Protein 8T41 (pdb70)

Structure (mmCIF, N/CA/C/O backbone):
data_8T41
#
_entry.id   8T41
#
_cell.length_a   283.588
_cell.length_b   56.747
_cell.length_c   58.138
_cell.angle_alpha   90.00
_cell.angle_beta   97.88
_cell.angle_gamma   90.00
#
_symmetry.space_group_name_H-M   'C 1 2 1'
#
loop_
_entity.id
_entity.type
_entity.pdbx_description
1 polymer 'Aminopeptidase N'
2 non-polymer 'ZINC ION'
3 non-polymer 'MAGNESIUM ION'
4 water water
#
loop_
_atom_site.group_PDB
_atom_site.id
_atom_site.type_symbol
_atom_site.label_atom_id
_atom_site.label_alt_id
_atom_site.label_comp_id
_atom_site.label_asym_id
_atom_site.label_entity_id
_atom_site.label_seq_id
_atom_site.pdbx_PDB_ins_code
_atom_site.Cartn_x
_atom_site.Cartn_y
_atom_site.Cartn_z
_atom_site.occupancy
_atom_site.B_iso_or_equiv
_atom_site.auth_seq_id
_atom_site.auth_comp_id
_atom_site.auth_asym_id
_atom_site.auth_atom_id
_atom_site.pdbx_PDB_model_num
ATOM 1 N N . ALA A 1 2 ? -53.728 0.353 -13.343 1.00 23.30 2 ALA A N 1
ATOM 2 C CA . ALA A 1 2 ? -53.069 0.947 -12.147 1.00 21.10 2 ALA A CA 1
ATOM 3 C C . ALA A 1 2 ? -54.028 0.878 -10.958 1.00 17.37 2 ALA A C 1
ATOM 4 O O . ALA A 1 2 ? -55.237 1.061 -11.140 1.00 18.79 2 ALA A O 1
ATOM 6 N N . LEU A 1 3 ? -53.489 0.536 -9.811 1.00 17.31 3 LEU A N 1
ATOM 7 C CA . LEU A 1 3 ? -54.334 0.444 -8.613 1.00 13.78 3 LEU A CA 1
ATOM 8 C C . LEU A 1 3 ? -54.786 1.849 -8.252 1.00 14.78 3 LEU A C 1
ATOM 9 O O . LEU A 1 3 ? -54.136 2.856 -8.579 1.00 15.87 3 LEU A O 1
ATOM 14 N N . PRO A 1 4 ? -55.908 1.967 -7.545 1.00 12.94 4 PRO A N 1
ATOM 15 C CA . PRO A 1 4 ? -56.420 3.277 -7.163 1.00 13.64 4 PRO A CA 1
ATOM 16 C C . PRO A 1 4 ? -55.543 3.996 -6.137 1.00 13.29 4 PRO A C 1
ATOM 17 O O . PRO A 1 4 ? -55.059 3.412 -5.156 1.00 14.19 4 PRO A O 1
ATOM 21 N N . ASN A 1 5 ? -55.341 5.288 -6.331 1.00 12.49 5 ASN A N 1
ATOM 22 C CA . ASN A 1 5 ? -54.638 6.161 -5.372 1.00 13.27 5 ASN A CA 1
ATOM 23 C C . ASN A 1 5 ? -55.651 6.685 -4.398 1.00 11.95 5 ASN A C 1
ATOM 24 O O . ASN A 1 5 ? -56.108 7.821 -4.507 1.00 13.86 5 ASN A O 1
ATOM 29 N N . LEU A 1 6 ? -56.025 5.840 -3.450 1.00 10.93 6 LEU A N 1
ATOM 30 C CA . LEU A 1 6 ? -57.043 6.197 -2.462 1.00 11.16 6 LEU A CA 1
ATOM 31 C C . LEU A 1 6 ? -56.632 7.473 -1.747 1.00 10.43 6 LEU A C 1
ATOM 32 O O . LEU A 1 6 ? -55.526 7.556 -1.211 1.00 10.32 6 LEU A O 1
ATOM 37 N N . THR A 1 7 ? -57.524 8.465 -1.687 1.00 11.20 7 THR A N 1
ATOM 38 C CA . THR A 1 7 ? -57.314 9.709 -0.941 1.00 11.23 7 THR A CA 1
ATOM 39 C C . THR A 1 7 ? -57.863 9.615 0.470 1.00 10.75 7 THR A C 1
ATOM 40 O O . THR A 1 7 ? -58.749 8.803 0.788 1.00 11.05 7 THR A O 1
ATOM 44 N N . ARG A 1 8 ? -57.303 10.439 1.350 1.00 10.96 8 ARG A N 1
ATOM 45 C CA . ARG A 1 8 ? -57.779 10.594 2.710 1.00 11.47 8 ARG A CA 1
ATOM 46 C C . ARG A 1 8 ? -59.271 10.911 2.643 1.00 11.61 8 ARG A C 1
ATOM 47 O O . ARG A 1 8 ? -60.031 10.312 3.419 1.00 12.04 8 ARG A O 1
ATOM 55 N N . ASP A 1 9 ? -59.674 11.835 1.760 1.00 12.33 9 ASP A N 1
ATOM 56 C CA . ASP A 1 9 ? -61.092 12.221 1.662 1.00 13.23 9 ASP A CA 1
ATOM 57 C C . ASP A 1 9 ? -61.926 10.996 1.247 1.00 11.84 9 ASP A C 1
ATOM 58 O O . ASP A 1 9 ? -63.000 10.776 1.849 1.00 11.99 9 ASP A O 1
ATOM 63 N N . GLN A 1 10 ? -61.498 10.225 0.265 1.00 11.91 10 GLN A N 1
ATOM 64 C CA . GLN A 1 10 ? -62.239 9.017 -0.160 1.00 11.55 10 GLN A CA 1
ATOM 65 C C . GLN A 1 10 ? -62.361 8.035 1.001 1.00 12.59 10 GLN A C 1
ATOM 66 O O . GLN A 1 10 ? -63.395 7.349 1.141 1.00 12.08 10 GLN A O 1
ATOM 72 N N . ALA A 1 11 ? -61.311 7.853 1.787 1.00 11.20 11 ALA A N 1
ATOM 73 C CA . ALA A 1 11 ? -61.343 6.893 2.903 1.00 11.63 11 ALA A CA 1
ATOM 74 C C . ALA A 1 11 ? -62.350 7.367 3.943 1.00 11.66 11 ALA A C 1
ATOM 75 O O . ALA A 1 11 ? -63.130 6.540 4.452 1.00 12.24 11 ALA A O 1
ATOM 77 N N . VAL A 1 12 ? -62.314 8.640 4.289 1.00 11.02 12 VAL A N 1
ATOM 78 C CA . VAL A 1 12 ? -63.279 9.195 5.280 1.00 12.70 12 VAL A CA 1
ATOM 79 C C . VAL A 1 12 ? -64.710 9.010 4.756 1.00 12.27 12 VAL A C 1
ATOM 80 O O . VAL A 1 12 ? -65.606 8.591 5.485 1.00 12.36 12 VAL A O 1
ATOM 84 N N . GLU A 1 13 ? -64.932 9.276 3.494 1.00 11.55 13 GLU A N 1
ATOM 85 C CA . GLU A 1 13 ? -66.267 9.186 2.854 1.00 11.41 13 GLU A CA 1
ATOM 86 C C . GLU A 1 13 ? -66.715 7.727 2.951 1.00 12.21 13 GLU A C 1
ATOM 87 O O . GLU A 1 13 ? -67.882 7.465 3.314 1.00 13.53 13 GLU A O 1
ATOM 93 N N . ARG A 1 14 ? -65.888 6.753 2.615 1.00 11.25 14 ARG A N 1
ATOM 94 C CA . ARG A 1 14 ? -66.309 5.347 2.617 1.00 10.55 14 ARG A CA 1
ATOM 95 C C . ARG A 1 14 ? -66.593 4.875 4.024 1.00 11.94 14 ARG A C 1
ATOM 96 O O . ARG A 1 14 ? -67.585 4.138 4.223 1.00 12.20 14 ARG A O 1
ATOM 104 N N . ALA A 1 15 ? -65.761 5.250 4.997 1.00 11.59 15 ALA A N 1
ATOM 105 C CA . ALA A 1 15 ? -65.954 4.801 6.391 1.00 11.78 15 ALA A CA 1
ATOM 106 C C . ALA A 1 15 ? -67.219 5.423 6.987 1.00 13.13 15 ALA A C 1
ATOM 107 O O . ALA A 1 15 ? -67.682 4.846 7.980 1.00 15.53 15 ALA A O 1
ATOM 109 N N . ALA A 1 16 ? -67.712 6.534 6.467 1.00 12.12 16 ALA A N 1
ATOM 110 C CA . ALA A 1 16 ? -68.960 7.121 6.986 1.00 13.53 16 ALA A CA 1
ATOM 111 C C . ALA A 1 16 ? -70.131 6.296 6.464 1.00 15.20 16 ALA A C 1
ATOM 112 O O . ALA A 1 16 ? -71.255 6.469 7.043 1.00 17.34 16 ALA A O 1
ATOM 114 N N . LEU A 1 17 ? -69.961 5.486 5.443 1.00 12.33 17 LEU A N 1
ATOM 115 C CA . LEU A 1 17 ? -71.095 4.804 4.775 1.00 12.95 17 LEU A CA 1
ATOM 116 C C . LEU A 1 17 ? -71.216 3.329 5.148 1.00 14.25 17 LEU A C 1
ATOM 117 O O . LEU A 1 17 ? -72.336 2.768 5.004 1.00 13.83 17 LEU A O 1
ATOM 122 N N . ILE A 1 18 ? -70.103 2.673 5.475 1.00 12.62 18 ILE A N 1
ATOM 123 C CA . ILE A 1 18 ? -70.112 1.209 5.695 1.00 12.12 18 ILE A CA 1
ATOM 124 C C . ILE A 1 18 ? -69.335 0.861 6.955 1.00 11.64 18 ILE A C 1
ATOM 125 O O . ILE A 1 18 ? -68.413 1.584 7.365 1.00 12.91 18 ILE A O 1
ATOM 130 N N . THR A 1 19 ? -69.736 -0.256 7.549 1.00 11.97 19 THR A N 1
ATOM 131 C CA . THR A 1 19 ? -69.021 -0.911 8.650 1.00 12.02 19 THR A CA 1
ATOM 132 C C . THR A 1 19 ? -68.976 -2.395 8.335 1.00 12.23 19 THR A C 1
ATOM 133 O O . THR A 1 19 ? -70.014 -3.045 8.069 1.00 12.68 19 THR A O 1
ATOM 137 N N . VAL A 1 20 ? -67.774 -2.950 8.308 1.00 11.20 20 VAL A N 1
ATOM 138 C CA . VAL A 1 20 ? -67.591 -4.343 7.843 1.00 11.41 20 VAL A CA 1
ATOM 139 C C . VAL A 1 20 ? -67.633 -5.267 9.038 1.00 10.90 20 VAL A C 1
ATOM 140 O O . VAL A 1 20 ? -67.086 -4.963 10.097 1.00 12.29 20 VAL A O 1
ATOM 144 N N . ASP A 1 21 ? -68.258 -6.433 8.868 1.00 11.23 21 ASP A N 1
ATOM 145 C CA . ASP A 1 21 ? -68.275 -7.514 9.879 1.00 11.79 21 ASP A CA 1
ATOM 146 C C . ASP A 1 21 ? -67.176 -8.525 9.555 1.00 11.36 21 ASP A C 1
ATOM 147 O O . ASP A 1 21 ? -66.208 -8.664 10.362 1.00 11.87 21 ASP A O 1
ATOM 152 N N . SER A 1 22 ? -67.279 -9.177 8.404 1.00 10.94 22 SER A N 1
ATOM 153 C CA . SER A 1 22 ? -66.478 -10.383 8.135 1.00 10.27 22 SER A CA 1
ATOM 154 C C . SER A 1 22 ? -66.073 -10.475 6.681 1.00 11.14 22 SER A C 1
ATOM 155 O O . SER A 1 22 ? -66.814 -10.087 5.757 1.00 11.39 22 SER A O 1
ATOM 158 N N . TYR A 1 23 ? -64.913 -11.068 6.461 1.00 10.12 23 TYR A N 1
ATOM 159 C CA . TYR A 1 23 ? -64.490 -11.590 5.155 1.00 10.30 23 TYR A CA 1
ATOM 160 C C . TYR A 1 23 ? -64.314 -13.094 5.228 1.00 10.53 23 TYR A C 1
ATOM 161 O O . TYR A 1 23 ? -63.739 -13.624 6.216 1.00 10.93 23 TYR A O 1
ATOM 170 N N . GLN A 1 24 ? -64.705 -13.759 4.173 1.00 10.34 24 GLN A N 1
ATOM 171 C CA . GLN A 1 24 ? -64.316 -15.159 3.900 1.00 11.31 24 GLN A CA 1
ATOM 172 C C . GLN A 1 24 ? -63.507 -15.145 2.625 1.00 11.21 24 GLN A C 1
ATOM 173 O O . GLN A 1 24 ? -63.973 -14.586 1.626 1.00 11.89 24 GLN A O 1
ATOM 179 N N . ILE A 1 25 ? -62.273 -15.623 2.696 1.00 11.34 25 ILE A N 1
ATOM 180 C CA . ILE A 1 25 ? -61.353 -15.603 1.542 1.00 10.63 25 ILE A CA 1
ATOM 181 C C . ILE A 1 25 ? -61.055 -17.039 1.161 1.00 10.02 25 ILE A C 1
ATOM 182 O O . ILE A 1 25 ? -60.554 -17.778 2.022 1.00 11.32 25 ILE A O 1
ATOM 187 N N . ILE A 1 26 ? -61.368 -17.394 -0.058 1.00 9.81 26 ILE A N 1
ATOM 188 C CA . ILE A 1 26 ? -61.143 -18.751 -0.598 1.00 9.80 26 ILE A CA 1
ATOM 189 C C . ILE A 1 26 ? -60.158 -18.640 -1.758 1.00 9.87 26 ILE A C 1
ATOM 190 O O . ILE A 1 26 ? -60.489 -18.034 -2.777 1.00 10.85 26 ILE A O 1
ATOM 195 N N . LEU A 1 27 ? -58.990 -19.243 -1.571 1.00 10.55 27 LEU A N 1
ATOM 196 C CA . LEU A 1 27 ? -57.906 -19.156 -2.568 1.00 10.82 27 LEU A CA 1
ATOM 197 C C . LEU A 1 27 ? -57.595 -20.538 -3.131 1.00 11.34 27 LEU A C 1
ATOM 198 O O . LEU A 1 27 ? -57.573 -21.531 -2.379 1.00 11.63 27 LEU A O 1
ATOM 203 N N . ASP A 1 28 ? -57.290 -20.560 -4.410 1.00 10.66 28 ASP A N 1
ATOM 204 C CA . ASP A 1 28 ? -56.773 -21.794 -5.076 1.00 11.16 28 ASP A CA 1
ATOM 205 C C . ASP A 1 28 ? -55.495 -21.385 -5.768 1.00 10.00 28 ASP A C 1
ATOM 206 O O . ASP A 1 28 ? -55.533 -20.637 -6.770 1.00 11.51 28 ASP A O 1
ATOM 211 N N . VAL A 1 29 ? -54.368 -21.836 -5.186 1.00 10.87 29 VAL A N 1
ATOM 212 C CA . VAL A 1 29 ? -53.026 -21.482 -5.736 1.00 11.12 29 VAL A CA 1
ATOM 213 C C . VAL A 1 29 ? -52.421 -22.646 -6.516 1.00 13.27 29 VAL A C 1
ATOM 214 O O . VAL A 1 29 ? -51.212 -22.659 -6.761 1.00 13.12 29 VAL A O 1
ATOM 218 N N . THR A 1 30 ? -53.245 -23.601 -6.925 1.00 12.04 30 THR A N 1
ATOM 219 C CA . THR A 1 30 ? -52.820 -24.699 -7.805 1.00 13.74 30 THR A CA 1
ATOM 220 C C . THR A 1 30 ? -53.001 -24.292 -9.258 1.00 14.80 30 THR A C 1
ATOM 221 O O . THR A 1 30 ? -53.544 -23.231 -9.518 1.00 14.90 30 THR A O 1
ATOM 225 N N . ASP A 1 31 ? -52.634 -25.188 -10.193 1.00 16.21 31 ASP A N 1
ATOM 226 C CA . ASP A 1 31 ? -52.888 -25.033 -11.633 1.00 18.33 31 ASP A CA 1
ATOM 227 C C . ASP A 1 31 ? -54.160 -25.782 -12.017 1.00 19.45 31 ASP A C 1
ATOM 228 O O . ASP A 1 31 ? -54.350 -25.989 -13.240 1.00 22.68 31 ASP A O 1
ATOM 233 N N . GLY A 1 32 ? -54.963 -26.215 -11.046 1.00 17.99 32 GLY A N 1
ATOM 234 C CA . GLY A 1 32 ? -56.217 -26.969 -11.276 1.00 20.42 32 GLY A CA 1
ATOM 235 C C . GLY A 1 32 ? -55.977 -28.455 -11.428 1.00 24.16 32 GLY A C 1
ATOM 236 O O . GLY A 1 32 ? -56.972 -29.166 -11.614 1.00 25.98 32 GLY A O 1
ATOM 237 N N . ASN A 1 33 ? -54.723 -28.905 -11.357 1.00 22.28 33 ASN A N 1
ATOM 238 C CA . ASN A 1 33 ? -54.288 -30.317 -11.541 1.00 25.74 33 ASN A CA 1
ATOM 239 C C . ASN A 1 33 ? -53.312 -30.711 -10.412 1.00 22.58 33 ASN A C 1
ATOM 240 O O . ASN A 1 33 ? -52.469 -31.560 -10.655 1.00 24.44 33 ASN A O 1
ATOM 245 N N . GLY A 1 34 ? -53.367 -30.053 -9.244 1.00 21.84 34 GLY A N 1
ATOM 246 C CA . GLY A 1 34 ? -52.597 -30.432 -8.038 1.00 19.05 34 GLY A CA 1
ATOM 247 C C . GLY A 1 34 ? -51.199 -29.834 -7.992 1.00 18.27 34 GLY A C 1
ATOM 248 O O . GLY A 1 34 ? -50.557 -30.094 -6.994 1.00 19.89 34 GLY A O 1
ATOM 249 N N . ALA A 1 35 ? -50.740 -29.157 -9.021 1.00 17.62 35 ALA A N 1
ATOM 250 C CA . ALA A 1 35 ? -49.366 -28.601 -9.080 1.00 17.42 35 ALA A CA 1
ATOM 251 C C . ALA A 1 35 ? -49.447 -27.108 -8.773 1.00 16.52 35 ALA A C 1
ATOM 252 O O . ALA A 1 35 ? -50.514 -26.499 -8.779 1.00 14.80 35 ALA A O 1
ATOM 254 N N . PRO A 1 36 ? -48.318 -26.435 -8.548 1.00 14.88 36 PRO A N 1
ATOM 255 C CA . PRO A 1 36 ? -48.365 -25.005 -8.278 1.00 15.01 36 PRO A CA 1
ATOM 256 C C . PRO A 1 36 ? -48.837 -24.237 -9.497 1.00 15.89 36 PRO A C 1
ATOM 257 O O . PRO A 1 36 ? -48.434 -24.527 -10.619 1.00 16.26 36 PRO A O 1
ATOM 261 N N . GLY A 1 37 ? -49.644 -23.203 -9.282 1.00 14.30 37 GLY A N 1
ATOM 262 C CA . GLY A 1 37 ? -50.007 -22.285 -10.353 1.00 14.59 37 GLY A CA 1
ATOM 263 C C . GLY A 1 37 ? -48.852 -21.412 -10.782 1.00 14.94 37 GLY A C 1
ATOM 264 O O . GLY A 1 37 ? -47.928 -21.159 -9.953 1.00 15.84 37 GLY A O 1
ATOM 265 N N . GLU A 1 38 ? -48.923 -20.871 -11.970 1.00 16.94 38 GLU A N 1
ATOM 266 C CA . GLU A 1 38 ? -47.789 -20.134 -12.543 1.00 18.91 38 GLU A CA 1
ATOM 267 C C . GLU A 1 38 ? -48.075 -18.667 -12.797 1.00 21.24 38 GLU A C 1
ATOM 268 O O . GLU A 1 38 ? -47.076 -17.877 -12.845 1.00 23.95 38 GLU A O 1
ATOM 274 N N . ARG A 1 39 ? -49.320 -18.302 -13.088 1.00 17.69 39 ARG A N 1
ATOM 275 C CA . ARG A 1 39 ? -49.625 -16.903 -13.516 1.00 17.79 39 ARG A CA 1
ATOM 276 C C . ARG A 1 39 ? -50.750 -16.289 -12.684 1.00 15.41 39 ARG A C 1
ATOM 277 O O . ARG A 1 39 ? -50.596 -15.165 -12.213 1.00 16.08 39 ARG A O 1
ATOM 285 N N . THR A 1 40 ? -51.874 -16.972 -12.599 1.00 14.44 40 THR A N 1
ATOM 286 C CA . THR A 1 40 ? -53.012 -16.517 -11.777 1.00 13.93 40 THR A CA 1
ATOM 287 C C . THR A 1 40 ? -53.419 -17.569 -10.762 1.00 13.21 40 THR A C 1
ATOM 288 O O . THR A 1 40 ? -53.135 -18.760 -10.887 1.00 14.01 40 THR A O 1
ATOM 292 N N . PHE A 1 41 ? -54.097 -17.079 -9.743 1.00 11.87 41 PHE A N 1
ATOM 293 C CA . PHE A 1 41 ? -54.749 -17.882 -8.696 1.00 11.33 41 PHE A CA 1
ATOM 294 C C . PHE A 1 41 ? -56.198 -17.467 -8.569 1.00 12.29 41 PHE A C 1
ATOM 295 O O . PHE A 1 41 ? -56.529 -16.287 -8.861 1.00 12.60 41 PHE A O 1
ATOM 303 N N . ARG A 1 42 ? -57.025 -18.400 -8.131 1.00 11.53 42 ARG A N 1
ATOM 304 C CA . ARG A 1 42 ? -58.444 -18.064 -7.937 1.00 12.59 42 ARG A CA 1
ATOM 305 C C . ARG A 1 42 ? -58.656 -17.491 -6.555 1.00 12.88 42 ARG A C 1
ATOM 306 O O . ARG A 1 42 ? -58.083 -17.977 -5.582 1.00 11.70 42 ARG A O 1
ATOM 314 N N . SER A 1 43 ? -59.477 -16.455 -6.482 1.00 11.24 43 SER A N 1
ATOM 315 C CA . SER A 1 43 ? -59.824 -15.770 -5.213 1.00 11.57 43 SER A CA 1
ATOM 316 C C . SER A 1 43 ? -61.327 -15.536 -5.222 1.00 11.09 43 SER A C 1
ATOM 317 O O . SER A 1 43 ? -61.814 -14.806 -6.088 1.00 12.13 43 SER A O 1
ATOM 320 N N . THR A 1 44 ? -62.024 -16.130 -4.271 1.00 10.85 44 THR A N 1
ATOM 321 C CA . THR A 1 44 ? -63.481 -15.981 -4.129 1.00 10.67 44 THR A CA 1
ATOM 322 C C . THR A 1 44 ? -63.773 -15.432 -2.746 1.00 10.68 44 THR A C 1
ATOM 323 O O . THR A 1 44 ? -63.550 -16.148 -1.777 1.00 12.13 44 THR A O 1
ATOM 327 N N . THR A 1 45 ? -64.142 -14.152 -2.664 1.00 10.27 45 THR A N 1
ATOM 328 C CA . THR A 1 45 ? -64.298 -13.414 -1.403 1.00 10.51 45 THR A CA 1
ATOM 329 C C . THR A 1 45 ? -65.773 -13.137 -1.126 1.00 10.82 45 THR A C 1
ATOM 330 O O . THR A 1 45 ? -66.468 -12.692 -2.049 1.00 12.24 45 THR A O 1
ATOM 334 N N . THR A 1 46 ? -66.187 -13.359 0.102 1.00 10.24 46 THR A N 1
ATOM 335 C CA . THR A 1 46 ? -67.504 -13.008 0.620 1.00 11.27 46 THR A CA 1
ATOM 336 C C . THR A 1 46 ? -67.311 -12.018 1.740 1.00 10.86 46 THR A C 1
ATOM 337 O O . THR A 1 46 ? -66.661 -12.375 2.741 1.00 10.94 46 THR A O 1
ATOM 341 N N . VAL A 1 47 ? -67.878 -10.816 1.603 1.00 10.93 47 VAL A N 1
ATOM 342 C CA . VAL A 1 47 ? -67.796 -9.781 2.657 1.00 10.45 47 VAL A CA 1
ATOM 343 C C . VAL A 1 47 ? -69.190 -9.421 3.120 1.00 10.32 47 VAL A C 1
ATOM 344 O O . VAL A 1 47 ? -70.078 -9.199 2.285 1.00 10.89 47 VAL A O 1
ATOM 348 N N . VAL A 1 48 ? -69.346 -9.376 4.410 1.00 10.13 48 VAL A N 1
ATOM 349 C CA . VAL A 1 48 ? -70.615 -9.000 5.078 1.00 10.93 48 VAL A CA 1
ATOM 350 C C . VAL A 1 48 ? -70.402 -7.653 5.721 1.00 10.33 48 VAL A C 1
ATOM 351 O O . VAL A 1 48 ? -69.448 -7.501 6.523 1.00 10.70 48 VAL A O 1
ATOM 355 N N . PHE A 1 49 ? -71.265 -6.682 5.416 1.00 10.46 49 PHE A N 1
ATOM 356 C CA . PHE A 1 49 ? -71.083 -5.318 5.947 1.00 10.90 49 PHE A CA 1
ATOM 357 C C . PHE A 1 49 ? -72.416 -4.598 6.042 1.00 11.32 49 PHE A C 1
ATOM 358 O O . PHE A 1 49 ? -73.326 -4.869 5.213 1.00 11.60 49 PHE A O 1
ATOM 366 N N . ASP A 1 50 ? -72.502 -3.706 6.995 1.00 12.42 50 ASP A N 1
ATOM 367 C CA . ASP A 1 50 ? -73.686 -2.849 7.131 1.00 13.54 50 ASP A CA 1
ATOM 368 C C . ASP A 1 50 ? -73.422 -1.558 6.368 1.00 13.33 50 ASP A C 1
ATOM 369 O O . ASP A 1 50 ? -72.246 -1.198 6.181 1.00 12.88 50 ASP A O 1
ATOM 374 N N . ALA A 1 51 ? -74.472 -0.859 5.937 1.00 12.62 51 ALA A N 1
ATOM 375 C CA . ALA A 1 51 ? -74.317 0.399 5.197 1.00 11.92 51 ALA A CA 1
ATOM 376 C C . ALA A 1 51 ? -75.442 1.360 5.560 1.00 12.03 51 ALA A C 1
ATOM 377 O O . ALA A 1 51 ? -76.465 0.944 6.098 1.00 12.60 51 ALA A O 1
ATOM 379 N N . LEU A 1 52 ? -75.215 2.616 5.253 1.00 11.90 52 LEU A N 1
ATOM 380 C CA . LEU A 1 52 ? -76.321 3.616 5.197 1.00 12.09 52 LEU A CA 1
ATOM 381 C C . LEU A 1 52 ? -77.171 3.195 3.989 1.00 12.67 52 LEU A C 1
ATOM 382 O O . LEU A 1 52 ? -76.730 3.214 2.842 1.00 11.71 52 LEU A O 1
ATOM 387 N N . PRO A 1 53 ? -78.430 2.746 4.188 1.00 12.11 53 PRO A N 1
ATOM 388 C CA . PRO A 1 53 ? -79.194 2.234 3.066 1.00 11.96 53 PRO A CA 1
ATOM 389 C C . PRO A 1 53 ? -79.497 3.328 2.020 1.00 10.95 53 PRO A C 1
ATOM 390 O O . PRO A 1 53 ? -79.805 4.468 2.396 1.00 11.07 53 PRO A O 1
ATOM 394 N N . GLY A 1 54 ? -79.297 2.981 0.780 1.00 12.11 54 GLY A N 1
ATOM 395 C CA . GLY A 1 54 ? -79.422 3.900 -0.333 1.00 12.43 54 GLY A CA 1
ATOM 396 C C . GLY A 1 54 ? -78.136 4.559 -0.759 1.00 12.84 54 GLY A C 1
ATOM 397 O O . GLY A 1 54 ? -78.151 5.254 -1.794 1.00 13.57 54 GLY A O 1
ATOM 398 N N . ALA A 1 55 ? -77.039 4.378 -0.026 1.00 11.97 55 ALA A N 1
ATOM 399 C CA . ALA A 1 55 ? -75.733 4.923 -0.474 1.00 12.18 55 ALA A CA 1
ATOM 400 C C . ALA A 1 55 ? -75.094 4.027 -1.547 1.00 13.95 55 ALA A C 1
ATOM 401 O O . ALA A 1 55 ? -75.592 2.919 -1.839 1.00 12.84 55 ALA A O 1
ATOM 403 N N . ASP A 1 56 ? -74.033 4.523 -2.178 1.00 13.22 56 ASP A N 1
ATOM 404 C CA . ASP A 1 56 ? -73.175 3.736 -3.065 1.00 13.48 56 ASP A CA 1
ATOM 405 C C . ASP A 1 56 ? -71.794 3.648 -2.431 1.00 14.50 56 ASP A C 1
ATOM 406 O O . ASP A 1 56 ? -71.371 4.556 -1.714 1.00 16.27 56 ASP A O 1
ATOM 411 N N . THR A 1 57 ? -71.078 2.586 -2.782 1.00 13.20 57 THR A N 1
ATOM 412 C CA . THR A 1 57 ? -69.627 2.516 -2.481 1.00 14.19 57 THR A CA 1
ATOM 413 C C . THR A 1 57 ? -68.946 1.782 -3.634 1.00 13.22 57 THR A C 1
ATOM 414 O O . THR A 1 57 ? -69.490 1.522 -4.711 1.00 13.38 57 THR A O 1
ATOM 418 N N . VAL A 1 58 ? -67.693 1.443 -3.349 1.00 12.88 58 VAL A N 1
ATOM 419 C CA . VAL A 1 58 ? -66.808 0.676 -4.251 1.00 12.79 58 VAL A CA 1
ATOM 420 C C . VAL A 1 58 ? -66.129 -0.379 -3.401 1.00 11.63 58 VAL A C 1
ATOM 421 O O . VAL A 1 58 ? -65.652 -0.027 -2.326 1.00 11.92 58 VAL A O 1
ATOM 425 N N . ILE A 1 59 ? -66.110 -1.612 -3.890 1.00 10.18 59 ILE A N 1
ATOM 426 C CA . ILE A 1 59 ? -65.171 -2.628 -3.329 1.00 10.67 59 ILE A CA 1
ATOM 427 C C . ILE A 1 59 ? -63.947 -2.684 -4.230 1.00 10.52 59 ILE A C 1
ATOM 428 O O . ILE A 1 59 ? -64.068 -2.667 -5.444 1.00 11.07 59 ILE A O 1
ATOM 433 N N . ASP A 1 60 ? -62.774 -2.753 -3.580 1.00 10.20 60 ASP A N 1
ATOM 434 C CA . ASP A 1 60 ? -61.492 -2.697 -4.317 1.00 10.78 60 ASP A CA 1
ATOM 435 C C . ASP A 1 60 ? -61.086 -4.104 -4.743 1.00 11.32 60 ASP A C 1
ATOM 436 O O . ASP A 1 60 ? -61.236 -5.060 -3.946 1.00 11.67 60 ASP A O 1
ATOM 441 N N . ILE A 1 61 ? -60.496 -4.230 -5.912 1.00 11.04 61 ILE A N 1
ATOM 442 C CA . ILE A 1 61 ? -59.985 -5.535 -6.410 1.00 11.41 61 ILE A CA 1
ATOM 443 C C . ILE A 1 61 ? -59.091 -5.258 -7.599 1.00 12.02 61 ILE A C 1
ATOM 444 O O . ILE A 1 61 ? -59.505 -4.536 -8.541 1.00 12.34 61 ILE A O 1
ATOM 449 N N . SER A 1 62 ? -57.883 -5.830 -7.598 1.00 10.75 62 SER A N 1
ATOM 450 C CA . SER A 1 62 ? -56.924 -5.822 -8.710 1.00 11.19 62 SER A CA 1
ATOM 451 C C . SER A 1 62 ? -56.801 -7.263 -9.198 1.00 12.56 62 SER A C 1
ATOM 452 O O . SER A 1 62 ? -56.178 -8.101 -8.499 1.00 13.05 62 SER A O 1
ATOM 455 N N . ALA A 1 63 ? -57.421 -7.579 -10.326 1.00 12.16 63 ALA A N 1
ATOM 456 C CA . ALA A 1 63 ? -57.516 -8.956 -10.814 1.00 12.71 63 ALA A CA 1
ATOM 457 C C . ALA A 1 63 ? -57.238 -8.987 -12.309 1.00 13.04 63 ALA A C 1
ATOM 458 O O . ALA A 1 63 ? -57.430 -8.005 -13.005 1.00 14.23 63 ALA A O 1
ATOM 460 N N . HIS A 1 64 ? -56.785 -10.136 -12.756 1.00 15.08 64 HIS A N 1
ATOM 461 C CA . HIS A 1 64 ? -56.624 -10.411 -14.193 1.00 15.30 64 HIS A CA 1
ATOM 462 C C . HIS A 1 64 ? -58.006 -10.514 -14.811 1.00 15.53 64 HIS A C 1
ATOM 463 O O . HIS A 1 64 ? -58.243 -9.907 -15.884 1.00 17.63 64 HIS A O 1
ATOM 470 N N . THR A 1 65 ? -58.905 -11.221 -14.151 1.00 14.27 65 THR A N 1
ATOM 471 C CA . THR A 1 65 ? -60.298 -11.455 -14.610 1.00 16.70 65 THR A CA 1
ATOM 472 C C . THR A 1 65 ? -61.189 -11.387 -13.386 1.00 15.32 65 THR A C 1
ATOM 473 O O . THR A 1 65 ? -60.897 -12.068 -12.379 1.00 15.56 65 THR A O 1
ATOM 477 N N . VAL A 1 66 ? -62.307 -10.690 -13.492 1.00 15.13 66 VAL A N 1
ATOM 478 C CA . VAL A 1 66 ? -63.393 -10.885 -12.520 1.00 14.64 66 VAL A CA 1
ATOM 479 C C . VAL A 1 66 ? -64.401 -11.790 -13.193 1.00 16.14 66 VAL A C 1
ATOM 480 O O . VAL A 1 66 ? -65.022 -11.393 -14.214 1.00 17.59 66 VAL A O 1
ATOM 484 N N . ARG A 1 67 ? -64.556 -12.974 -12.664 1.00 14.48 67 ARG A N 1
ATOM 485 C CA . ARG A 1 67 ? -65.519 -13.946 -13.209 1.00 15.13 67 ARG A CA 1
ATOM 486 C C . ARG A 1 67 ? -66.954 -13.527 -12.906 1.00 16.39 67 ARG A C 1
ATOM 487 O O . ARG A 1 67 ? -67.860 -13.703 -13.787 1.00 18.13 67 ARG A O 1
ATOM 495 N N A ARG A 1 68 ? -67.239 -13.186 -11.654 0.50 13.94 68 ARG A N 1
ATOM 496 N N B ARG A 1 68 ? -67.205 -13.027 -11.698 0.50 16.09 68 ARG A N 1
ATOM 497 C CA A ARG A 1 68 ? -68.579 -12.705 -11.263 0.50 14.34 68 ARG A CA 1
ATOM 498 C CA B ARG A 1 68 ? -68.573 -12.797 -11.183 0.50 17.28 68 ARG A CA 1
ATOM 499 C C A ARG A 1 68 ? -68.467 -11.842 -10.018 0.50 14.37 68 ARG A C 1
ATOM 500 C C B ARG A 1 68 ? -68.491 -11.889 -9.968 0.50 16.10 68 ARG A C 1
ATOM 501 O O A ARG A 1 68 ? -67.496 -11.965 -9.264 0.50 14.00 68 ARG A O 1
ATOM 502 O O B ARG A 1 68 ? -67.561 -12.058 -9.162 0.50 14.96 68 ARG A O 1
ATOM 517 N N . ALA A 1 69 ? -69.465 -11.017 -9.793 1.00 14.98 69 ALA A N 1
ATOM 518 C CA . ALA A 1 69 ? -69.605 -10.245 -8.565 1.00 14.68 69 ALA A CA 1
ATOM 519 C C . ALA A 1 69 ? -71.089 -10.087 -8.301 1.00 15.10 69 ALA A C 1
ATOM 520 O O . ALA A 1 69 ? -71.877 -10.012 -9.283 1.00 15.34 69 ALA A O 1
ATOM 522 N N . SER A 1 70 ? -71.471 -10.090 -7.037 1.00 14.13 70 SER A N 1
ATOM 523 C CA . SER A 1 70 ? -72.882 -9.965 -6.648 1.00 15.34 70 SER A CA 1
ATOM 524 C C . SER A 1 70 ? -73.000 -9.079 -5.437 1.00 15.24 70 SER A C 1
ATOM 525 O O . SER A 1 70 ? -72.137 -9.101 -4.551 1.00 13.57 70 SER A O 1
ATOM 528 N N . LEU A 1 71 ? -74.076 -8.304 -5.391 1.00 13.30 71 LEU A N 1
ATOM 529 C CA . LEU A 1 71 ? -74.506 -7.544 -4.215 1.00 13.07 71 LEU A CA 1
ATOM 530 C C . LEU A 1 71 ? -75.829 -8.140 -3.744 1.00 12.62 71 LEU A C 1
ATOM 531 O O . LEU A 1 71 ? -76.815 -8.064 -4.527 1.00 13.10 71 LEU A O 1
ATOM 536 N N . ASN A 1 72 ? -75.901 -8.676 -2.563 1.00 12.10 72 ASN A N 1
ATOM 537 C CA . ASN A 1 72 ? -77.142 -9.315 -2.039 1.00 12.84 72 ASN A CA 1
ATOM 538 C C . ASN A 1 72 ? -77.721 -10.289 -3.063 1.00 14.10 72 ASN A C 1
ATOM 539 O O . ASN A 1 72 ? -78.962 -10.234 -3.360 1.00 16.13 72 ASN A O 1
ATOM 544 N N . ASP A 1 73 ? -76.880 -11.103 -3.670 1.00 14.40 73 ASP A N 1
ATOM 545 C CA . ASP A 1 73 ? -77.274 -12.171 -4.641 1.00 15.99 73 ASP A CA 1
ATOM 546 C C . ASP A 1 73 ? -77.893 -11.594 -5.920 1.00 17.78 73 ASP A C 1
ATOM 547 O O . ASP A 1 73 ? -78.531 -12.388 -6.675 1.00 21.58 73 ASP A O 1
ATOM 552 N N . GLN A 1 74 ? -77.704 -10.308 -6.217 1.00 17.62 74 GLN A N 1
ATOM 553 C CA . GLN A 1 74 ? -77.970 -9.736 -7.547 1.00 19.98 74 GLN A CA 1
ATOM 554 C C . GLN A 1 74 ? -76.636 -9.672 -8.284 1.00 17.85 74 GLN A C 1
ATOM 555 O O . GLN A 1 74 ? -75.676 -9.038 -7.820 1.00 15.83 74 GLN A O 1
ATOM 561 N N . ASP A 1 75 ? -76.562 -10.306 -9.426 1.00 16.69 75 ASP A N 1
ATOM 562 C CA . ASP A 1 75 ? -75.369 -10.345 -10.280 1.00 17.59 75 ASP A CA 1
ATOM 563 C C . ASP A 1 75 ? -75.095 -8.951 -10.835 1.00 18.70 75 ASP A C 1
ATOM 564 O O . ASP A 1 75 ? -76.030 -8.211 -11.230 1.00 20.36 75 ASP A O 1
ATOM 569 N N . LEU A 1 76 ? -73.836 -8.548 -10.808 1.00 16.47 76 LEU A N 1
ATOM 570 C CA . LEU A 1 76 ? -73.373 -7.257 -11.296 1.00 15.05 76 LEU A CA 1
ATOM 571 C C . LEU A 1 76 ? -72.743 -7.404 -12.661 1.00 16.97 76 LEU A C 1
ATOM 572 O O . LEU A 1 76 ? -72.088 -8.409 -12.929 1.00 16.96 76 LEU A O 1
ATOM 577 N N . ASP A 1 77 ? -72.871 -6.369 -13.470 1.00 18.41 77 ASP A N 1
ATOM 578 C CA . ASP A 1 77 ? -72.199 -6.302 -14.783 1.00 19.21 77 ASP A CA 1
ATOM 579 C C . ASP A 1 77 ? -70.733 -5.940 -14.558 1.00 18.16 77 ASP A C 1
ATOM 580 O O . ASP A 1 77 ? -70.453 -4.813 -14.195 1.00 19.79 77 ASP A O 1
ATOM 585 N N . VAL A 1 78 ? -69.856 -6.905 -14.781 1.00 18.64 78 VAL A N 1
ATOM 586 C CA . VAL A 1 78 ? -68.389 -6.727 -14.611 1.00 17.14 78 VAL A CA 1
ATOM 587 C C . VAL A 1 78 ? -67.721 -6.630 -15.980 1.00 18.90 78 VAL A C 1
ATOM 588 O O . VAL A 1 78 ? -66.484 -6.655 -16.070 1.00 18.86 78 VAL A O 1
ATOM 592 N N . SER A 1 79 ? -68.499 -6.467 -17.055 1.00 18.73 79 SER A N 1
ATOM 593 C CA . SER A 1 79 ? -67.915 -6.466 -18.420 1.00 20.79 79 SER A CA 1
ATOM 594 C C . SER A 1 79 ? -66.943 -5.306 -18.598 1.00 21.25 79 SER A C 1
ATOM 595 O O . SER A 1 79 ? -66.050 -5.461 -19.459 1.00 25.71 79 SER A O 1
ATOM 598 N N . GLY A 1 80 ? -67.111 -4.187 -17.897 1.00 19.52 80 GLY A N 1
ATOM 599 C CA . GLY A 1 80 ? -66.229 -3.009 -18.008 1.00 22.78 80 GLY A CA 1
ATOM 600 C C . GLY A 1 80 ? -65.233 -2.895 -16.852 1.00 20.37 80 GLY A C 1
ATOM 601 O O . GLY A 1 80 ? -64.652 -1.822 -16.690 1.00 20.97 80 GLY A O 1
ATOM 602 N N . TYR A 1 81 ? -65.041 -3.973 -16.102 1.00 19.78 81 TYR A N 1
ATOM 603 C CA . TYR A 1 81 ? -64.108 -3.985 -14.935 1.00 18.69 81 TYR A CA 1
ATOM 604 C C . TYR A 1 81 ? -62.745 -3.368 -15.278 1.00 18.08 81 TYR A C 1
ATOM 605 O O . TYR A 1 81 ? -62.051 -3.741 -16.276 1.00 17.54 81 TYR A O 1
ATOM 614 N N . ASP A 1 82 ? -62.320 -2.455 -14.418 1.00 16.93 82 ASP A N 1
ATOM 615 C CA . ASP A 1 82 ? -60.975 -1.853 -14.423 1.00 18.43 82 ASP A CA 1
ATOM 616 C C . ASP A 1 82 ? -60.489 -1.753 -12.975 1.00 16.48 82 ASP A C 1
ATOM 617 O O . ASP A 1 82 ? -61.227 -1.198 -12.163 1.00 16.27 82 ASP A O 1
ATOM 622 N N . GLU A 1 83 ? -59.299 -2.257 -12.691 1.00 15.26 83 GLU A N 1
ATOM 623 C CA . GLU A 1 83 ? -58.745 -2.253 -11.317 1.00 15.37 83 GLU A CA 1
ATOM 624 C C . GLU A 1 83 ? -58.734 -0.820 -10.751 1.00 16.14 83 GLU A C 1
ATOM 625 O O . GLU A 1 83 ? -58.830 -0.681 -9.530 1.00 15.63 83 GLU A O 1
ATOM 631 N N . ALA A 1 84 ? -58.535 0.230 -11.543 1.00 15.00 84 ALA A N 1
ATOM 632 C CA . ALA A 1 84 ? -58.524 1.621 -11.030 1.00 16.19 84 ALA A CA 1
ATOM 633 C C . ALA A 1 84 ? -59.862 1.985 -10.407 1.00 15.62 84 ALA A C 1
ATOM 634 O O . ALA A 1 84 ? -59.877 2.876 -9.540 1.00 16.85 84 ALA A O 1
ATOM 636 N N . ALA A 1 85 ? -60.939 1.367 -10.883 1.00 15.74 85 ALA A N 1
ATOM 637 C CA . ALA A 1 85 ? -62.306 1.721 -10.479 1.00 16.36 85 ALA A CA 1
ATOM 638 C C . ALA A 1 85 ? -62.886 0.715 -9.475 1.00 16.62 85 ALA A C 1
ATOM 639 O O . ALA A 1 85 ? -63.970 1.010 -8.925 1.00 17.42 85 ALA A O 1
ATOM 641 N N . GLY A 1 86 ? -62.257 -0.422 -9.244 1.00 15.47 86 GLY A N 1
ATOM 642 C CA . GLY A 1 86 ? -62.882 -1.456 -8.415 1.00 15.13 86 GLY A CA 1
ATOM 643 C C . GLY A 1 86 ? -64.207 -1.917 -8.988 1.00 15.28 86 GLY A C 1
ATOM 644 O O . GLY A 1 86 ? -64.409 -1.854 -10.229 1.00 18.21 86 GLY A O 1
ATOM 645 N N . ILE A 1 87 ? -65.072 -2.389 -8.107 1.00 12.44 87 ILE A N 1
ATOM 646 C CA . ILE A 1 87 ? -66.442 -2.796 -8.497 1.00 12.85 87 ILE A CA 1
ATOM 647 C C . ILE A 1 87 ? -67.379 -1.880 -7.763 1.00 12.49 87 ILE A C 1
ATOM 648 O O . ILE A 1 87 ? -67.518 -1.937 -6.545 1.00 12.47 87 ILE A O 1
ATOM 653 N N . PRO A 1 88 ? -68.129 -1.046 -8.505 1.00 13.84 88 PRO A N 1
ATOM 654 C CA . PRO A 1 88 ? -69.120 -0.206 -7.855 1.00 13.68 88 PRO A CA 1
ATOM 655 C C . PRO A 1 88 ? -70.278 -1.017 -7.251 1.00 12.07 88 PRO A C 1
ATOM 656 O O . PRO A 1 88 ? -70.751 -1.979 -7.856 1.00 14.55 88 PRO A O 1
ATOM 660 N N . LEU A 1 89 ? -70.717 -0.589 -6.079 1.00 12.85 89 LEU A N 1
ATOM 661 C CA . LEU A 1 89 ? -71.831 -1.192 -5.346 1.00 13.55 89 LEU A CA 1
ATOM 662 C C . LEU A 1 89 ? -72.873 -0.117 -5.128 1.00 15.13 89 LEU A C 1
ATOM 663 O O . LEU A 1 89 ? -72.716 0.740 -4.243 1.00 15.03 89 LEU A O 1
ATOM 668 N N A ARG A 1 90 ? -73.926 -0.188 -5.937 0.50 15.95 90 ARG A N 1
ATOM 669 N N B ARG A 1 90 ? -73.845 -0.046 -6.047 0.50 15.97 90 ARG A N 1
ATOM 670 C CA A ARG A 1 90 ? -74.891 0.928 -6.036 0.50 16.46 90 ARG A CA 1
ATOM 671 C CA B ARG A 1 90 ? -74.848 1.055 -6.070 0.50 16.55 90 ARG A CA 1
ATOM 672 C C A ARG A 1 90 ? -76.155 0.568 -5.258 0.50 15.96 90 ARG A C 1
ATOM 673 C C B ARG A 1 90 ? -76.122 0.631 -5.325 0.50 16.25 90 ARG A C 1
ATOM 674 O O A ARG A 1 90 ? -76.650 -0.575 -5.365 0.50 16.49 90 ARG A O 1
ATOM 675 O O B ARG A 1 90 ? -76.633 -0.465 -5.601 0.50 17.19 90 ARG A O 1
ATOM 690 N N . GLY A 1 91 ? -76.683 1.522 -4.502 1.00 16.06 91 GLY A N 1
ATOM 691 C CA . GLY A 1 91 ? -77.988 1.300 -3.886 1.00 15.21 91 GLY A CA 1
ATOM 692 C C . GLY A 1 91 ? -77.909 0.237 -2.791 1.00 15.00 91 GLY A C 1
ATOM 693 O O . GLY A 1 91 ? -78.675 -0.711 -2.740 1.00 15.11 91 GLY A O 1
ATOM 694 N N . LEU A 1 92 ? -77.007 0.449 -1.857 1.00 13.65 92 LEU A N 1
ATOM 695 C CA . LEU A 1 92 ? -76.748 -0.496 -0.753 1.00 12.90 92 LEU A CA 1
ATOM 696 C C . LEU A 1 92 ? -77.972 -0.678 0.143 1.00 12.79 92 LEU A C 1
ATOM 697 O O . LEU A 1 92 ? -78.768 0.282 0.340 1.00 13.24 92 LEU A O 1
ATOM 702 N N . ALA A 1 93 ? -78.148 -1.862 0.695 1.00 12.43 93 ALA A N 1
ATOM 703 C CA . ALA A 1 93 ? -79.156 -2.122 1.729 1.00 11.76 93 ALA A CA 1
ATOM 704 C C . ALA A 1 93 ? -78.559 -1.801 3.106 1.00 12.77 93 ALA A C 1
ATOM 705 O O . ALA A 1 93 ? -77.348 -1.500 3.238 1.00 13.29 93 ALA A O 1
ATOM 707 N N . GLN A 1 94 ? -79.324 -1.888 4.163 1.00 12.62 94 GLN A N 1
ATOM 708 C CA . GLN A 1 94 ? -78.775 -1.713 5.518 1.00 13.62 94 GLN A CA 1
ATOM 709 C C . GLN A 1 94 ? -77.732 -2.804 5.815 1.00 13.13 94 GLN A C 1
ATOM 710 O O . GLN A 1 94 ? -76.742 -2.499 6.500 1.00 12.88 94 GLN A O 1
ATOM 716 N N . ARG A 1 95 ? -78.032 -4.041 5.431 1.00 12.57 95 ARG A N 1
ATOM 717 C CA . ARG A 1 95 ? -77.135 -5.198 5.649 1.00 15.05 95 ARG A CA 1
ATOM 718 C C . ARG A 1 95 ? -76.854 -5.832 4.302 1.00 13.44 95 ARG A C 1
ATOM 719 O O . ARG A 1 95 ? -77.781 -5.994 3.499 1.00 13.98 95 ARG A O 1
ATOM 727 N N . ASN A 1 96 ? -75.587 -6.083 4.017 1.00 12.68 96 ASN A N 1
ATOM 728 C CA . ASN A 1 96 ? -75.124 -6.460 2.681 1.00 12.15 96 ASN A CA 1
ATOM 729 C C . ASN A 1 96 ? -74.211 -7.667 2.733 1.00 11.54 96 ASN A C 1
ATOM 730 O O . ASN A 1 96 ? -73.413 -7.809 3.708 1.00 12.18 96 ASN A O 1
ATOM 735 N N A VAL A 1 97 ? -74.249 -8.434 1.651 0.50 10.83 97 VAL A N 1
ATOM 736 N N B VAL A 1 97 ? -74.276 -8.483 1.691 0.50 11.37 97 VAL A N 1
ATOM 737 C CA A VAL A 1 97 ? -73.282 -9.520 1.335 0.50 11.00 97 VAL A CA 1
ATOM 738 C CA B VAL A 1 97 ? -73.233 -9.502 1.395 0.50 11.89 97 VAL A CA 1
ATOM 739 C C A VAL A 1 97 ? -72.806 -9.306 -0.094 0.50 11.69 97 VAL A C 1
ATOM 740 C C B VAL A 1 97 ? -72.803 -9.343 -0.056 0.50 12.18 97 VAL A C 1
ATOM 741 O O A VAL A 1 97 ? -73.612 -9.217 -1.044 0.50 11.41 97 VAL A O 1
ATOM 742 O O B VAL A 1 97 ? -73.647 -9.389 -0.975 0.50 12.48 97 VAL A O 1
ATOM 749 N N . VAL A 1 98 ? -71.503 -9.160 -0.284 1.00 11.35 98 VAL A N 1
ATOM 750 C CA . VAL A 1 98 ? -70.907 -9.064 -1.616 1.00 11.11 98 VAL A CA 1
ATOM 751 C C . VAL A 1 98 ? -70.004 -10.266 -1.811 1.00 11.61 98 VAL A C 1
ATOM 752 O O . VAL A 1 98 ? -69.233 -10.646 -0.893 1.00 12.28 98 VAL A O 1
ATOM 756 N N . VAL A 1 99 ? -70.107 -10.849 -2.982 1.00 11.85 99 VAL A N 1
ATOM 757 C CA . VAL A 1 99 ? -69.212 -11.940 -3.415 1.00 12.15 99 VAL A CA 1
ATOM 758 C C . VAL A 1 99 ? -68.493 -11.477 -4.657 1.00 12.92 99 VAL A C 1
ATOM 759 O O . VAL A 1 99 ? -69.143 -11.000 -5.578 1.00 14.02 99 VAL A O 1
ATOM 763 N N . VAL A 1 100 ? -67.171 -11.662 -4.674 1.00 11.81 100 VAL A N 1
ATOM 764 C CA . VAL A 1 100 ? -66.360 -11.376 -5.874 1.00 12.06 100 VAL A CA 1
ATOM 765 C C . VAL A 1 100 ? -65.521 -12.618 -6.167 1.00 12.87 100 VAL A C 1
ATOM 766 O O . VAL A 1 100 ? -64.708 -13.011 -5.320 1.00 12.91 100 VAL A O 1
ATOM 770 N N . ASP A 1 101 ? -65.675 -13.214 -7.327 1.00 13.31 101 ASP A N 1
ATOM 771 C CA . ASP A 1 101 ? -64.925 -14.402 -7.766 1.00 12.50 101 ASP A CA 1
ATOM 772 C C . ASP A 1 101 ? -63.998 -13.956 -8.875 1.00 13.13 101 ASP A C 1
ATOM 773 O O . ASP A 1 101 ? -64.473 -13.441 -9.902 1.00 13.23 101 ASP A O 1
ATOM 778 N N . ALA A 1 102 ? -62.686 -14.086 -8.668 1.00 12.56 102 ALA A N 1
ATOM 779 C CA . ALA A 1 102 ? -61.711 -13.483 -9.583 1.00 12.32 102 ALA A CA 1
ATOM 780 C C . ALA A 1 102 ? -60.536 -14.422 -9.792 1.00 12.49 102 ALA A C 1
ATOM 781 O O . ALA A 1 102 ? -60.282 -15.301 -8.973 1.00 13.30 102 ALA A O 1
ATOM 783 N N . ASP A 1 103 ? -59.807 -14.146 -10.853 1.00 12.26 103 ASP A N 1
ATOM 784 C CA . ASP A 1 103 ? -58.432 -14.674 -11.077 1.00 12.86 103 ASP A CA 1
ATOM 785 C C . ASP A 1 103 ? -57.475 -13.528 -10.901 1.00 12.29 103 ASP A C 1
ATOM 786 O O . ASP A 1 103 ? -57.480 -12.597 -11.659 1.00 12.89 103 ASP A O 1
ATOM 791 N N . CYS A 1 104 ? -56.642 -13.632 -9.869 1.00 13.60 104 CYS A N 1
ATOM 792 C CA . CYS A 1 104 ? -55.661 -12.604 -9.486 1.00 14.58 104 CYS A CA 1
ATOM 793 C C . CYS A 1 104 ? -54.286 -13.032 -9.994 1.00 15.23 104 CYS A C 1
ATOM 794 O O . CYS A 1 104 ? -54.017 -14.213 -10.082 1.00 14.57 104 CYS A O 1
ATOM 797 N N . HIS A 1 105 ? -53.432 -12.057 -10.280 1.00 15.93 105 HIS A N 1
ATOM 798 C CA . HIS A 1 105 ? -52.095 -12.345 -10.805 1.00 14.87 105 HIS A CA 1
ATOM 799 C C . HIS A 1 105 ? -51.109 -12.510 -9.650 1.00 12.26 105 HIS A C 1
ATOM 800 O O . HIS A 1 105 ? -51.146 -11.717 -8.746 1.00 12.16 105 HIS A O 1
ATOM 807 N N . TYR A 1 106 ? -50.221 -13.507 -9.740 1.00 10.71 106 TYR A N 1
ATOM 808 C CA . TYR A 1 106 ? -49.045 -13.532 -8.872 1.00 10.81 106 TYR A CA 1
ATOM 809 C C . TYR A 1 106 ? -48.134 -12.340 -9.181 1.00 12.42 106 TYR A C 1
ATOM 810 O O . TYR A 1 106 ? -48.097 -11.809 -10.320 1.00 14.60 106 TYR A O 1
ATOM 819 N N . SER A 1 107 ? -47.375 -11.930 -8.180 1.00 10.73 107 SER A N 1
ATOM 820 C CA . SER A 1 107 ? -46.339 -10.859 -8.282 1.00 11.21 107 SER A CA 1
ATOM 821 C C . SER A 1 107 ? -44.945 -11.480 -8.295 1.00 10.53 107 SER A C 1
ATOM 822 O O . SER A 1 107 ? -44.723 -12.512 -7.686 1.00 11.14 107 SER A O 1
ATOM 825 N N . ASN A 1 108 ? -43.984 -10.841 -8.944 1.00 10.52 108 ASN A N 1
ATOM 826 C CA . ASN A 1 108 ? -42.556 -11.107 -8.665 1.00 9.97 108 ASN A CA 1
ATOM 827 C C . ASN A 1 108 ? -41.894 -9.801 -8.227 1.00 10.52 108 ASN A C 1
ATOM 828 O O . ASN A 1 108 ? -40.646 -9.703 -8.301 1.00 10.80 108 ASN A O 1
ATOM 833 N N . THR A 1 109 ? -42.645 -8.881 -7.647 1.00 10.49 109 THR A N 1
ATOM 834 C CA . THR A 1 109 ? -42.087 -7.600 -7.196 1.00 11.47 109 THR A CA 1
ATOM 835 C C . THR A 1 109 ? -42.439 -7.296 -5.762 1.00 10.85 109 THR A C 1
ATOM 836 O O . THR A 1 109 ? -42.136 -6.194 -5.335 1.00 11.93 109 THR A O 1
ATOM 840 N N . GLY A 1 110 ? -42.940 -8.273 -5.004 1.00 10.68 110 GLY A N 1
ATOM 841 C CA . GLY A 1 110 ? -43.032 -8.146 -3.540 1.00 10.92 110 GLY A CA 1
ATOM 842 C C . GLY A 1 110 ? -44.238 -7.413 -3.029 1.00 10.27 110 GLY A C 1
ATOM 843 O O . GLY A 1 110 ? -44.253 -6.976 -1.890 1.00 11.25 110 GLY A O 1
ATOM 844 N N . GLU A 1 111 ? -45.256 -7.264 -3.850 1.00 11.09 111 GLU A N 1
ATOM 845 C CA . GLU A 1 111 ? -46.538 -6.644 -3.463 1.00 11.07 111 GLU A CA 1
ATOM 846 C C . GLU A 1 111 ? -47.691 -7.519 -3.952 1.00 10.94 111 GLU A C 1
ATOM 847 O O . GLU A 1 111 ? -47.762 -7.855 -5.148 1.00 12.31 111 GLU A O 1
ATOM 853 N N . GLY A 1 112 ? -48.589 -7.897 -3.060 1.00 9.62 112 GLY A N 1
ATOM 854 C CA . GLY A 1 112 ? -49.679 -8.830 -3.432 1.00 10.52 112 GLY A CA 1
ATOM 855 C C . GLY A 1 112 ? -49.265 -10.229 -3.011 1.00 10.26 112 GLY A C 1
ATOM 856 O O . GLY A 1 112 ? -48.608 -10.393 -1.923 1.00 10.66 112 GLY A O 1
ATOM 857 N N . LEU A 1 113 ? -49.609 -11.235 -3.793 1.00 11.00 113 LEU A N 1
ATOM 858 C CA . LEU A 1 113 ? -49.195 -12.614 -3.531 1.00 9.81 113 LEU A CA 1
ATOM 859 C C . LEU A 1 113 ? -48.020 -12.906 -4.460 1.00 10.35 113 LEU A C 1
ATOM 860 O O . LEU A 1 113 ? -48.180 -13.065 -5.657 1.00 10.36 113 LEU A O 1
ATOM 865 N N . HIS A 1 114 ? -46.844 -12.857 -3.845 1.00 8.97 114 HIS A N 1
ATOM 866 C CA . HIS A 1 114 ? -45.548 -13.008 -4.552 1.00 9.70 114 HIS A CA 1
ATOM 867 C C . HIS A 1 114 ? -45.274 -14.489 -4.768 1.00 9.34 114 HIS A C 1
ATOM 868 O O . HIS A 1 114 ? -45.486 -15.291 -3.863 1.00 10.72 114 HIS A O 1
ATOM 875 N N . ARG A 1 115 ? -44.759 -14.818 -5.946 1.00 9.20 115 ARG A N 1
ATOM 876 C CA . ARG A 1 115 ? -44.412 -16.205 -6.327 1.00 9.65 115 ARG A CA 1
ATOM 877 C C . ARG A 1 115 ? -42.929 -16.230 -6.699 1.00 9.96 115 ARG A C 1
ATOM 878 O O . ARG A 1 115 ? -42.493 -15.438 -7.549 1.00 10.80 115 ARG A O 1
ATOM 886 N N . PHE A 1 116 ? -42.228 -17.221 -6.192 1.00 9.63 116 PHE A N 1
ATOM 887 C CA . PHE A 1 116 ? -40.782 -17.459 -6.400 1.00 10.19 116 PHE A CA 1
ATOM 888 C C . PHE A 1 116 ? -40.561 -18.924 -6.697 1.00 9.90 116 PHE A C 1
ATOM 889 O O . PHE A 1 116 ? -41.168 -19.807 -6.047 1.00 10.88 116 PHE A O 1
ATOM 897 N N . VAL A 1 117 ? -39.669 -19.208 -7.636 1.00 10.25 117 VAL A N 1
ATOM 898 C CA . VAL A 1 117 ? -39.215 -20.579 -7.919 1.00 11.82 117 VAL A CA 1
ATOM 899 C C . VAL A 1 117 ? -37.759 -20.731 -7.542 1.00 10.33 117 VAL A C 1
ATOM 900 O O . VAL A 1 117 ? -36.930 -19.946 -8.037 1.00 11.68 117 VAL A O 1
ATOM 904 N N . ASP A 1 118 ? -37.474 -21.672 -6.659 1.00 10.62 118 ASP A N 1
ATOM 905 C CA . ASP A 1 118 ? -36.091 -21.890 -6.161 1.00 11.10 118 ASP A CA 1
ATOM 906 C C . ASP A 1 118 ? -35.294 -22.606 -7.243 1.00 12.09 118 ASP A C 1
ATOM 907 O O . ASP A 1 118 ? -35.664 -23.720 -7.639 1.00 13.85 118 ASP A O 1
ATOM 912 N N . PRO A 1 119 ? -34.191 -22.045 -7.761 1.00 11.43 119 PRO A N 1
ATOM 913 C CA . PRO A 1 119 ? -33.454 -22.741 -8.827 1.00 12.95 119 PRO A CA 1
ATOM 914 C C . PRO A 1 119 ? -32.743 -24.021 -8.357 1.00 14.96 119 PRO A C 1
ATOM 915 O O . PRO A 1 119 ? -32.409 -24.860 -9.248 1.00 16.97 119 PRO A O 1
ATOM 919 N N . VAL A 1 120 ? -32.528 -24.195 -7.087 1.00 13.96 120 VAL A N 1
ATOM 920 C CA . VAL A 1 120 ? -31.789 -25.381 -6.529 1.00 14.90 120 VAL A CA 1
ATOM 921 C C . VAL A 1 120 ? -32.635 -26.641 -6.708 1.00 17.25 120 VAL A C 1
ATOM 922 O O . VAL A 1 120 ? -32.070 -27.729 -6.961 1.00 18.07 120 VAL A O 1
ATOM 926 N N . ASP A 1 121 ? -33.935 -26.544 -6.461 1.00 13.66 121 ASP A N 1
ATOM 927 C CA . ASP A 1 121 ? -34.798 -27.723 -6.307 1.00 12.80 121 ASP A CA 1
ATOM 928 C C . ASP A 1 121 ? -36.069 -27.557 -7.120 1.00 12.34 121 ASP A C 1
ATOM 929 O O . ASP A 1 121 ? -36.901 -28.513 -7.086 1.00 15.04 121 ASP A O 1
ATOM 934 N N . GLY A 1 122 ? -36.272 -26.450 -7.850 1.00 11.73 122 GLY A N 1
ATOM 935 C CA . GLY A 1 122 ? -37.488 -26.259 -8.649 1.00 12.39 122 GLY A CA 1
ATOM 936 C C . GLY A 1 122 ? -38.745 -26.015 -7.823 1.00 13.04 122 GLY A C 1
ATOM 937 O O . GLY A 1 122 ? -39.817 -26.005 -8.431 1.00 14.85 122 GLY A O 1
ATOM 938 N N . GLU A 1 123 ? -38.646 -25.866 -6.516 1.00 12.60 123 GLU A N 1
ATOM 939 C CA . GLU A 1 123 ? -39.845 -25.695 -5.658 1.00 11.55 123 GLU A CA 1
ATOM 940 C C . GLU A 1 123 ? -40.370 -24.273 -5.778 1.00 11.80 123 GLU A C 1
ATOM 941 O O . GLU A 1 123 ? -39.618 -23.300 -5.829 1.00 12.06 123 GLU A O 1
ATOM 947 N N . THR A 1 124 ? -41.690 -24.160 -5.733 1.00 11.93 124 THR A N 1
ATOM 948 C CA . THR A 1 124 ? -42.406 -22.868 -5.709 1.00 11.39 124 THR A CA 1
ATOM 949 C C . THR A 1 124 ? -42.724 -22.473 -4.286 1.00 11.35 124 THR A C 1
ATOM 950 O O . THR A 1 124 ? -43.146 -23.315 -3.493 1.00 11.74 124 THR A O 1
ATOM 954 N N . TYR A 1 125 ? -42.506 -21.202 -3.979 1.00 10.24 125 TYR A N 1
ATOM 955 C CA . TYR A 1 125 ? -42.835 -20.579 -2.690 1.00 9.68 125 TYR A CA 1
ATOM 956 C C . TYR A 1 125 ? -43.638 -19.300 -2.942 1.00 9.48 125 TYR A C 1
ATOM 957 O O . TYR A 1 125 ? -43.271 -18.495 -3.800 1.00 11.26 125 TYR A O 1
ATOM 966 N N . LEU A 1 126 ? -44.674 -19.103 -2.163 1.00 9.01 126 LEU A N 1
ATOM 967 C CA . LEU A 1 126 ? -45.528 -17.918 -2.134 1.00 9.55 126 LEU A CA 1
ATOM 968 C C . LEU A 1 126 ? -45.418 -17.208 -0.806 1.00 9.05 126 LEU A C 1
ATOM 969 O O . LEU A 1 126 ? -45.285 -17.846 0.237 1.00 9.26 126 LEU A O 1
ATOM 974 N N . TYR A 1 127 ? -45.611 -15.888 -0.838 1.00 8.70 127 TYR A N 1
ATOM 975 C CA . TYR A 1 127 ? -45.881 -15.126 0.389 1.00 8.57 127 TYR A CA 1
ATOM 976 C C . TYR A 1 127 ? -46.660 -13.909 -0.046 1.00 8.81 127 TYR A C 1
ATOM 977 O O . TYR A 1 127 ? -46.421 -13.379 -1.140 1.00 8.91 127 TYR A O 1
ATOM 986 N N . SER A 1 128 ? -47.412 -13.363 0.895 1.00 9.02 128 SER A N 1
ATOM 987 C CA . SER A 1 128 ? -48.163 -12.109 0.708 1.00 9.79 128 SER A CA 1
ATOM 988 C C . SER A 1 128 ? -47.441 -10.927 1.343 1.00 8.75 128 SER A C 1
ATOM 989 O O . SER A 1 128 ? -46.770 -11.085 2.337 1.00 9.10 128 SER A O 1
ATOM 992 N N . GLN A 1 129 ? -47.671 -9.752 0.766 1.00 8.68 129 GLN A N 1
ATOM 993 C CA . GLN A 1 129 ? -47.216 -8.474 1.356 1.00 8.77 129 GLN A CA 1
ATOM 994 C C . GLN A 1 129 ? -48.217 -7.434 0.933 1.00 8.62 129 GLN A C 1
ATOM 995 O O . GLN A 1 129 ? -48.329 -7.153 -0.295 1.00 9.41 129 GLN A O 1
ATOM 1001 N N . PHE A 1 130 ? -48.897 -6.815 1.900 1.00 8.29 130 PHE A N 1
ATOM 1002 C CA . PHE A 1 130 ? -50.025 -5.929 1.519 1.00 8.34 130 PHE A CA 1
ATOM 1003 C C . PHE A 1 130 ? -49.856 -4.508 2.032 1.00 8.81 130 PHE A C 1
ATOM 1004 O O . PHE A 1 130 ? -50.553 -3.622 1.521 1.00 9.82 130 PHE A O 1
ATOM 1012 N N . GLU A 1 131 ? -48.958 -4.179 2.980 1.00 9.06 131 GLU A N 1
ATOM 1013 C CA . GLU A 1 131 ? -48.914 -2.772 3.447 1.00 9.18 131 GLU A CA 1
ATOM 1014 C C . GLU A 1 131 ? -48.287 -1.930 2.334 1.00 9.49 131 GLU A C 1
ATOM 1015 O O . GLU A 1 131 ? -47.183 -2.270 1.870 1.00 10.62 131 GLU A O 1
ATOM 1021 N N . THR A 1 132 ? -48.943 -0.857 1.877 1.00 10.21 132 THR A N 1
ATOM 1022 C CA . THR A 1 132 ? -50.143 -0.261 2.456 1.00 10.34 132 THR A CA 1
ATOM 1023 C C . THR A 1 132 ? -51.448 -0.801 1.898 1.00 10.58 132 THR A C 1
ATOM 1024 O O . THR A 1 132 ? -52.308 -1.125 2.748 1.00 10.53 132 THR A O 1
ATOM 1028 N N . ALA A 1 133 ? -51.631 -0.879 0.574 1.00 9.76 133 ALA A N 1
ATOM 1029 C CA . ALA A 1 133 ? -52.973 -1.134 0.018 1.00 10.29 133 ALA A CA 1
ATOM 1030 C C . ALA A 1 133 ? -52.878 -2.134 -1.117 1.00 10.56 133 ALA A C 1
ATOM 1031 O O . ALA A 1 133 ? -53.478 -1.943 -2.167 1.00 10.94 133 ALA A O 1
ATOM 1033 N N . ASP A 1 134 ? -52.154 -3.243 -0.891 1.00 9.56 134 ASP A N 1
ATOM 1034 C CA . ASP A 1 134 ? -52.061 -4.319 -1.877 1.00 9.69 134 ASP A CA 1
ATOM 1035 C C . ASP A 1 134 ? -52.872 -5.556 -1.494 1.00 8.66 134 ASP A C 1
ATOM 1036 O O . ASP A 1 134 ? -52.884 -6.504 -2.289 1.00 9.27 134 ASP A O 1
ATOM 1041 N N . ALA A 1 135 ? -53.624 -5.540 -0.405 1.00 8.77 135 ALA A N 1
ATOM 1042 C CA . ALA A 1 135 ? -54.556 -6.659 -0.117 1.00 8.56 135 ALA A CA 1
ATOM 1043 C C . ALA A 1 135 ? -55.521 -6.888 -1.278 1.00 9.45 135 ALA A C 1
ATOM 1044 O O . ALA A 1 135 ? -55.860 -8.063 -1.575 1.00 9.56 135 ALA A O 1
ATOM 1046 N N . LYS A 1 136 ? -55.933 -5.809 -1.929 1.00 9.43 136 LYS A N 1
ATOM 1047 C CA . LYS A 1 136 ? -56.826 -5.900 -3.090 1.00 9.49 136 LYS A CA 1
ATOM 1048 C C . LYS A 1 136 ? -56.208 -6.686 -4.254 1.00 9.48 136 LYS A C 1
ATOM 1049 O O . LYS A 1 136 ? -56.969 -7.003 -5.168 1.00 10.24 136 LYS A O 1
ATOM 1055 N N . ARG A 1 137 ? -54.914 -6.990 -4.264 1.00 9.52 137 ARG A N 1
ATOM 1056 C CA . ARG A 1 137 ? -54.322 -7.857 -5.295 1.00 9.85 137 ARG A CA 1
ATOM 1057 C C . ARG A 1 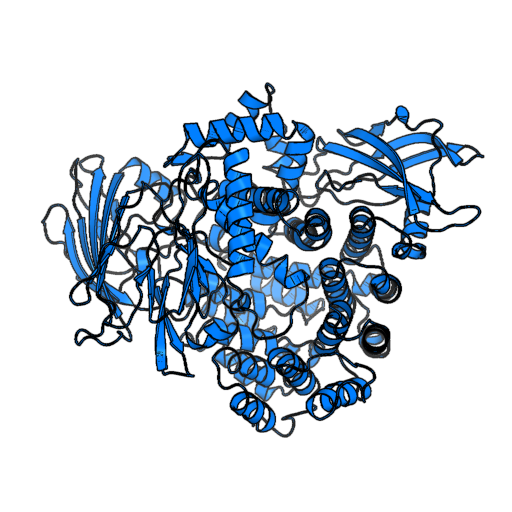137 ? -54.538 -9.328 -4.963 1.00 9.04 137 ARG A C 1
ATOM 1058 O O . ARG A 1 137 ? -54.216 -10.166 -5.840 1.00 11.01 137 ARG A O 1
ATOM 1066 N N . MET A 1 138 ? -55.030 -9.675 -3.772 1.00 9.64 138 MET A N 1
ATOM 1067 C CA . MET A 1 138 ? -55.268 -11.081 -3.406 1.00 9.71 138 MET A CA 1
ATOM 1068 C C . MET A 1 138 ? -56.764 -11.340 -3.183 1.00 9.97 138 MET A C 1
ATOM 1069 O O . MET A 1 138 ? -57.194 -12.481 -3.370 1.00 10.45 138 MET A O 1
ATOM 1074 N N . PHE A 1 139 ? -57.508 -10.376 -2.676 1.00 9.85 139 PHE A N 1
ATOM 1075 C CA . PHE A 1 139 ? -58.941 -10.582 -2.379 1.00 9.75 139 PHE A CA 1
ATOM 1076 C C . PHE A 1 139 ? -59.646 -9.250 -2.498 1.00 10.93 139 PHE A C 1
ATOM 1077 O O . PHE A 1 139 ? -59.060 -8.209 -2.240 1.00 10.80 139 PHE A O 1
ATOM 1085 N N . ALA A 1 140 ? -60.913 -9.300 -2.890 1.00 10.36 140 ALA A N 1
ATOM 1086 C CA . ALA A 1 140 ? -61.745 -8.080 -2.979 1.00 10.73 140 ALA A CA 1
ATOM 1087 C C . ALA A 1 140 ? -61.992 -7.532 -1.604 1.00 10.18 140 ALA A C 1
ATOM 1088 O O . ALA A 1 140 ? -62.347 -8.265 -0.668 1.00 11.12 140 ALA A O 1
ATOM 1090 N N . CYS A 1 141 ? -61.798 -6.235 -1.383 1.00 9.51 141 CYS A N 1
ATOM 1091 C CA . CYS A 1 141 ? -61.958 -5.696 -0.024 1.00 10.42 141 CYS A CA 1
ATOM 1092 C C . CYS A 1 141 ? -62.085 -4.175 -0.045 1.00 9.83 141 CYS A C 1
ATOM 1093 O O . CYS A 1 141 ? -61.822 -3.550 -1.085 1.00 9.90 141 CYS A O 1
ATOM 1096 N N . PHE A 1 142 ? -62.507 -3.629 1.086 1.00 10.30 142 PHE A N 1
ATOM 1097 C CA . PHE A 1 142 ? -62.539 -2.180 1.327 1.00 10.14 142 PHE A CA 1
ATOM 1098 C C . PHE A 1 142 ? -61.182 -1.882 1.945 1.00 9.68 142 PHE A C 1
ATOM 1099 O O . PHE A 1 142 ? -60.987 -2.013 3.171 1.00 10.89 142 PHE A O 1
ATOM 1107 N N . ASP A 1 143 ? -60.208 -1.575 1.102 1.00 9.42 143 ASP A N 1
ATOM 1108 C CA . ASP A 1 143 ? -58.773 -1.679 1.487 1.00 10.48 143 ASP A CA 1
ATOM 1109 C C . ASP A 1 143 ? -58.321 -0.374 2.143 1.00 10.18 143 ASP A C 1
ATOM 1110 O O . ASP A 1 143 ? -57.682 0.507 1.483 1.00 10.76 143 ASP A O 1
ATOM 1115 N N . GLN A 1 144 ? -58.660 -0.223 3.406 1.00 9.87 144 GLN A N 1
ATOM 1116 C CA . GLN A 1 144 ? -58.257 0.953 4.198 1.00 9.50 144 GLN A CA 1
ATOM 1117 C C . GLN A 1 144 ? -58.261 0.545 5.654 1.00 9.65 144 GLN A C 1
ATOM 1118 O O . GLN A 1 144 ? -59.092 -0.303 6.046 1.00 9.97 144 GLN A O 1
ATOM 1124 N N . PRO A 1 145 ? -57.356 1.073 6.475 1.00 9.47 145 PRO A N 1
ATOM 1125 C CA . PRO A 1 145 ? -57.087 0.460 7.765 1.00 9.30 145 PRO A CA 1
ATOM 1126 C C . PRO A 1 145 ? -58.143 0.643 8.850 1.00 9.70 145 PRO A C 1
ATOM 1127 O O . PRO A 1 145 ? -58.079 -0.049 9.868 1.00 10.05 145 PRO A O 1
ATOM 1131 N N . ASP A 1 146 ? -59.084 1.553 8.631 1.00 10.38 146 ASP A N 1
ATOM 1132 C CA . ASP A 1 146 ? -60.151 1.783 9.639 1.00 10.47 146 ASP A CA 1
ATOM 1133 C C . ASP A 1 146 ? -61.431 1.033 9.294 1.00 11.42 146 ASP A C 1
ATOM 1134 O O . ASP A 1 146 ? -62.431 1.232 10.026 1.00 14.10 146 ASP A O 1
ATOM 1139 N N . LEU A 1 147 ? -61.418 0.139 8.344 1.00 11.16 147 LEU A N 1
ATOM 1140 C CA . LEU A 1 147 ? -62.576 -0.722 8.063 1.00 10.81 147 LEU A CA 1
ATOM 1141 C C . LEU A 1 147 ? -62.168 -2.154 8.441 1.00 9.94 147 LEU A C 1
ATOM 1142 O O . LEU A 1 147 ? -61.911 -2.984 7.609 1.00 10.09 147 LEU A O 1
ATOM 1147 N N . LYS A 1 148 ? -62.055 -2.377 9.739 1.00 9.87 148 LYS A N 1
ATOM 1148 C CA . LYS A 1 148 ? -61.602 -3.666 10.276 1.00 9.76 148 LYS A CA 1
ATOM 1149 C C . LYS A 1 148 ? -62.683 -4.716 10.099 1.00 10.15 148 LYS A C 1
ATOM 1150 O O . LYS A 1 148 ? -63.900 -4.400 9.924 1.00 10.71 148 LYS A O 1
ATOM 1156 N N . ALA A 1 149 ? -62.292 -5.964 10.188 1.00 9.35 149 ALA A N 1
ATOM 1157 C CA . ALA A 1 149 ? -63.176 -7.110 9.974 1.00 9.92 149 ALA A CA 1
ATOM 1158 C C . ALA A 1 149 ? -62.484 -8.358 10.495 1.00 10.34 149 ALA A C 1
ATOM 1159 O O . ALA A 1 149 ? -61.280 -8.354 10.712 1.00 9.77 149 ALA A O 1
ATOM 1161 N N . THR A 1 150 ? -63.264 -9.417 10.753 1.00 10.33 150 THR A N 1
ATOM 1162 C CA . THR A 1 150 ? -62.691 -10.757 10.927 1.00 10.10 150 THR A CA 1
ATOM 1163 C C . THR A 1 150 ? -62.349 -11.358 9.583 1.00 10.55 150 THR A C 1
ATOM 1164 O O . THR A 1 150 ? -63.027 -11.046 8.596 1.00 9.42 150 THR A O 1
ATOM 1168 N N . PHE A 1 151 ? -61.397 -12.281 9.546 1.00 9.96 151 PHE A N 1
ATOM 1169 C CA . PHE A 1 151 ? -60.983 -12.992 8.339 1.00 9.81 151 PHE A CA 1
ATOM 1170 C C . PHE A 1 151 ? -61.030 -14.491 8.558 1.00 9.54 151 PHE A C 1
ATOM 1171 O O . PHE A 1 151 ? -60.404 -14.984 9.512 1.00 10.85 151 PHE A O 1
ATOM 1179 N N . ASP A 1 152 ? -61.702 -15.170 7.639 1.00 10.37 152 ASP A N 1
ATOM 1180 C CA . ASP A 1 152 ? -61.849 -16.651 7.587 1.00 10.81 152 ASP A CA 1
ATOM 1181 C C . ASP A 1 152 ? -61.260 -17.099 6.277 1.00 11.26 152 ASP A C 1
ATOM 1182 O O . ASP A 1 152 ? -61.868 -16.887 5.216 1.00 10.68 152 ASP A O 1
ATOM 1187 N N . VAL A 1 153 ? -60.027 -17.634 6.360 1.00 10.67 153 VAL A N 1
ATOM 1188 C CA . VAL A 1 153 ? -59.195 -17.959 5.178 1.00 10.39 153 VAL A CA 1
ATOM 1189 C C . VAL A 1 153 ? -59.205 -19.462 4.902 1.00 10.71 153 VAL A C 1
ATOM 1190 O O . VAL A 1 153 ? -59.002 -20.259 5.834 1.00 10.76 153 VAL A O 1
ATOM 1194 N N . ARG A 1 154 ? -59.388 -19.817 3.633 1.00 10.71 154 ARG A N 1
ATOM 1195 C CA . ARG A 1 154 ? -59.236 -21.187 3.124 1.00 10.54 154 ARG A CA 1
ATOM 1196 C C . ARG A 1 154 ? -58.376 -21.170 1.888 1.00 9.83 154 ARG A C 1
ATOM 1197 O O . ARG A 1 154 ? -58.513 -20.264 1.033 1.00 10.42 154 ARG A O 1
ATOM 1205 N N . VAL A 1 155 ? -57.486 -22.151 1.797 1.00 10.77 155 VAL A N 1
ATOM 1206 C CA . VAL A 1 155 ? -56.500 -22.227 0.690 1.00 10.06 155 VAL A CA 1
ATOM 1207 C C . VAL A 1 155 ? -56.427 -23.664 0.157 1.00 10.37 155 VAL A C 1
ATOM 1208 O O . VAL A 1 155 ? -56.183 -24.577 0.984 1.00 12.16 155 VAL A O 1
ATOM 1212 N N . THR A 1 156 ? -56.512 -23.813 -1.140 1.00 10.29 156 THR A N 1
ATOM 1213 C CA . THR A 1 156 ? -56.273 -25.070 -1.852 1.00 10.60 156 THR A CA 1
ATOM 1214 C C . THR A 1 156 ? -54.863 -24.973 -2.421 1.00 10.25 156 THR A C 1
ATOM 1215 O O . THR A 1 156 ? -54.594 -24.040 -3.172 1.00 11.30 156 THR A O 1
ATOM 1219 N N . ALA A 1 157 ? -54.053 -25.971 -2.114 1.00 12.22 157 ALA A N 1
ATOM 1220 C CA . ALA A 1 157 ? -52.631 -25.888 -2.494 1.00 12.25 157 ALA A CA 1
ATOM 1221 C C . ALA A 1 157 ? -52.113 -27.250 -2.886 1.00 12.39 157 ALA A C 1
ATOM 1222 O O . ALA A 1 157 ? -52.738 -28.262 -2.538 1.00 12.43 157 ALA A O 1
ATOM 1224 N N . PRO A 1 158 ? -50.941 -27.309 -3.556 1.00 12.15 158 PRO A N 1
ATOM 1225 C CA . PRO A 1 158 ? -50.282 -28.600 -3.807 1.00 12.53 158 PRO A CA 1
ATOM 1226 C C . PRO A 1 158 ? -50.136 -29.370 -2.508 1.00 14.31 158 PRO A C 1
ATOM 1227 O O . PRO A 1 158 ? -49.881 -28.820 -1.420 1.00 14.25 158 PRO A O 1
ATOM 1231 N N . ALA A 1 159 ? -50.252 -30.697 -2.621 1.00 15.91 159 ALA A N 1
ATOM 1232 C CA . ALA A 1 159 ? -50.336 -31.591 -1.451 1.00 19.33 159 ALA A CA 1
ATOM 1233 C C . ALA A 1 159 ? -49.108 -31.471 -0.559 1.00 18.04 159 ALA A C 1
ATOM 1234 O O . ALA A 1 159 ? -49.280 -31.622 0.654 1.00 22.39 159 ALA A O 1
ATOM 1236 N N . HIS A 1 160 ? -47.941 -31.233 -1.116 1.00 16.74 160 HIS A N 1
ATOM 1237 C CA . HIS A 1 160 ? -46.708 -31.327 -0.279 1.00 19.32 160 HIS A CA 1
ATOM 1238 C C . HIS A 1 160 ? -46.454 -30.010 0.477 1.00 20.63 160 HIS A C 1
ATOM 1239 O O . HIS A 1 160 ? -45.513 -29.938 1.256 1.00 22.88 160 HIS A O 1
ATOM 1246 N N . TRP A 1 161 ? -47.278 -28.990 0.255 1.00 16.38 161 TRP A N 1
ATOM 1247 C CA . TRP A 1 161 ? -46.965 -27.656 0.790 1.00 14.23 161 TRP A CA 1
ATOM 1248 C C . TRP A 1 161 ? -47.388 -27.488 2.237 1.00 14.22 161 TRP A C 1
ATOM 1249 O O . TRP A 1 161 ? -48.430 -28.033 2.669 1.00 16.60 161 TRP A O 1
ATOM 1260 N N A LYS A 1 162 ? -46.657 -26.659 2.951 0.50 11.81 162 LYS A N 1
ATOM 1261 N N B LYS A 1 162 ? -46.636 -26.673 2.967 0.50 12.17 162 LYS A N 1
ATOM 1262 C CA A LYS A 1 162 ? -47.199 -26.016 4.164 0.50 12.42 162 LYS A CA 1
ATOM 1263 C CA B LYS A 1 162 ? -47.118 -25.979 4.188 0.50 13.01 162 LYS A CA 1
ATOM 1264 C C A LYS A 1 162 ? -47.966 -24.775 3.752 0.50 12.10 162 LYS A C 1
ATOM 1265 C C B LYS A 1 162 ? -47.952 -24.778 3.761 0.50 12.38 162 LYS A C 1
ATOM 1266 O O A LYS A 1 162 ? -47.629 -24.124 2.764 0.50 12.39 162 LYS A O 1
ATOM 1267 O O B LYS A 1 162 ? -47.614 -24.116 2.780 0.50 12.61 162 LYS A O 1
ATOM 1278 N N . VAL A 1 163 ? -48.967 -24.438 4.540 1.00 11.31 163 VAL A N 1
ATOM 1279 C CA . VAL A 1 163 ? -49.804 -23.247 4.317 1.00 10.74 163 VAL A CA 1
ATOM 1280 C C . VAL A 1 163 ? -50.001 -22.561 5.643 1.00 10.15 163 VAL A C 1
ATOM 1281 O O . VAL A 1 163 ? -50.490 -23.152 6.615 1.00 10.95 163 VAL A O 1
ATOM 1285 N N . ILE A 1 164 ? -49.604 -21.312 5.691 1.00 10.07 164 ILE A N 1
ATOM 1286 C CA . ILE A 1 164 ? -49.638 -20.484 6.909 1.00 9.39 164 ILE A CA 1
ATOM 1287 C C . ILE A 1 164 ? -50.453 -19.229 6.607 1.00 9.07 164 ILE A C 1
ATOM 1288 O O . ILE A 1 164 ? -50.254 -18.566 5.576 1.00 10.33 164 ILE A O 1
ATOM 1293 N N . SER A 1 165 ? -51.316 -18.883 7.536 1.00 9.23 165 SER A N 1
ATOM 1294 C CA . SER A 1 165 ? -52.072 -17.620 7.496 1.00 9.45 165 SER A CA 1
ATOM 1295 C C . SER A 1 165 ? -52.045 -17.023 8.903 1.00 9.43 165 SER A C 1
ATOM 1296 O O . SER A 1 165 ? -51.228 -17.391 9.749 1.00 9.82 165 SER A O 1
ATOM 1299 N N . ASN A 1 166 ? -52.871 -16.036 9.139 1.00 9.72 166 ASN A N 1
ATOM 1300 C CA . ASN A 1 166 ? -52.940 -15.398 10.446 1.00 9.35 166 ASN A CA 1
ATOM 1301 C C . ASN A 1 166 ? -53.434 -16.364 11.522 1.00 10.15 166 ASN A C 1
ATOM 1302 O O . ASN A 1 166 ? -52.824 -16.434 12.572 1.00 11.64 166 ASN A O 1
ATOM 1307 N N . GLY A 1 167 ? -54.534 -17.030 11.218 1.00 9.73 167 GLY A N 1
ATOM 1308 C CA . GLY A 1 167 ? -55.155 -17.936 12.192 1.00 10.55 167 GLY A CA 1
ATOM 1309 C C . GLY A 1 167 ? -54.390 -19.225 12.308 1.00 10.46 167 GLY A C 1
ATOM 1310 O O . GLY A 1 167 ? -53.763 -19.696 11.360 1.00 10.50 167 GLY A O 1
ATOM 1311 N N . ALA A 1 168 ? -54.590 -19.911 13.440 1.00 12.38 168 ALA A N 1
ATOM 1312 C CA . ALA A 1 168 ? -54.074 -21.274 13.629 1.00 12.12 168 ALA A CA 1
ATOM 1313 C C . ALA A 1 168 ? -54.669 -22.203 12.581 1.00 12.22 168 ALA A C 1
ATOM 1314 O O . ALA A 1 168 ? -55.839 -22.113 12.202 1.00 11.69 168 ALA A O 1
ATOM 1316 N N . PRO A 1 169 ? -53.888 -23.169 12.092 1.00 12.71 169 PRO A N 1
ATOM 1317 C CA . PRO A 1 169 ? -54.410 -24.110 11.123 1.00 13.62 169 PRO A CA 1
ATOM 1318 C C . PRO A 1 169 ? -55.413 -25.075 11.762 1.00 15.85 169 PRO A C 1
ATOM 1319 O O . PRO A 1 169 ? -55.180 -25.521 12.888 1.00 18.58 169 PRO A O 1
ATOM 1323 N N . LEU A 1 170 ? -56.450 -25.394 11.011 1.00 16.54 170 LEU A N 1
ATOM 1324 C CA . LEU A 1 170 ? -57.226 -26.643 11.244 1.00 22.93 170 LEU A CA 1
ATOM 1325 C C . LEU A 1 170 ? -56.585 -27.772 10.411 1.00 24.96 170 LEU A C 1
ATOM 1326 O O . LEU A 1 170 ? -55.838 -27.509 9.410 1.00 25.94 170 LEU A O 1
ATOM 1331 N N . ALA A 1 171 ? -56.809 -29.032 10.773 1.00 26.93 171 ALA A N 1
ATOM 1332 C CA . ALA A 1 171 ? -56.293 -30.157 9.966 1.00 27.07 171 ALA A CA 1
ATOM 1333 C C . ALA A 1 171 ? -56.702 -29.952 8.484 1.00 27.08 171 ALA A C 1
ATOM 1334 O O . ALA A 1 171 ? -57.836 -29.569 8.207 1.00 28.75 171 ALA A O 1
ATOM 1336 N N . ALA A 1 172 ? -55.758 -30.062 7.574 1.00 24.64 172 ALA A N 1
ATOM 1337 C CA . ALA A 1 172 ? -55.950 -29.949 6.115 1.00 19.91 172 ALA A CA 1
ATOM 1338 C C . ALA A 1 172 ? -56.496 -31.284 5.565 1.00 20.86 172 ALA A C 1
ATOM 1339 O O . ALA A 1 172 ? -56.335 -32.320 6.225 1.00 22.11 172 ALA A O 1
ATOM 1341 N N . ALA A 1 173 ? -57.289 -31.258 4.498 1.00 18.46 173 ALA A N 1
ATOM 1342 C CA . ALA A 1 173 ? -57.806 -32.501 3.881 1.00 18.69 173 ALA A CA 1
ATOM 1343 C C . ALA A 1 173 ? -57.915 -32.326 2.370 1.00 16.81 173 ALA A C 1
ATOM 1344 O O . ALA A 1 173 ? -58.456 -31.312 1.960 1.00 17.06 173 ALA A O 1
ATOM 1346 N N . ASN A 1 174 ? -57.362 -33.240 1.568 1.00 18.76 174 ASN A N 1
ATOM 1347 C CA . ASN A 1 174 ? -57.588 -33.283 0.114 1.00 18.58 174 ASN A CA 1
ATOM 1348 C C . ASN A 1 174 ? -57.188 -31.935 -0.502 1.00 18.66 174 ASN A C 1
ATOM 1349 O O . ASN A 1 174 ? -57.883 -31.414 -1.418 1.00 21.23 174 ASN A O 1
ATOM 1354 N N . GLY A 1 175 ? -56.050 -31.418 -0.044 1.00 17.40 175 GLY A N 1
ATOM 1355 C CA . GLY A 1 175 ? -55.448 -30.198 -0.619 1.00 18.24 175 GLY A CA 1
ATOM 1356 C C . GLY A 1 175 ? -55.954 -28.900 0.009 1.00 14.54 175 GLY A C 1
ATOM 1357 O O . GLY A 1 175 ? -55.395 -27.843 -0.347 1.00 15.97 175 GLY A O 1
ATOM 1358 N N . VAL A 1 176 ? -56.906 -28.965 0.911 1.00 13.92 176 VAL A N 1
ATOM 1359 C CA . VAL A 1 176 ? -57.663 -27.777 1.388 1.00 12.96 176 VAL A CA 1
ATOM 1360 C C . VAL A 1 176 ? -57.270 -27.491 2.825 1.00 12.93 176 VAL A C 1
ATOM 1361 O O . VAL A 1 176 ? -57.374 -28.351 3.717 1.00 14.14 176 VAL A O 1
ATOM 1365 N N . HIS A 1 177 ? -56.762 -26.293 3.048 1.00 12.98 177 HIS A N 1
ATOM 1366 C CA . HIS A 1 177 ? -56.270 -25.836 4.348 1.00 13.16 177 HIS A CA 1
ATOM 1367 C C . HIS A 1 177 ? -57.195 -24.743 4.854 1.00 13.18 177 HIS A C 1
ATOM 1368 O O . HIS A 1 177 ? -57.366 -23.748 4.122 1.00 15.00 177 HIS A O 1
ATOM 1375 N N . THR A 1 178 ? -57.734 -24.901 6.051 1.00 12.12 178 THR A N 1
ATOM 1376 C CA . THR A 1 178 ? -58.605 -23.871 6.659 1.00 13.43 178 THR A CA 1
ATOM 1377 C C . THR A 1 178 ? -57.941 -23.370 7.924 1.00 12.46 178 THR A C 1
ATOM 1378 O O . THR A 1 178 ? -57.137 -24.062 8.530 1.00 12.55 178 THR A O 1
ATOM 1382 N N . PHE A 1 179 ? -58.315 -22.169 8.335 1.00 11.77 179 PHE A N 1
ATOM 1383 C CA . PHE A 1 179 ? -57.646 -21.466 9.440 1.00 11.18 179 PHE A CA 1
ATOM 1384 C C . PHE A 1 179 ? -58.675 -20.904 10.405 1.00 11.28 179 PHE A C 1
ATOM 1385 O O . PHE A 1 179 ? -59.781 -20.531 9.959 1.00 12.84 179 PHE A O 1
ATOM 1393 N N . ALA A 1 180 ? -58.298 -20.773 11.653 1.00 11.07 180 ALA A N 1
ATOM 1394 C CA . ALA A 1 180 ? -59.165 -20.153 12.656 1.00 11.43 180 ALA A CA 1
ATOM 1395 C C . ALA A 1 180 ? -59.478 -18.729 12.213 1.00 11.34 180 ALA A C 1
ATOM 1396 O O . ALA A 1 180 ? -58.619 -18.049 11.640 1.00 12.52 180 ALA A O 1
ATOM 1398 N N . THR A 1 181 ? -60.697 -18.302 12.463 1.00 11.75 181 THR A N 1
ATOM 1399 C CA . THR A 1 181 ? -61.117 -16.931 12.185 1.00 11.89 181 THR A CA 1
ATOM 1400 C C . THR A 1 181 ? -60.288 -15.967 13.042 1.00 10.92 181 THR A C 1
ATOM 1401 O O . THR A 1 181 ? -60.107 -16.185 14.264 1.00 13.94 181 THR A O 1
ATOM 1405 N N . THR A 1 182 ? -59.807 -14.891 12.422 1.00 10.78 182 THR A N 1
ATOM 1406 C CA . THR A 1 182 ? -59.018 -13.880 13.141 1.00 10.62 182 THR A CA 1
ATOM 1407 C C . THR A 1 182 ? -59.891 -13.005 14.028 1.00 10.47 182 THR A C 1
ATOM 1408 O O . THR A 1 182 ? -61.080 -12.822 13.744 1.00 11.01 182 THR A O 1
ATOM 1412 N N . PRO A 1 183 ? -59.310 -12.321 15.003 1.00 10.49 183 PRO A N 1
ATOM 1413 C CA . PRO A 1 183 ? -59.953 -11.160 15.593 1.00 10.17 183 PRO A CA 1
ATOM 1414 C C . PRO A 1 183 ? -60.202 -10.107 14.511 1.00 9.28 183 PRO A C 1
ATOM 1415 O O . PRO A 1 183 ? -59.677 -10.171 13.409 1.00 9.96 183 PRO A O 1
ATOM 1419 N N . ARG A 1 184 ? -60.993 -9.090 14.833 1.00 9.80 184 ARG A N 1
ATOM 1420 C CA . ARG A 1 184 ? -61.147 -7.929 13.953 1.00 10.08 184 ARG A CA 1
ATOM 1421 C C . ARG A 1 184 ? -59.766 -7.283 13.751 1.00 9.71 184 ARG A C 1
ATOM 1422 O O . ARG A 1 184 ? -59.033 -7.065 14.733 1.00 10.69 184 ARG A O 1
ATOM 1430 N N . MET A 1 185 ? -59.421 -7.018 12.493 1.00 9.29 185 MET A N 1
ATOM 1431 C CA . MET A 1 185 ? -58.123 -6.426 12.138 1.00 10.45 185 MET A CA 1
ATOM 1432 C C . MET A 1 185 ? -58.245 -5.766 10.778 1.00 9.06 185 MET A C 1
ATOM 1433 O O . MET A 1 185 ? -59.226 -5.948 10.064 1.00 9.19 185 MET A O 1
ATOM 1438 N N . SER A 1 186 ? -57.171 -5.097 10.383 1.00 9.82 186 SER A N 1
ATOM 1439 C CA . SER A 1 186 ? -57.121 -4.381 9.118 1.00 9.09 186 SER A CA 1
ATOM 1440 C C . SER A 1 186 ? -56.737 -5.303 7.967 1.00 9.17 186 SER A C 1
ATOM 1441 O O . SER A 1 186 ? -55.949 -6.237 8.115 1.00 9.03 186 SER A O 1
ATOM 1444 N N . THR A 1 187 ? -57.212 -4.954 6.782 1.00 9.37 187 THR A N 1
ATOM 1445 C CA . THR A 1 187 ? -56.929 -5.761 5.561 1.00 8.81 187 THR A CA 1
ATOM 1446 C C . THR A 1 187 ? -55.429 -5.877 5.259 1.00 9.63 187 THR A C 1
ATOM 1447 O O . THR A 1 187 ? -55.024 -6.914 4.729 1.00 9.40 187 THR A O 1
ATOM 1451 N N . TYR A 1 188 ? -54.621 -4.874 5.578 1.00 8.71 188 TYR A N 1
ATOM 1452 C CA . TYR A 1 188 ? -53.190 -4.895 5.198 1.00 8.99 188 TYR A CA 1
ATOM 1453 C C . TYR A 1 188 ? -52.432 -5.893 6.013 1.00 9.40 188 TYR A C 1
ATOM 1454 O O . TYR A 1 188 ? -51.279 -6.128 5.663 1.00 10.60 188 TYR A O 1
ATOM 1463 N N . LEU A 1 189 ? -53.040 -6.495 7.031 1.00 8.54 189 LEU A N 1
ATOM 1464 C CA . LEU A 1 189 ? -52.360 -7.463 7.927 1.00 9.33 189 LEU A CA 1
ATOM 1465 C C . LEU A 1 189 ? -52.686 -8.908 7.591 1.00 10.25 189 LEU A C 1
ATOM 1466 O O . LEU A 1 189 ? -52.106 -9.797 8.231 1.00 10.45 189 LEU A O 1
ATOM 1471 N N . VAL A 1 190 ? -53.618 -9.144 6.689 1.00 9.45 190 VAL A N 1
ATOM 1472 C CA . VAL A 1 190 ? -53.968 -10.518 6.275 1.00 9.35 190 VAL A CA 1
ATOM 1473 C C . VAL A 1 190 ? -52.739 -11.159 5.638 1.00 9.86 190 VAL A C 1
ATOM 1474 O O . VAL A 1 190 ? -51.993 -10.498 4.897 1.00 11.33 190 VAL A O 1
ATOM 1478 N N . ALA A 1 191 ? -52.494 -12.434 5.904 1.00 10.11 191 ALA A N 1
ATOM 1479 C CA . ALA A 1 191 ? -51.308 -13.116 5.406 1.00 10.84 191 ALA A CA 1
ATOM 1480 C C . ALA A 1 191 ? -51.648 -14.428 4.731 1.00 10.00 191 ALA A C 1
ATOM 1481 O O . ALA A 1 191 ? -52.486 -15.217 5.206 1.00 10.91 191 ALA A O 1
ATOM 1483 N N . LEU A 1 192 ? -50.832 -14.772 3.762 1.00 9.50 192 LEU A N 1
ATOM 1484 C CA . LEU A 1 192 ? -50.708 -16.122 3.181 1.00 9.63 192 LEU A CA 1
ATOM 1485 C C . LEU A 1 192 ? -49.250 -16.406 2.887 1.00 9.86 192 LEU A C 1
ATOM 1486 O O . LEU A 1 192 ? -48.630 -15.645 2.141 1.00 10.02 192 LEU A O 1
ATOM 1491 N N . ILE A 1 193 ? -48.717 -17.480 3.435 1.00 10.09 193 ILE A N 1
ATOM 1492 C CA . ILE A 1 193 ? -47.353 -17.972 3.098 1.00 9.66 193 ILE A CA 1
ATOM 1493 C C . ILE A 1 193 ? -47.531 -19.449 2.757 1.00 9.88 193 ILE A C 1
ATOM 1494 O O . ILE A 1 193 ? -48.148 -20.173 3.568 1.00 10.85 193 ILE A O 1
ATOM 1499 N N . ALA A 1 194 ? -47.065 -19.915 1.639 1.00 9.49 194 ALA A N 1
ATOM 1500 C CA . ALA A 1 194 ? -47.379 -21.289 1.172 1.00 9.63 194 ALA A CA 1
ATOM 1501 C C . ALA A 1 194 ? -46.241 -21.827 0.349 1.00 9.90 194 ALA A C 1
ATOM 1502 O O . ALA A 1 194 ? -45.768 -21.124 -0.555 1.00 10.15 194 ALA A O 1
ATOM 1504 N N . GLY A 1 195 ? -45.878 -23.059 0.617 1.00 9.28 195 GLY A N 1
ATOM 1505 C CA . GLY A 1 195 ? -44.837 -23.756 -0.163 1.00 10.26 195 GLY A CA 1
ATOM 1506 C C . GLY A 1 195 ? -44.189 -24.794 0.753 1.00 9.76 195 GLY A C 1
ATOM 1507 O O . GLY A 1 195 ? -44.585 -24.959 1.913 1.00 10.09 195 GLY A O 1
ATOM 1508 N N . PRO A 1 196 ? -43.177 -25.523 0.276 1.00 10.49 196 PRO A N 1
ATOM 1509 C CA . PRO A 1 196 ? -42.529 -26.562 1.070 1.00 10.90 196 PRO A CA 1
ATOM 1510 C C . PRO A 1 196 ? -41.446 -25.995 1.972 1.00 11.49 196 PRO A C 1
ATOM 1511 O O . PRO A 1 196 ? -40.325 -26.468 2.013 1.00 11.94 196 PRO A O 1
ATOM 1515 N N . TYR A 1 197 ? -41.848 -24.993 2.745 1.00 10.61 197 TYR A N 1
ATOM 1516 C CA . TYR A 1 197 ? -40.990 -24.348 3.735 1.00 10.46 197 TYR A CA 1
ATOM 1517 C C . TYR A 1 197 ? -40.573 -25.372 4.788 1.00 10.73 197 TYR A C 1
ATOM 1518 O O . TYR A 1 197 ? -41.407 -26.170 5.259 1.00 12.68 197 TYR A O 1
ATOM 1527 N N . ALA A 1 198 ? -39.338 -25.306 5.241 1.00 10.44 198 ALA A N 1
ATOM 1528 C CA . ALA A 1 198 ? -38.870 -26.005 6.445 1.00 9.98 198 ALA A CA 1
ATOM 1529 C C . ALA A 1 198 ? -39.444 -25.283 7.655 1.00 10.27 198 ALA A C 1
ATOM 1530 O O . ALA A 1 198 ? -39.564 -24.038 7.627 1.00 10.74 198 ALA A O 1
ATOM 1532 N N . ALA A 1 199 ? -39.733 -26.030 8.711 1.00 10.46 199 ALA A N 1
ATOM 1533 C CA . ALA A 1 199 ? -40.397 -25.486 9.909 1.00 10.20 199 ALA A CA 1
ATOM 1534 C C . ALA A 1 199 ? -39.598 -25.840 11.156 1.00 10.19 199 ALA A C 1
ATOM 1535 O O . ALA A 1 199 ? -38.970 -26.923 11.230 1.00 10.51 199 ALA A O 1
ATOM 1537 N N . TRP A 1 200 ? -39.671 -24.992 12.162 1.00 10.32 200 TRP A N 1
ATOM 1538 C CA . TRP A 1 200 ? -39.210 -25.228 13.538 1.00 9.87 200 TRP A CA 1
ATOM 1539 C C . TRP A 1 200 ? -40.306 -24.785 14.471 1.00 11.85 200 TRP A C 1
ATOM 1540 O O . TRP A 1 200 ? -40.991 -23.770 14.179 1.00 10.78 200 TRP A O 1
ATOM 1551 N N . THR A 1 201 ? -40.516 -25.485 15.589 1.00 12.42 201 THR A N 1
ATOM 1552 C CA . THR A 1 201 ? -41.588 -25.152 16.525 1.00 13.77 201 THR A CA 1
ATOM 1553 C C . THR A 1 201 ? -41.049 -25.055 17.938 1.00 12.15 201 THR A C 1
ATOM 1554 O O . THR A 1 201 ? -40.090 -25.731 18.314 1.00 13.33 201 THR A O 1
ATOM 1558 N N . ASP A 1 202 ? -41.732 -24.240 18.706 1.00 11.71 202 ASP A N 1
ATOM 1559 C CA . ASP A 1 202 ? -41.462 -24.020 20.142 1.00 11.76 202 ASP A CA 1
ATOM 1560 C C . ASP A 1 202 ? -42.752 -23.405 20.708 1.00 12.04 202 ASP A C 1
ATOM 1561 O O . ASP A 1 202 ? -43.746 -23.312 20.014 1.00 12.05 202 ASP A O 1
ATOM 1566 N N A THR A 1 203 ? -42.751 -23.110 22.001 0.50 11.76 203 THR A N 1
ATOM 1567 N N B THR A 1 203 ? -42.730 -23.069 21.988 0.50 13.56 203 THR A N 1
ATOM 1568 C CA A THR A 1 203 ? -43.907 -22.513 22.696 0.50 12.20 203 THR A CA 1
ATOM 1569 C CA B THR A 1 203 ? -43.894 -22.511 22.696 0.50 15.54 203 THR A CA 1
ATOM 1570 C C A THR A 1 203 ? -43.413 -21.503 23.715 0.50 12.45 203 THR A C 1
ATOM 1571 C C B THR A 1 203 ? -43.396 -21.491 23.705 0.50 14.21 203 THR A C 1
ATOM 1572 O O A THR A 1 203 ? -42.472 -21.813 24.458 0.50 15.32 203 THR A O 1
ATOM 1573 O O B THR A 1 203 ? -42.399 -21.759 24.392 0.50 16.76 203 THR A O 1
ATOM 1580 N N . TYR A 1 204 ? -44.052 -20.342 23.764 1.00 13.25 204 TYR A N 1
ATOM 1581 C CA . TYR A 1 204 ? -43.885 -19.375 24.851 1.00 13.61 204 TYR A CA 1
ATOM 1582 C C . TYR A 1 204 ? -44.972 -19.600 25.898 1.00 13.85 204 TYR A C 1
ATOM 1583 O O . TYR A 1 204 ? -46.118 -19.734 25.522 1.00 13.87 204 TYR A O 1
ATOM 1592 N N . ILE A 1 205 ? -44.577 -19.690 27.164 1.00 15.07 205 ILE A N 1
ATOM 1593 C CA . ILE A 1 205 ? -45.568 -19.959 28.237 1.00 16.25 205 ILE A CA 1
ATOM 1594 C C . ILE A 1 205 ? -45.332 -18.967 29.364 1.00 13.64 205 ILE A C 1
ATOM 1595 O O . ILE A 1 205 ? -44.202 -18.811 29.804 1.00 16.80 205 ILE A O 1
ATOM 1600 N N . ASP A 1 206 ? -46.392 -18.299 29.795 1.00 15.94 206 ASP A N 1
ATOM 1601 C CA . ASP A 1 206 ? -46.381 -17.486 31.030 1.00 16.49 206 ASP A CA 1
ATOM 1602 C C . ASP A 1 206 ? -47.745 -17.629 31.700 1.00 19.51 206 ASP A C 1
ATOM 1603 O O . ASP A 1 206 ? -48.547 -18.465 31.265 1.00 18.65 206 ASP A O 1
ATOM 1608 N N . ASP A 1 207 ? -48.016 -16.803 32.712 1.00 23.06 207 ASP A N 1
ATOM 1609 C CA . ASP A 1 207 ? -49.308 -16.911 33.453 1.00 25.18 207 ASP A CA 1
ATOM 1610 C C . ASP A 1 207 ? -50.498 -16.600 32.554 1.00 24.67 207 ASP A C 1
ATOM 1611 O O . ASP A 1 207 ? -51.638 -16.912 32.925 1.00 26.33 207 ASP A O 1
ATOM 1616 N N . HIS A 1 208 ? -50.316 -15.920 31.428 1.00 21.60 208 HIS A N 1
ATOM 1617 C CA . HIS A 1 208 ? -51.448 -15.560 30.539 1.00 21.34 208 HIS A CA 1
ATOM 1618 C C . HIS A 1 208 ? -51.859 -16.754 29.694 1.00 21.25 208 HIS A C 1
ATOM 1619 O O . HIS A 1 208 ? -52.963 -16.718 29.136 1.00 27.58 208 HIS A O 1
ATOM 1626 N N . GLY A 1 209 ? -50.964 -17.733 29.518 1.00 18.28 209 GLY A N 1
ATOM 1627 C CA . GLY A 1 209 ? -51.226 -18.890 28.677 1.00 18.78 209 GLY A CA 1
ATOM 1628 C C . GLY A 1 209 ? -50.058 -19.174 27.751 1.00 17.09 209 GLY A C 1
ATOM 1629 O O . GLY A 1 209 ? -48.909 -18.722 28.048 1.00 18.09 209 GLY A O 1
ATOM 1630 N N . GLU A 1 210 ? -50.357 -19.978 26.749 1.00 16.71 210 GLU A N 1
ATOM 1631 C CA . GLU A 1 210 ? -49.333 -20.508 25.824 1.00 17.44 210 GLU A CA 1
ATOM 1632 C C . GLU A 1 210 ? -49.484 -19.821 24.470 1.00 17.26 210 GLU A C 1
ATOM 1633 O O . GLU A 1 210 ? -50.605 -19.666 23.955 1.00 20.12 210 GLU A O 1
ATOM 1639 N N . ILE A 1 211 ? -48.352 -19.431 23.883 1.00 14.78 211 ILE A N 1
ATOM 1640 C CA . ILE A 1 211 ? -48.305 -18.974 22.470 1.00 12.93 211 ILE A CA 1
ATOM 1641 C C . ILE A 1 211 ? -47.465 -19.951 21.676 1.00 12.01 211 ILE A C 1
ATOM 1642 O O . ILE A 1 211 ? -46.250 -19.993 21.867 1.00 12.19 211 ILE A O 1
ATOM 1647 N N . PRO A 1 212 ? -48.069 -20.779 20.824 1.00 11.34 212 PRO A N 1
ATOM 1648 C CA . PRO A 1 212 ? -47.321 -21.651 19.919 1.00 10.66 212 PRO A CA 1
ATOM 1649 C C . PRO A 1 212 ? -46.458 -20.777 18.995 1.00 10.65 212 PRO A C 1
ATOM 1650 O O . PRO A 1 212 ? -46.970 -19.816 18.425 1.00 12.57 212 PRO A O 1
ATOM 1654 N N . LEU A 1 213 ? -45.191 -21.132 18.869 1.00 11.02 213 LEU A N 1
ATOM 1655 C CA . LEU A 1 213 ? -44.210 -20.377 18.033 1.00 10.17 213 LEU A CA 1
ATOM 1656 C C . LEU A 1 213 ? -43.782 -21.244 16.868 1.00 10.99 213 LEU A C 1
ATOM 1657 O O . LEU A 1 213 ? -43.489 -22.452 17.030 1.00 11.59 213 LEU A O 1
ATOM 1662 N N . GLY A 1 214 ? -43.672 -20.687 15.685 1.00 9.75 214 GLY A N 1
ATOM 1663 C CA . GLY A 1 214 ? -43.146 -21.345 14.499 1.00 9.37 214 GLY A CA 1
ATOM 1664 C C . GLY A 1 214 ? -42.144 -20.460 13.797 1.00 9.45 214 GLY A C 1
ATOM 1665 O O . GLY A 1 214 ? -42.327 -19.234 13.750 1.00 10.65 214 GLY A O 1
ATOM 1666 N N . ILE A 1 215 ? -41.130 -21.069 13.190 1.00 9.47 215 ILE A N 1
ATOM 1667 C CA . ILE A 1 215 ? -40.163 -20.383 12.309 1.00 8.73 215 ILE A CA 1
ATOM 1668 C C . ILE A 1 215 ? -40.098 -21.156 11.026 1.00 9.79 215 ILE A C 1
ATOM 1669 O O . ILE A 1 215 ? -40.122 -22.397 11.075 1.00 9.73 215 ILE A O 1
ATOM 1674 N N . TYR A 1 216 ? -40.092 -20.454 9.900 1.00 9.56 216 TYR A N 1
ATOM 1675 C CA . TYR A 1 216 ? -40.127 -21.082 8.563 1.00 8.99 216 TYR A CA 1
ATOM 1676 C C . TYR A 1 216 ? -39.111 -20.439 7.640 1.00 9.41 216 TYR A C 1
ATOM 1677 O O . TYR A 1 216 ? -38.817 -19.247 7.763 1.00 9.58 216 TYR A O 1
ATOM 1686 N N . CYS A 1 217 ? -38.521 -21.252 6.756 1.00 9.48 217 CYS A N 1
ATOM 1687 C CA . CYS A 1 217 ? -37.666 -20.718 5.679 1.00 9.43 217 CYS A CA 1
ATOM 1688 C C . CYS A 1 217 ? -37.690 -21.714 4.514 1.00 9.30 217 CYS A C 1
ATOM 1689 O O . CYS A 1 217 ? -38.168 -22.823 4.666 1.00 9.74 217 CYS A O 1
ATOM 1692 N N . ARG A 1 218 ? -37.139 -21.318 3.381 1.00 9.19 218 ARG A N 1
ATOM 1693 C CA . ARG A 1 218 ? -37.086 -22.225 2.240 1.00 9.19 218 ARG A CA 1
ATOM 1694 C C . ARG A 1 218 ? -36.296 -23.467 2.595 1.00 8.97 218 ARG A C 1
ATOM 1695 O O . ARG A 1 218 ? -35.270 -23.397 3.331 1.00 9.47 218 ARG A O 1
ATOM 1703 N N . ALA A 1 219 ? -36.700 -24.596 2.021 1.00 10.35 219 ALA A N 1
ATOM 1704 C CA . ALA A 1 219 ? -35.986 -25.889 2.272 1.00 11.15 219 ALA A CA 1
ATOM 1705 C C . ALA A 1 219 ? -34.479 -25.764 2.016 1.00 10.31 219 ALA A C 1
ATOM 1706 O O . ALA A 1 219 ? -33.658 -26.248 2.819 1.00 11.79 219 ALA A O 1
ATOM 1708 N N . SER A 1 220 ? -34.088 -25.081 0.951 1.00 10.57 220 SER A N 1
ATOM 1709 C CA . SER A 1 220 ? -32.668 -24.996 0.562 1.00 11.48 220 SER A CA 1
ATOM 1710 C C . SER A 1 220 ? -31.878 -24.117 1.520 1.00 11.62 220 SER A C 1
ATOM 1711 O O . SER A 1 220 ? -30.644 -24.178 1.467 1.00 13.62 220 SER A O 1
ATOM 1714 N N . LEU A 1 221 ? -32.494 -23.410 2.442 1.00 10.43 221 LEU A N 1
ATOM 1715 C CA . LEU A 1 221 ? -31.750 -22.601 3.429 1.00 11.09 221 LEU A CA 1
ATOM 1716 C C . LEU A 1 221 ? -31.807 -23.236 4.811 1.00 11.04 221 LEU A C 1
ATOM 1717 O O . LEU A 1 221 ? -31.247 -22.663 5.741 1.00 11.02 221 LEU A O 1
ATOM 1722 N N . ALA A 1 222 ? -32.455 -24.383 4.982 1.00 10.96 222 ALA A N 1
ATOM 1723 C CA . ALA A 1 222 ? -32.702 -24.931 6.336 1.00 10.84 222 ALA A CA 1
ATOM 1724 C C . ALA A 1 222 ? -31.399 -25.171 7.082 1.00 10.94 222 ALA A C 1
ATOM 1725 O O . ALA A 1 222 ? -31.378 -25.042 8.280 1.00 12.00 222 ALA A O 1
ATOM 1727 N N . GLU A 1 223 ? -30.367 -25.607 6.392 1.00 11.70 223 GLU A N 1
ATOM 1728 C CA . GLU A 1 223 ? -29.112 -25.940 7.090 1.00 12.40 223 GLU A CA 1
ATOM 1729 C C . GLU A 1 223 ? -28.504 -24.723 7.785 1.00 12.42 223 GLU A C 1
ATOM 1730 O O . GLU A 1 223 ? -27.625 -24.909 8.673 1.00 15.36 223 GLU A O 1
ATOM 1736 N N . TYR A 1 224 ? -28.914 -23.511 7.412 1.00 11.51 224 TYR A N 1
ATOM 1737 C CA . TYR A 1 224 ? -28.310 -22.274 7.920 1.00 11.51 224 TYR A CA 1
ATOM 1738 C C . TYR A 1 224 ? -29.137 -21.693 9.054 1.00 10.79 224 TYR A C 1
ATOM 1739 O O . TYR A 1 224 ? -28.683 -20.754 9.711 1.00 12.22 224 TYR A O 1
ATOM 1748 N N . MET A 1 225 ? -30.319 -22.226 9.296 1.00 10.41 225 MET A N 1
ATOM 1749 C CA . MET A 1 225 ? -31.208 -21.653 10.327 1.00 10.95 225 MET A CA 1
ATOM 1750 C C . MET A 1 225 ? -30.660 -21.877 11.730 1.00 12.13 225 MET A C 1
ATOM 1751 O O . MET A 1 225 ? -30.196 -22.974 12.019 1.00 13.94 225 MET A O 1
ATOM 1756 N N . ASP A 1 226 ? -30.750 -20.862 12.569 1.00 11.12 226 ASP A N 1
ATOM 1757 C CA . ASP A 1 226 ? -30.403 -20.860 14.010 1.00 11.73 226 ASP A CA 1
ATOM 1758 C C . ASP A 1 226 ? -31.673 -20.601 14.803 1.00 11.43 226 ASP A C 1
ATOM 1759 O O . ASP A 1 226 ? -31.835 -19.528 15.429 1.00 12.30 226 ASP A O 1
ATOM 1764 N N . ALA A 1 227 ? -32.601 -21.565 14.747 1.00 11.18 227 ALA A N 1
ATOM 1765 C CA . ALA A 1 227 ? -33.922 -21.334 15.328 1.00 11.25 227 ALA A CA 1
ATOM 1766 C C . ALA A 1 227 ? -33.868 -21.184 16.839 1.00 10.77 227 ALA A C 1
ATOM 1767 O O . ALA A 1 227 ? -34.669 -20.406 17.391 1.00 11.23 227 ALA A O 1
ATOM 1769 N N . GLU A 1 228 ? -32.991 -21.878 17.555 1.00 11.41 228 GLU A N 1
ATOM 1770 C CA . GLU A 1 228 ? -32.964 -21.733 19.024 1.00 12.04 228 GLU A CA 1
ATOM 1771 C C . GLU A 1 228 ? -32.699 -20.275 19.441 1.00 11.10 228 GLU A C 1
ATOM 1772 O O . GLU A 1 228 ? -33.350 -19.744 20.326 1.00 11.72 228 GLU A O 1
ATOM 1778 N N . ARG A 1 229 ? -31.749 -19.630 18.786 1.00 11.15 229 ARG A N 1
ATOM 1779 C CA . ARG A 1 229 ? -31.390 -18.227 19.083 1.00 10.85 229 ARG A CA 1
ATOM 1780 C C . ARG A 1 229 ? -32.585 -17.309 18.783 1.00 11.01 229 ARG A C 1
ATOM 1781 O O . ARG A 1 229 ? -32.925 -16.478 19.613 1.00 10.58 229 ARG A O 1
ATOM 1789 N N . LEU A 1 230 ? -33.251 -17.516 17.664 1.00 10.25 230 LEU A N 1
ATOM 1790 C CA . LEU A 1 230 ? -34.445 -16.720 17.347 1.00 10.34 230 LEU A CA 1
ATOM 1791 C C . LEU A 1 230 ? -35.573 -16.959 18.331 1.00 9.76 230 LEU A C 1
ATOM 1792 O O . LEU A 1 230 ? -36.229 -16.018 18.791 1.00 9.88 230 LEU A O 1
ATOM 1797 N N . PHE A 1 231 ? -35.796 -18.212 18.740 1.00 9.54 231 PHE A N 1
ATOM 1798 C CA . PHE A 1 231 ? -36.842 -18.515 19.736 1.00 10.22 231 PHE A CA 1
ATOM 1799 C C . PHE A 1 231 ? -36.503 -17.883 21.081 1.00 10.28 231 PHE A C 1
ATOM 1800 O O . PHE A 1 231 ? -37.414 -17.369 21.765 1.00 10.34 231 PHE A O 1
ATOM 1808 N N . THR A 1 232 ? -35.263 -17.904 21.496 1.00 10.95 232 THR A N 1
ATOM 1809 C CA . THR A 1 232 ? -34.850 -17.250 22.737 1.00 10.96 232 THR A CA 1
ATOM 1810 C C . THR A 1 232 ? -35.229 -15.775 22.667 1.00 10.27 232 THR A C 1
ATOM 1811 O O . THR A 1 232 ? -35.834 -15.261 23.607 1.00 11.75 232 THR A O 1
ATOM 1815 N N . GLN A 1 233 ? -34.892 -15.090 21.580 1.00 10.34 233 GLN A N 1
ATOM 1816 C CA . GLN A 1 233 ? -35.168 -13.650 21.455 1.00 10.60 233 GLN A CA 1
ATOM 1817 C C . GLN A 1 233 ? -36.669 -13.436 21.446 1.00 8.91 233 GLN A C 1
ATOM 1818 O O . GLN A 1 233 ? -37.149 -12.436 22.016 1.00 9.26 233 GLN A O 1
ATOM 1824 N N . THR A 1 234 ? -37.425 -14.289 20.780 1.00 9.27 234 THR A N 1
ATOM 1825 C CA . THR A 1 234 ? -38.892 -14.196 20.713 1.00 9.44 234 THR A CA 1
ATOM 1826 C C . THR A 1 234 ? -39.515 -14.288 22.084 1.00 9.58 234 THR A C 1
ATOM 1827 O O . THR A 1 234 ? -40.368 -13.498 22.450 1.00 10.30 234 THR A O 1
ATOM 1831 N N . LYS A 1 235 ? -39.074 -15.282 22.842 1.00 9.92 235 LYS A N 1
ATOM 1832 C CA . LYS A 1 235 ? -39.617 -15.467 24.192 1.00 10.18 235 LYS A CA 1
ATOM 1833 C C . LYS A 1 235 ? -39.222 -14.290 25.090 1.00 9.95 235 LYS A C 1
ATOM 1834 O O . LYS A 1 235 ? -40.023 -13.870 25.964 1.00 11.98 235 LYS A O 1
ATOM 1840 N N . GLN A 1 236 ? -38.010 -13.755 24.980 1.00 10.47 236 GLN A N 1
ATOM 1841 C CA . GLN A 1 236 ? -37.592 -12.548 25.738 1.00 10.70 236 GLN A CA 1
ATOM 1842 C C . GLN A 1 236 ? -38.529 -11.407 25.405 1.00 11.05 236 GLN A C 1
ATOM 1843 O O . GLN A 1 236 ? -38.963 -10.661 26.317 1.00 10.99 236 GLN A O 1
ATOM 1849 N N . GLY A 1 237 ? -38.869 -11.233 24.140 1.00 10.19 237 GLY A N 1
ATOM 1850 C CA . GLY A 1 237 ? -39.822 -10.198 23.720 1.00 10.54 237 GLY A CA 1
ATOM 1851 C C . GLY A 1 237 ? -41.179 -10.383 24.343 1.00 10.45 237 GLY A C 1
ATOM 1852 O O . GLY A 1 237 ? -41.697 -9.412 24.934 1.00 10.56 237 GLY A O 1
ATOM 1853 N N . PHE A 1 238 ? -41.773 -11.566 24.254 1.00 10.56 238 PHE A N 1
ATOM 1854 C CA . PHE A 1 238 ? -43.113 -11.742 24.836 1.00 10.72 238 PHE A CA 1
ATOM 1855 C C . PHE A 1 238 ? -43.058 -11.454 26.345 1.00 10.84 238 PHE A C 1
ATOM 1856 O O . PHE A 1 238 ? -43.965 -10.855 26.906 1.00 11.46 238 PHE A O 1
ATOM 1864 N N . GLY A 1 239 ? -42.017 -11.909 27.012 1.00 9.93 239 GLY A N 1
ATOM 1865 C CA . GLY A 1 239 ? -41.931 -11.655 28.476 1.00 12.18 239 GLY A CA 1
ATOM 1866 C C . GLY A 1 239 ? -41.928 -10.176 28.760 1.00 11.30 239 GLY A C 1
ATOM 1867 O O . GLY A 1 239 ? -42.626 -9.707 29.677 1.00 13.56 239 GLY A O 1
ATOM 1868 N N . PHE A 1 240 ? -41.200 -9.383 27.990 1.00 10.97 240 PHE A N 1
ATOM 1869 C CA . PHE A 1 240 ? -41.105 -7.934 28.227 1.00 10.49 240 PHE A CA 1
ATOM 1870 C C . PHE A 1 240 ? -42.438 -7.276 27.905 1.00 11.82 240 PHE A C 1
ATOM 1871 O O . PHE A 1 240 ? -42.927 -6.431 28.677 1.00 10.98 240 PHE A O 1
ATOM 1879 N N . TYR A 1 241 ? -43.015 -7.539 26.759 1.00 10.87 241 TYR A N 1
ATOM 1880 C CA . TYR A 1 241 ? -44.266 -6.864 26.365 1.00 10.92 241 TYR A CA 1
ATOM 1881 C C . TYR A 1 241 ? -45.381 -7.251 27.340 1.00 12.01 241 TYR A C 1
ATOM 1882 O O . TYR A 1 241 ? -46.182 -6.385 27.685 1.00 11.55 241 TYR A O 1
ATOM 1891 N N . HIS A 1 242 ? -45.456 -8.513 27.728 1.00 11.42 242 HIS A N 1
ATOM 1892 C CA . HIS A 1 242 ? -46.512 -8.897 28.705 1.00 11.96 242 HIS A CA 1
ATOM 1893 C C . HIS A 1 242 ? -46.284 -8.216 30.045 1.00 12.03 242 HIS A C 1
ATOM 1894 O O . HIS A 1 242 ? -47.289 -7.893 30.686 1.00 14.95 242 HIS A O 1
ATOM 1901 N N . LYS A 1 243 ? -45.054 -8.019 30.467 1.00 12.53 243 LYS A N 1
ATOM 1902 C CA . LYS A 1 243 ? -44.747 -7.352 31.772 1.00 14.51 243 LYS A CA 1
ATOM 1903 C C . LYS A 1 243 ? -45.244 -5.908 31.762 1.00 14.62 243 LYS A C 1
ATOM 1904 O O . LYS A 1 243 ? -45.662 -5.378 32.805 1.00 17.37 243 LYS A O 1
ATOM 1910 N N . HIS A 1 244 ? -45.222 -5.240 30.614 1.00 13.08 244 HIS A N 1
ATOM 1911 C CA . HIS A 1 244 ? -45.406 -3.771 30.574 1.00 13.71 244 HIS A CA 1
ATOM 1912 C C . HIS A 1 244 ? -46.691 -3.327 29.891 1.00 13.92 244 HIS A C 1
ATOM 1913 O O . HIS A 1 244 ? -47.120 -2.174 30.146 1.00 14.11 244 HIS A O 1
ATOM 1920 N N . PHE A 1 245 ? -47.287 -4.086 28.976 1.00 13.81 245 PHE A N 1
ATOM 1921 C CA . PHE A 1 245 ? -48.360 -3.556 28.083 1.00 14.99 245 PHE A CA 1
ATOM 1922 C C . PHE A 1 245 ? -49.767 -3.953 28.520 1.00 16.24 245 PHE A C 1
ATOM 1923 O O . PHE A 1 245 ? -50.757 -3.533 27.840 1.00 17.24 245 PHE A O 1
ATOM 1931 N N . GLY A 1 246 ? -49.893 -4.713 29.607 1.00 16.53 246 GLY A N 1
ATOM 1932 C CA . GLY A 1 246 ? -51.220 -4.994 30.190 1.00 16.91 246 GLY A CA 1
ATOM 1933 C C . GLY A 1 246 ? -51.915 -6.111 29.463 1.00 19.86 246 GLY A C 1
ATOM 1934 O O . GLY A 1 246 ? -51.989 -7.246 30.018 1.00 23.18 246 GLY A O 1
ATOM 1935 N N . LEU A 1 247 ? -52.466 -5.844 28.279 1.00 17.27 247 LEU A N 1
ATOM 1936 C CA . LEU A 1 247 ? -53.152 -6.890 27.503 1.00 15.58 247 LEU A CA 1
ATOM 1937 C C . LEU A 1 247 ? -52.130 -7.829 26.889 1.00 15.40 247 LEU A C 1
ATOM 1938 O O . LEU A 1 247 ? -51.176 -7.367 26.233 1.00 14.66 247 LEU A O 1
ATOM 1943 N N . PRO A 1 248 ? -52.266 -9.155 27.048 1.00 13.72 248 PRO A N 1
ATOM 1944 C CA . PRO A 1 248 ? -51.332 -10.076 26.431 1.00 14.85 248 PRO A CA 1
ATOM 1945 C C . PRO A 1 248 ? -51.590 -10.139 24.921 1.00 13.10 248 PRO A C 1
ATOM 1946 O O . PRO A 1 248 ? -52.570 -9.713 24.419 1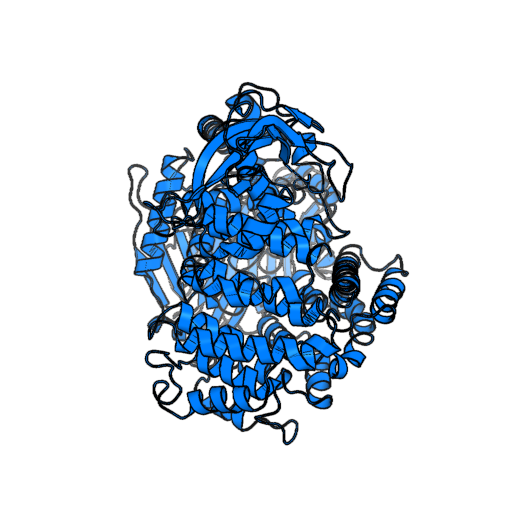.00 12.88 248 PRO A O 1
ATOM 1950 N N . TYR A 1 249 ? -50.640 -10.732 24.226 1.00 13.06 249 TYR A N 1
ATOM 1951 C CA . TYR A 1 249 ? -50.745 -10.934 22.772 1.00 11.86 249 TYR A CA 1
ATOM 1952 C C . TYR A 1 249 ? -52.121 -11.488 22.395 1.00 12.48 249 TYR A C 1
ATOM 1953 O O . TYR A 1 249 ? -52.579 -12.474 22.989 1.00 13.66 249 TYR A O 1
ATOM 1962 N N . ALA A 1 250 ? -52.776 -10.880 21.424 1.00 12.03 250 ALA A N 1
ATOM 1963 C CA . ALA A 1 250 ? -54.198 -11.070 21.134 1.00 11.63 250 ALA A CA 1
ATOM 1964 C C . ALA A 1 250 ? -54.454 -11.909 19.881 1.00 11.85 250 ALA A C 1
ATOM 1965 O O . ALA A 1 250 ? -55.634 -12.092 19.544 1.00 14.14 250 ALA A O 1
ATOM 1967 N N . PHE A 1 251 ? -53.429 -12.399 19.156 1.00 10.87 251 PHE A N 1
ATOM 1968 C CA . PHE A 1 251 ? -53.641 -12.956 17.800 1.00 12.08 251 PHE A CA 1
ATOM 1969 C C . PHE A 1 251 ? -53.326 -14.445 17.712 1.00 12.97 251 PHE A C 1
ATOM 1970 O O . PHE A 1 251 ? -53.219 -14.931 16.598 1.00 14.68 251 PHE A O 1
ATOM 1978 N N . GLY A 1 252 ? -53.272 -15.154 18.828 1.00 11.33 252 GLY A N 1
ATOM 1979 C CA . GLY A 1 252 ? -53.298 -16.634 18.819 1.00 11.97 252 GLY A CA 1
ATOM 1980 C C . GLY A 1 252 ? -51.910 -17.218 18.820 1.00 11.62 252 GLY A C 1
ATOM 1981 O O . GLY A 1 252 ? -51.243 -17.208 19.855 1.00 13.35 252 GLY A O 1
ATOM 1982 N N . LYS A 1 253 ? -51.500 -17.772 17.684 1.00 11.06 253 LYS A N 1
ATOM 1983 C CA . LYS A 1 253 ? -50.150 -18.330 17.543 1.00 11.52 253 LYS A CA 1
ATOM 1984 C C . LYS A 1 253 ? -49.227 -17.274 16.931 1.00 10.16 253 LYS A C 1
ATOM 1985 O O . LYS A 1 253 ? -49.714 -16.202 16.536 1.00 10.18 253 LYS A O 1
ATOM 1991 N N . TYR A 1 254 ? -47.932 -17.554 16.892 1.00 9.73 254 TYR A N 1
ATOM 1992 C CA . TYR A 1 254 ? -46.941 -16.558 16.402 1.00 9.59 254 TYR A CA 1
ATOM 1993 C C . TYR A 1 254 ? -45.944 -17.241 15.498 1.00 10.19 254 TYR A C 1
ATOM 1994 O O . TYR A 1 254 ? -45.018 -17.879 16.021 1.00 9.81 254 TYR A O 1
ATOM 2003 N N . ASP A 1 255 ? -46.131 -17.108 14.185 1.00 10.06 255 ASP A N 1
ATOM 2004 C CA . ASP A 1 255 ? -45.208 -17.668 13.196 1.00 9.47 255 ASP A CA 1
ATOM 2005 C C . ASP A 1 255 ? -44.344 -16.537 12.628 1.00 9.70 255 ASP A C 1
ATOM 2006 O O . ASP A 1 255 ? -44.828 -15.400 12.475 1.00 10.37 255 ASP A O 1
ATOM 2011 N N . GLN A 1 256 ? -43.096 -16.858 12.391 1.00 8.93 256 GLN A N 1
ATOM 2012 C CA . GLN A 1 256 ? -42.066 -15.959 11.816 1.00 8.76 256 GLN A CA 1
ATOM 2013 C C . GLN A 1 256 ? -41.477 -16.649 10.598 1.00 8.86 256 GLN A C 1
ATOM 2014 O O . GLN A 1 256 ? -40.945 -17.757 10.739 1.00 10.02 256 GLN A O 1
ATOM 2020 N N . LEU A 1 257 ? -41.610 -16.041 9.420 1.00 9.17 257 LEU A N 1
ATOM 2021 C CA . LEU A 1 257 ? -41.357 -16.723 8.137 1.00 8.73 257 LEU A CA 1
ATOM 2022 C C . LEU A 1 257 ? -40.366 -15.914 7.333 1.00 8.81 257 LEU A C 1
ATOM 2023 O O . LEU A 1 257 ? -40.663 -14.747 6.978 1.00 9.25 257 LEU A O 1
ATOM 2028 N N . PHE A 1 258 ? -39.233 -16.499 7.047 1.00 8.82 258 PHE A N 1
ATOM 2029 C CA . PHE A 1 258 ? -38.193 -15.887 6.217 1.00 8.96 258 PHE A CA 1
ATOM 2030 C C . PHE A 1 258 ? -38.505 -16.232 4.768 1.00 9.02 258 PHE A C 1
ATOM 2031 O O . PHE A 1 258 ? -38.612 -17.438 4.438 1.00 10.44 258 PHE A O 1
ATOM 2039 N N . VAL A 1 259 ? -38.763 -15.229 3.946 1.00 8.67 259 VAL A N 1
ATOM 2040 C CA . VAL A 1 259 ? -39.355 -15.468 2.606 1.00 8.94 259 VAL A CA 1
ATOM 2041 C C . VAL A 1 259 ? -38.455 -14.886 1.511 1.00 9.50 259 VAL A C 1
ATOM 2042 O O . VAL A 1 259 ? -37.716 -13.914 1.732 1.00 9.72 259 VAL A O 1
ATOM 2046 N N . PRO A 1 260 ? -38.505 -15.487 0.315 1.00 9.20 260 PRO A N 1
ATOM 2047 C CA . PRO A 1 260 ? -37.627 -15.009 -0.768 1.00 9.83 260 PRO A CA 1
ATOM 2048 C C . PRO A 1 260 ? -38.058 -13.658 -1.324 1.00 10.55 260 PRO A C 1
ATOM 2049 O O . PRO A 1 260 ? -39.265 -13.386 -1.355 1.00 12.32 260 PRO A O 1
ATOM 2053 N N . GLU A 1 261 ? -37.111 -12.879 -1.826 1.00 10.03 261 GLU A N 1
ATOM 2054 C CA . GLU A 1 261 ? -37.410 -11.668 -2.621 1.00 11.08 261 GLU A CA 1
ATOM 2055 C C . GLU A 1 261 ? -38.359 -10.768 -1.819 1.00 10.77 261 GLU A C 1
ATOM 2056 O O . GLU A 1 261 ? -39.381 -10.293 -2.362 1.00 11.51 261 GLU A O 1
ATOM 2062 N N . PHE A 1 262 ? -37.990 -10.470 -0.587 1.00 10.98 262 PHE A N 1
ATOM 2063 C CA . PHE A 1 262 ? -38.760 -9.539 0.252 1.00 10.07 262 PHE A CA 1
ATOM 2064 C C . PHE A 1 262 ? -38.292 -8.123 0.034 1.00 9.79 262 PHE A C 1
ATOM 2065 O O . PHE A 1 262 ? -37.086 -7.900 -0.004 1.00 11.71 262 PHE A O 1
ATOM 2073 N N . ASN A 1 263 ? -39.165 -7.140 -0.036 1.00 9.97 263 ASN A N 1
ATOM 2074 C CA . ASN A 1 263 ? -38.767 -5.747 -0.336 1.00 10.55 263 ASN A CA 1
ATOM 2075 C C . ASN A 1 263 ? -38.246 -5.007 0.890 1.00 11.86 263 ASN A C 1
ATOM 2076 O O . ASN A 1 263 ? -37.506 -4.048 0.697 1.00 15.23 263 ASN A O 1
ATOM 2081 N N . ALA A 1 264 ? -38.749 -5.280 2.082 1.00 11.44 264 ALA A N 1
ATOM 2082 C CA . ALA A 1 264 ? -38.391 -4.532 3.304 1.00 12.84 264 ALA A CA 1
ATOM 2083 C C . ALA A 1 264 ? -37.512 -5.369 4.230 1.00 11.39 264 ALA A C 1
ATOM 2084 O O . ALA A 1 264 ? -36.827 -6.308 3.759 1.00 14.10 264 ALA A O 1
ATOM 2086 N N . GLY A 1 265 ? -37.489 -5.100 5.517 1.00 11.42 265 GLY A N 1
ATOM 2087 C CA . GLY A 1 265 ? -36.786 -5.976 6.444 1.00 10.48 265 GLY A CA 1
ATOM 2088 C C . GLY A 1 265 ? -37.727 -7.025 7.041 1.00 9.42 265 GLY A C 1
ATOM 2089 O O . GLY A 1 265 ? -37.308 -8.193 7.199 1.00 10.75 265 GLY A O 1
ATOM 2090 N N . ALA A 1 266 ? -38.960 -6.639 7.385 1.00 10.34 266 ALA A N 1
ATOM 2091 C CA . ALA A 1 266 ? -39.963 -7.566 7.962 1.00 10.08 266 ALA A CA 1
ATOM 2092 C C . ALA A 1 266 ? -41.320 -6.891 7.834 1.00 10.67 266 ALA A C 1
ATOM 2093 O O . ALA A 1 266 ? -41.407 -5.677 7.583 1.00 12.03 266 ALA A O 1
ATOM 2095 N N . MET A 1 267 ? -42.377 -7.629 8.057 1.00 9.54 267 MET A N 1
ATOM 2096 C CA . MET A 1 267 ? -43.733 -7.110 8.037 1.00 9.29 267 MET A CA 1
ATOM 2097 C C . MET A 1 267 ? -44.575 -7.802 9.100 1.00 9.32 267 MET A C 1
ATOM 2098 O O . MET A 1 267 ? -44.636 -9.050 9.148 1.00 9.49 267 MET A O 1
ATOM 2103 N N . GLU A 1 268 ? -45.331 -7.016 9.846 1.00 8.50 268 GLU A N 1
ATOM 2104 C CA . GLU A 1 268 ? -46.010 -7.475 11.071 1.00 9.60 268 GLU A CA 1
ATOM 2105 C C . GLU A 1 268 ? -47.372 -8.095 10.775 1.00 9.36 268 GLU A C 1
ATOM 2106 O O . GLU A 1 268 ? -48.314 -7.904 11.603 1.00 10.19 268 GLU A O 1
ATOM 2112 N N . ASN A 1 269 ? -47.543 -8.912 9.765 1.00 9.10 269 ASN A N 1
ATOM 2113 C CA . ASN A 1 269 ? -48.852 -9.588 9.568 1.00 9.55 269 ASN A CA 1
ATOM 2114 C C . ASN A 1 269 ? -49.206 -10.317 10.861 1.00 9.90 269 ASN A C 1
ATOM 2115 O O . ASN A 1 269 ? -48.369 -11.022 11.427 1.00 9.94 269 ASN A O 1
ATOM 2120 N N . ALA A 1 270 ? -50.422 -10.156 11.353 1.00 10.91 270 ALA A N 1
ATOM 2121 C CA . ALA A 1 270 ? -50.807 -10.676 12.679 1.00 10.32 270 ALA A CA 1
ATOM 2122 C C . ALA A 1 270 ? -50.624 -12.198 12.753 1.00 9.93 270 ALA A C 1
ATOM 2123 O O . ALA A 1 270 ? -51.216 -12.898 11.964 1.00 10.59 270 ALA A O 1
ATOM 2125 N N . GLY A 1 271 ? -49.794 -12.681 13.667 1.00 10.42 271 GLY A N 1
ATOM 2126 C CA . GLY A 1 271 ? -49.588 -14.149 13.776 1.00 10.20 271 GLY A CA 1
ATOM 2127 C C . GLY A 1 271 ? -48.709 -14.733 12.700 1.00 10.11 271 GLY A C 1
ATOM 2128 O O . GLY A 1 271 ? -48.536 -15.955 12.722 1.00 10.90 271 GLY A O 1
ATOM 2129 N N . ALA A 1 272 ? -48.237 -13.958 11.740 1.00 9.80 272 ALA A N 1
ATOM 2130 C CA . ALA A 1 272 ? -47.559 -14.494 10.535 1.00 9.74 272 ALA A CA 1
ATOM 2131 C C . ALA A 1 272 ? -46.586 -13.447 10.001 1.00 8.75 272 ALA A C 1
ATOM 2132 O O . ALA A 1 272 ? -46.761 -12.913 8.869 1.00 10.16 272 ALA A O 1
ATOM 2134 N N . VAL A 1 273 ? -45.572 -13.185 10.806 1.00 8.17 273 VAL A N 1
ATOM 2135 C CA . VAL A 1 273 ? -44.613 -12.096 10.534 1.00 8.72 273 VAL A CA 1
ATOM 2136 C C . VAL A 1 273 ? -43.631 -12.590 9.494 1.00 8.92 273 VAL A C 1
ATOM 2137 O O . VAL A 1 273 ? -43.020 -13.638 9.677 1.00 10.23 273 VAL A O 1
ATOM 2141 N N . THR A 1 274 ? -43.449 -11.836 8.422 1.00 8.34 274 THR A N 1
ATOM 2142 C CA . THR A 1 274 ? -42.526 -12.176 7.319 1.00 8.81 274 THR A CA 1
ATOM 2143 C C . THR A 1 274 ? -41.228 -11.387 7.501 1.00 9.09 274 THR A C 1
ATOM 2144 O O . THR A 1 274 ? -41.247 -10.294 7.991 1.00 9.12 274 THR A O 1
ATOM 2148 N N . PHE A 1 275 ? -40.144 -11.968 7.018 1.00 8.72 275 PHE A N 1
ATOM 2149 C CA . PHE A 1 275 ? -38.778 -11.427 7.140 1.00 8.83 275 PHE A CA 1
ATOM 2150 C C . PHE A 1 275 ? -38.005 -11.580 5.849 1.00 8.86 275 PHE A C 1
ATOM 2151 O O . PHE A 1 275 ? -38.138 -12.588 5.161 1.00 9.63 275 PHE A O 1
ATOM 2159 N N . LEU A 1 276 ? -37.140 -10.597 5.599 1.00 9.38 276 LEU A N 1
ATOM 2160 C CA . LEU A 1 276 ? -36.054 -10.687 4.615 1.00 10.24 276 LEU A CA 1
ATOM 2161 C C . LEU A 1 276 ? -35.254 -11.940 4.886 1.00 10.18 276 LEU A C 1
ATOM 2162 O O . LEU A 1 276 ? -34.725 -12.149 5.989 1.00 9.45 276 LEU A O 1
ATOM 2167 N N . GLU A 1 277 ? -35.022 -12.749 3.844 1.00 11.69 277 GLU A N 1
ATOM 2168 C CA . GLU A 1 277 ? -34.390 -14.075 4.145 1.00 14.66 277 GLU A CA 1
ATOM 2169 C C . GLU A 1 277 ? -32.867 -13.867 4.243 1.00 14.17 277 GLU A C 1
ATOM 2170 O O . GLU A 1 277 ? -32.261 -14.858 4.760 1.00 17.85 277 GLU A O 1
ATOM 2176 N N . ASP A 1 278 ? -32.304 -12.687 4.013 1.00 15.04 278 ASP A N 1
ATOM 2177 C CA . ASP A 1 278 ? -30.895 -12.322 4.318 1.00 18.28 278 ASP A CA 1
ATOM 2178 C C . ASP A 1 278 ? -30.640 -12.542 5.815 1.00 16.12 278 ASP A C 1
ATOM 2179 O O . ASP A 1 278 ? -29.464 -12.677 6.257 1.00 17.64 278 ASP A O 1
ATOM 2184 N N . TYR A 1 279 ? -31.667 -12.542 6.646 1.00 12.27 279 TYR A N 1
ATOM 2185 C CA . TYR A 1 279 ? -31.539 -12.760 8.108 1.00 11.78 279 TYR A CA 1
ATOM 2186 C C . TYR A 1 279 ? -31.360 -14.238 8.456 1.00 11.30 279 TYR A C 1
ATOM 2187 O O . TYR A 1 279 ? -31.129 -14.548 9.636 1.00 12.36 279 TYR A O 1
ATOM 2196 N N . VAL A 1 280 ? -31.457 -15.137 7.480 1.00 10.33 280 VAL A N 1
ATOM 2197 C CA . VAL A 1 280 ? -31.002 -16.538 7.640 1.00 11.33 280 VAL A CA 1
ATOM 2198 C C . VAL A 1 280 ? -29.568 -16.525 7.159 1.00 12.18 280 VAL A C 1
ATOM 2199 O O . VAL A 1 280 ? -29.313 -16.448 5.968 1.00 15.64 280 VAL A O 1
ATOM 2203 N N . PHE A 1 281 ? -28.611 -16.501 8.072 1.00 11.59 281 PHE A N 1
ATOM 2204 C CA . PHE A 1 281 ? -27.214 -16.191 7.700 1.00 12.34 281 PHE A CA 1
ATOM 2205 C C . PHE A 1 281 ? -26.527 -17.458 7.159 1.00 12.79 281 PHE A C 1
ATOM 2206 O O . PHE A 1 281 ? -26.287 -18.399 7.894 1.00 13.80 281 PHE A O 1
ATOM 2214 N N . ARG A 1 282 ? -26.222 -17.438 5.884 1.00 13.95 282 ARG A N 1
ATOM 2215 C CA . ARG A 1 282 ? -25.526 -18.539 5.158 1.00 14.67 282 ARG A CA 1
ATOM 2216 C C . ARG A 1 282 ? -24.040 -18.516 5.464 1.00 14.85 282 ARG A C 1
ATOM 2217 O O . ARG A 1 282 ? -23.385 -19.541 5.296 1.00 16.95 282 ARG A O 1
ATOM 2225 N N . SER A 1 283 ? -23.519 -17.366 5.856 1.00 13.40 283 SER A N 1
ATOM 2226 C CA . SER A 1 283 ? -22.088 -17.158 6.079 1.00 12.91 283 SER A CA 1
ATOM 2227 C C . SER A 1 283 ? -21.897 -16.498 7.433 1.00 14.38 283 SER A C 1
ATOM 2228 O O . SER A 1 283 ? -22.885 -16.100 8.116 1.00 15.19 283 SER A O 1
ATOM 2231 N N . LYS A 1 284 ? -20.675 -16.355 7.861 1.00 13.43 284 LYS A N 1
ATOM 2232 C CA . LYS A 1 284 ? -20.328 -15.645 9.099 1.00 13.78 284 LYS A CA 1
ATOM 2233 C C . LYS A 1 284 ? -20.747 -14.188 8.958 1.00 12.27 284 LYS A C 1
ATOM 2234 O O . LYS A 1 284 ? -20.469 -13.523 7.957 1.00 12.40 284 LYS A O 1
ATOM 2240 N N . VAL A 1 285 ? -21.450 -13.704 9.976 1.00 11.74 285 VAL A N 1
ATOM 2241 C CA . VAL A 1 285 ? -21.817 -12.287 10.157 1.00 11.75 285 VAL A CA 1
ATOM 2242 C C . VAL A 1 285 ? -21.365 -11.857 11.532 1.00 11.30 285 VAL A C 1
ATOM 2243 O O . VAL A 1 285 ? -21.171 -12.703 12.417 1.00 12.50 285 VAL A O 1
ATOM 2247 N N . THR A 1 286 ? -21.204 -10.557 11.713 1.00 11.34 286 THR A N 1
ATOM 2248 C CA . THR A 1 286 ? -20.834 -10.010 13.006 1.00 11.13 286 THR A CA 1
ATOM 2249 C C . THR A 1 286 ? -22.010 -9.920 13.972 1.00 11.73 286 THR A C 1
ATOM 2250 O O . THR A 1 286 ? -23.196 -10.014 13.542 1.00 11.09 286 THR A O 1
ATOM 2254 N N . ARG A 1 287 ? -21.723 -9.609 15.215 1.00 12.35 287 ARG A N 1
ATOM 2255 C CA . ARG A 1 287 ? -22.777 -9.345 16.215 1.00 12.40 287 ARG A CA 1
ATOM 2256 C C . ARG A 1 287 ? -23.682 -8.244 15.701 1.00 13.28 287 ARG A C 1
ATOM 2257 O O . ARG A 1 287 ? -24.869 -8.266 16.158 1.00 13.54 287 ARG A O 1
ATOM 2265 N N . ALA A 1 288 ? -23.242 -7.283 14.899 1.00 12.22 288 ALA A N 1
ATOM 2266 C CA . ALA A 1 288 ? -24.098 -6.187 14.373 1.00 13.86 288 ALA A CA 1
ATOM 2267 C C . ALA A 1 288 ? -25.307 -6.820 13.693 1.00 13.75 288 ALA A C 1
ATOM 2268 O O . ALA A 1 288 ? -26.417 -6.263 13.791 1.00 12.72 288 ALA A O 1
ATOM 2270 N N . SER A 1 289 ? -25.099 -7.863 12.912 1.00 10.96 289 SER A N 1
ATOM 2271 C CA . SER A 1 289 ? -26.199 -8.498 12.148 1.00 10.71 289 SER A CA 1
ATOM 2272 C C . SER A 1 289 ? -27.123 -9.235 13.099 1.00 9.91 289 SER A C 1
ATOM 2273 O O . SER A 1 289 ? -28.352 -9.188 12.927 1.00 10.05 289 SER A O 1
ATOM 2276 N N . TYR A 1 290 ? -26.612 -9.937 14.087 1.00 10.19 290 TYR A N 1
ATOM 2277 C CA . TYR A 1 290 ? -27.494 -10.598 15.060 1.00 9.90 290 TYR A CA 1
ATOM 2278 C C . TYR A 1 290 ? -28.292 -9.563 15.823 1.00 10.17 290 TYR A C 1
ATOM 2279 O O . TYR A 1 290 ? -29.482 -9.806 16.105 1.00 9.74 290 TYR A O 1
ATOM 2288 N N . GLU A 1 291 ? -27.659 -8.451 16.189 1.00 9.33 291 GLU A N 1
ATOM 2289 C CA . GLU A 1 291 ? -28.349 -7.407 16.979 1.00 9.65 291 GLU A CA 1
ATOM 2290 C C . GLU A 1 291 ? -29.455 -6.764 16.130 1.00 10.02 291 GLU A C 1
ATOM 2291 O O . GLU A 1 291 ? -30.579 -6.522 16.616 1.00 10.09 291 GLU A O 1
ATOM 2297 N N A ARG A 1 292 ? -29.167 -6.455 14.874 0.50 9.75 292 ARG A N 1
ATOM 2298 N N B ARG A 1 292 ? -29.168 -6.460 14.878 0.50 9.02 292 ARG A N 1
ATOM 2299 C CA A ARG A 1 292 ? -30.183 -5.845 13.977 0.50 10.92 292 ARG A CA 1
ATOM 2300 C CA B ARG A 1 292 ? -30.190 -5.849 13.994 0.50 9.58 292 ARG A CA 1
ATOM 2301 C C A ARG A 1 292 ? -31.333 -6.821 13.742 0.50 11.00 292 ARG A C 1
ATOM 2302 C C B ARG A 1 292 ? -31.336 -6.824 13.743 0.50 10.25 292 ARG A C 1
ATOM 2303 O O A ARG A 1 292 ? -32.496 -6.401 13.738 0.50 10.93 292 ARG A O 1
ATOM 2304 O O B ARG A 1 292 ? -32.499 -6.407 13.729 0.50 10.39 292 ARG A O 1
ATOM 2319 N N . ARG A 1 293 ? -31.028 -8.082 13.520 1.00 10.01 293 ARG A N 1
ATOM 2320 C CA . ARG A 1 293 ? -32.107 -9.087 13.403 1.00 9.22 293 ARG A CA 1
ATOM 2321 C C . ARG A 1 293 ? -32.952 -9.190 14.669 1.00 9.56 293 ARG A C 1
ATOM 2322 O O . ARG A 1 293 ? -34.180 -9.279 14.526 1.00 9.99 293 ARG A O 1
ATOM 2330 N N . ALA A 1 294 ? -32.338 -9.178 15.830 1.00 9.39 294 ALA A N 1
ATOM 2331 C CA . ALA A 1 294 ? -33.106 -9.212 17.099 1.00 9.69 294 ALA A CA 1
ATOM 2332 C C . ALA A 1 294 ? -33.972 -7.968 17.203 1.00 9.99 294 ALA A C 1
ATOM 2333 O O . ALA A 1 294 ? -35.145 -8.079 17.582 1.00 9.87 294 ALA A O 1
ATOM 2335 N N . GLU A 1 295 ? -33.439 -6.806 16.849 1.00 8.94 295 GLU A N 1
ATOM 2336 C CA . GLU A 1 295 ? -34.247 -5.563 16.887 1.00 9.78 295 GLU A CA 1
ATOM 2337 C C . GLU A 1 295 ? -35.461 -5.779 15.966 1.00 9.22 295 GLU A C 1
ATOM 2338 O O . GLU A 1 295 ? -36.573 -5.337 16.330 1.00 10.22 295 GLU A O 1
ATOM 2344 N N . THR A 1 296 ? -35.266 -6.327 14.777 1.00 9.01 296 THR A N 1
ATOM 2345 C CA . THR A 1 296 ? -36.368 -6.535 13.801 1.00 8.77 296 THR A CA 1
ATOM 2346 C C . THR A 1 296 ? -37.398 -7.493 14.416 1.00 9.18 296 THR A C 1
ATOM 2347 O O . THR A 1 296 ? -38.617 -7.181 14.363 1.00 9.74 296 THR A O 1
ATOM 2351 N N . VAL A 1 297 ? -36.960 -8.625 14.953 1.00 9.36 297 VAL A N 1
ATOM 2352 C CA . VAL A 1 297 ? -37.902 -9.546 15.645 1.00 9.53 297 VAL A CA 1
ATOM 2353 C C . VAL A 1 297 ? -38.722 -8.766 16.641 1.00 8.84 297 VAL A C 1
ATOM 2354 O O . VAL A 1 297 ? -39.973 -8.932 16.713 1.00 9.10 297 VAL A O 1
ATOM 2358 N N . LEU A 1 298 ? -38.061 -7.975 17.460 1.00 8.59 298 LEU A N 1
ATOM 2359 C CA . LEU A 1 298 ? -38.788 -7.296 18.565 1.00 8.63 298 LEU A CA 1
ATOM 2360 C C . LEU A 1 298 ? -39.653 -6.140 18.054 1.00 9.46 298 LEU A C 1
ATOM 2361 O O . LEU A 1 298 ? -40.669 -5.828 18.686 1.00 9.76 298 LEU A O 1
ATOM 2366 N N . HIS A 1 299 ? -39.280 -5.511 16.963 1.00 8.65 299 HIS A N 1
ATOM 2367 C CA . HIS A 1 299 ? -40.069 -4.451 16.292 1.00 8.34 299 HIS A CA 1
ATOM 2368 C C . HIS A 1 299 ? -41.390 -5.012 15.783 1.00 8.72 299 HIS A C 1
ATOM 2369 O O . HIS A 1 299 ? -42.463 -4.457 16.031 1.00 8.99 299 HIS A O 1
ATOM 2376 N N . GLU A 1 300 ? -41.301 -6.100 15.032 1.00 8.44 300 GLU A N 1
ATOM 2377 C CA . GLU A 1 300 ? -42.527 -6.743 14.524 1.00 8.86 300 GLU A CA 1
ATOM 2378 C C . GLU A 1 300 ? -43.418 -7.189 15.671 1.00 9.06 300 GLU A C 1
ATOM 2379 O O . GLU A 1 300 ? -44.632 -7.024 15.615 1.00 9.12 300 GLU A O 1
ATOM 2385 N N . MET A 1 301 ? -42.807 -7.711 16.723 1.00 8.91 301 MET A N 1
ATOM 2386 C CA . MET A 1 301 ? -43.610 -8.158 17.867 1.00 8.49 301 MET A CA 1
ATOM 2387 C C . MET A 1 301 ? -44.290 -6.939 18.513 1.00 8.75 301 MET A C 1
ATOM 2388 O O . MET A 1 301 ? -45.461 -7.047 18.951 1.00 9.31 301 MET A O 1
ATOM 2393 N N . ALA A 1 302 ? -43.587 -5.823 18.644 1.00 8.44 302 ALA A N 1
ATOM 2394 C CA . ALA A 1 302 ? -44.206 -4.623 19.239 1.00 8.75 302 ALA A CA 1
ATOM 2395 C C . ALA A 1 302 ? -45.447 -4.206 18.452 1.00 9.30 302 ALA A C 1
ATOM 2396 O O . ALA A 1 302 ? -46.389 -3.697 19.015 1.00 9.09 302 ALA A O 1
ATOM 2398 N N . HIS A 1 303 ? -45.396 -4.351 17.141 1.00 8.71 303 HIS A N 1
ATOM 2399 C CA . HIS A 1 303 ? -46.545 -4.053 16.276 1.00 8.91 303 HIS A CA 1
ATOM 2400 C C . HIS A 1 303 ? -47.750 -4.912 16.594 1.00 9.49 303 HIS A C 1
ATOM 2401 O O . HIS A 1 303 ? -48.843 -4.496 16.219 1.00 9.51 303 HIS A O 1
ATOM 2408 N N . MET A 1 304 ? -47.607 -6.044 17.290 1.00 8.95 304 MET A N 1
ATOM 2409 C CA . MET A 1 304 ? -48.820 -6.814 17.660 1.00 9.53 304 MET A CA 1
ATOM 2410 C C . MET A 1 304 ? -49.708 -5.932 18.536 1.00 9.65 304 MET A C 1
ATOM 2411 O O . MET A 1 304 ? -50.936 -6.158 18.488 1.00 9.91 304 MET A O 1
ATOM 2416 N N . TRP A 1 305 ? -49.137 -4.963 19.235 1.00 8.98 305 TRP A N 1
ATOM 2417 C CA . TRP A 1 305 ? -49.861 -3.908 19.969 1.00 10.10 305 TRP A CA 1
ATOM 2418 C C . TRP A 1 305 ? -49.978 -2.680 19.087 1.00 9.51 305 TRP A C 1
ATOM 2419 O O . TRP A 1 305 ? -51.094 -2.220 18.792 1.00 10.23 305 TRP A O 1
ATOM 2430 N N . PHE A 1 306 ? -48.838 -2.153 18.666 1.00 9.69 306 PHE A N 1
ATOM 2431 C CA . PHE A 1 306 ? -48.815 -0.871 17.922 1.00 10.03 306 PHE A CA 1
ATOM 2432 C C . PHE A 1 306 ? -49.007 -1.122 16.430 1.00 9.98 306 PHE A C 1
ATOM 2433 O O . PHE A 1 306 ? -48.015 -1.086 15.661 1.00 9.76 306 PHE A O 1
ATOM 2441 N N . GLY A 1 307 ? -50.235 -1.366 16.027 1.00 10.05 307 GLY A N 1
ATOM 2442 C CA . GLY A 1 307 ? -50.586 -1.503 14.609 1.00 9.95 307 GLY A CA 1
ATOM 2443 C C . GLY A 1 307 ? -51.579 -2.610 14.437 1.00 9.38 307 GLY A C 1
ATOM 2444 O O . GLY A 1 307 ? -52.467 -2.530 13.566 1.00 10.97 307 GLY A O 1
ATOM 2445 N N . ASP A 1 308 ? -51.438 -3.715 15.154 1.00 9.38 308 ASP A N 1
ATOM 2446 C CA . ASP A 1 308 ? -52.330 -4.882 14.883 1.00 10.05 308 ASP A CA 1
ATOM 2447 C C . ASP A 1 308 ? -53.496 -4.854 15.875 1.00 9.96 308 ASP A C 1
ATOM 2448 O O . ASP A 1 308 ? -54.633 -4.850 15.409 1.00 9.40 308 ASP A O 1
ATOM 2453 N N . LEU A 1 309 ? -53.244 -4.768 17.176 1.00 10.48 309 LEU A N 1
ATOM 2454 C CA . LEU A 1 309 ? -54.344 -4.619 18.165 1.00 9.56 309 LEU A CA 1
ATOM 2455 C C . LEU A 1 309 ? -55.002 -3.254 17.984 1.00 10.86 309 LEU A C 1
ATOM 2456 O O . LEU A 1 309 ? -56.236 -3.162 17.896 1.00 10.94 309 LEU A O 1
ATOM 2461 N N . VAL A 1 310 ? -54.223 -2.182 17.977 1.00 10.01 310 VAL A N 1
ATOM 2462 C CA . VAL A 1 310 ? -54.686 -0.798 17.765 1.00 10.15 310 VAL A CA 1
ATOM 2463 C C . VAL A 1 310 ? -54.032 -0.333 16.476 1.00 9.68 310 VAL A C 1
ATOM 2464 O O . VAL A 1 310 ? -52.822 -0.504 16.316 1.00 11.49 310 VAL A O 1
ATOM 2468 N N . THR A 1 311 ? -54.811 0.255 15.604 1.00 9.33 311 THR A N 1
ATOM 2469 C CA . THR A 1 311 ? -54.323 0.655 14.285 1.00 9.02 311 THR A CA 1
ATOM 2470 C C . THR A 1 311 ? -54.645 2.139 14.077 1.00 10.40 311 THR A C 1
ATOM 2471 O O . THR A 1 311 ? -55.711 2.607 14.510 1.00 10.87 311 THR A O 1
ATOM 2475 N N . MET A 1 312 ? -53.795 2.868 13.373 1.00 10.26 312 MET A N 1
ATOM 2476 C CA . MET A 1 312 ? -54.115 4.266 13.040 1.00 10.27 312 MET A CA 1
ATOM 2477 C C . MET A 1 312 ? -55.372 4.313 12.175 1.00 11.13 312 MET A C 1
ATOM 2478 O O . MET A 1 312 ? -55.628 3.407 11.380 1.00 10.90 312 MET A O 1
ATOM 2483 N N . THR A 1 313 ? -56.192 5.347 12.373 1.00 10.72 313 THR A N 1
ATOM 2484 C CA . THR A 1 313 ? -57.377 5.525 11.545 1.00 10.28 313 THR A CA 1
ATOM 2485 C C . THR A 1 313 ? -57.001 5.683 10.067 1.00 9.91 313 THR A C 1
ATOM 2486 O O . THR A 1 313 ? -57.650 5.107 9.191 1.00 11.25 313 THR A O 1
ATOM 2490 N N . TRP A 1 314 ? -56.000 6.522 9.830 1.00 10.21 314 TRP A N 1
ATOM 2491 C CA . TRP A 1 314 ? -55.553 6.863 8.474 1.00 9.79 314 TRP A CA 1
ATOM 2492 C C . TRP A 1 314 ? -54.027 7.017 8.517 1.00 9.65 314 TRP A C 1
ATOM 2493 O O . TRP A 1 314 ? -53.465 7.219 9.567 1.00 11.15 314 TRP A O 1
ATOM 2504 N N . TRP A 1 315 ? -53.411 6.915 7.349 1.00 9.66 315 TRP A N 1
ATOM 2505 C CA . TRP A 1 315 ? -51.941 6.854 7.186 1.00 9.79 315 TRP A CA 1
ATOM 2506 C C . TRP A 1 315 ? -51.240 8.135 7.693 1.00 10.17 315 TRP A C 1
ATOM 2507 O O . TRP A 1 315 ? -50.020 8.101 7.884 1.00 10.61 315 TRP A O 1
ATOM 2518 N N A ASP A 1 316 ? -51.922 9.260 7.905 0.50 10.78 316 ASP A N 1
ATOM 2519 N N B ASP A 1 316 ? -51.966 9.258 7.850 0.50 9.66 316 ASP A N 1
ATOM 2520 C CA A ASP A 1 316 ? -51.243 10.430 8.509 0.50 12.09 316 ASP A CA 1
ATOM 2521 C CA B ASP A 1 316 ? -51.497 10.470 8.568 0.50 10.11 316 ASP A CA 1
ATOM 2522 C C A ASP A 1 316 ? -50.737 10.050 9.907 0.50 11.22 316 ASP A C 1
ATOM 2523 C C B ASP A 1 31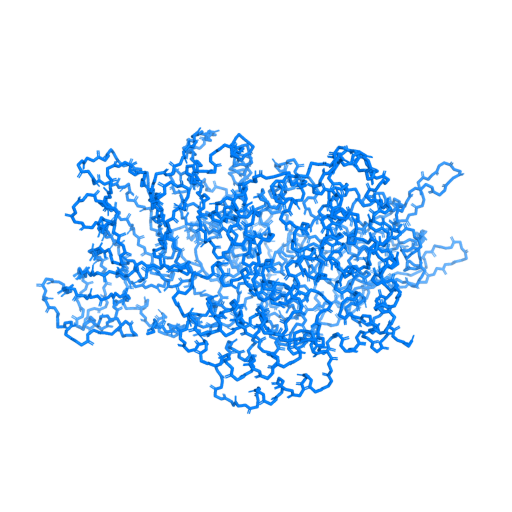6 ? -50.766 10.021 9.834 0.50 10.17 316 ASP A C 1
ATOM 2524 O O A ASP A 1 316 ? -49.793 10.690 10.430 0.50 10.92 316 ASP A O 1
ATOM 2525 O O B ASP A 1 316 ? -49.730 10.583 10.179 0.50 10.97 316 ASP A O 1
ATOM 2534 N N . ASP A 1 317 ? -51.349 9.045 10.537 1.00 10.09 317 ASP A N 1
ATOM 2535 C CA . ASP A 1 317 ? -50.909 8.597 11.879 1.00 9.84 317 ASP A CA 1
ATOM 2536 C C . ASP A 1 317 ? -50.160 7.267 11.830 1.00 9.69 317 ASP A C 1
ATOM 2537 O O . ASP A 1 317 ? -50.116 6.560 12.852 1.00 10.51 317 ASP A O 1
ATOM 2542 N N . LEU A 1 318 ? -49.473 6.977 10.726 1.00 9.74 318 LEU A N 1
ATOM 2543 C CA . LEU A 1 318 ? -48.547 5.839 10.661 1.00 8.94 318 LEU A CA 1
ATOM 2544 C C . LEU A 1 318 ? -47.508 5.844 11.761 1.00 9.51 318 LEU A C 1
ATOM 2545 O O . LEU A 1 318 ? -47.126 4.753 12.213 1.00 9.90 318 LEU A O 1
ATOM 2550 N N . TRP A 1 319 ? -47.116 7.017 12.271 1.00 10.12 319 TRP A N 1
ATOM 2551 C CA . TRP A 1 319 ? -46.165 7.063 13.381 1.00 9.78 319 TRP A CA 1
ATOM 2552 C C . TRP A 1 319 ? -46.713 6.309 14.609 1.00 9.58 319 TRP A C 1
ATOM 2553 O O . TRP A 1 319 ? -45.908 5.821 15.415 1.00 9.68 319 TRP A O 1
ATOM 2564 N N . LEU A 1 320 ? -48.016 6.237 14.812 1.00 8.91 320 LEU A N 1
ATOM 2565 C CA . LEU A 1 320 ? -48.590 5.472 15.954 1.00 9.84 320 LEU A CA 1
ATOM 2566 C C . LEU A 1 320 ? -48.143 4.015 15.878 1.00 9.83 320 LEU A C 1
ATOM 2567 O O . LEU A 1 320 ? -48.006 3.345 16.929 1.00 10.65 320 LEU A O 1
ATOM 2572 N N . ASN A 1 321 ? -47.994 3.492 14.655 1.00 9.09 321 ASN A N 1
ATOM 2573 C CA . ASN A 1 321 ? -47.424 2.136 14.473 1.00 9.50 321 ASN A CA 1
ATOM 2574 C C . ASN A 1 321 ? -45.908 2.187 14.586 1.00 9.31 321 ASN A C 1
ATOM 2575 O O . ASN A 1 321 ? -45.302 1.446 15.383 1.00 9.45 321 ASN A O 1
ATOM 2580 N N . GLU A 1 322 ? -45.257 3.033 13.777 1.00 8.90 322 GLU A N 1
ATOM 2581 C CA . GLU A 1 322 ? -43.817 2.839 13.507 1.00 9.12 322 GLU A CA 1
ATOM 2582 C C . GLU A 1 322 ? -42.930 3.559 14.527 1.00 8.82 322 GLU A C 1
ATOM 2583 O O . GLU A 1 322 ? -41.866 2.992 14.888 1.00 9.49 322 GLU A O 1
ATOM 2589 N N . SER A 1 323 ? -43.318 4.712 15.059 1.00 8.57 323 SER A N 1
ATOM 2590 C CA . SER A 1 323 ? -42.464 5.390 16.050 1.00 8.93 323 SER A CA 1
ATOM 2591 C C . SER A 1 323 ? -42.472 4.534 17.318 1.00 8.90 323 SER A C 1
ATOM 2592 O O . SER A 1 323 ? -41.408 4.345 17.963 1.00 9.50 323 SER A O 1
ATOM 2595 N N . PHE A 1 324 ? -43.657 4.065 17.693 1.00 8.86 324 PHE A N 1
ATOM 2596 C CA . PHE A 1 324 ? -43.824 3.279 18.936 1.00 9.08 324 PHE A CA 1
ATOM 2597 C C . PHE A 1 324 ? -43.183 1.917 18.746 1.00 10.21 324 PHE A C 1
ATOM 2598 O O . PHE A 1 324 ? -42.535 1.431 19.677 1.00 10.08 324 PHE A O 1
ATOM 2606 N N . ALA A 1 325 ? -43.342 1.245 17.613 1.00 10.17 325 ALA A N 1
ATOM 2607 C CA . ALA A 1 325 ? -42.712 -0.087 17.436 1.00 10.04 325 ALA A CA 1
ATOM 2608 C C . ALA A 1 325 ? -41.196 0.041 17.526 1.00 9.84 325 ALA A C 1
ATOM 2609 O O . ALA A 1 325 ? -40.519 -0.830 18.098 1.00 10.74 325 ALA A O 1
ATOM 2611 N N . THR A 1 326 ? -40.622 1.085 16.925 1.00 9.80 326 THR A N 1
ATOM 2612 C CA . THR A 1 326 ? -39.176 1.335 16.945 1.00 9.55 326 THR A CA 1
ATOM 2613 C C . THR A 1 326 ? -38.728 1.576 18.382 1.00 10.22 326 THR A C 1
ATOM 2614 O O . THR A 1 326 ? -37.808 0.920 18.884 1.00 11.05 326 THR A O 1
ATOM 2618 N N . PHE A 1 327 ? -39.371 2.512 19.076 1.00 9.25 327 PHE A N 1
ATOM 2619 C CA . PHE A 1 327 ? -38.987 2.831 20.458 1.00 9.79 327 PHE A CA 1
ATOM 2620 C C . PHE A 1 327 ? -39.093 1.582 21.344 1.00 10.41 327 PHE A C 1
ATOM 2621 O O . PHE A 1 327 ? -38.129 1.259 22.076 1.00 10.75 327 PHE A O 1
ATOM 2629 N N . ALA A 1 328 ? -40.212 0.906 21.293 1.00 10.61 328 ALA A N 1
ATOM 2630 C CA . ALA A 1 328 ? -40.491 -0.228 22.193 1.00 11.63 328 ALA A CA 1
ATOM 2631 C C . ALA A 1 328 ? -39.487 -1.334 21.916 1.00 12.21 328 ALA A C 1
ATOM 2632 O O . ALA A 1 328 ? -39.064 -2.046 22.893 1.00 13.09 328 ALA A O 1
ATOM 2634 N N . SER A 1 329 ? -39.118 -1.555 20.667 1.00 11.82 329 SER A N 1
ATOM 2635 C CA . SER A 1 329 ? -38.227 -2.665 20.306 1.00 13.01 329 SER A CA 1
ATOM 2636 C C . SER A 1 329 ? -36.849 -2.400 20.900 1.00 11.63 329 SER A C 1
ATOM 2637 O O . SER A 1 329 ? -36.171 -3.333 21.328 1.00 10.52 329 SER A O 1
ATOM 2640 N N . VAL A 1 330 ? -36.360 -1.166 20.850 1.00 10.58 330 VAL A N 1
ATOM 2641 C CA . VAL A 1 330 ? -35.006 -0.879 21.346 1.00 10.88 330 VAL A CA 1
ATOM 2642 C C . VAL A 1 330 ? -35.029 -0.953 22.869 1.00 11.06 330 VAL A C 1
ATOM 2643 O O . VAL A 1 330 ? -34.087 -1.479 23.504 1.00 11.57 330 VAL A O 1
ATOM 2647 N N . LEU A 1 331 ? -36.063 -0.415 23.509 1.00 10.20 331 LEU A N 1
ATOM 2648 C CA . LEU A 1 331 ? -36.247 -0.558 24.960 1.00 11.87 331 LEU A CA 1
ATOM 2649 C C . LEU A 1 331 ? -36.235 -2.044 25.348 1.00 12.13 331 LEU A C 1
ATOM 2650 O O . LEU A 1 331 ? -35.460 -2.419 26.263 1.00 12.97 331 LEU A O 1
ATOM 2655 N N . CYS A 1 332 ? -37.020 -2.843 24.651 1.00 11.57 332 CYS A N 1
ATOM 2656 C CA . CYS A 1 332 ? -37.086 -4.282 24.935 1.00 12.12 332 CYS A CA 1
ATOM 2657 C C . CYS A 1 332 ? -35.716 -4.914 24.716 1.00 12.39 332 CYS A C 1
ATOM 2658 O O . CYS A 1 332 ? -35.226 -5.681 25.553 1.00 13.07 332 CYS A O 1
ATOM 2661 N N . GLN A 1 333 ? -35.022 -4.587 23.637 1.00 10.47 333 GLN A N 1
ATOM 2662 C CA . GLN A 1 333 ? -33.718 -5.174 23.335 1.00 12.10 333 GLN A CA 1
ATOM 2663 C C . GLN A 1 333 ? -32.769 -4.866 24.494 1.00 11.75 333 GLN A C 1
ATOM 2664 O O . GLN A 1 333 ? -32.078 -5.737 25.002 1.00 13.35 333 GLN A O 1
ATOM 2670 N N A SER A 1 334 ? -32.727 -3.606 24.910 0.50 11.86 334 SER A N 1
ATOM 2671 N N B SER A 1 334 ? -32.746 -3.615 24.944 0.50 11.56 334 SER A N 1
ATOM 2672 C CA A SER A 1 334 ? -31.787 -3.138 25.959 0.50 12.49 334 SER A CA 1
ATOM 2673 C CA B SER A 1 334 ? -31.758 -3.130 25.945 0.50 11.85 334 SER A CA 1
ATOM 2674 C C A SER A 1 334 ? -32.031 -3.933 27.248 0.50 13.60 334 SER A C 1
ATOM 2675 C C B SER A 1 334 ? -32.020 -3.766 27.320 0.50 12.88 334 SER A C 1
ATOM 2676 O O A SER A 1 334 ? -31.047 -4.350 27.915 0.50 15.34 334 SER A O 1
ATOM 2677 O O B SER A 1 334 ? -31.021 -3.955 28.083 0.50 13.46 334 SER A O 1
ATOM 2682 N N A GLU A 1 335 ? -33.291 -4.138 27.605 0.50 13.69 335 GLU A N 1
ATOM 2683 N N B GLU A 1 335 ? -33.277 -4.074 27.653 0.50 12.96 335 GLU A N 1
ATOM 2684 C CA A GLU A 1 335 ? -33.650 -4.549 28.976 0.50 14.88 335 GLU A CA 1
ATOM 2685 C CA B GLU A 1 335 ? -33.677 -4.590 28.987 0.50 14.23 335 GLU A CA 1
ATOM 2686 C C A GLU A 1 335 ? -33.905 -6.059 29.060 0.50 14.41 335 GLU A C 1
ATOM 2687 C C B GLU A 1 335 ? -33.649 -6.127 28.982 0.50 13.90 335 GLU A C 1
ATOM 2688 O O A GLU A 1 335 ? -33.859 -6.566 30.222 0.50 13.16 335 GLU A O 1
ATOM 2689 O O B GLU A 1 335 ? -33.184 -6.737 29.979 0.50 15.40 335 GLU A O 1
ATOM 2700 N N . ALA A 1 336 ? -34.189 -6.742 27.948 1.00 12.70 336 ALA A N 1
ATOM 2701 C CA . ALA A 1 336 ? -34.656 -8.151 27.990 1.00 12.42 336 ALA A CA 1
ATOM 2702 C C . ALA A 1 336 ? -33.764 -9.103 27.213 1.00 12.74 336 ALA A C 1
ATOM 2703 O O . ALA A 1 336 ? -33.993 -10.309 27.312 1.00 13.26 336 ALA A O 1
ATOM 2705 N N . THR A 1 337 ? -32.768 -8.612 26.487 1.00 11.18 337 THR A N 1
ATOM 2706 C CA . THR A 1 337 ? -31.930 -9.458 25.620 1.00 11.40 337 THR A CA 1
ATOM 2707 C C . THR A 1 337 ? -30.461 -9.287 25.966 1.00 10.85 337 THR A C 1
ATOM 2708 O O . THR A 1 337 ? -30.087 -8.435 26.756 1.00 11.87 337 THR A O 1
ATOM 2712 N N . GLU A 1 338 ? -29.620 -10.039 25.258 1.00 10.88 338 GLU A N 1
ATOM 2713 C CA . GLU A 1 338 ? -28.165 -9.911 25.410 1.00 11.58 338 GLU A CA 1
ATOM 2714 C C . GLU A 1 338 ? -27.657 -8.607 24.784 1.00 11.58 338 GLU A C 1
ATOM 2715 O O . GLU A 1 338 ? -26.509 -8.263 25.077 1.00 12.69 338 GLU A O 1
ATOM 2721 N N . PHE A 1 339 ? -28.474 -7.879 24.012 1.00 11.02 339 PHE A N 1
ATOM 2722 C CA . PHE A 1 339 ? -27.985 -6.671 23.323 1.00 11.68 339 PHE A CA 1
ATOM 2723 C C . PHE A 1 339 ? -28.202 -5.459 24.247 1.00 11.96 339 PHE A C 1
ATOM 2724 O O . PHE A 1 339 ? -28.987 -4.557 23.979 1.00 12.06 339 PHE A O 1
ATOM 2732 N N . THR A 1 340 ? -27.408 -5.419 25.302 1.00 11.98 340 THR A N 1
ATOM 2733 C CA . THR A 1 340 ? -27.555 -4.410 26.381 1.00 13.64 340 THR A CA 1
ATOM 2734 C C . THR A 1 340 ? -27.024 -3.042 25.955 1.00 13.54 340 THR A C 1
ATOM 2735 O O . THR A 1 340 ? -27.367 -2.074 26.640 1.00 15.86 340 THR A O 1
ATOM 2739 N N . GLU A 1 341 ? -26.315 -2.954 24.847 1.00 12.47 341 GLU A N 1
ATOM 2740 C CA . GLU A 1 341 ? -25.849 -1.656 24.302 1.00 13.50 341 GLU A CA 1
ATOM 2741 C C . GLU A 1 341 ? -26.771 -1.168 23.180 1.00 12.48 341 GLU A C 1
ATOM 2742 O O . GLU A 1 341 ? -26.359 -0.324 22.384 1.00 12.55 341 GLU A O 1
ATOM 2748 N N . ALA A 1 342 ? -27.984 -1.662 23.095 1.00 11.24 342 ALA A N 1
ATOM 2749 C CA . ALA A 1 342 ? -28.912 -1.283 22.009 1.00 11.12 342 ALA A CA 1
ATOM 2750 C C . ALA A 1 342 ? -29.092 0.239 21.941 1.00 11.16 342 ALA A C 1
ATOM 2751 O O . ALA A 1 342 ? -29.281 0.725 20.792 1.00 11.50 342 ALA A O 1
ATOM 2753 N N . TRP A 1 343 ? -29.087 0.976 23.042 1.00 11.60 343 TRP A N 1
ATOM 2754 C CA . TRP A 1 343 ? -29.267 2.451 22.920 1.00 12.05 343 TRP A CA 1
ATOM 2755 C C . TRP A 1 343 ? -28.047 3.109 22.289 1.00 11.82 343 TRP A C 1
ATOM 2756 O O . TRP A 1 343 ? -28.183 4.178 21.660 1.00 11.27 343 TRP A O 1
ATOM 2767 N N . THR A 1 344 ? -26.873 2.516 22.411 1.00 10.74 344 THR A N 1
ATOM 2768 C CA . THR A 1 344 ? -25.664 3.005 21.757 1.00 10.93 344 THR A CA 1
ATOM 2769 C C . THR A 1 344 ? -25.844 2.804 20.260 1.00 10.96 344 THR A C 1
ATOM 2770 O O . THR A 1 344 ? -25.585 3.742 19.456 1.00 10.10 344 THR A O 1
ATOM 2774 N N . THR A 1 345 ? -26.233 1.608 19.849 1.00 10.87 345 THR A N 1
ATOM 2775 C CA . THR A 1 345 ? -26.448 1.330 18.430 1.00 11.20 345 THR A CA 1
ATOM 2776 C C . THR A 1 345 ? -27.501 2.305 17.875 1.00 10.15 345 THR A C 1
ATOM 2777 O O . THR A 1 345 ? -27.309 2.871 16.779 1.00 11.48 345 THR A O 1
ATOM 2781 N N . PHE A 1 346 ? -28.565 2.570 18.636 1.00 10.02 346 PHE A N 1
ATOM 2782 C CA . PHE A 1 346 ? -29.661 3.472 18.194 1.00 10.32 346 PHE A CA 1
ATOM 2783 C C . PHE A 1 346 ? -29.090 4.872 17.941 1.00 10.95 346 PHE A C 1
ATOM 2784 O O . PHE A 1 346 ? -29.425 5.479 16.927 1.00 11.59 346 PHE A O 1
ATOM 2792 N N . ALA A 1 347 ? -28.258 5.368 18.858 1.00 9.72 347 ALA A N 1
ATOM 2793 C CA . ALA A 1 347 ? -27.725 6.749 18.745 1.00 10.41 347 ALA A CA 1
ATOM 2794 C C . ALA A 1 347 ? -26.825 6.869 17.520 1.00 11.02 347 ALA A C 1
ATOM 2795 O O . ALA A 1 347 ? -26.825 7.948 16.928 1.00 12.06 347 ALA A O 1
ATOM 2797 N N . THR A 1 348 ? -26.071 5.844 17.137 1.00 11.50 348 THR A N 1
ATOM 2798 C CA . THR A 1 348 ? -25.154 5.906 15.979 1.00 11.97 348 THR A CA 1
ATOM 2799 C C . THR A 1 348 ? -25.925 5.588 14.698 1.00 12.20 348 THR A C 1
ATOM 2800 O O . THR A 1 348 ? -25.677 6.286 13.659 1.00 12.03 348 THR A O 1
ATOM 2804 N N . VAL A 1 349 ? -26.753 4.573 14.667 1.00 12.11 349 VAL A N 1
ATOM 2805 C CA . VAL A 1 349 ? -27.291 4.031 13.394 1.00 13.12 349 VAL A CA 1
ATOM 2806 C C . VAL A 1 349 ? -28.628 4.706 13.135 1.00 14.13 349 VAL A C 1
ATOM 2807 O O . VAL A 1 349 ? -28.767 5.502 12.187 1.00 17.68 349 VAL A O 1
ATOM 2811 N N . GLU A 1 350 ? -29.601 4.569 13.988 1.00 12.64 350 GLU A N 1
ATOM 2812 C CA . GLU A 1 350 ? -30.963 5.062 13.682 1.00 13.25 350 GLU A CA 1
ATOM 2813 C C . GLU A 1 350 ? -31.061 6.576 13.855 1.00 11.60 350 GLU A C 1
ATOM 2814 O O . GLU A 1 350 ? -31.735 7.232 13.022 1.00 11.15 350 GLU A O 1
ATOM 2820 N N . LYS A 1 351 ? -30.451 7.182 14.867 1.00 11.49 351 LYS A N 1
ATOM 2821 C CA . LYS A 1 351 ? -30.562 8.660 15.002 1.00 11.94 351 LYS A CA 1
ATOM 2822 C C . LYS A 1 351 ? -29.889 9.334 13.795 1.00 11.27 351 LYS A C 1
ATOM 2823 O O . LYS A 1 351 ? -30.353 10.376 13.397 1.00 11.44 351 LYS A O 1
ATOM 2829 N N . SER A 1 352 ? -28.824 8.764 13.249 1.00 10.09 352 SER A N 1
ATOM 2830 C CA . SER A 1 352 ? -28.190 9.365 12.054 1.00 11.41 352 SER A CA 1
ATOM 2831 C C . SER A 1 352 ? -29.203 9.402 10.892 1.00 10.42 352 SER A C 1
ATOM 2832 O O . SER A 1 352 ? -29.268 10.414 10.147 1.00 11.67 352 SER A O 1
ATOM 2835 N N . TRP A 1 353 ? -30.004 8.395 10.736 1.00 9.93 353 TRP A N 1
ATOM 2836 C CA . TRP A 1 353 ? -31.077 8.329 9.723 1.00 9.80 353 TRP A CA 1
ATOM 2837 C C . TRP A 1 353 ? -32.105 9.402 10.031 1.00 10.00 353 TRP A C 1
ATOM 2838 O O . TRP A 1 353 ? -32.570 10.090 9.113 1.00 9.99 353 TRP A O 1
ATOM 2849 N N . ALA A 1 354 ? -32.505 9.584 11.275 1.00 9.28 354 ALA A N 1
ATOM 2850 C CA . ALA A 1 354 ? -33.455 10.627 11.661 1.00 9.74 354 ALA A CA 1
ATOM 2851 C C . ALA A 1 354 ? -32.898 11.989 11.232 1.00 9.41 354 ALA A C 1
ATOM 2852 O O . ALA A 1 354 ? -33.672 12.801 10.659 1.00 9.70 354 ALA A O 1
ATOM 2854 N N . TYR A 1 355 ? -31.664 12.289 11.580 1.00 9.51 355 TYR A N 1
ATOM 2855 C CA . TYR A 1 355 ? -31.095 13.618 11.267 1.00 9.64 355 TYR A CA 1
ATOM 2856 C C . TYR A 1 355 ? -31.104 13.831 9.766 1.00 10.46 355 TYR A C 1
ATOM 2857 O O . TYR A 1 355 ? -31.521 14.910 9.289 1.00 11.45 355 TYR A O 1
ATOM 2866 N N . ARG A 1 356 ? -30.668 12.849 9.017 1.00 11.19 356 ARG A N 1
ATOM 2867 C CA . ARG A 1 356 ? -30.574 13.014 7.534 1.00 12.03 356 ARG A CA 1
ATOM 2868 C C . ARG A 1 356 ? -31.981 13.308 7.026 1.00 11.55 356 ARG A C 1
ATOM 2869 O O . ARG A 1 356 ? -32.175 14.218 6.228 1.00 12.06 356 ARG A O 1
ATOM 2877 N N . GLN A 1 357 ? -32.993 12.574 7.479 1.00 9.38 357 GLN A N 1
ATOM 2878 C CA . GLN A 1 357 ? -34.369 12.728 6.956 1.00 8.85 357 GLN A CA 1
ATOM 2879 C C . GLN A 1 357 ? -34.879 14.091 7.368 1.00 9.92 357 GLN A C 1
ATOM 2880 O O . GLN A 1 357 ? -35.566 14.760 6.582 1.00 9.78 357 GLN A O 1
ATOM 2886 N N . ASP A 1 358 ? -34.639 14.496 8.586 1.00 9.85 358 ASP A N 1
ATOM 2887 C CA . ASP A 1 358 ? -35.214 15.755 9.106 1.00 9.49 358 ASP A CA 1
ATOM 2888 C C . ASP A 1 358 ? -34.582 16.964 8.421 1.00 10.08 358 ASP A C 1
ATOM 2889 O O . ASP A 1 358 ? -35.211 18.026 8.451 1.00 9.88 358 ASP A O 1
ATOM 2894 N N . GLN A 1 359 ? -33.377 16.792 7.872 1.00 10.37 359 GLN A N 1
ATOM 2895 C CA . GLN A 1 359 ? -32.691 17.929 7.239 1.00 11.56 359 GLN A CA 1
ATOM 2896 C C . GLN A 1 359 ? -32.989 17.998 5.750 1.00 11.40 359 GLN A C 1
ATOM 2897 O O . GLN A 1 359 ? -32.539 18.986 5.115 1.00 13.83 359 GLN A O 1
ATOM 2903 N N . LEU A 1 360 ? -33.664 17.029 5.167 1.00 11.50 360 LEU A N 1
ATOM 2904 C CA . LEU A 1 360 ? -33.975 17.098 3.719 1.00 11.17 360 LEU A CA 1
ATOM 2905 C C . LEU A 1 360 ? -35.077 18.112 3.475 1.00 12.52 360 LEU A C 1
ATOM 2906 O O . LEU A 1 360 ? -35.869 18.433 4.374 1.00 12.74 360 LEU A O 1
ATOM 2911 N N . PRO A 1 361 ? -35.230 18.652 2.258 1.00 11.84 361 PRO A N 1
ATOM 2912 C CA . PRO A 1 361 ? -36.277 19.630 1.979 1.00 13.05 361 PRO A CA 1
ATOM 2913 C C . PRO A 1 361 ? -37.708 19.092 2.059 1.00 13.28 361 PRO A C 1
ATOM 2914 O O . PRO A 1 361 ? -38.636 19.867 2.210 1.00 14.05 361 PRO A O 1
ATOM 2918 N N . SER A 1 362 ? -37.840 17.771 2.079 1.00 10.62 362 SER A N 1
ATOM 2919 C CA . SER A 1 362 ? -39.109 17.030 2.276 1.00 11.10 362 SER A CA 1
ATOM 2920 C C . SER A 1 362 ? -39.396 16.794 3.765 1.00 10.30 362 SER A C 1
ATOM 2921 O O . SER A 1 362 ? -40.399 16.120 4.059 1.00 11.55 362 SER A O 1
ATOM 2924 N N . THR A 1 363 ? -38.642 17.378 4.658 1.00 10.22 363 THR A N 1
ATOM 2925 C CA . THR A 1 363 ? -38.884 17.164 6.105 1.00 10.56 363 THR A CA 1
ATOM 2926 C C . THR A 1 363 ? -40.341 17.453 6.436 1.00 10.30 363 THR A C 1
ATOM 2927 O O . THR A 1 363 ? -40.980 18.365 5.883 1.00 11.61 363 THR A O 1
ATOM 2931 N N . HIS A 1 364 ? -40.886 16.641 7.327 1.00 9.96 364 HIS A N 1
ATOM 2932 C CA . HIS A 1 364 ? -42.299 16.668 7.721 1.00 9.97 364 HIS A CA 1
ATOM 2933 C C . HIS A 1 364 ? -42.395 16.290 9.184 1.00 10.92 364 HIS A C 1
ATOM 2934 O O . HIS A 1 364 ? -41.473 15.643 9.691 1.00 10.36 364 HIS A O 1
ATOM 2941 N N . PRO A 1 365 ? -43.457 16.713 9.885 1.00 11.00 365 PRO A N 1
ATOM 2942 C CA . PRO A 1 365 ? -43.593 16.298 11.267 1.00 10.53 365 PRO A CA 1
ATOM 2943 C C . PRO A 1 365 ? -43.761 14.779 11.381 1.00 9.91 365 PRO A C 1
ATOM 2944 O O . PRO A 1 365 ? -44.135 14.070 10.477 1.00 10.46 365 PRO A O 1
ATOM 2948 N N . ILE A 1 366 ? -43.536 14.298 12.590 1.00 9.52 366 ILE A N 1
ATOM 2949 C CA . ILE A 1 366 ? -43.827 12.885 12.952 1.00 9.75 366 ILE A CA 1
ATOM 2950 C C . ILE A 1 366 ? -45.294 12.599 12.631 1.00 9.98 366 ILE A C 1
ATOM 2951 O O . ILE A 1 366 ? -45.608 11.572 12.012 1.00 10.84 366 ILE A O 1
ATOM 2956 N N . ALA A 1 367 ? -46.192 13.458 13.143 1.00 10.74 367 ALA A N 1
ATOM 2957 C CA . ALA A 1 367 ? -47.624 13.390 12.792 1.00 10.74 367 ALA A CA 1
ATOM 2958 C C . ALA A 1 367 ? -47.815 14.142 11.496 1.00 13.10 367 ALA A C 1
ATOM 2959 O O . ALA A 1 367 ? -47.949 15.341 11.527 1.00 16.18 367 ALA A O 1
ATOM 2961 N N . ALA A 1 368 ? -47.826 13.383 10.424 1.00 13.25 368 ALA A N 1
ATOM 2962 C CA . ALA A 1 368 ? -47.722 13.887 9.068 1.00 13.32 368 ALA A CA 1
ATOM 2963 C C . ALA A 1 368 ? -49.075 14.193 8.458 1.00 13.11 368 ALA A C 1
ATOM 2964 O O . ALA A 1 368 ? -50.112 13.729 8.948 1.00 15.86 368 ALA A O 1
ATOM 2966 N N . ASP A 1 369 ? -49.003 14.940 7.380 1.00 14.15 369 ASP A N 1
ATOM 2967 C CA . ASP A 1 369 ? -50.155 15.243 6.502 1.00 15.24 369 ASP A CA 1
ATOM 2968 C C . ASP A 1 369 ? -50.008 14.359 5.279 1.00 14.07 369 ASP A C 1
ATOM 2969 O O . ASP A 1 369 ? -49.135 14.593 4.456 1.00 14.73 369 ASP A O 1
ATOM 2974 N N . ILE A 1 370 ? -50.898 13.384 5.171 1.00 12.57 370 ILE A N 1
ATOM 2975 C CA . ILE A 1 370 ? -50.848 12.363 4.125 1.00 11.22 370 ILE A CA 1
ATOM 2976 C C . ILE A 1 370 ? -52.146 12.365 3.341 1.00 12.49 370 ILE A C 1
ATOM 2977 O O . ILE A 1 370 ? -53.173 11.793 3.754 1.00 13.95 370 ILE A O 1
ATOM 2982 N N . PRO A 1 371 ? -52.195 13.089 2.223 1.00 10.80 371 PRO A N 1
ATOM 2983 C CA . PRO A 1 371 ? -53.469 13.252 1.534 1.00 11.77 371 PRO A CA 1
ATOM 2984 C C . PRO A 1 371 ? -53.940 12.036 0.756 1.00 11.78 371 PRO A C 1
ATOM 2985 O O . PRO A 1 371 ? -55.092 11.975 0.363 1.00 11.67 371 PRO A O 1
ATOM 2989 N N . ASP A 1 372 ? -53.054 11.100 0.449 1.00 11.10 372 ASP A N 1
ATOM 2990 C CA . ASP A 1 372 ? -53.371 9.958 -0.419 1.00 11.27 372 ASP A CA 1
ATOM 2991 C C . ASP A 1 372 ? -52.347 8.844 -0.179 1.00 10.35 372 ASP A C 1
ATOM 2992 O O . ASP A 1 372 ? -51.330 9.056 0.495 1.00 10.74 372 ASP A O 1
ATOM 2997 N N . LEU A 1 373 ? -52.587 7.728 -0.818 1.00 11.14 373 LEU A N 1
ATOM 2998 C CA . LEU A 1 373 ? -51.654 6.593 -0.719 1.00 11.43 373 LEU A CA 1
ATOM 2999 C C . LEU A 1 373 ? -50.317 6.996 -1.302 1.00 12.03 373 LEU A C 1
ATOM 3000 O O . LEU A 1 373 ? -49.284 6.541 -0.787 1.00 12.12 373 LEU A O 1
ATOM 3005 N N . ALA A 1 374 ? -50.289 7.797 -2.356 1.00 11.06 374 ALA A N 1
ATOM 3006 C CA . ALA A 1 374 ? -48.983 8.146 -2.950 1.00 11.63 374 ALA A CA 1
ATOM 3007 C C . ALA A 1 374 ? -48.088 8.765 -1.886 1.00 10.51 374 ALA A C 1
ATOM 3008 O O . ALA A 1 374 ? -46.871 8.519 -1.840 1.00 11.86 374 ALA A O 1
ATOM 3010 N N . ALA A 1 375 ? -48.621 9.615 -1.041 1.00 9.67 375 ALA A N 1
ATOM 3011 C CA . ALA A 1 375 ? -47.830 10.321 -0.033 1.00 9.01 375 ALA A CA 1
ATOM 3012 C C . ALA A 1 375 ? -47.317 9.310 1.014 1.00 10.11 375 ALA A C 1
ATOM 3013 O O . ALA A 1 375 ? -46.203 9.485 1.515 1.00 11.49 375 ALA A O 1
ATOM 3015 N N . VAL A 1 376 ? -48.112 8.326 1.414 1.00 9.89 376 VAL A N 1
ATOM 3016 C CA . VAL A 1 376 ? -47.634 7.398 2.482 1.00 10.85 376 VAL A CA 1
ATOM 3017 C C . VAL A 1 376 ? -46.592 6.440 1.914 1.00 10.31 376 VAL A C 1
ATOM 3018 O O . VAL A 1 376 ? -45.691 6.005 2.684 1.00 9.72 376 VAL A O 1
ATOM 3022 N N . GLU A 1 377 ? -46.636 6.138 0.636 1.00 9.94 377 GLU A N 1
ATOM 3023 C CA . GLU A 1 377 ? -45.704 5.144 0.068 1.00 10.40 377 GLU A CA 1
ATOM 3024 C C . GLU A 1 377 ? -44.256 5.654 0.026 1.00 10.12 377 GLU A C 1
ATOM 3025 O O . GLU A 1 377 ? -43.351 4.795 -0.014 1.00 11.57 377 GLU A O 1
ATOM 3031 N N . VAL A 1 378 ? -44.027 6.937 0.241 1.00 10.70 378 VAL A N 1
ATOM 3032 C CA . VAL A 1 378 ? -42.666 7.501 0.414 1.00 11.46 378 VAL A CA 1
ATOM 3033 C C . VAL A 1 378 ? -42.467 7.980 1.845 1.00 11.56 378 VAL A C 1
ATOM 3034 O O . VAL A 1 378 ? -41.437 8.628 2.088 1.00 13.28 378 VAL A O 1
ATOM 3038 N N . ASN A 1 379 ? -43.348 7.625 2.776 1.00 10.71 379 ASN A N 1
ATOM 3039 C CA . ASN A 1 379 ? -43.247 8.160 4.151 1.00 11.09 379 ASN A CA 1
ATOM 3040 C C . ASN A 1 379 ? -42.848 7.110 5.197 1.00 11.11 379 ASN A C 1
ATOM 3041 O O . ASN A 1 379 ? -42.905 7.425 6.397 1.00 10.31 379 ASN A O 1
ATOM 3046 N N . PHE A 1 380 ? -42.389 5.943 4.783 1.00 10.02 380 PHE A N 1
ATOM 3047 C CA . PHE A 1 380 ? -41.850 4.917 5.716 1.00 10.09 380 PHE A CA 1
ATOM 3048 C C . PHE A 1 380 ? -40.375 5.237 5.927 1.00 9.93 380 PHE A C 1
ATOM 3049 O O . PHE A 1 380 ? -39.506 4.501 5.448 1.00 12.49 380 PHE A O 1
ATOM 3057 N N . ASP A 1 381 ? -40.108 6.363 6.579 1.00 9.53 381 ASP A N 1
ATOM 3058 C CA . ASP A 1 381 ? -38.825 7.053 6.437 1.00 9.38 381 ASP A CA 1
ATOM 3059 C C . ASP A 1 381 ? -38.190 7.342 7.797 1.00 9.04 381 ASP A C 1
ATOM 3060 O O . ASP A 1 381 ? -38.682 6.869 8.837 1.00 9.15 381 ASP A O 1
ATOM 3065 N N . GLY A 1 382 ? -37.095 8.064 7.833 1.00 9.61 382 GLY A N 1
ATOM 3066 C CA . GLY A 1 382 ? -36.334 8.241 9.045 1.00 9.04 382 GLY A CA 1
ATOM 3067 C C . GLY A 1 382 ? -36.991 9.127 10.061 1.00 9.87 382 GLY A C 1
ATOM 3068 O O . GLY A 1 382 ? -36.541 9.144 11.218 1.00 10.40 382 GLY A O 1
ATOM 3069 N N . ILE A 1 383 ? -38.034 9.823 9.697 1.00 8.85 383 ILE A N 1
ATOM 3070 C CA . ILE A 1 383 ? -38.853 10.610 10.651 1.00 8.82 383 ILE A CA 1
ATOM 3071 C C . ILE A 1 383 ? -39.912 9.684 11.254 1.00 9.21 383 ILE A C 1
ATOM 3072 O O . ILE A 1 383 ? -40.072 9.625 12.496 1.00 10.05 383 ILE A O 1
ATOM 3077 N N . THR A 1 384 ? -40.705 9.027 10.413 1.00 9.08 384 THR A N 1
ATOM 3078 C CA . THR A 1 384 ? -41.783 8.140 10.863 1.00 8.97 384 THR A CA 1
ATOM 3079 C C . THR A 1 384 ? -41.212 7.079 11.785 1.00 8.87 384 THR A C 1
ATOM 3080 O O . THR A 1 384 ? -41.919 6.660 12.738 1.00 10.19 384 THR A O 1
ATOM 3084 N N . TYR A 1 385 ? -40.045 6.542 11.495 1.00 8.56 385 TYR A N 1
ATOM 3085 C CA . TYR A 1 385 ? -39.370 5.504 12.329 1.00 8.87 385 TYR A CA 1
ATOM 3086 C C . TYR A 1 385 ? -38.483 6.159 13.392 1.00 9.25 385 TYR A C 1
ATOM 3087 O O . TYR A 1 385 ? -38.873 6.199 14.568 1.00 10.84 385 TYR A O 1
ATOM 3096 N N . ALA A 1 386 ? -37.342 6.675 13.022 1.00 9.64 386 ALA A N 1
ATOM 3097 C CA . ALA A 1 386 ? -36.244 6.958 13.964 1.00 9.06 386 ALA A CA 1
ATOM 3098 C C . ALA A 1 386 ? -36.456 8.284 14.698 1.00 10.05 386 ALA A C 1
ATOM 3099 O O . ALA A 1 386 ? -36.231 8.311 15.905 1.00 9.84 386 ALA A O 1
ATOM 3101 N N . LYS A 1 387 ? -36.860 9.363 14.015 1.00 8.79 387 LYS A N 1
ATOM 3102 C CA . LYS A 1 387 ? -37.107 10.600 14.768 1.00 8.88 387 LYS A CA 1
ATOM 3103 C C . LYS A 1 387 ? -38.239 10.344 15.744 1.00 8.40 387 LYS A C 1
ATOM 3104 O O . LYS A 1 387 ? -38.140 10.742 16.916 1.00 9.17 387 LYS A O 1
ATOM 3110 N N . GLY A 1 388 ? -39.316 9.744 15.272 1.00 8.33 388 GLY A N 1
ATOM 3111 C CA . GLY A 1 388 ? -40.425 9.474 16.188 1.00 8.86 388 GLY A CA 1
ATOM 3112 C C . GLY A 1 388 ? -39.976 8.662 17.387 1.00 10.12 388 GLY A C 1
ATOM 3113 O O . GLY A 1 388 ? -40.363 8.994 18.526 1.00 9.88 388 GLY A O 1
ATOM 3114 N N . ALA A 1 389 ? -39.186 7.621 17.186 1.00 10.00 389 ALA A N 1
ATOM 3115 C CA . ALA A 1 389 ? -38.717 6.823 18.340 1.00 9.88 389 ALA A CA 1
ATOM 3116 C C . ALA A 1 389 ? -37.859 7.679 19.274 1.00 10.75 389 ALA A C 1
ATOM 3117 O O . ALA A 1 389 ? -37.969 7.487 20.481 1.00 10.02 389 ALA A O 1
ATOM 3119 N N . SER A 1 390 ? -37.003 8.523 18.719 1.00 10.14 390 SER A N 1
ATOM 3120 C CA . SER A 1 390 ? -36.127 9.415 19.499 1.00 9.25 390 SER A CA 1
ATOM 3121 C C . SER A 1 390 ? -36.974 10.373 20.343 1.00 10.28 390 SER A C 1
ATOM 3122 O O . SER A 1 390 ? -36.673 10.670 21.509 1.00 10.18 390 SER A O 1
ATOM 3125 N N . VAL A 1 391 ? -38.023 10.912 19.748 1.00 9.08 391 VAL A N 1
ATOM 3126 C CA . VAL A 1 391 ? -38.908 11.878 20.440 1.00 9.45 391 VAL A CA 1
ATOM 3127 C C . VAL A 1 391 ? -39.698 11.111 21.509 1.00 9.67 391 VAL A C 1
ATOM 3128 O O . VAL A 1 391 ? -39.952 11.698 22.609 1.00 10.07 391 VAL A O 1
ATOM 3132 N N . LEU A 1 392 ? -40.103 9.861 21.256 1.00 9.58 392 LEU A N 1
ATOM 3133 C CA . LEU A 1 392 ? -40.773 9.076 22.326 1.00 10.20 392 LEU A CA 1
ATOM 3134 C C . LEU A 1 392 ? -39.793 8.786 23.454 1.00 10.10 392 LEU A C 1
ATOM 3135 O O . LEU A 1 392 ? -40.232 8.809 24.618 1.00 10.52 392 LEU A O 1
ATOM 3140 N N . LYS A 1 393 ? -38.556 8.473 23.178 1.00 9.87 393 LYS A N 1
ATOM 3141 C CA . LYS A 1 393 ? -37.544 8.266 24.224 1.00 10.29 393 LYS A CA 1
ATOM 3142 C C . LYS A 1 393 ? -37.479 9.537 25.076 1.00 11.01 393 LYS A C 1
ATOM 3143 O O . LYS A 1 393 ? -37.453 9.493 26.312 1.00 10.77 393 LYS A O 1
ATOM 3149 N N . GLN A 1 394 ? -37.564 10.692 24.419 1.00 9.86 394 GLN A N 1
ATOM 3150 C CA . GLN A 1 394 ? -37.509 11.976 25.153 1.00 10.03 394 GLN A CA 1
ATOM 3151 C C . GLN A 1 394 ? -38.813 12.160 25.919 1.00 11.38 394 GLN A C 1
ATOM 3152 O O . GLN A 1 394 ? -38.789 12.713 27.050 1.00 11.55 394 GLN A O 1
ATOM 3158 N N . LEU A 1 395 ? -39.981 11.779 25.378 1.00 10.23 395 LEU A N 1
ATOM 3159 C CA . LEU A 1 395 ? -41.226 11.856 26.178 1.00 10.56 395 LEU A CA 1
ATOM 3160 C C . LEU A 1 395 ? -41.085 11.004 27.446 1.00 11.33 395 LEU A C 1
ATOM 3161 O O . LEU A 1 395 ? -41.557 11.443 28.497 1.00 12.18 395 LEU A O 1
ATOM 3166 N N . VAL A 1 396 ? -40.479 9.821 27.339 1.00 10.69 396 VAL A N 1
ATOM 3167 C CA . VAL A 1 396 ? -40.272 8.977 28.539 1.00 11.13 396 VAL A CA 1
ATOM 3168 C C . VAL A 1 396 ? -39.402 9.720 29.538 1.00 12.47 396 VAL A C 1
ATOM 3169 O O . VAL A 1 396 ? -39.716 9.687 30.733 1.00 13.41 396 VAL A O 1
ATOM 3173 N N . ALA A 1 397 ? -38.377 10.421 29.129 1.00 12.02 397 ALA A N 1
ATOM 3174 C CA . ALA A 1 397 ? -37.559 11.260 30.030 1.00 12.49 397 ALA A CA 1
ATOM 3175 C C . ALA A 1 397 ? -38.478 12.331 30.629 1.00 13.69 397 ALA A C 1
ATOM 3176 O O . ALA A 1 397 ? -38.336 12.692 31.841 1.00 16.39 397 ALA A O 1
ATOM 3178 N N . TYR A 1 398 ? -39.321 12.961 29.829 1.00 12.63 398 TYR A N 1
ATOM 3179 C CA . TYR A 1 398 ? -40.141 14.130 30.249 1.00 13.90 398 TYR A CA 1
ATOM 3180 C C . TYR A 1 398 ? -41.222 13.722 31.249 1.00 15.48 398 TYR A C 1
ATOM 3181 O O . TYR A 1 398 ? -41.446 14.513 32.216 1.00 17.90 398 TYR A O 1
ATOM 3190 N N . VAL A 1 399 ? -41.916 12.614 31.068 1.00 13.40 399 VAL A N 1
ATOM 3191 C CA . VAL A 1 399 ? -43.030 12.268 32.006 1.00 12.82 399 VAL A CA 1
ATOM 3192 C C . VAL A 1 399 ? -42.661 11.089 32.904 1.00 13.20 399 VAL A C 1
ATOM 3193 O O . VAL A 1 399 ? -43.447 10.837 33.864 1.00 14.29 399 VAL A O 1
ATOM 3197 N N . GLY A 1 400 ? -41.608 10.367 32.583 1.00 12.82 400 GLY A N 1
ATOM 3198 C CA . GLY A 1 400 ? -41.180 9.137 33.268 1.00 13.17 400 GLY A CA 1
ATOM 3199 C C . GLY A 1 400 ? -41.784 7.890 32.622 1.00 11.27 400 GLY A C 1
ATOM 3200 O O . GLY A 1 400 ? -42.899 7.915 32.111 1.00 13.00 400 GLY A O 1
ATOM 3201 N N . LEU A 1 401 ? -41.055 6.801 32.703 1.00 12.76 401 LEU A N 1
ATOM 3202 C CA . LEU A 1 401 ? -41.469 5.549 32.052 1.00 13.75 401 LEU A CA 1
ATOM 3203 C C . LEU A 1 401 ? -42.786 5.041 32.640 1.00 14.88 401 LEU A C 1
ATOM 3204 O O . LEU A 1 401 ? -43.672 4.568 31.917 1.00 14.32 401 LEU A O 1
ATOM 3209 N N . GLU A 1 402 ? -43.004 5.225 33.943 1.00 14.77 402 GLU A N 1
ATOM 3210 C CA . GLU A 1 402 ? -44.201 4.665 34.581 1.00 16.33 402 GLU A CA 1
ATOM 3211 C C . GLU A 1 402 ? -45.463 5.275 34.033 1.00 15.29 402 GLU A C 1
ATOM 3212 O O . GLU A 1 402 ? -46.432 4.538 33.720 1.00 16.30 402 GLU A O 1
ATOM 3218 N N . ARG A 1 403 ? -45.553 6.610 33.980 1.00 14.03 403 ARG A N 1
ATOM 3219 C CA . ARG A 1 403 ? -46.737 7.286 33.469 1.00 15.23 403 ARG A CA 1
ATOM 3220 C C . ARG A 1 403 ? -46.869 6.986 31.967 1.00 14.16 403 ARG A C 1
ATOM 3221 O O . ARG A 1 403 ? -47.983 6.850 31.501 1.00 14.78 403 ARG A O 1
ATOM 3229 N N . PHE A 1 404 ? -45.755 6.978 31.245 1.00 14.17 404 PHE A N 1
ATOM 3230 C CA . PHE A 1 404 ? -45.818 6.659 29.803 1.00 13.93 404 PHE A CA 1
ATOM 3231 C C . PHE A 1 404 ? -46.475 5.283 29.593 1.00 13.09 404 PHE A C 1
ATOM 3232 O O . PHE A 1 404 ? -47.415 5.154 28.790 1.00 12.82 404 PHE A O 1
ATOM 3240 N N . LEU A 1 405 ? -45.969 4.281 30.284 1.00 13.56 405 LEU A N 1
ATOM 3241 C CA . LEU A 1 405 ? -46.507 2.900 30.116 1.00 13.79 405 LEU A CA 1
ATOM 3242 C C . LEU A 1 405 ? -47.943 2.831 30.614 1.00 14.47 405 LEU A C 1
ATOM 3243 O O . LEU A 1 405 ? -48.778 2.117 30.027 1.00 15.41 405 LEU A O 1
ATOM 3248 N N . ALA A 1 406 ? -48.269 3.502 31.702 1.00 15.39 406 ALA A N 1
ATOM 3249 C CA . ALA A 1 406 ? -49.640 3.484 32.205 1.00 16.47 406 ALA A CA 1
ATOM 3250 C C . ALA A 1 406 ? -50.571 4.062 31.151 1.00 14.13 406 ALA A C 1
ATOM 3251 O O . ALA A 1 406 ? -51.676 3.550 30.918 1.00 17.05 406 ALA A O 1
ATOM 3253 N N . GLY A 1 407 ? -50.149 5.141 30.473 1.00 14.45 407 GLY A N 1
ATOM 3254 C CA . GLY A 1 407 ? -50.959 5.758 29.431 1.00 14.36 407 GLY A CA 1
ATOM 3255 C C . GLY A 1 407 ? -51.144 4.777 28.262 1.00 13.50 407 GLY A C 1
ATOM 3256 O O . GLY A 1 407 ? -52.241 4.700 27.713 1.00 14.41 407 GLY A O 1
ATOM 3257 N N . LEU A 1 408 ? -50.073 4.115 27.851 1.00 13.41 408 LEU A N 1
ATOM 3258 C CA . LEU A 1 408 ? -50.235 3.117 26.773 1.00 13.71 408 LEU A CA 1
ATOM 3259 C C . LEU A 1 408 ? -51.155 1.977 27.166 1.00 13.37 408 LEU A C 1
ATOM 3260 O O . LEU A 1 408 ? -51.936 1.532 26.338 1.00 13.02 408 LEU A O 1
ATOM 3265 N N . ARG A 1 409 ? -51.083 1.515 28.414 1.00 13.71 409 ARG A N 1
ATOM 3266 C CA . ARG A 1 409 ? -51.989 0.399 28.800 1.00 13.82 409 ARG A CA 1
ATOM 3267 C C . ARG A 1 409 ? -53.446 0.849 28.695 1.00 13.88 409 ARG A C 1
ATOM 3268 O O . ARG A 1 409 ? -54.325 0.071 28.245 1.00 14.99 409 ARG A O 1
ATOM 3276 N N . ASP A 1 410 ? -53.751 2.090 29.069 1.00 14.39 410 ASP A N 1
ATOM 3277 C CA . ASP A 1 410 ? -55.097 2.660 28.924 1.00 15.42 410 ASP A CA 1
ATOM 3278 C C . ASP A 1 410 ? -55.473 2.747 27.439 1.00 13.86 410 ASP A C 1
ATOM 3279 O O . ASP A 1 410 ? -56.593 2.367 27.048 1.00 14.50 410 ASP A O 1
ATOM 3284 N N . TYR A 1 411 ? -54.570 3.266 26.612 1.00 13.81 411 TYR A N 1
ATOM 3285 C CA . TYR A 1 411 ? -54.762 3.408 25.156 1.00 14.10 411 TYR A CA 1
ATOM 3286 C C . TYR A 1 411 ? -55.099 2.031 24.561 1.00 12.58 411 TYR A C 1
ATOM 3287 O O . TYR A 1 411 ? -56.025 1.931 23.768 1.00 12.37 411 TYR A O 1
ATOM 3296 N N . PHE A 1 412 ? -54.351 0.999 24.897 1.00 12.20 412 PHE A N 1
ATOM 3297 C CA . PHE A 1 412 ? -54.623 -0.356 24.350 1.00 12.09 412 PHE A CA 1
ATOM 3298 C C . PHE A 1 412 ? -56.005 -0.847 24.777 1.00 13.33 412 PHE A C 1
ATOM 3299 O O . PHE A 1 412 ? -56.729 -1.441 23.945 1.00 13.84 412 PHE A O 1
ATOM 3307 N N . ARG A 1 413 ? -56.353 -0.663 26.038 1.00 13.36 413 ARG A N 1
ATOM 3308 C CA . ARG A 1 413 ? -57.660 -1.146 26.526 1.00 14.62 413 ARG A CA 1
ATOM 3309 C C . ARG A 1 413 ? -58.781 -0.371 25.829 1.00 13.96 413 ARG A C 1
ATOM 3310 O O . ARG A 1 413 ? -59.796 -1.000 25.383 1.00 17.48 413 ARG A O 1
ATOM 3318 N N . THR A 1 414 ? -58.641 0.940 25.637 1.00 13.70 414 THR A N 1
ATOM 3319 C CA . THR A 1 414 ? -59.658 1.818 25.056 1.00 14.30 414 THR A CA 1
ATOM 3320 C C . THR A 1 414 ? -59.874 1.466 23.570 1.00 14.95 414 THR A C 1
ATOM 3321 O O . THR A 1 414 ? -61.006 1.558 23.050 1.00 18.33 414 THR A O 1
ATOM 3325 N N . HIS A 1 415 ? -58.801 1.144 22.827 1.00 14.02 415 HIS A N 1
ATOM 3326 C CA . HIS A 1 415 ? -58.892 1.081 21.342 1.00 13.49 415 HIS A CA 1
ATOM 3327 C C . HIS A 1 415 ? -58.641 -0.342 20.853 1.00 12.58 415 HIS A C 1
ATOM 3328 O O . HIS A 1 415 ? -58.454 -0.538 19.644 1.00 12.71 415 HIS A O 1
ATOM 3335 N N . ALA A 1 416 ? -58.638 -1.317 21.740 1.00 11.58 416 ALA A N 1
ATOM 3336 C CA . ALA A 1 416 ? -58.386 -2.731 21.366 1.00 11.61 416 ALA A CA 1
ATOM 3337 C C . ALA A 1 416 ? -59.292 -3.128 20.205 1.00 11.56 416 ALA A C 1
ATOM 3338 O O . ALA A 1 416 ? -60.517 -2.981 20.282 1.00 13.08 416 ALA A O 1
ATOM 3340 N N . PHE A 1 417 ? -58.720 -3.711 19.166 1.00 11.24 417 PHE A N 1
ATOM 3341 C CA . PHE A 1 417 ? -59.404 -4.205 17.956 1.00 11.83 417 PHE A CA 1
ATOM 3342 C C . PHE A 1 417 ? -60.093 -3.053 17.251 1.00 11.22 417 PHE A C 1
ATOM 3343 O O . PHE A 1 417 ? -61.037 -3.254 16.505 1.00 12.95 417 PHE A O 1
ATOM 3351 N N . GLY A 1 418 ? -59.546 -1.851 17.412 1.00 11.62 418 GLY A N 1
ATOM 3352 C CA . GLY A 1 418 ? -60.098 -0.628 16.852 1.00 11.67 418 GLY A CA 1
ATOM 3353 C C . GLY A 1 418 ? -59.028 0.290 16.309 1.00 12.19 418 GLY A C 1
ATOM 3354 O O . GLY A 1 418 ? -57.866 -0.133 16.119 1.00 11.76 418 GLY A O 1
ATOM 3355 N N . ASN A 1 419 ? -59.423 1.524 16.079 1.00 12.24 419 ASN A N 1
ATOM 3356 C CA . ASN A 1 419 ? -58.558 2.516 15.416 1.00 12.10 419 ASN A CA 1
ATOM 3357 C C . ASN A 1 419 ? -58.396 3.716 16.329 1.00 13.31 419 ASN A C 1
ATOM 3358 O O . ASN A 1 419 ? -59.285 4.077 17.095 1.00 15.48 419 ASN A O 1
ATOM 3363 N N . ALA A 1 420 ? -57.273 4.361 16.207 1.00 12.15 420 ALA A N 1
ATOM 3364 C CA . ALA A 1 420 ? -56.848 5.532 17.001 1.00 12.68 420 ALA A CA 1
ATOM 3365 C C . ALA A 1 420 ? -56.190 6.549 16.092 1.00 13.66 420 ALA A C 1
ATOM 3366 O O . ALA A 1 420 ? -55.589 6.241 15.082 1.00 13.20 420 ALA A O 1
ATOM 3368 N N A SER A 1 421 ? -56.329 7.809 16.484 0.50 13.78 421 SER A N 1
ATOM 3369 N N B SER A 1 421 ? -56.213 7.771 16.597 0.50 14.69 421 SER A N 1
ATOM 3370 C CA A SER A 1 421 ? -55.693 8.990 15.861 0.50 13.55 421 SER A CA 1
ATOM 3371 C CA B SER A 1 421 ? -55.672 8.976 15.945 0.50 14.96 421 SER A CA 1
ATOM 3372 C C A SER A 1 421 ? -54.765 9.661 16.869 0.50 12.52 421 SER A C 1
ATOM 3373 C C B SER A 1 421 ? -54.728 9.670 16.920 0.50 13.24 421 SER A C 1
ATOM 3374 O O A SER A 1 421 ? -54.828 9.344 18.052 0.50 12.26 421 SER A O 1
ATOM 3375 O O B SER A 1 421 ? -54.641 9.302 18.120 0.50 12.45 421 SER A O 1
ATOM 3380 N N . PHE A 1 422 ? -53.981 10.622 16.398 1.00 13.55 422 PHE A N 1
ATOM 3381 C CA . PHE A 1 422 ? -53.143 11.500 17.233 1.00 12.34 422 PHE A CA 1
ATOM 3382 C C . PHE A 1 422 ? -53.847 11.914 18.526 1.00 13.95 422 PHE A C 1
ATOM 3383 O O . PHE A 1 422 ? -53.246 11.772 19.560 1.00 13.49 422 PHE A O 1
ATOM 3391 N N . ASP A 1 423 ? -55.061 12.433 18.410 1.00 14.72 423 ASP A N 1
ATOM 3392 C CA . ASP A 1 423 ? -55.762 12.999 19.597 1.00 16.91 423 ASP A CA 1
ATOM 3393 C C . ASP A 1 423 ? -56.025 11.903 20.639 1.00 16.53 423 ASP A C 1
ATOM 3394 O O . ASP A 1 423 ? -55.908 12.139 21.837 1.00 17.78 423 ASP A O 1
ATOM 3399 N N . ASP A 1 424 ? -56.272 10.675 20.188 1.00 14.34 424 ASP A N 1
ATOM 3400 C CA . ASP A 1 424 ? -56.515 9.567 21.129 1.00 14.94 424 ASP A CA 1
ATOM 3401 C C . ASP A 1 424 ? -55.260 9.198 21.919 1.00 15.74 424 ASP A C 1
ATOM 3402 O O . ASP A 1 424 ? -55.307 8.893 23.099 1.00 16.64 424 ASP A O 1
ATOM 3407 N N . LEU A 1 425 ? -54.118 9.139 21.231 1.00 13.93 425 LEU A N 1
ATOM 3408 C CA . LEU A 1 425 ? -52.870 8.814 21.926 1.00 14.32 425 LEU A CA 1
ATOM 3409 C C . LEU A 1 425 ? -52.538 9.911 22.944 1.00 14.56 425 LEU A C 1
ATOM 3410 O O . LEU A 1 425 ? -52.228 9.581 24.102 1.00 15.24 425 LEU A O 1
ATOM 3415 N N A LEU A 1 426 ? -52.627 11.181 22.520 0.50 15.68 426 LEU A N 1
ATOM 3416 N N B LEU A 1 426 ? -52.639 11.176 22.507 0.50 15.51 426 LEU A N 1
ATOM 3417 C CA A LEU A 1 426 ? -52.246 12.285 23.435 0.50 16.82 426 LEU A CA 1
ATOM 3418 C CA B LEU A 1 426 ? -52.308 12.317 23.394 0.50 16.69 426 LEU A CA 1
ATOM 3419 C C A LEU A 1 426 ? -53.230 12.301 24.615 0.50 18.11 426 LEU A C 1
ATOM 3420 C C B LEU A 1 426 ? -53.234 12.280 24.612 0.50 18.02 426 LEU A C 1
ATOM 3421 O O A LEU A 1 426 ? -52.760 12.502 25.729 0.50 19.17 426 LEU A O 1
ATOM 3422 O O B LEU A 1 426 ? -52.731 12.430 25.727 0.50 19.21 426 LEU A O 1
ATOM 3431 N N . ALA A 1 427 ? -54.523 12.019 24.398 1.00 17.07 427 ALA A N 1
ATOM 3432 C CA . ALA A 1 427 ? -55.507 12.003 25.504 1.00 17.81 427 ALA A CA 1
ATOM 3433 C C . ALA A 1 427 ? -55.069 10.947 26.522 1.00 18.46 427 ALA A C 1
ATOM 3434 O O . ALA A 1 427 ? -55.085 11.194 27.768 1.00 19.82 427 ALA A O 1
ATOM 3436 N N . ALA A 1 428 ? -54.684 9.753 26.089 1.00 17.15 428 ALA A N 1
ATOM 3437 C CA . ALA A 1 428 ? -54.295 8.686 27.023 1.00 15.56 428 ALA A CA 1
ATOM 3438 C C . ALA A 1 428 ? -53.047 9.137 27.793 1.00 15.72 428 ALA A C 1
ATOM 3439 O O . ALA A 1 428 ? -52.962 8.911 28.995 1.00 18.58 428 ALA A O 1
ATOM 3441 N N . LEU A 1 429 ? -52.020 9.653 27.117 1.00 17.45 429 LEU A N 1
ATOM 3442 C CA . LEU A 1 429 ? -50.755 9.999 27.824 1.00 19.29 429 LEU A CA 1
ATOM 3443 C C . LEU A 1 429 ? -51.001 11.198 28.765 1.00 20.94 429 LEU A C 1
ATOM 3444 O O . LEU A 1 429 ? -50.417 11.217 29.834 1.00 21.22 429 LEU A O 1
ATOM 3449 N N . GLU A 1 430 ? -51.894 12.106 28.414 1.00 21.97 430 GLU A N 1
ATOM 3450 C CA . GLU A 1 430 ? -52.251 13.250 29.308 1.00 23.57 430 GLU A CA 1
ATOM 3451 C C . GLU A 1 430 ? -52.917 12.789 30.578 1.00 25.33 430 GLU A C 1
ATOM 3452 O O . GLU A 1 430 ? -52.550 13.262 31.675 1.00 25.18 430 GLU A O 1
ATOM 3458 N N . LYS A 1 431 ? -53.896 11.911 30.449 1.00 22.07 431 LYS A N 1
ATOM 3459 C CA . LYS A 1 431 ? -54.595 11.361 31.620 1.00 27.19 431 LYS A CA 1
ATOM 3460 C C . LYS A 1 431 ? -53.537 10.741 32.528 1.00 26.43 431 LYS A C 1
ATOM 3461 O O . LYS A 1 431 ? -53.500 11.104 33.701 1.00 31.43 431 LYS A O 1
ATOM 3467 N N . ALA A 1 432 ? -52.671 9.861 32.015 1.00 22.15 432 ALA A N 1
ATOM 3468 C CA . ALA A 1 432 ? -51.719 9.097 32.837 1.00 22.58 432 ALA A CA 1
ATOM 3469 C C . ALA A 1 432 ? -50.666 10.015 33.485 1.00 23.29 432 ALA A C 1
ATOM 3470 O O . ALA A 1 432 ? -50.268 9.728 34.611 1.00 25.47 432 ALA A O 1
ATOM 3472 N N . SER A 1 433 ? -50.250 11.068 32.793 1.00 24.16 433 SER A N 1
ATOM 3473 C CA . SER A 1 433 ? -49.168 11.991 33.238 1.00 25.93 433 SER A CA 1
ATOM 3474 C C . SER A 1 433 ? -49.716 13.057 34.195 1.00 26.76 433 SER A C 1
ATOM 3475 O O . SER A 1 433 ? -48.895 13.752 34.827 1.00 34.05 433 SER A O 1
ATOM 3478 N N . GLY A 1 434 ? -51.029 13.152 34.307 1.00 23.47 434 GLY A N 1
ATOM 3479 C CA . GLY A 1 434 ? -51.728 14.169 35.130 1.00 28.26 434 GLY A CA 1
ATOM 3480 C C . GLY A 1 434 ? -51.379 15.600 34.725 1.00 33.11 434 GLY A C 1
ATOM 3481 O O . GLY A 1 434 ? -51.370 16.494 35.586 1.00 30.32 434 GLY A O 1
ATOM 3482 N N . ARG A 1 435 ? -51.053 15.862 33.464 1.00 30.43 435 ARG A N 1
ATOM 3483 C CA . ARG A 1 435 ? -50.724 17.235 33.024 1.00 30.75 435 ARG A CA 1
ATOM 3484 C C . ARG A 1 435 ? -51.159 17.399 31.565 1.00 25.94 435 ARG A C 1
ATOM 3485 O O . ARG A 1 435 ? -51.561 16.410 30.931 1.00 26.75 435 ARG A O 1
ATOM 3493 N N . ASP A 1 436 ? -51.194 18.656 31.145 1.00 29.52 436 ASP A N 1
ATOM 3494 C CA . ASP A 1 436 ? -51.504 19.058 29.763 1.00 28.00 436 ASP A CA 1
ATOM 3495 C C . ASP A 1 436 ? -50.258 18.759 28.937 1.00 23.51 436 ASP A C 1
ATOM 3496 O O . ASP A 1 436 ? -49.192 19.157 29.324 1.00 25.31 436 ASP A O 1
ATOM 3501 N N . LEU A 1 437 ? -50.418 17.987 27.867 1.00 18.62 437 LEU A N 1
ATOM 3502 C CA . LEU A 1 437 ? -49.311 17.716 26.911 1.00 18.25 437 LEU A CA 1
ATOM 3503 C C . LEU A 1 437 ? -49.654 18.330 25.560 1.00 17.64 437 LEU A C 1
ATOM 3504 O O . LEU A 1 437 ? -48.977 18.007 24.566 1.00 16.07 437 LEU A O 1
ATOM 3509 N N . SER A 1 438 ? -50.667 19.165 25.438 1.00 17.58 438 SER A N 1
ATOM 3510 C CA . SER A 1 438 ? -51.043 19.742 24.119 1.00 17.43 438 SER A CA 1
ATOM 3511 C C . SER A 1 438 ? -49.884 20.580 23.559 1.00 17.60 438 SER A C 1
ATOM 3512 O O . SER A 1 438 ? -49.538 20.420 22.349 1.00 15.81 438 SER A O 1
ATOM 3515 N N A ASN A 1 439 ? -49.251 21.420 24.378 0.50 15.22 439 ASN A N 1
ATOM 3516 N N B ASN A 1 439 ? -49.237 21.408 24.374 0.50 16.12 439 ASN A N 1
ATOM 3517 C CA A ASN A 1 439 ? -48.109 22.247 23.907 0.50 15.44 439 ASN A CA 1
ATOM 3518 C CA B ASN A 1 439 ? -48.093 22.226 23.893 0.50 17.04 439 ASN A CA 1
ATOM 3519 C C A ASN A 1 439 ? -46.936 21.322 23.579 0.50 13.48 439 ASN A C 1
ATOM 3520 C C B ASN A 1 439 ? -46.916 21.315 23.575 0.50 14.26 439 ASN A C 1
ATOM 3521 O O A ASN A 1 439 ? -46.279 21.584 22.582 0.50 13.47 439 ASN A O 1
ATOM 3522 O O B ASN A 1 439 ? -46.226 21.594 22.604 0.50 14.17 439 ASN A O 1
ATOM 3531 N N . TRP A 1 440 ? -46.672 20.310 24.403 1.00 13.74 440 TRP A N 1
ATOM 3532 C CA . TRP A 1 440 ? -45.573 19.339 24.148 1.00 12.52 440 TRP A CA 1
ATOM 3533 C C . TRP A 1 440 ? -45.825 18.682 22.799 1.00 11.81 440 TRP A C 1
ATOM 3534 O O . TRP A 1 440 ? -44.893 18.694 21.954 1.00 12.03 440 TRP A O 1
ATOM 3545 N N . GLY A 1 441 ? -47.031 18.200 22.542 1.00 12.19 441 GLY A N 1
ATOM 3546 C CA . GLY A 1 441 ? -47.331 17.526 21.266 1.00 13.09 441 GLY A CA 1
ATOM 3547 C C . GLY A 1 441 ? -47.153 18.481 20.093 1.00 13.12 441 GLY A C 1
ATOM 3548 O O . GLY A 1 441 ? -46.662 18.076 19.020 1.00 13.82 441 GLY A O 1
ATOM 3549 N N . GLU A 1 442 ? -47.609 19.709 20.226 1.00 12.90 442 GLU A N 1
ATOM 3550 C CA . GLU A 1 442 ? -47.505 20.693 19.138 1.00 14.89 442 GLU A CA 1
ATOM 3551 C C . GLU A 1 442 ? -46.048 20.930 18.801 1.00 15.16 442 GLU A C 1
ATOM 3552 O O . GLU A 1 442 ? -45.682 20.786 17.614 1.00 17.00 442 GLU A O 1
ATOM 3558 N N . GLN A 1 443 ? -45.189 21.122 19.786 1.00 12.99 443 GLN A N 1
ATOM 3559 C CA . GLN A 1 443 ? -43.797 21.524 19.502 1.00 13.55 443 GLN A CA 1
ATOM 3560 C C . GLN A 1 443 ? -42.888 20.337 19.166 1.00 11.89 443 GLN A C 1
ATOM 3561 O O . GLN A 1 443 ? -41.853 20.584 18.574 1.00 12.31 443 GLN A O 1
ATOM 3567 N N . TRP A 1 444 ? -43.291 19.134 19.508 1.00 10.96 444 TRP A N 1
ATOM 3568 C CA . TRP A 1 444 ? -42.451 17.923 19.263 1.00 10.24 444 TRP A CA 1
ATOM 3569 C C . TRP A 1 444 ? -42.989 17.047 18.135 1.00 9.71 444 TRP A C 1
ATOM 3570 O O . TRP A 1 444 ? -42.194 16.473 17.380 1.00 10.82 444 TRP A O 1
ATOM 3581 N N . LEU A 1 445 ? -44.283 16.823 18.067 1.00 11.14 445 LEU A N 1
ATOM 3582 C CA . LEU A 1 445 ? -44.880 15.866 17.094 1.00 10.96 445 LEU A CA 1
ATOM 3583 C C . LEU A 1 445 ? -45.424 16.568 15.856 1.00 10.57 445 LEU A C 1
ATOM 3584 O O . LEU A 1 445 ? -45.701 15.860 14.859 1.00 11.22 445 LEU A O 1
ATOM 3589 N N . LYS A 1 446 ? -45.641 17.886 15.878 1.00 10.66 446 LYS A N 1
ATOM 3590 C CA . LYS A 1 446 ? -46.277 18.610 14.736 1.00 12.42 446 LYS A CA 1
ATOM 3591 C C . LYS A 1 446 ? -45.290 19.557 14.072 1.00 11.87 446 LYS A C 1
ATOM 3592 O O . LYS A 1 446 ? -45.696 20.382 13.235 1.00 13.63 446 LYS A O 1
ATOM 3598 N N . THR A 1 447 ? -44.018 19.456 14.444 1.00 11.52 447 THR A N 1
ATOM 3599 C CA . THR A 1 447 ? -42.958 20.340 13.891 1.00 11.39 447 THR A CA 1
ATOM 3600 C C . THR A 1 447 ? -41.903 19.554 13.126 1.00 10.71 447 THR A C 1
ATOM 3601 O O . THR A 1 447 ? -41.781 18.338 13.269 1.00 12.26 447 THR A O 1
ATOM 3605 N N . THR A 1 448 ? -41.068 20.269 12.397 1.00 10.26 448 THR A N 1
ATOM 3606 C CA . THR A 1 448 ? -39.855 19.698 11.788 1.00 10.64 448 THR A CA 1
ATOM 3607 C C . THR A 1 448 ? -38.598 20.272 12.447 1.00 10.65 448 THR A C 1
ATOM 3608 O O . THR A 1 448 ? -38.646 21.294 13.127 1.00 11.04 448 THR A O 1
ATOM 3612 N N . GLY A 1 449 ? -37.486 19.586 12.250 1.00 9.73 449 GLY A N 1
ATOM 3613 C CA . GLY A 1 449 ? -36.175 20.136 12.521 1.00 10.73 449 GLY A CA 1
ATOM 3614 C C . GLY A 1 449 ? -35.634 19.770 13.870 1.00 9.97 449 GLY A C 1
ATOM 3615 O O . GLY A 1 449 ? -36.340 19.232 14.728 1.00 10.60 449 GLY A O 1
ATOM 3616 N N . LEU A 1 450 ? -34.407 20.195 14.057 1.00 10.37 450 LEU A N 1
ATOM 3617 C CA . LEU A 1 450 ? -33.509 19.943 15.167 1.00 11.50 450 LEU A CA 1
ATOM 3618 C C . LEU A 1 450 ? -33.190 21.233 15.912 1.00 11.09 450 LEU A C 1
ATOM 3619 O O . LEU A 1 450 ? -32.871 22.267 15.260 1.00 11.10 450 LEU A O 1
ATOM 3624 N N . ASN A 1 451 ? -33.138 21.148 17.229 1.00 10.70 451 ASN A N 1
ATOM 3625 C CA . ASN A 1 451 ? -32.532 22.216 18.052 1.00 10.51 451 ASN A CA 1
ATOM 3626 C C . ASN A 1 451 ? -31.060 21.906 18.315 1.00 10.50 451 ASN A C 1
ATOM 3627 O O . ASN A 1 451 ? -30.730 20.769 18.715 1.00 11.85 451 ASN A O 1
ATOM 3632 N N . THR A 1 452 ? -30.174 22.875 18.134 1.00 11.22 452 THR A N 1
ATOM 3633 C CA . THR A 1 452 ? -28.759 22.691 18.488 1.00 11.39 452 THR A CA 1
ATOM 3634 C C . THR A 1 452 ? -28.540 23.013 19.967 1.00 12.48 452 THR A C 1
ATOM 3635 O O . THR A 1 452 ? -28.981 24.083 20.431 1.00 13.44 452 THR A O 1
ATOM 3639 N N . LEU A 1 453 ? -27.975 22.089 20.722 1.00 11.97 453 LEU A N 1
ATOM 3640 C CA . LEU A 1 453 ? -27.708 22.240 22.180 1.00 12.30 453 LEU A CA 1
ATOM 3641 C C . LEU A 1 453 ? -26.208 22.323 22.393 1.00 13.63 453 LEU A C 1
ATOM 3642 O O . LEU A 1 453 ? -25.449 21.541 21.818 1.00 13.57 453 LEU A O 1
ATOM 3647 N N A ARG A 1 454 ? -25.773 23.308 23.194 0.50 14.86 454 ARG A N 1
ATOM 3648 N N B ARG A 1 454 ? -25.780 23.272 23.235 0.50 14.74 454 ARG A N 1
ATOM 3649 C CA A ARG A 1 454 ? -24.332 23.620 23.403 0.50 16.13 454 ARG A CA 1
ATOM 3650 C CA B ARG A 1 454 ? -24.345 23.630 23.408 0.50 16.11 454 ARG A CA 1
ATOM 3651 C C A ARG A 1 454 ? -24.168 24.031 24.856 0.50 15.64 454 ARG A C 1
ATOM 3652 C C B ARG A 1 454 ? -24.164 24.044 24.855 0.50 15.64 454 ARG A C 1
ATOM 3653 O O A ARG A 1 454 ? -25.090 24.621 25.418 0.50 15.59 454 ARG A O 1
ATOM 3654 O O B ARG A 1 454 ? -25.078 24.650 25.411 0.50 15.62 454 ARG A O 1
ATOM 3669 N N . PRO A 1 455 ? -22.996 23.790 25.471 1.00 16.41 455 PRO A N 1
ATOM 3670 C CA . PRO A 1 455 ? -22.670 24.441 26.749 1.00 17.19 455 PRO A CA 1
ATOM 3671 C C . PRO A 1 455 ? -22.194 25.877 26.509 1.00 19.47 455 PRO A C 1
ATOM 3672 O O . PRO A 1 455 ? -21.578 26.170 25.536 1.00 21.23 455 PRO A O 1
ATOM 3676 N N . ASP A 1 456 ? -22.549 26.740 27.441 1.00 19.10 456 ASP A N 1
ATOM 3677 C CA . ASP A 1 456 ? -22.099 28.153 27.469 1.00 20.52 456 ASP A CA 1
ATOM 3678 C C . ASP A 1 456 ? -21.680 28.458 28.907 1.00 19.10 456 ASP A C 1
ATOM 3679 O O . ASP A 1 456 ? -22.498 28.341 29.821 1.00 19.41 456 ASP A O 1
ATOM 3684 N N . PHE A 1 457 ? -20.413 28.798 29.119 1.00 20.29 457 PHE A N 1
ATOM 3685 C CA . PHE A 1 457 ? -19.919 28.895 30.517 1.00 21.74 457 PHE A CA 1
ATOM 3686 C C . PHE A 1 457 ? -18.677 29.775 30.599 1.00 22.70 457 PHE A C 1
ATOM 3687 O O . PHE A 1 457 ? -18.066 30.117 29.587 1.00 21.49 457 PHE A O 1
ATOM 3695 N N . GLU A 1 458 ? -18.341 30.074 31.843 1.00 26.47 458 GLU A N 1
ATOM 3696 C CA . GLU A 1 458 ? -17.042 30.660 32.222 1.00 28.88 458 GLU A CA 1
ATOM 3697 C C . GLU A 1 458 ? -16.466 29.788 33.326 1.00 25.31 458 GLU A C 1
ATOM 3698 O O . GLU A 1 458 ? -17.237 29.175 34.107 1.00 25.85 458 GLU A O 1
ATOM 3704 N N . VAL A 1 459 ? -15.138 29.806 33.425 1.00 30.19 459 VAL A N 1
ATOM 3705 C CA . VAL A 1 459 ? -14.413 29.080 34.501 1.00 27.34 459 VAL A CA 1
ATOM 3706 C C . VAL A 1 459 ? -13.470 30.070 35.196 1.00 29.70 459 VAL A C 1
ATOM 3707 O O . VAL A 1 459 ? -13.018 31.051 34.546 1.00 32.93 459 VAL A O 1
ATOM 3711 N N . ASP A 1 460 ? -13.167 29.760 36.445 1.00 33.61 460 ASP A N 1
ATOM 3712 C CA . ASP A 1 460 ? -12.151 30.489 37.248 1.00 34.58 460 ASP A CA 1
ATOM 3713 C C . ASP A 1 460 ? -10.776 29.885 36.938 1.00 39.91 460 ASP A C 1
ATOM 3714 O O . ASP A 1 460 ? -10.656 29.041 35.999 1.00 35.84 460 ASP A O 1
ATOM 3719 N N . ALA A 1 461 ? -9.746 30.312 37.671 1.00 40.22 461 ALA A N 1
ATOM 3720 C CA . ALA A 1 461 ? -8.340 29.926 37.404 1.00 42.26 461 ALA A CA 1
ATOM 3721 C C . ALA A 1 461 ? -8.107 28.448 37.747 1.00 37.95 461 ALA A C 1
ATOM 3722 O O . ALA A 1 461 ? -7.154 27.893 37.201 1.00 41.91 461 ALA A O 1
ATOM 3724 N N . GLU A 1 462 ? -8.917 27.829 38.613 1.00 40.55 462 GLU A N 1
ATOM 3725 C CA . GLU A 1 462 ? -8.765 26.383 38.951 1.00 44.72 462 GLU A CA 1
ATOM 3726 C C . GLU A 1 462 ? -9.688 25.535 38.059 1.00 44.34 462 GLU A C 1
ATOM 3727 O O . GLU A 1 462 ? -9.886 24.361 38.394 1.00 45.43 462 GLU A O 1
ATOM 3733 N N . GLY A 1 463 ? -10.236 26.108 36.980 1.00 41.95 463 GLY A N 1
ATOM 3734 C CA . GLY A 1 463 ? -11.019 25.364 35.967 1.00 39.43 463 GLY A CA 1
ATOM 3735 C C . GLY A 1 463 ? -12.403 24.983 36.457 1.00 37.38 463 GLY A C 1
ATOM 3736 O O . GLY A 1 463 ? -12.995 24.057 35.869 1.00 38.41 463 GLY A O 1
ATOM 3737 N N . ARG A 1 464 ? -12.940 25.677 37.464 1.00 32.79 464 ARG A N 1
ATOM 3738 C CA . ARG A 1 464 ? -14.295 25.443 38.015 1.00 32.73 464 ARG A CA 1
ATOM 3739 C C . ARG A 1 464 ? -15.241 26.456 37.381 1.00 30.26 464 ARG A C 1
ATOM 3740 O O . ARG A 1 464 ? -14.813 27.587 37.079 1.00 30.23 464 ARG A O 1
ATOM 3748 N N . PHE A 1 465 ? -16.447 26.008 37.048 1.00 26.58 465 PHE A N 1
ATOM 3749 C CA . PHE A 1 465 ? -17.458 26.900 36.452 1.00 26.96 465 PHE A CA 1
ATOM 3750 C C . PHE A 1 465 ? -17.772 28.011 37.468 1.00 24.79 465 PHE A C 1
ATOM 3751 O O . PHE A 1 465 ? -18.133 27.707 38.622 1.00 27.92 465 PHE A O 1
ATOM 3759 N N . THR A 1 466 ? -17.809 29.227 36.954 1.00 25.20 466 THR A N 1
ATOM 3760 C CA . THR A 1 466 ? -18.423 30.402 37.638 1.00 26.06 466 THR A CA 1
ATOM 3761 C C . THR A 1 466 ? -19.851 30.634 37.134 1.00 26.55 466 THR A C 1
ATOM 3762 O O . THR A 1 466 ? -20.636 31.287 37.834 1.00 26.59 466 THR A O 1
ATOM 3766 N N . ARG A 1 467 ? -20.181 30.117 35.937 1.00 25.37 467 ARG A N 1
ATOM 3767 C CA . ARG A 1 467 ? -21.538 30.207 35.361 1.00 23.54 467 ARG A CA 1
ATOM 3768 C C . ARG A 1 467 ? -21.623 29.060 34.360 1.00 22.47 467 ARG A C 1
ATOM 3769 O O . ARG A 1 467 ? -20.626 28.827 33.693 1.00 23.12 467 ARG A O 1
ATOM 3777 N N . PHE A 1 468 ? -22.785 28.455 34.217 1.00 22.39 468 PHE A N 1
ATOM 3778 C CA . PHE A 1 468 ? -22.987 27.401 33.193 1.00 22.26 468 PHE A CA 1
ATOM 3779 C C . PHE A 1 468 ? -24.419 27.486 32.701 1.00 19.71 468 PHE A C 1
ATOM 3780 O O . PHE A 1 468 ? -25.339 27.517 33.547 1.00 20.18 468 PHE A O 1
ATOM 3788 N N . ALA A 1 469 ? -24.579 27.483 31.366 1.00 19.41 469 ALA A N 1
ATOM 3789 C CA . ALA A 1 469 ? -25.927 27.346 30.780 1.00 17.68 469 ALA A CA 1
ATOM 3790 C C . ALA A 1 469 ? -25.879 26.326 29.649 1.00 16.91 469 ALA A C 1
ATOM 3791 O O . ALA A 1 469 ? -24.825 26.149 29.024 1.00 16.55 469 ALA A O 1
ATOM 3793 N N . VAL A 1 470 ? -27.053 25.762 29.362 1.00 15.27 470 VAL A N 1
ATOM 3794 C CA . VAL A 1 470 ? -27.268 25.063 28.050 1.00 15.05 470 VAL A CA 1
ATOM 3795 C C . VAL A 1 470 ? -28.024 26.006 27.125 1.00 14.01 470 VAL A C 1
ATOM 3796 O O . VAL A 1 470 ? -29.118 26.475 27.504 1.00 15.16 470 VAL A O 1
ATOM 3800 N N . THR A 1 471 ? -27.433 26.298 25.986 1.00 13.36 471 THR A N 1
ATOM 3801 C CA . THR A 1 471 ? -28.084 27.140 24.959 1.00 13.72 471 THR A CA 1
ATOM 3802 C C . THR A 1 471 ? -28.784 26.235 23.946 1.00 14.49 471 THR A C 1
ATOM 3803 O O . THR A 1 471 ? -28.316 25.108 23.716 1.00 14.93 471 THR A O 1
ATOM 3807 N N . GLN A 1 472 ? -29.893 26.719 23.428 1.00 13.15 472 GLN A N 1
ATOM 3808 C CA . GLN A 1 472 ? -30.760 25.980 22.523 1.00 12.54 472 GLN A CA 1
ATOM 3809 C C . GLN A 1 472 ? -31.092 26.870 21.329 1.00 12.55 472 GLN A C 1
ATOM 3810 O O . GLN A 1 472 ? -31.751 27.915 21.540 1.00 14.17 472 GLN A O 1
ATOM 3816 N N . SER A 1 473 ? -30.725 26.418 20.131 1.00 12.64 473 SER A N 1
ATOM 3817 C CA . SER A 1 473 ? -31.138 27.086 18.882 1.00 13.01 473 SER A CA 1
ATOM 3818 C C . SER A 1 473 ? -32.589 26.757 18.522 1.00 12.66 473 SER A C 1
ATOM 3819 O O . SER A 1 473 ? -33.157 25.745 18.998 1.00 12.94 473 SER A O 1
ATOM 3822 N N . GLY A 1 474 ? -33.236 27.578 17.702 1.00 12.32 474 GLY A N 1
ATOM 3823 C CA . GLY A 1 474 ? -34.551 27.249 17.176 1.00 12.45 474 GLY A CA 1
ATOM 3824 C C . GLY A 1 474 ? -34.456 26.050 16.250 1.00 12.45 474 GLY A C 1
ATOM 3825 O O . GLY A 1 474 ? -33.377 25.746 15.712 1.00 14.54 474 GLY A O 1
ATOM 3826 N N . ALA A 1 475 ? -35.570 25.423 16.020 1.00 11.80 475 ALA A N 1
ATOM 3827 C CA . ALA A 1 475 ? -35.648 24.210 15.191 1.00 12.51 475 ALA A CA 1
ATOM 3828 C C . ALA A 1 475 ? -35.329 24.545 13.752 1.00 12.33 475 ALA A C 1
ATOM 3829 O O . ALA A 1 475 ? -36.042 25.390 13.152 1.00 12.78 475 ALA A O 1
ATOM 3831 N N . ALA A 1 476 ? -34.452 23.739 13.144 1.00 10.80 476 ALA A N 1
ATOM 3832 C CA . ALA A 1 476 ? -34.061 23.918 11.725 1.00 11.84 476 ALA A CA 1
ATOM 3833 C C . ALA A 1 476 ? -33.830 22.554 11.111 1.00 11.36 476 ALA A C 1
ATOM 3834 O O . ALA A 1 476 ? -33.234 21.674 11.751 1.00 11.43 476 ALA A O 1
ATOM 3836 N N . PRO A 1 477 ? -34.217 22.315 9.856 1.00 11.26 477 PRO A N 1
ATOM 3837 C CA . PRO A 1 477 ? -35.100 23.199 9.093 1.00 12.30 477 PRO A CA 1
ATOM 3838 C C . PRO A 1 477 ? -36.503 23.117 9.650 1.00 12.08 477 PRO A C 1
ATOM 3839 O O . PRO A 1 477 ? -36.959 22.046 10.036 1.00 12.12 477 PRO A O 1
ATOM 3843 N N . GLY A 1 478 ? -37.173 24.246 9.750 1.00 11.92 478 GLY A N 1
ATOM 3844 C CA . GLY A 1 478 ? -38.504 24.276 10.338 1.00 11.78 4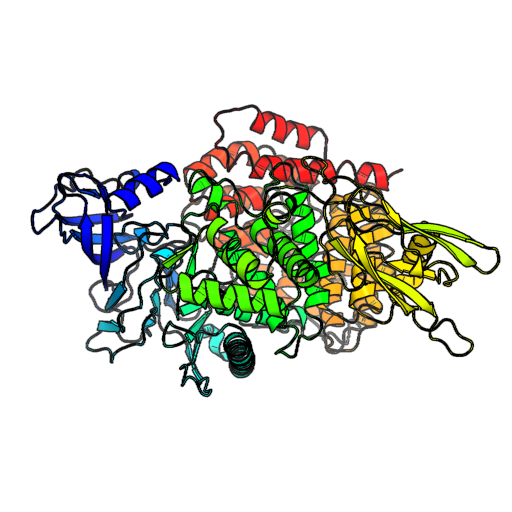78 GLY A CA 1
ATOM 3845 C C . GLY A 1 478 ? -38.894 25.676 10.754 1.00 13.26 478 GLY A C 1
ATOM 3846 O O . GLY A 1 478 ? -38.443 26.651 10.132 1.00 14.28 478 GLY A O 1
ATOM 3847 N N . ALA A 1 479 ? -39.680 25.747 11.794 1.00 12.95 479 ALA A N 1
ATOM 3848 C CA . ALA A 1 479 ? -40.352 26.979 12.248 1.00 12.68 479 ALA A CA 1
ATOM 3849 C C . ALA A 1 479 ? -39.620 27.607 13.406 1.00 12.56 479 ALA A C 1
ATOM 3850 O O . ALA A 1 479 ? -40.159 28.531 14.022 1.00 11.86 479 ALA A O 1
ATOM 3852 N N . GLY A 1 480 ? -38.391 27.219 13.692 1.00 11.21 480 GLY A N 1
ATOM 3853 C CA . GLY A 1 480 ? -37.487 27.999 14.532 1.00 11.64 480 GLY A CA 1
ATOM 3854 C C . GLY A 1 480 ? -37.874 28.034 15.980 1.00 13.47 480 GLY A C 1
ATOM 3855 O O . GLY A 1 480 ? -37.266 28.848 16.706 1.00 14.95 480 GLY A O 1
ATOM 3856 N N . GLU A 1 481 ? -38.732 27.131 16.462 1.00 12.00 481 GLU A N 1
ATOM 3857 C CA . GLU A 1 481 ? -39.129 27.151 17.880 1.00 11.86 481 GLU A CA 1
ATOM 3858 C C . GLU A 1 481 ? -38.044 26.498 18.728 1.00 12.11 481 GLU A C 1
ATOM 3859 O O . GLU A 1 481 ? -37.393 25.543 18.245 1.00 12.14 481 GLU A O 1
ATOM 3865 N N . THR A 1 482 ? -37.893 26.934 19.959 1.00 13.84 482 THR A N 1
ATOM 3866 C CA . THR A 1 482 ? -37.183 26.182 21.000 1.00 13.03 482 THR A CA 1
ATOM 3867 C C . THR A 1 482 ? -38.206 25.250 21.640 1.00 14.28 482 THR A C 1
ATOM 3868 O O . THR A 1 482 ? -39.402 25.515 21.602 1.00 14.78 482 THR A O 1
ATOM 3872 N N . ARG A 1 483 ? -37.713 24.135 22.176 1.00 11.87 483 ARG A N 1
ATOM 3873 C CA . ARG A 1 483 ? -38.550 23.104 22.818 1.00 11.55 483 ARG A CA 1
ATOM 3874 C C . ARG A 1 483 ? -38.186 22.910 24.281 1.00 11.44 483 ARG A C 1
ATOM 3875 O O . ARG A 1 483 ? -37.100 23.295 24.720 1.00 11.63 483 ARG A O 1
ATOM 3883 N N . VAL A 1 484 ? -39.069 22.200 24.972 1.00 12.67 484 VAL A N 1
ATOM 3884 C CA . VAL A 1 484 ? -38.778 21.676 26.334 1.00 12.87 484 VAL A CA 1
ATOM 3885 C C . VAL A 1 484 ? -38.020 20.352 26.177 1.00 12.77 484 VAL A C 1
ATOM 3886 O O . VAL A 1 484 ? -38.423 19.512 25.351 1.00 12.48 484 VAL A O 1
ATOM 3890 N N . HIS A 1 485 ? -36.955 20.185 26.934 1.00 13.17 485 HIS A N 1
ATOM 3891 C CA . HIS A 1 485 ? -36.164 18.949 26.994 1.00 13.03 485 HIS A CA 1
ATOM 3892 C C . HIS A 1 485 ? -35.914 18.560 28.450 1.00 14.13 485 HIS A C 1
ATOM 3893 O O . HIS A 1 485 ? -35.623 19.446 29.256 1.00 14.91 485 HIS A O 1
ATOM 3900 N N . ARG A 1 486 ? -35.997 17.293 28.772 1.00 12.33 486 ARG A N 1
ATOM 3901 C CA . ARG A 1 486 ? -35.388 16.712 29.966 1.00 12.47 486 ARG A CA 1
ATOM 3902 C C . ARG A 1 486 ? -34.069 16.123 29.510 1.00 12.27 486 ARG A C 1
ATOM 3903 O O . ARG A 1 486 ? -34.122 15.196 28.655 1.00 13.58 486 ARG A O 1
ATOM 3911 N N . LEU A 1 487 ? -32.936 16.622 29.967 1.00 12.15 487 LEU A N 1
ATOM 3912 C CA . LEU A 1 487 ? -31.623 16.147 29.461 1.00 13.39 487 LEU A CA 1
ATOM 3913 C C . LEU A 1 487 ? -30.612 16.110 30.586 1.00 14.64 487 LEU A C 1
ATOM 3914 O O . LEU A 1 487 ? -30.947 16.508 31.720 1.00 15.92 487 LEU A O 1
ATOM 3919 N N . ALA A 1 488 ? -29.471 15.542 30.327 1.00 12.83 488 ALA A N 1
ATOM 3920 C CA . ALA A 1 488 ? -28.391 15.439 31.313 1.00 14.05 488 ALA A CA 1
ATOM 3921 C C . ALA A 1 488 ? -27.158 16.083 30.737 1.00 14.43 488 ALA A C 1
ATOM 3922 O O . ALA A 1 488 ? -26.835 15.963 29.520 1.00 14.29 488 ALA A O 1
ATOM 3924 N N . VAL A 1 489 ? -26.436 16.773 31.602 1.00 15.27 489 VAL A N 1
ATOM 3925 C CA . VAL A 1 489 ? -25.084 17.273 31.347 1.00 14.64 489 VAL A CA 1
ATOM 3926 C C . VAL A 1 489 ? -24.086 16.344 32.021 1.00 16.65 489 VAL A C 1
ATOM 3927 O O . VAL A 1 489 ? -24.168 16.193 33.232 1.00 16.39 489 VAL A O 1
ATOM 3931 N N . GLY A 1 490 ? -23.202 15.752 31.244 1.00 15.24 490 GLY A N 1
ATOM 3932 C CA . GLY A 1 490 ? -22.127 14.886 31.733 1.00 16.22 490 GLY A CA 1
ATOM 3933 C C . GLY A 1 490 ? -20.797 15.547 31.566 1.00 15.97 490 GLY A C 1
ATOM 3934 O O . GLY A 1 490 ? -20.472 16.095 30.514 1.00 15.21 490 GLY A O 1
ATOM 3935 N N . ILE A 1 491 ? -19.960 15.461 32.614 1.00 17.96 491 ILE A N 1
ATOM 3936 C CA . ILE A 1 491 ? -18.576 15.962 32.550 1.00 18.67 491 ILE A CA 1
ATOM 3937 C C . ILE A 1 491 ? -17.630 14.760 32.672 1.00 15.54 491 ILE A C 1
ATOM 3938 O O . ILE A 1 491 ? -17.904 13.944 33.561 1.00 16.86 491 ILE A O 1
ATOM 3943 N N . TYR A 1 492 ? -16.710 14.679 31.709 1.00 17.53 492 TYR A N 1
ATOM 3944 C CA . TYR A 1 492 ? -15.806 13.522 31.545 1.00 19.22 492 TYR A CA 1
ATOM 3945 C C . TYR A 1 492 ? -14.387 14.028 31.841 1.00 19.71 492 TYR A C 1
ATOM 3946 O O . TYR A 1 492 ? -14.006 15.099 31.399 1.00 20.23 492 TYR A O 1
ATOM 3955 N N . ASP A 1 493 ? -13.621 13.185 32.539 1.00 21.63 493 ASP A N 1
ATOM 3956 C CA . ASP A 1 493 ? -12.238 13.484 32.959 1.00 23.22 493 ASP A CA 1
ATOM 3957 C C . ASP A 1 493 ? -11.533 12.145 33.149 1.00 20.95 493 ASP A C 1
ATOM 3958 O O . ASP A 1 493 ? -12.180 11.101 33.140 1.00 20.48 493 ASP A O 1
ATOM 3963 N N . ASP A 1 494 ? -10.240 12.203 33.426 1.00 26.68 494 ASP A N 1
ATOM 3964 C CA . ASP A 1 494 ? -9.393 10.998 33.662 1.00 25.59 494 ASP A CA 1
ATOM 3965 C C . ASP A 1 494 ? -9.790 10.128 34.874 1.00 29.35 494 ASP A C 1
ATOM 3966 O O . ASP A 1 494 ? -10.131 10.707 35.925 1.00 31.74 494 ASP A O 1
ATOM 3971 N N . ASP A 1 495 ? -9.711 8.785 34.726 1.00 25.44 495 ASP A N 1
ATOM 3972 C CA . ASP A 1 495 ? -9.941 7.732 35.757 1.00 28.11 495 ASP A CA 1
ATOM 3973 C C . ASP A 1 495 ? -8.615 7.128 36.260 1.00 32.44 495 ASP A C 1
ATOM 3974 O O . ASP A 1 495 ? -8.694 6.234 37.121 1.00 32.20 495 ASP A O 1
ATOM 3979 N N . GLY A 1 496 ? -7.460 7.556 35.731 1.00 31.43 496 GLY A N 1
ATOM 3980 C CA . GLY A 1 496 ? -6.196 6.811 35.912 1.00 32.43 496 GLY A CA 1
ATOM 3981 C C . GLY A 1 496 ? -5.658 7.075 37.306 1.00 32.53 496 GLY A C 1
ATOM 3982 O O . GLY A 1 496 ? -6.053 8.084 37.899 1.00 33.51 496 GLY A O 1
ATOM 3983 N N . SER A 1 497 ? -4.872 6.160 37.869 1.00 30.93 497 SER A N 1
ATOM 3984 C CA . SER A 1 497 ? -4.137 6.415 39.139 1.00 31.26 497 SER A CA 1
ATOM 3985 C C . SER A 1 497 ? -2.805 7.046 38.726 1.00 29.72 497 SER A C 1
ATOM 3986 O O . SER A 1 497 ? -1.977 6.292 38.204 1.00 26.81 497 SER A O 1
ATOM 3989 N N . LYS A 1 498 ? -2.598 8.369 38.889 1.00 30.91 498 LYS A N 1
ATOM 3990 C CA . LYS A 1 498 ? -1.287 8.955 38.497 1.00 32.84 498 LYS A CA 1
ATOM 3991 C C . LYS A 1 498 ? -1.133 8.859 36.970 1.00 28.74 498 LYS A C 1
ATOM 3992 O O . LYS A 1 498 ? 0.006 8.698 36.519 1.00 24.00 498 LYS A O 1
ATOM 3998 N N . SER A 1 499 ? -2.253 8.837 36.225 1.00 26.14 499 SER A N 1
ATOM 3999 C CA . SER A 1 499 ? -2.324 8.464 34.790 1.00 28.89 499 SER A CA 1
ATOM 4000 C C . SER A 1 499 ? -3.583 9.094 34.152 1.00 28.72 499 SER A C 1
ATOM 4001 O O . SER A 1 499 ? -4.572 9.317 34.891 1.00 29.83 499 SER A O 1
ATOM 4004 N N . SER A 1 500 ? -3.573 9.361 32.835 1.00 27.85 500 SER A N 1
ATOM 4005 C CA . SER A 1 500 ? -4.787 9.781 32.084 1.00 29.97 500 SER A CA 1
ATOM 4006 C C . SER A 1 500 ? -5.840 8.674 32.198 1.00 30.73 500 SER A C 1
ATOM 4007 O O . SER A 1 500 ? -7.018 8.950 32.604 1.00 29.72 500 SER A O 1
ATOM 4010 N N . GLY A 1 501 ? -5.433 7.452 31.842 1.00 30.06 501 GLY A N 1
ATOM 4011 C CA . GLY A 1 501 ? -6.332 6.315 31.631 1.00 27.76 501 GLY A CA 1
ATOM 4012 C C . GLY A 1 501 ? -7.482 6.708 30.704 1.00 26.35 501 GLY A C 1
ATOM 4013 O O . GLY A 1 501 ? -7.283 7.311 29.661 1.00 24.28 501 GLY A O 1
ATOM 4014 N N . LYS A 1 502 ? -8.666 6.370 31.142 1.00 26.05 502 LYS A N 1
ATOM 4015 C CA . LYS A 1 502 ? -9.869 6.518 30.318 1.00 22.41 502 LYS A CA 1
ATOM 4016 C C . LYS A 1 502 ? -10.524 7.830 30.707 1.00 23.00 502 LYS A C 1
ATOM 4017 O O . LYS A 1 502 ? -10.406 8.279 31.896 1.00 24.12 502 LYS A O 1
ATOM 4023 N N . LEU A 1 503 ? -11.286 8.389 29.772 1.00 18.84 503 LEU A N 1
ATOM 4024 C CA . LEU A 1 503 ? -12.228 9.475 30.090 1.00 19.09 503 LEU A CA 1
ATOM 4025 C C . LEU A 1 503 ? -13.496 8.818 30.589 1.00 19.60 503 LEU A C 1
ATOM 4026 O O . LEU A 1 503 ? -14.115 8.020 29.863 1.00 17.26 503 LEU A O 1
ATOM 4031 N N . VAL A 1 504 ? -13.871 9.096 31.825 1.00 17.84 504 VAL A N 1
ATOM 4032 C CA . VAL A 1 504 ? -15.040 8.541 32.513 1.00 18.13 504 VAL A CA 1
ATOM 4033 C C . VAL A 1 504 ? -15.881 9.726 32.978 1.00 17.99 504 VAL A C 1
ATOM 4034 O O . VAL A 1 504 ? -15.340 10.856 33.101 1.00 19.50 504 VAL A O 1
ATOM 4038 N N . ARG A 1 505 ? -17.133 9.444 33.236 1.00 17.83 505 ARG A N 1
ATOM 4039 C CA . ARG A 1 505 ? -18.029 10.489 33.746 1.00 17.97 505 ARG A CA 1
ATOM 4040 C C . ARG A 1 505 ? -17.689 10.749 35.233 1.00 21.08 505 ARG A C 1
ATOM 4041 O O . ARG A 1 505 ? -17.773 9.809 36.033 1.00 22.35 505 ARG A O 1
ATOM 4049 N N . VAL A 1 506 ? -17.407 12.003 35.536 1.00 20.27 506 VAL A N 1
ATOM 4050 C CA . VAL A 1 506 ? -17.030 12.441 36.920 1.00 22.36 506 VAL A CA 1
ATOM 4051 C C . VAL A 1 506 ? -18.125 13.332 37.502 1.00 24.12 506 VAL A C 1
ATOM 4052 O O . VAL A 1 506 ? -18.157 13.510 38.733 1.00 25.20 506 VAL A O 1
ATOM 4056 N N . HIS A 1 507 ? -19.065 13.826 36.695 1.00 22.39 507 HIS A N 1
ATOM 4057 C CA . HIS A 1 507 ? -20.185 14.627 37.221 1.00 22.89 507 HIS A CA 1
ATOM 4058 C C . HIS A 1 507 ? -21.385 14.516 36.266 1.00 19.50 507 HIS A C 1
ATOM 4059 O O . HIS A 1 507 ? -21.151 14.429 35.057 1.00 21.23 507 HIS A O 1
ATOM 4066 N N . ARG A 1 508 ? -22.581 14.446 36.804 1.00 21.79 508 ARG A N 1
ATOM 4067 C CA . ARG A 1 508 ? -23.818 14.393 35.997 1.00 19.42 508 ARG A CA 1
ATOM 4068 C C . ARG A 1 508 ? -24.808 15.367 36.600 1.00 21.24 508 ARG A C 1
ATOM 4069 O O . ARG A 1 508 ? -24.978 15.343 37.817 1.00 24.72 508 ARG A O 1
ATOM 4077 N N . GLU A 1 509 ? -25.498 16.142 35.771 1.00 19.90 509 GLU A N 1
ATOM 4078 C CA . GLU A 1 509 ? -26.596 17.007 36.239 1.00 20.26 509 GLU A CA 1
ATOM 4079 C C . GLU A 1 509 ? -27.774 16.772 35.303 1.00 18.86 509 GLU A C 1
ATOM 4080 O O . GLU A 1 509 ? -27.578 16.943 34.101 1.00 21.05 509 GLU A O 1
ATOM 4086 N N . GLU A 1 510 ? -28.928 16.475 35.826 1.00 19.52 510 GLU A N 1
ATOM 4087 C CA . GLU A 1 510 ? -30.176 16.359 35.040 1.00 21.95 510 GLU A CA 1
ATOM 4088 C C . GLU A 1 510 ? -30.868 17.704 35.123 1.00 21.42 510 GLU A C 1
ATOM 4089 O O . GLU A 1 510 ? -30.858 18.318 36.205 1.00 21.95 510 GLU A O 1
ATOM 4095 N N . LEU A 1 511 ? -31.485 18.155 34.053 1.00 16.86 511 LEU A N 1
ATOM 4096 C CA . LEU A 1 511 ? -32.231 19.420 34.156 1.00 20.46 511 LEU A CA 1
ATOM 4097 C C . LEU A 1 511 ? -33.318 19.495 33.128 1.00 16.40 511 LEU A C 1
ATOM 4098 O O . LEU A 1 511 ? -33.394 18.734 32.158 1.00 15.37 511 LEU A O 1
ATOM 4103 N N . ASP A 1 512 ? -34.227 20.375 33.436 1.00 16.19 512 ASP A N 1
ATOM 4104 C CA . ASP A 1 512 ? -35.321 20.813 32.579 1.00 16.47 512 ASP A CA 1
ATOM 4105 C C . ASP A 1 512 ? -34.829 21.992 31.745 1.00 16.85 512 ASP A C 1
ATOM 4106 O O . ASP A 1 512 ? -34.587 23.059 32.306 1.00 20.72 512 ASP A O 1
ATOM 4111 N N . VAL A 1 513 ? -34.677 21.819 30.451 1.00 14.26 513 VAL A N 1
ATOM 4112 C CA . VAL A 1 513 ? -34.213 22.847 29.490 1.00 15.42 513 VAL A CA 1
ATOM 4113 C C . VAL A 1 513 ? -35.443 23.374 28.784 1.00 17.08 513 VAL A C 1
ATOM 4114 O O . VAL A 1 513 ? -36.374 22.585 28.446 1.00 18.92 513 VAL A O 1
ATOM 4118 N N . SER A 1 514 ? -35.506 24.689 28.608 1.00 16.54 514 SER A N 1
ATOM 4119 C CA . SER A 1 514 ? -36.609 25.375 27.920 1.00 18.80 514 SER A CA 1
ATOM 4120 C C . SER A 1 514 ? -36.030 26.672 27.334 1.00 15.78 514 SER A C 1
ATOM 4121 O O . SER A 1 514 ? -35.161 27.279 27.989 1.00 16.49 514 SER A O 1
ATOM 4124 N N . GLY A 1 515 ? -36.474 27.087 26.166 1.00 14.64 515 GLY A N 1
ATOM 4125 C CA . GLY A 1 515 ? -36.077 28.402 25.647 1.00 14.75 515 GLY A CA 1
ATOM 4126 C C . GLY A 1 515 ? -34.625 28.440 25.229 1.00 14.57 515 GLY A C 1
ATOM 4127 O O . GLY A 1 515 ? -33.908 27.419 25.206 1.00 14.21 515 GLY A O 1
ATOM 4128 N N . PRO A 1 516 ? -34.159 29.625 24.844 1.00 14.45 516 PRO A N 1
ATOM 4129 C CA . PRO A 1 516 ? -32.833 29.752 24.261 1.00 14.60 516 PRO A CA 1
ATOM 4130 C C . PRO A 1 516 ? -31.666 29.514 25.231 1.00 14.52 516 PRO A C 1
ATOM 4131 O O . PRO A 1 516 ? -30.589 29.205 24.758 1.00 15.05 516 PRO A O 1
ATOM 4135 N N . ILE A 1 517 ? -31.864 29.744 26.517 1.00 14.12 517 ILE A N 1
ATOM 4136 C CA . ILE A 1 517 ? -30.787 29.686 27.546 1.00 16.48 517 ILE A CA 1
ATOM 4137 C C . ILE A 1 517 ? -31.372 29.139 28.834 1.00 18.08 517 ILE A C 1
ATOM 4138 O O . ILE A 1 517 ? -32.396 29.650 29.328 1.00 19.28 517 ILE A O 1
ATOM 4143 N N . THR A 1 518 ? -30.739 28.117 29.372 1.00 15.66 518 THR A N 1
ATOM 4144 C CA . THR A 1 518 ? -31.148 27.503 30.635 1.00 15.67 518 THR A CA 1
ATOM 4145 C C . THR A 1 518 ? -29.944 27.486 31.555 1.00 17.14 518 THR A C 1
ATOM 4146 O O . THR A 1 518 ? -28.966 26.781 31.305 1.00 17.88 518 THR A O 1
ATOM 4150 N N . ASN A 1 519 ? -30.034 28.284 32.606 1.00 18.85 519 ASN A N 1
ATOM 4151 C CA . ASN A 1 519 ? -28.933 28.358 33.584 1.00 21.32 519 ASN A CA 1
ATOM 4152 C C . ASN A 1 519 ? -28.860 27.036 34.340 1.00 21.16 519 ASN A C 1
ATOM 4153 O O . ASN A 1 519 ? -29.892 26.398 34.589 1.00 21.51 519 ASN A O 1
ATOM 4158 N N . VAL A 1 520 ? -27.653 26.629 34.722 1.00 23.42 520 VAL A N 1
ATOM 4159 C CA . VAL A 1 520 ? -27.457 25.406 35.563 1.00 25.38 520 VAL A CA 1
ATOM 4160 C C . VAL A 1 520 ? -26.695 25.814 36.816 1.00 28.90 520 VAL A C 1
ATOM 4161 O O . VAL A 1 520 ? -25.483 25.610 36.853 1.00 28.13 520 VAL A O 1
ATOM 4165 N N . PRO A 1 521 ? -27.385 26.381 37.838 1.00 32.16 521 PRO A N 1
ATOM 4166 C CA . PRO A 1 521 ? -26.704 26.865 39.043 1.00 33.12 521 PRO A CA 1
ATOM 4167 C C . PRO A 1 521 ? -25.896 25.744 39.706 1.00 33.43 521 PRO A C 1
ATOM 4168 O O . PRO A 1 521 ? -24.859 26.039 40.271 1.00 33.40 521 PRO A O 1
ATOM 4172 N N . ALA A 1 522 ? -26.377 24.501 39.602 1.00 32.47 522 ALA A N 1
ATOM 4173 C CA . ALA A 1 522 ? -25.813 23.339 40.327 1.00 34.32 522 ALA A CA 1
ATOM 4174 C C . ALA A 1 522 ? -24.387 23.071 39.861 1.00 32.25 522 ALA A C 1
ATOM 4175 O O . ALA A 1 522 ? -23.666 22.394 40.605 1.00 35.07 522 ALA A O 1
ATOM 4177 N N . LEU A 1 523 ? -23.972 23.590 38.699 1.00 26.93 523 LEU A N 1
ATOM 4178 C CA . LEU A 1 523 ? -22.607 23.392 38.151 1.00 27.14 523 LEU A CA 1
ATOM 4179 C C . LEU A 1 523 ? -21.644 24.491 38.587 1.00 25.97 523 LEU A C 1
ATOM 4180 O O . LEU A 1 523 ? -20.473 24.324 38.298 1.00 25.00 523 LEU A O 1
ATOM 4185 N N . VAL A 1 524 ? -22.110 25.585 39.221 1.00 27.26 524 VAL A N 1
ATOM 4186 C CA . VAL A 1 524 ? -21.158 26.610 39.761 1.00 29.90 524 VAL A CA 1
ATOM 4187 C C . VAL A 1 524 ? -20.274 25.905 40.809 1.00 26.54 524 VAL A C 1
ATOM 4188 O O . VAL A 1 524 ? -20.819 25.181 41.650 1.00 30.59 524 VAL A O 1
ATOM 4192 N N . GLY A 1 525 ? -18.966 26.072 40.676 1.00 27.72 525 GLY A N 1
ATOM 4193 C CA . GLY A 1 525 ? -17.925 25.508 41.555 1.00 30.38 525 GLY A CA 1
ATOM 4194 C C . GLY A 1 525 ? -17.476 24.132 41.110 1.00 32.23 525 GLY A C 1
ATOM 4195 O O . GLY A 1 525 ? -16.522 23.593 41.715 1.00 31.20 525 GLY A O 1
ATOM 4196 N N . VAL A 1 526 ? -18.089 23.585 40.050 1.00 29.24 526 VAL A N 1
ATOM 4197 C CA . VAL A 1 526 ? -17.751 22.220 39.553 1.00 28.46 526 VAL A CA 1
ATOM 4198 C C . VAL A 1 526 ? -16.628 22.306 38.528 1.00 26.96 526 VAL A C 1
ATOM 4199 O O . VAL A 1 526 ? -16.618 23.232 37.709 1.00 28.26 526 VAL A O 1
ATOM 4203 N N . SER A 1 527 ? -15.662 21.378 38.585 1.00 26.85 527 SER A N 1
ATOM 4204 C CA . SER A 1 527 ? -14.567 21.264 37.587 1.00 26.97 527 SER A CA 1
ATOM 4205 C C . SER A 1 527 ? -15.177 21.067 36.188 1.00 24.25 527 SER A C 1
ATOM 4206 O O . SER A 1 527 ? -16.056 20.186 36.084 1.00 27.24 527 SER A O 1
ATOM 4209 N N . ARG A 1 528 ? -14.675 21.814 35.208 1.00 25.16 528 ARG A N 1
ATOM 4210 C CA . ARG A 1 528 ? -15.110 21.715 33.784 1.00 25.38 528 ARG A CA 1
ATOM 4211 C C . ARG A 1 528 ? -14.659 20.358 33.219 1.00 28.05 528 ARG A C 1
ATOM 4212 O O . ARG A 1 528 ? -15.131 20.020 32.139 1.00 24.77 528 ARG A O 1
ATOM 4220 N N . GLY A 1 529 ? -13.701 19.664 33.844 1.00 25.17 529 GLY A N 1
ATOM 4221 C CA . GLY A 1 529 ? -13.182 18.369 33.364 1.00 24.37 529 GLY A CA 1
ATOM 4222 C C . GLY A 1 529 ? -12.520 18.555 32.028 1.00 23.11 529 GLY A C 1
ATOM 4223 O O . GLY A 1 529 ? -12.019 19.651 31.731 1.00 21.91 529 GLY A O 1
ATOM 4224 N N . LYS A 1 530 ? -12.544 17.540 31.148 1.00 20.99 530 LYS A N 1
ATOM 4225 C CA . LYS A 1 530 ? -11.923 17.674 29.832 1.00 20.42 530 LYS A CA 1
ATOM 4226 C C . LYS A 1 530 ? -12.954 17.551 28.694 1.00 16.87 530 LYS A C 1
ATOM 4227 O O . LYS A 1 530 ? -12.631 17.909 27.608 1.00 21.54 530 LYS A O 1
ATOM 4233 N N . LEU A 1 531 ? -14.150 17.050 28.985 1.00 18.87 531 LEU A N 1
ATOM 4234 C CA . LEU A 1 531 ? -15.155 16.868 27.891 1.00 18.49 531 LEU A CA 1
ATOM 4235 C C . LEU A 1 531 ? -16.534 17.021 28.520 1.00 17.69 531 LEU A C 1
ATOM 4236 O O . LEU A 1 531 ? -16.859 16.307 29.491 1.00 17.56 531 LEU A O 1
ATOM 4241 N N . ILE A 1 532 ? -17.316 17.956 27.985 1.00 16.72 532 ILE A N 1
ATOM 4242 C CA . ILE A 1 532 ? -18.681 18.243 28.486 1.00 15.51 532 ILE A CA 1
ATOM 4243 C C . ILE A 1 532 ? -19.660 17.777 27.402 1.00 14.02 532 ILE A C 1
ATOM 4244 O O . ILE A 1 532 ? -19.533 18.248 26.265 1.00 16.18 532 ILE A O 1
ATOM 4249 N N . LEU A 1 533 ? -20.619 16.964 27.782 1.00 14.68 533 LEU A N 1
ATOM 4250 C CA . LEU A 1 533 ? -21.714 16.557 26.857 1.00 13.92 533 LEU A CA 1
ATOM 4251 C C . LEU A 1 533 ? -23.041 17.032 27.434 1.00 14.09 533 LEU A C 1
ATOM 4252 O O . LEU A 1 533 ? -23.451 16.545 28.458 1.00 14.33 533 LEU A O 1
ATOM 4257 N N . VAL A 1 534 ? -23.765 17.861 26.687 1.00 13.98 534 VAL A N 1
ATOM 4258 C CA . VAL A 1 534 ? -25.078 18.393 27.141 1.00 13.29 534 VAL A CA 1
ATOM 4259 C C . VAL A 1 534 ? -26.258 17.584 26.592 1.00 13.09 534 VAL A C 1
ATOM 4260 O O . VAL A 1 534 ? -27.379 17.957 26.797 1.00 15.16 534 VAL A O 1
ATOM 4264 N N . ASN A 1 535 ? -26.000 16.396 26.056 1.00 12.48 535 ASN A N 1
ATOM 4265 C CA . ASN A 1 535 ? -27.056 15.381 25.844 1.00 12.10 535 ASN A CA 1
ATOM 4266 C C . ASN A 1 535 ? -26.543 14.040 26.370 1.00 13.42 535 ASN A C 1
ATOM 4267 O O . ASN A 1 535 ? -26.673 13.004 25.720 1.00 12.67 535 ASN A O 1
ATOM 4272 N N . ASP A 1 536 ? -25.912 14.054 27.538 1.00 14.27 536 ASP A N 1
ATOM 4273 C CA . ASP A 1 536 ? -25.425 12.796 28.166 1.00 14.32 536 ASP A CA 1
ATOM 4274 C C . ASP A 1 536 ? -26.555 11.764 28.288 1.00 13.13 536 ASP A C 1
ATOM 4275 O O . ASP A 1 536 ? -27.744 12.110 28.551 1.00 13.72 536 ASP A O 1
ATOM 4280 N N . ASP A 1 537 ? -26.227 10.480 28.079 1.00 12.98 537 ASP A N 1
ATOM 4281 C CA . ASP A 1 537 ? -27.188 9.352 28.071 1.00 14.09 537 ASP A CA 1
ATOM 4282 C C . ASP A 1 537 ? -28.159 9.435 26.884 1.00 11.06 537 ASP A C 1
ATOM 4283 O O . ASP A 1 537 ? -29.047 8.629 26.796 1.00 12.75 537 ASP A O 1
ATOM 4288 N N . ASP A 1 538 ? -27.936 10.371 25.955 1.00 11.83 538 ASP A N 1
ATOM 4289 C CA . ASP A 1 538 ? -28.757 10.464 24.714 1.00 11.98 538 ASP A CA 1
ATOM 4290 C C . ASP A 1 538 ? -30.252 10.509 25.038 1.00 11.80 538 ASP A C 1
ATOM 4291 O O . ASP A 1 538 ? -31.064 9.798 24.408 1.00 12.71 538 ASP A O 1
ATOM 4296 N N . LEU A 1 539 ? -30.656 11.356 25.976 1.00 11.50 539 LEU A N 1
ATOM 4297 C CA . LEU A 1 539 ? -32.075 11.401 26.383 1.00 11.47 539 LEU A CA 1
ATOM 4298 C C . LEU A 1 539 ? -32.921 12.184 25.393 1.00 10.24 539 LEU A C 1
ATOM 4299 O O . LEU A 1 539 ? -34.104 11.883 25.296 1.00 11.31 539 LEU A O 1
ATOM 4304 N N . THR A 1 540 ? -32.362 13.177 24.702 1.00 10.85 540 THR A N 1
ATOM 4305 C CA . THR A 1 540 ? -33.179 14.044 23.827 1.00 10.21 540 THR A CA 1
ATOM 4306 C C . THR A 1 540 ? -32.717 13.965 22.384 1.00 9.73 540 THR A C 1
ATOM 4307 O O . THR A 1 540 ? -31.659 13.428 22.063 1.00 10.51 540 THR A O 1
ATOM 4311 N N . TYR A 1 541 ? -33.607 14.440 21.526 1.00 9.47 541 TYR A N 1
ATOM 4312 C CA . TYR A 1 541 ? -33.410 14.581 20.077 1.00 10.32 541 TYR A CA 1
ATOM 4313 C C . TYR A 1 541 ? -32.907 15.983 19.810 1.00 10.73 541 TYR A C 1
ATOM 4314 O O . TYR A 1 541 ? -33.644 16.944 20.137 1.00 10.54 541 TYR A O 1
ATOM 4323 N N . CYS A 1 542 ? -31.720 16.121 19.255 1.00 10.22 542 CYS A N 1
ATOM 4324 C CA . CYS A 1 542 ? -31.055 17.423 19.110 1.00 10.82 542 CYS A CA 1
ATOM 4325 C C . CYS A 1 542 ? -29.885 17.297 18.168 1.00 11.67 542 CYS A C 1
ATOM 4326 O O . CYS A 1 542 ? -29.533 16.159 17.789 1.00 10.77 542 CYS A O 1
ATOM 4329 N N . SER A 1 543 ? -29.288 18.429 17.840 1.00 11.63 543 SER A N 1
ATOM 4330 C CA . SER A 1 543 ? -27.929 18.503 17.313 1.00 11.58 543 SER A CA 1
ATOM 4331 C C . SER A 1 543 ? -26.973 18.937 18.402 1.00 12.45 543 SER A C 1
ATOM 4332 O O . SER A 1 543 ? -27.038 20.107 18.870 1.00 14.79 543 SER A O 1
ATOM 4335 N N . LEU A 1 544 ? -26.151 18.015 18.854 1.00 12.77 544 LEU A N 1
ATOM 4336 C CA . LEU A 1 544 ? -25.204 18.275 19.961 1.00 12.64 544 LEU A CA 1
ATOM 4337 C C . LEU A 1 544 ? -23.934 18.898 19.419 1.00 12.64 544 LEU A C 1
ATOM 4338 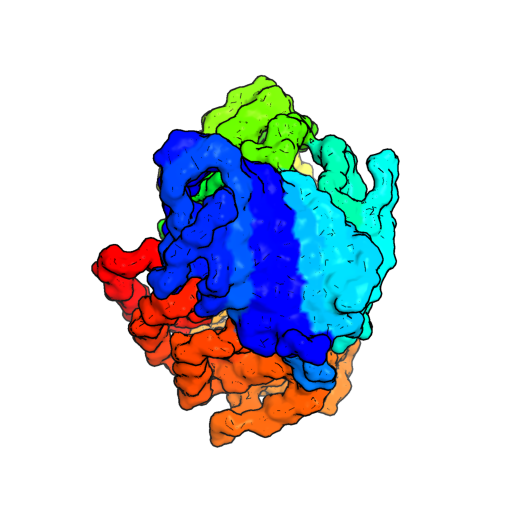O O . LEU A 1 544 ? -23.403 18.458 18.414 1.00 13.01 544 LEU A O 1
ATOM 4343 N N . ARG A 1 545 ? -23.496 19.970 20.068 1.00 13.42 545 ARG A N 1
ATOM 4344 C CA . ARG A 1 545 ? -22.173 20.547 19.812 1.00 14.54 545 ARG A CA 1
ATOM 4345 C C . ARG A 1 545 ? -21.409 20.737 21.132 1.00 14.39 545 ARG A C 1
ATOM 4346 O O . ARG A 1 545 ? -22.005 20.712 22.188 1.00 14.27 545 ARG A O 1
ATOM 4354 N N . LEU A 1 546 ? -20.114 20.822 20.992 1.00 17.00 546 LEU A N 1
ATOM 4355 C CA . LEU A 1 546 ? -19.169 20.843 22.137 1.00 17.53 546 LEU A CA 1
ATOM 4356 C C . LEU A 1 546 ? -18.502 22.222 22.165 1.00 17.40 546 LEU A C 1
ATOM 4357 O O . LEU A 1 546 ? -18.293 22.834 21.110 1.00 17.59 546 LEU A O 1
ATOM 4362 N N . ASP A 1 547 ? -18.120 22.662 23.363 1.00 18.26 547 ASP A N 1
ATOM 4363 C CA . ASP A 1 547 ? -17.257 23.858 23.506 1.00 19.07 547 ASP A CA 1
ATOM 4364 C C . ASP A 1 547 ? -15.874 23.540 22.905 1.00 20.16 547 ASP A C 1
ATOM 4365 O O . ASP A 1 547 ? -15.523 22.350 22.722 1.00 19.46 547 ASP A O 1
ATOM 4370 N N . GLU A 1 548 ? -15.095 24.569 22.595 1.00 21.34 548 GLU A N 1
ATOM 4371 C CA . GLU A 1 548 ? -13.809 24.444 21.880 1.00 23.20 548 GLU A CA 1
ATOM 4372 C C . GLU A 1 548 ? -12.890 23.423 22.568 1.00 21.13 548 GLU A C 1
ATOM 4373 O O . GLU A 1 548 ? -12.260 22.612 21.865 1.00 20.42 548 GLU A O 1
ATOM 4379 N N . ARG A 1 549 ? -12.700 23.554 23.876 1.00 21.43 549 ARG A N 1
ATOM 4380 C CA . ARG A 1 549 ? -11.758 22.681 24.603 1.00 22.65 549 ARG A CA 1
ATOM 4381 C C . ARG A 1 549 ? -12.301 21.249 24.569 1.00 20.60 549 ARG A C 1
ATOM 4382 O O . ARG A 1 549 ? -11.490 20.311 24.343 1.00 20.26 549 ARG A O 1
ATOM 4390 N N . SER A 1 550 ? -13.588 21.060 24.853 1.00 18.84 550 SER A N 1
ATOM 4391 C CA . SER A 1 550 ? -14.192 19.702 24.812 1.00 18.73 550 SER A CA 1
ATOM 4392 C C . SER A 1 550 ? -14.019 19.098 23.421 1.00 18.19 550 SER A C 1
ATOM 4393 O O . SER A 1 550 ? -13.736 17.888 23.326 1.00 17.58 550 SER A O 1
ATOM 4396 N N . LEU A 1 551 ? -14.182 19.878 22.365 1.00 17.19 551 LEU A N 1
ATOM 4397 C CA . LEU A 1 551 ? -14.071 19.353 20.994 1.00 18.88 551 LEU A CA 1
ATOM 4398 C C . LEU A 1 551 ? -12.623 18.906 20.763 1.00 21.04 551 LEU A C 1
ATOM 4399 O O . LEU A 1 551 ? -12.371 17.885 20.094 1.00 20.43 551 LEU A O 1
ATOM 4404 N N . GLN A 1 552 ? -11.649 19.678 21.230 1.00 20.17 552 GLN A N 1
ATOM 4405 C CA . GLN A 1 552 ? -10.233 19.310 20.997 1.00 20.99 552 GLN A CA 1
ATOM 4406 C C . GLN A 1 552 ? -9.950 17.994 21.724 1.00 18.06 552 GLN A C 1
ATOM 4407 O O . GLN A 1 552 ? -9.298 17.106 21.108 1.00 18.80 552 GLN A O 1
ATOM 4413 N N . THR A 1 553 ? -10.464 17.851 22.927 1.00 16.53 553 THR A N 1
ATOM 4414 C CA . THR A 1 553 ? -10.351 16.609 23.728 1.00 17.69 553 THR A CA 1
ATOM 4415 C C . THR A 1 553 ? -10.972 15.439 22.944 1.00 21.02 553 THR A C 1
ATOM 4416 O O . THR A 1 553 ? -10.364 14.344 22.868 1.00 20.93 553 THR A O 1
ATOM 4420 N N . ALA A 1 554 ? -12.158 15.667 22.386 1.00 21.04 554 ALA A N 1
ATOM 4421 C CA . ALA A 1 554 ? -12.883 14.665 21.574 1.00 23.08 554 ALA A CA 1
ATOM 4422 C C . ALA A 1 554 ? -12.039 14.267 20.364 1.00 20.22 554 ALA A C 1
ATOM 4423 O O . ALA A 1 554 ? -11.904 13.040 20.104 1.00 24.68 554 ALA A O 1
ATOM 4425 N N . LEU A 1 555 ? -11.543 15.196 19.572 1.00 22.94 555 LEU A N 1
ATOM 4426 C CA . LEU A 1 555 ? -10.831 14.886 18.306 1.00 22.90 555 LEU A CA 1
ATOM 4427 C C . LEU A 1 555 ? -9.491 14.198 18.608 1.00 27.84 555 LEU A C 1
ATOM 4428 O O . LEU A 1 555 ? -8.986 13.427 17.745 1.00 28.05 555 LEU A O 1
ATOM 4433 N N . ASP A 1 556 ? -8.918 14.458 19.793 1.00 22.79 556 ASP A N 1
ATOM 4434 C CA . ASP A 1 556 ? -7.611 13.889 20.189 1.00 22.20 556 ASP A CA 1
ATOM 4435 C C . ASP A 1 556 ? -7.773 12.580 20.960 1.00 20.48 556 ASP A C 1
ATOM 4436 O O . ASP A 1 556 ? -6.809 11.804 20.888 1.00 22.73 556 ASP A O 1
ATOM 4441 N N . ARG A 1 557 ? -8.825 12.368 21.761 1.00 18.32 557 ARG A N 1
ATOM 4442 C CA . ARG A 1 557 ? -8.900 11.276 22.772 1.00 17.32 557 ARG A CA 1
ATOM 4443 C C . ARG A 1 557 ? -10.162 10.408 22.628 1.00 15.78 557 ARG A C 1
ATOM 4444 O O . ARG A 1 557 ? -10.558 9.765 23.593 1.00 17.40 557 ARG A O 1
ATOM 4452 N N . ILE A 1 558 ? -10.783 10.399 21.443 1.00 17.58 558 ILE A N 1
ATOM 4453 C CA . ILE A 1 558 ? -12.061 9.629 21.303 1.00 16.58 558 ILE A CA 1
ATOM 4454 C C . ILE A 1 558 ? -11.853 8.192 21.770 1.00 15.16 558 ILE A C 1
ATOM 4455 O O . ILE A 1 558 ? -12.733 7.583 22.386 1.00 16.52 558 ILE A O 1
ATOM 4460 N N . ALA A 1 559 ? -10.666 7.637 21.507 1.00 16.03 559 ALA A N 1
ATOM 4461 C CA . ALA A 1 559 ? -10.349 6.243 21.849 1.00 16.33 559 ALA A CA 1
ATOM 4462 C C . ALA A 1 559 ? -10.242 6.017 23.353 1.00 17.44 559 ALA A C 1
ATOM 4463 O O . ALA A 1 559 ? -10.288 4.873 23.795 1.00 17.47 559 ALA A O 1
ATOM 4465 N N . ASP A 1 560 ? -10.112 7.075 24.150 1.00 17.11 560 ASP A N 1
ATOM 4466 C CA . ASP A 1 560 ? -10.048 6.964 25.629 1.00 17.89 560 ASP A CA 1
ATOM 4467 C C . ASP A 1 560 ? -11.422 7.012 26.271 1.00 17.79 560 ASP A C 1
ATOM 4468 O O . ASP A 1 560 ? -11.514 6.802 27.471 1.00 17.03 560 ASP A O 1
ATOM 4473 N N . ILE A 1 561 ? -12.504 7.292 25.524 1.00 15.62 561 ILE A N 1
ATOM 4474 C CA . ILE A 1 561 ? -13.806 7.385 26.219 1.00 15.37 561 ILE A CA 1
ATOM 4475 C C . ILE A 1 561 ? -14.244 5.964 26.555 1.00 16.64 561 ILE A C 1
ATOM 4476 O O . ILE A 1 561 ? -14.384 5.153 25.616 1.00 16.92 561 ILE A O 1
ATOM 4481 N N . ALA A 1 562 ? -14.343 5.638 27.832 1.00 16.45 562 ALA A N 1
ATOM 4482 C CA . ALA A 1 562 ? -14.483 4.249 28.306 1.00 18.63 562 ALA A CA 1
ATOM 4483 C C . ALA A 1 562 ? -15.814 3.631 27.885 1.00 16.16 562 ALA A C 1
ATOM 4484 O O . ALA A 1 562 ? -15.835 2.462 27.463 1.00 17.66 562 ALA A O 1
ATOM 4486 N N A GLU A 1 563 ? -16.924 4.359 28.089 0.50 16.14 563 GLU A N 1
ATOM 4487 N N B GLU A 1 563 ? -16.916 4.360 28.063 0.50 16.34 563 GLU A N 1
ATOM 4488 C CA A GLU A 1 563 ? -18.296 3.822 27.967 0.50 15.42 563 GLU A CA 1
ATOM 4489 C CA B GLU A 1 563 ? -18.249 3.759 27.926 0.50 15.62 563 GLU A CA 1
ATOM 4490 C C A GLU A 1 563 ? -18.779 3.990 26.528 0.50 13.93 563 GLU A C 1
ATOM 4491 C C B GLU A 1 563 ? -18.732 3.971 26.500 0.50 14.16 563 GLU A C 1
ATOM 4492 O O A GLU A 1 563 ? -18.611 5.060 25.936 0.50 13.72 563 GLU A O 1
ATOM 4493 O O B GLU A 1 563 ? -18.480 5.014 25.889 0.50 14.11 563 GLU A O 1
ATOM 4504 N N . PRO A 1 564 ? -19.362 2.946 25.909 1.00 13.62 564 PRO A N 1
ATOM 4505 C CA . PRO A 1 564 ? -19.826 3.041 24.529 1.00 12.49 564 PRO A CA 1
ATOM 4506 C C . PRO A 1 564 ? -20.751 4.238 24.226 1.00 11.24 564 PRO A C 1
ATOM 4507 O O . PRO A 1 564 ? -20.582 4.854 23.187 1.00 11.31 564 PRO A O 1
ATOM 4511 N N . LEU A 1 565 ? -21.696 4.570 25.079 1.00 11.49 565 LEU A N 1
ATOM 4512 C CA . LEU A 1 565 ? -22.716 5.561 24.708 1.00 11.39 565 LEU A CA 1
ATOM 4513 C C . LEU A 1 565 ? -22.073 6.936 24.601 1.00 11.19 565 LEU A C 1
ATOM 4514 O O . LEU A 1 565 ? -22.250 7.578 23.574 1.00 11.49 565 LEU A O 1
ATOM 4519 N N . PRO A 1 566 ? -21.337 7.487 25.582 1.00 11.57 566 PRO A N 1
ATOM 4520 C CA . PRO A 1 566 ? -20.761 8.814 25.384 1.00 11.73 566 PRO A CA 1
ATOM 4521 C C . PRO A 1 566 ? -19.756 8.810 24.238 1.00 11.47 566 PRO A C 1
ATOM 4522 O O . PRO A 1 566 ? -19.611 9.818 23.550 1.00 11.17 566 PRO A O 1
ATOM 4526 N N . ARG A 1 567 ? -19.039 7.696 24.019 1.00 11.02 567 ARG A N 1
ATOM 4527 C CA . ARG A 1 567 ? -18.113 7.631 22.888 1.00 10.95 567 ARG A CA 1
ATOM 4528 C C . ARG A 1 567 ? -18.909 7.792 21.570 1.00 10.76 567 ARG A C 1
ATOM 4529 O O . ARG A 1 567 ? -18.480 8.534 20.680 1.00 9.93 567 ARG A O 1
ATOM 4537 N N . THR A 1 568 ? -20.053 7.140 21.467 1.00 10.54 568 THR A N 1
ATOM 4538 C CA . THR A 1 568 ? -20.979 7.268 20.304 1.00 11.10 568 THR A CA 1
ATOM 4539 C C . THR A 1 568 ? -21.512 8.697 20.212 1.00 12.05 568 THR A C 1
ATOM 4540 O O . THR A 1 568 ? -21.662 9.174 19.075 1.00 11.91 568 THR A O 1
ATOM 4544 N N . LEU A 1 569 ? -21.794 9.375 21.318 1.00 11.54 569 LEU A N 1
ATOM 4545 C CA . LEU A 1 569 ? -22.269 10.761 21.204 1.00 12.32 569 LEU A CA 1
ATOM 4546 C C . LEU A 1 569 ? -21.194 11.610 20.515 1.00 11.12 569 LEU A C 1
ATOM 4547 O O . LEU A 1 569 ? -21.507 12.545 19.753 1.00 12.33 569 LEU A O 1
ATOM 4552 N N . VAL A 1 570 ? -19.933 11.329 20.820 1.00 10.86 570 VAL A N 1
ATOM 4553 C CA . VAL A 1 570 ? -18.813 12.054 20.180 1.00 11.29 570 VAL A CA 1
ATOM 4554 C C . VAL A 1 570 ? -18.660 11.632 18.718 1.00 11.26 570 VAL A C 1
ATOM 4555 O O . VAL A 1 570 ? -18.515 12.533 17.833 1.00 11.88 570 VAL A O 1
ATOM 4559 N N . TRP A 1 571 ? -18.683 10.321 18.423 1.00 11.17 571 TRP A N 1
ATOM 4560 C CA . TRP A 1 571 ? -18.629 9.893 17.008 1.00 11.30 571 TRP A CA 1
ATOM 4561 C C . TRP A 1 571 ? -19.739 10.592 16.224 1.00 10.70 571 TRP A C 1
ATOM 4562 O O . TRP A 1 571 ? -19.502 11.057 15.100 1.00 11.90 571 TRP A O 1
ATOM 4573 N N . SER A 1 572 ? -20.934 10.634 16.763 1.00 10.23 572 SER A N 1
ATOM 4574 C CA . SER A 1 572 ? -22.102 11.172 16.051 1.00 10.38 572 SER A CA 1
ATOM 4575 C C . SER A 1 572 ? -21.923 12.669 15.852 1.00 11.92 572 SER A C 1
ATOM 4576 O O . SER A 1 572 ? -22.181 13.186 14.734 1.00 11.61 572 SER A O 1
ATOM 4579 N N . ALA A 1 573 ? -21.535 13.401 16.898 1.00 11.44 573 ALA A N 1
ATOM 4580 C CA . ALA A 1 573 ? -21.322 14.855 16.735 1.00 11.46 573 ALA A CA 1
ATOM 4581 C C . ALA A 1 573 ? -20.283 15.062 15.650 1.00 10.82 573 ALA A C 1
ATOM 4582 O O . ALA A 1 573 ? -20.442 15.992 14.822 1.00 12.48 573 ALA A O 1
ATOM 4584 N N . ALA A 1 574 ? -19.182 14.309 15.631 1.00 11.23 574 ALA A N 1
ATOM 4585 C CA . ALA A 1 574 ? -18.155 14.518 14.597 1.00 10.55 574 ALA A CA 1
ATOM 4586 C C . ALA A 1 574 ? -18.740 14.251 13.206 1.00 11.22 574 ALA A C 1
ATOM 4587 O O . ALA A 1 574 ? -18.410 14.972 12.257 1.00 10.73 574 ALA A O 1
ATOM 4589 N N . TRP A 1 575 ? -19.499 13.198 13.047 1.00 10.76 575 TRP A N 1
ATOM 4590 C CA . TRP A 1 575 ? -20.090 12.871 11.732 1.00 10.72 575 TRP A CA 1
ATOM 4591 C C . TRP A 1 575 ? -21.058 13.954 11.300 1.00 10.73 575 TRP A C 1
ATOM 4592 O O . TRP A 1 575 ? -21.043 14.415 10.146 1.00 11.01 575 TRP A O 1
ATOM 4603 N N . GLU A 1 576 ? -21.911 14.396 12.222 1.00 11.04 576 GLU A N 1
ATOM 4604 C CA . GLU A 1 576 ? -22.898 15.449 11.883 1.00 11.12 576 GLU A CA 1
ATOM 4605 C C . GLU A 1 576 ? -22.159 16.756 11.524 1.00 11.69 576 GLU A C 1
ATOM 4606 O O . GLU A 1 576 ? -22.608 17.469 10.609 1.00 11.77 576 GLU A O 1
ATOM 4612 N N . MET A 1 577 ? -21.088 17.076 12.256 1.00 10.90 577 MET A N 1
ATOM 4613 C CA . MET A 1 577 ? -20.267 18.278 11.902 1.00 11.40 577 MET A CA 1
ATOM 4614 C C . MET A 1 577 ? -19.694 18.129 10.503 1.00 10.95 577 MET A C 1
ATOM 4615 O O . MET A 1 577 ? -19.610 19.098 9.724 1.00 12.12 577 MET A O 1
ATOM 4620 N N . THR A 1 578 ? -19.335 16.920 10.088 1.00 11.46 578 THR A N 1
ATOM 4621 C CA . THR A 1 578 ? -18.843 16.656 8.724 1.00 10.59 578 THR A CA 1
ATOM 4622 C C . THR A 1 578 ? -19.954 16.874 7.688 1.00 10.86 578 THR A C 1
ATOM 4623 O O . THR A 1 578 ? -19.735 17.568 6.693 1.00 12.18 578 THR A O 1
ATOM 4627 N N . ARG A 1 579 ? -21.146 16.348 7.943 1.00 10.86 579 ARG A N 1
ATOM 4628 C CA . ARG A 1 579 ? -22.288 16.537 7.039 1.00 11.58 579 ARG A CA 1
ATOM 4629 C C . ARG A 1 579 ? -22.588 18.024 6.913 1.00 12.39 579 ARG A C 1
ATOM 4630 O O . ARG A 1 579 ? -23.097 18.432 5.865 1.00 12.01 579 ARG A O 1
ATOM 4638 N N . GLU A 1 580 ? -22.407 18.765 7.983 1.00 12.49 580 GLU A N 1
ATOM 4639 C CA . GLU A 1 580 ? -22.763 20.209 8.075 1.00 13.83 580 GLU A CA 1
ATOM 4640 C C . GLU A 1 580 ? -21.599 21.125 7.691 1.00 14.56 580 GLU A C 1
ATOM 4641 O O . GLU A 1 580 ? -21.795 22.328 7.854 1.00 15.89 580 GLU A O 1
ATOM 4647 N N . ALA A 1 581 ? -20.513 20.621 7.135 1.00 13.56 581 ALA A N 1
ATOM 4648 C CA . ALA A 1 581 ? -19.389 21.463 6.641 1.00 14.03 581 ALA A CA 1
ATOM 4649 C C . ALA A 1 581 ? -18.815 22.265 7.804 1.00 16.03 581 ALA A C 1
ATOM 4650 O O . ALA A 1 581 ? -18.426 23.440 7.597 1.00 17.08 581 ALA A O 1
ATOM 4652 N N . GLU A 1 582 ? -18.675 21.628 8.960 1.00 14.33 582 GLU A N 1
ATOM 4653 C CA . GLU A 1 582 ? -18.009 22.166 10.169 1.00 14.80 582 GLU A CA 1
ATOM 4654 C C . GLU A 1 582 ? -16.706 21.415 10.456 1.00 16.11 582 GLU A C 1
ATOM 4655 O O . GLU A 1 582 ? -15.891 21.931 11.199 1.00 18.65 582 GLU A O 1
ATOM 4661 N N . LEU A 1 583 ? -16.554 20.197 9.951 1.00 13.42 583 LEU A N 1
ATOM 4662 C CA . LEU A 1 583 ? -15.359 19.331 10.144 1.00 13.85 583 LEU A CA 1
ATOM 4663 C C . LEU A 1 583 ? -15.001 18.831 8.767 1.00 14.04 583 LEU A C 1
ATOM 4664 O O . LEU A 1 583 ? -15.881 18.334 8.077 1.00 14.14 583 LEU A O 1
ATOM 4669 N N A ARG A 1 584 ? -13.750 18.978 8.335 0.50 13.20 584 ARG A N 1
ATOM 4670 N N B ARG A 1 584 ? -13.748 18.977 8.338 0.50 13.20 584 ARG A N 1
ATOM 4671 C CA A ARG A 1 584 ? -13.370 18.548 6.978 0.50 14.17 584 ARG A CA 1
ATOM 4672 C CA B ARG A 1 584 ? -13.355 18.551 6.982 0.50 14.15 584 ARG A CA 1
ATOM 4673 C C A ARG A 1 584 ? -13.539 17.028 6.863 0.50 13.84 584 ARG A C 1
ATOM 4674 C C B ARG A 1 584 ? -13.521 17.029 6.856 0.50 13.87 584 ARG A C 1
ATOM 4675 O O A ARG A 1 584 ? -13.197 16.302 7.840 0.50 13.60 584 ARG A O 1
ATOM 4676 O O B ARG A 1 584 ? -13.152 16.299 7.820 0.50 13.72 584 ARG A O 1
ATOM 4691 N N . ALA A 1 585 ? -14.015 16.571 5.711 1.00 13.28 585 ALA A N 1
ATOM 4692 C CA . ALA A 1 585 ? -14.086 15.138 5.372 1.00 13.55 585 ALA A CA 1
ATOM 4693 C C . ALA A 1 585 ? -12.779 14.415 5.763 1.00 13.93 585 ALA A C 1
ATOM 4694 O O . ALA A 1 585 ? -12.819 13.334 6.358 1.00 13.29 585 ALA A O 1
ATOM 4696 N N . ARG A 1 586 ? -11.625 14.956 5.396 1.00 13.77 586 ARG A N 1
ATOM 4697 C CA . ARG A 1 586 ? -10.354 14.231 5.641 1.00 14.45 586 ARG A CA 1
ATOM 4698 C C . ARG A 1 586 ? -10.082 14.141 7.140 1.00 14.51 586 ARG A C 1
ATOM 4699 O O . ARG A 1 586 ? -9.422 13.180 7.552 1.00 14.84 586 ARG A O 1
ATOM 4707 N N . ASP A 1 587 ? -10.551 15.092 7.933 1.00 13.90 587 ASP A N 1
ATOM 4708 C CA . ASP A 1 587 ? -10.382 15.046 9.408 1.00 13.73 587 ASP A CA 1
ATOM 4709 C C . ASP A 1 587 ? -11.311 13.998 10.013 1.00 13.21 587 ASP A C 1
ATOM 4710 O O . ASP A 1 587 ? -10.910 13.310 10.974 1.00 13.98 587 ASP A O 1
ATOM 4715 N N . PHE A 1 588 ? -12.535 13.857 9.519 1.00 12.22 588 PHE A N 1
ATOM 4716 C CA . PHE A 1 588 ? -13.428 12.755 9.975 1.00 11.71 588 PHE A CA 1
ATOM 4717 C C . PHE A 1 588 ? -12.760 11.416 9.623 1.00 11.58 588 PHE A C 1
ATOM 4718 O O . PHE A 1 588 ? -12.774 10.517 10.444 1.00 11.90 588 PHE A O 1
ATOM 4726 N N . VAL A 1 589 ? -12.260 11.280 8.403 1.00 12.33 589 VAL A N 1
ATOM 4727 C CA . VAL A 1 589 ? -11.626 10.002 7.988 1.00 12.48 589 VAL A CA 1
ATOM 4728 C C . VAL A 1 589 ? -10.437 9.683 8.911 1.00 13.39 589 VAL A C 1
ATOM 4729 O O . VAL A 1 589 ? -10.289 8.522 9.341 1.00 13.15 589 VAL A O 1
ATOM 4733 N N A SER A 1 590 ? -9.631 10.691 9.226 0.50 12.64 590 SER A N 1
ATOM 4734 N N B SER A 1 590 ? -9.640 10.682 9.248 0.50 14.28 590 SER A N 1
ATOM 4735 C CA A SER A 1 590 ? -8.494 10.555 10.181 0.50 12.61 590 SER A CA 1
ATOM 4736 C CA B SER A 1 590 ? -8.470 10.458 10.134 0.50 15.26 590 SER A CA 1
ATOM 4737 C C A SER A 1 590 ? -9.025 10.050 11.520 0.50 12.20 590 SER A C 1
ATOM 4738 C C B SER A 1 590 ? -8.972 10.099 11.546 0.50 13.69 590 SER A C 1
ATOM 4739 O O A SER A 1 590 ? -8.453 9.102 12.104 0.50 13.55 590 SER A O 1
ATOM 4740 O O B SER A 1 590 ? -8.378 9.204 12.185 0.50 14.53 590 SER A O 1
ATOM 4745 N N . LEU A 1 591 ? -10.065 10.684 12.033 1.00 12.74 591 LEU A N 1
ATOM 4746 C CA . LEU A 1 591 ? -10.637 10.347 13.347 1.00 13.44 591 LEU A CA 1
ATOM 4747 C C . LEU A 1 591 ? -11.035 8.861 13.369 1.00 13.43 591 LEU A C 1
ATOM 4748 O O . LEU A 1 591 ? -10.714 8.126 14.316 1.00 13.63 591 LEU A O 1
ATOM 4753 N N . VAL A 1 592 ? -11.773 8.413 12.356 1.00 12.11 592 VAL A N 1
ATOM 4754 C CA . VAL A 1 592 ? -12.235 7.001 12.279 1.00 11.65 592 VAL A CA 1
ATOM 4755 C C . VAL A 1 592 ? -11.028 6.085 12.121 1.00 12.15 592 VAL A C 1
ATOM 4756 O O . VAL A 1 592 ? -10.930 5.092 12.834 1.00 12.24 592 VAL A O 1
ATOM 4760 N N . SER A 1 593 ? -10.132 6.427 11.229 1.00 12.89 593 SER A N 1
ATOM 4761 C CA . SER A 1 593 ? -8.981 5.554 10.910 1.00 14.00 593 SER A CA 1
ATOM 4762 C C . SER A 1 593 ? -8.144 5.341 12.181 1.00 13.77 593 SER A C 1
ATOM 4763 O O . SER A 1 593 ? -7.640 4.218 12.398 1.00 13.89 593 SER A O 1
ATOM 4766 N N . GLY A 1 594 ? -8.006 6.389 12.975 1.00 14.31 594 GLY A N 1
ATOM 4767 C CA . GLY A 1 594 ? -7.158 6.297 14.174 1.00 13.69 594 GLY A CA 1
ATOM 4768 C C . GLY A 1 594 ? -7.876 5.847 15.402 1.00 14.74 594 GLY A C 1
ATOM 4769 O O . GLY A 1 594 ? -7.191 5.481 16.383 1.00 15.87 594 GLY A O 1
ATOM 4770 N N . GLY A 1 595 ? -9.192 5.904 15.438 1.00 13.10 595 GLY A N 1
ATOM 4771 C CA . GLY A 1 595 ? -9.973 5.661 16.655 1.00 14.01 595 GLY A CA 1
ATOM 4772 C C . GLY A 1 595 ? -10.792 4.379 16.627 1.00 12.78 595 GLY A C 1
ATOM 4773 O O . GLY A 1 595 ? -11.194 3.906 17.702 1.00 13.92 595 GLY A O 1
ATOM 4774 N N . VAL A 1 596 ? -11.089 3.822 15.447 1.00 12.63 596 VAL A N 1
ATOM 4775 C CA . VAL A 1 596 ? -12.028 2.678 15.352 1.00 13.40 596 VAL A CA 1
ATOM 4776 C C . VAL A 1 596 ? -11.496 1.441 16.072 1.00 13.83 596 VAL A C 1
ATOM 4777 O O . VAL A 1 596 ? -12.299 0.652 16.552 1.00 14.02 596 VAL A O 1
ATOM 4781 N N . HIS A 1 597 ? -10.176 1.325 16.262 1.00 14.72 597 HIS A N 1
ATOM 4782 C CA . HIS A 1 597 ? -9.613 0.174 17.022 1.00 16.71 597 HIS A CA 1
ATOM 4783 C C . HIS A 1 597 ? -10.158 0.131 18.456 1.00 15.76 597 HIS A C 1
ATOM 4784 O O . HIS A 1 597 ? -10.222 -0.972 19.059 1.00 18.43 597 HIS A O 1
ATOM 4791 N N . ALA A 1 598 ? -10.611 1.254 18.973 1.00 15.29 598 ALA A N 1
ATOM 4792 C CA . ALA A 1 598 ? -11.121 1.345 20.353 1.00 14.74 598 ALA A CA 1
ATOM 4793 C C . ALA A 1 598 ? -12.645 1.185 20.411 1.00 14.25 598 ALA A C 1
ATOM 4794 O O . ALA A 1 598 ? -13.244 1.171 21.510 1.00 14.58 598 ALA A O 1
ATOM 4796 N N . GLU A 1 599 ? -13.297 1.093 19.245 1.00 12.93 599 GLU A N 1
ATOM 4797 C CA . GLU A 1 599 ? -14.749 0.991 19.196 1.00 13.45 599 GLU A CA 1
ATOM 4798 C C . GLU A 1 599 ? -15.135 -0.473 19.379 1.00 14.65 599 GLU A C 1
ATOM 4799 O O . GLU A 1 599 ? -15.227 -1.226 18.410 1.00 13.92 599 GLU A O 1
ATOM 4805 N N . THR A 1 600 ? -15.386 -0.852 20.609 1.00 14.42 600 THR A N 1
ATOM 4806 C CA . THR A 1 600 ? -15.657 -2.256 20.960 1.00 14.92 600 THR A CA 1
ATOM 4807 C C . THR A 1 600 ? -16.995 -2.712 20.394 1.00 13.85 600 THR A C 1
ATOM 4808 O O . THR A 1 600 ? -17.200 -3.898 20.287 1.00 14.15 600 THR A O 1
ATOM 4812 N N . GLU A 1 601 ? -17.927 -1.796 20.145 1.00 13.04 601 GLU A N 1
ATOM 4813 C CA . GLU A 1 601 ? -19.220 -2.170 19.581 1.00 12.91 601 GLU A CA 1
ATOM 4814 C C . GLU A 1 601 ? -19.083 -2.311 18.078 1.00 12.43 601 GLU A C 1
ATOM 4815 O O . GLU A 1 601 ? -18.957 -1.288 17.381 1.00 12.26 601 GLU A O 1
ATOM 4821 N N . VAL A 1 602 ? -19.102 -3.546 17.571 1.00 13.20 602 VAL A N 1
ATOM 4822 C CA . VAL A 1 602 ? -18.776 -3.720 16.131 1.00 12.42 602 VAL A CA 1
ATOM 4823 C C . VAL A 1 602 ? -19.892 -3.111 15.271 1.00 12.42 602 VAL A C 1
ATOM 4824 O O . VAL A 1 602 ? -19.559 -2.633 14.163 1.00 12.38 602 VAL A O 1
ATOM 4828 N N . GLY A 1 603 ? -21.122 -2.988 15.744 1.00 12.00 603 GLY A N 1
ATOM 4829 C CA . GLY A 1 603 ? -22.191 -2.324 14.984 1.00 12.65 603 GLY A CA 1
ATOM 4830 C C . GLY A 1 603 ? -21.865 -0.843 14.789 1.00 13.12 603 GLY A C 1
ATOM 4831 O O . GLY A 1 603 ? -22.136 -0.263 13.707 1.00 13.56 603 GLY A O 1
ATOM 4832 N N . VAL A 1 604 ? -21.347 -0.216 15.821 1.00 12.46 604 VAL A N 1
ATOM 4833 C CA . VAL A 1 604 ? -20.948 1.214 15.759 1.00 11.80 604 VAL A CA 1
ATOM 4834 C C . VAL A 1 604 ? -19.783 1.274 14.790 1.00 12.02 604 VAL A C 1
ATOM 4835 O O . VAL A 1 604 ? -19.796 2.127 13.871 1.00 11.86 604 VAL A O 1
ATOM 4839 N N . ALA A 1 605 ? -18.751 0.450 14.963 1.00 11.45 605 ALA A N 1
ATOM 4840 C CA . ALA A 1 605 ? -17.595 0.440 14.063 1.00 11.20 605 ALA A CA 1
ATOM 4841 C C . ALA A 1 605 ? -18.006 0.280 12.606 1.00 11.43 605 ALA A C 1
ATOM 4842 O O . ALA A 1 605 ? -17.459 1.019 11.733 1.00 11.18 605 ALA A O 1
ATOM 4844 N N . GLN A 1 606 ? -18.934 -0.615 12.301 1.00 10.88 606 GLN A N 1
ATOM 4845 C CA . GLN A 1 606 ? -19.371 -0.804 10.922 1.00 10.99 606 GLN A CA 1
ATOM 4846 C C . GLN A 1 606 ? -19.962 0.498 10.378 1.00 10.80 606 GLN A C 1
ATOM 4847 O O . GLN A 1 606 ? -19.706 0.837 9.204 1.00 11.92 606 GLN A O 1
ATOM 4853 N N . ARG A 1 607 ? -20.754 1.175 11.166 1.00 10.77 607 ARG A N 1
ATOM 4854 C CA . ARG A 1 607 ? -21.376 2.428 10.692 1.00 10.55 607 ARG A CA 1
ATOM 4855 C C . ARG A 1 607 ? -20.302 3.484 10.508 1.00 11.00 607 ARG A C 1
ATOM 4856 O O . ARG A 1 607 ? -20.385 4.258 9.510 1.00 10.79 607 ARG A O 1
ATOM 4864 N N . LEU A 1 608 ? -19.324 3.573 11.389 1.00 10.02 608 LEU A N 1
ATOM 4865 C CA . LEU A 1 608 ? -18.240 4.565 11.235 1.00 10.77 608 LEU A CA 1
ATOM 4866 C C . LEU A 1 608 ? -17.474 4.331 9.939 1.00 10.97 608 LEU A C 1
ATOM 4867 O O . LEU A 1 608 ? -17.111 5.299 9.249 1.00 10.57 608 LEU A O 1
ATOM 4872 N N . LEU A 1 609 ? -17.253 3.070 9.577 1.00 10.04 609 LEU A N 1
ATOM 4873 C CA . LEU A 1 609 ? -16.523 2.762 8.334 1.00 10.57 609 LEU A CA 1
ATOM 4874 C C . LEU A 1 609 ? -17.402 3.149 7.143 1.00 11.16 609 LEU A C 1
ATOM 4875 O O . LEU A 1 609 ? -16.860 3.707 6.169 1.00 11.11 609 LEU A O 1
ATOM 4880 N N . LEU A 1 610 ? -18.700 2.923 7.138 1.00 10.36 610 LEU A N 1
ATOM 4881 C CA . LEU A 1 610 ? -19.588 3.386 6.043 1.00 10.82 610 LEU A CA 1
ATOM 4882 C C . LEU A 1 610 ? -19.556 4.910 5.976 1.00 10.90 610 LEU A C 1
ATOM 4883 O O . LEU A 1 610 ? -19.511 5.478 4.851 1.00 11.04 610 LEU A O 1
ATOM 4888 N N . GLN A 1 611 ? -19.563 5.601 7.124 1.00 10.21 611 GLN A N 1
ATOM 4889 C CA . GLN A 1 611 ? -19.492 7.068 7.117 1.00 10.33 611 GLN A CA 1
ATOM 4890 C C . GLN A 1 611 ? -18.173 7.508 6.497 1.00 10.32 611 GLN A C 1
ATOM 4891 O O . GLN A 1 611 ? -18.163 8.511 5.745 1.00 10.98 611 GLN A O 1
ATOM 4897 N N . ALA A 1 612 ? -17.055 6.901 6.912 1.00 10.25 612 ALA A N 1
ATOM 4898 C CA . ALA A 1 612 ? -15.757 7.283 6.345 1.00 10.38 612 ALA A CA 1
ATOM 4899 C C . ALA A 1 612 ? -15.791 7.108 4.822 1.00 10.02 612 ALA A C 1
ATOM 4900 O O . ALA A 1 612 ? -15.220 7.933 4.104 1.00 10.37 612 ALA A O 1
ATOM 4902 N N . GLN A 1 613 ? -16.443 6.063 4.325 1.00 9.48 613 GLN A N 1
ATOM 4903 C CA . GLN A 1 613 ? -16.545 5.821 2.874 1.00 10.24 613 GLN A CA 1
ATOM 4904 C C . GLN A 1 613 ? -17.407 6.894 2.220 1.00 11.16 613 GLN A C 1
ATOM 4905 O O . GLN A 1 613 ? -17.022 7.355 1.124 1.00 11.85 613 GLN A O 1
ATOM 4911 N N . THR A 1 614 ? -18.496 7.334 2.831 1.00 10.91 614 THR A N 1
ATOM 4912 C CA . THR A 1 614 ? -19.277 8.508 2.323 1.00 11.76 614 THR A CA 1
ATOM 4913 C C . THR A 1 614 ? -18.396 9.753 2.346 1.00 12.58 614 THR A C 1
ATOM 4914 O O . THR A 1 614 ? -18.382 10.567 1.370 1.00 12.57 614 THR A O 1
ATOM 4918 N N . ALA A 1 615 ? -17.622 9.942 3.408 1.00 11.87 615 ALA A N 1
ATOM 4919 C CA . ALA A 1 615 ? -16.712 11.108 3.500 1.00 11.12 615 ALA A CA 1
ATOM 4920 C C . ALA A 1 615 ? -15.758 11.110 2.305 1.00 11.78 615 ALA A C 1
ATOM 4921 O O . ALA A 1 615 ? -15.605 12.160 1.653 1.00 13.30 615 ALA A O 1
ATOM 4923 N N . LEU A 1 616 ? -15.147 9.971 2.024 1.00 11.00 616 LEU A N 1
ATOM 4924 C CA . LEU A 1 616 ? -14.142 9.900 0.944 1.00 11.20 616 LEU A CA 1
ATOM 4925 C C . LEU A 1 616 ? -14.836 10.026 -0.400 1.00 11.86 616 LEU A C 1
ATOM 4926 O O . LEU A 1 616 ? -14.309 10.740 -1.294 1.00 12.31 616 LEU A O 1
ATOM 4931 N N . GLY A 1 617 ? -15.907 9.296 -0.645 1.00 10.69 617 GLY A N 1
ATOM 4932 C CA . GLY A 1 617 ? -16.547 9.267 -1.966 1.00 11.80 617 GLY A CA 1
ATOM 4933 C C . GLY A 1 617 ? -17.369 10.484 -2.329 1.00 12.17 617 GLY A C 1
ATOM 4934 O O . GLY A 1 617 ? -17.572 10.724 -3.551 1.00 13.96 617 GLY A O 1
ATOM 4935 N N . CYS A 1 618 ? -17.933 11.139 -1.337 1.00 12.08 618 CYS A N 1
ATOM 4936 C CA . CYS A 1 618 ? -18.890 12.230 -1.587 1.00 12.83 618 CYS A CA 1
ATOM 4937 C C . CYS A 1 618 ? -18.356 13.560 -1.041 1.00 13.04 618 CYS A C 1
ATOM 4938 O O . CYS A 1 618 ? -18.566 14.578 -1.705 1.00 13.52 618 CYS A O 1
ATOM 4941 N N . TYR A 1 619 ? -17.745 13.619 0.148 1.00 11.67 619 TYR A N 1
ATOM 4942 C CA . TYR A 1 619 ? -17.506 14.889 0.855 1.00 11.40 619 TYR A CA 1
ATOM 4943 C C . TYR A 1 619 ? -16.091 15.452 0.650 1.00 12.97 619 TYR A C 1
ATOM 4944 O O . TYR A 1 619 ? -15.893 16.590 1.037 1.00 14.73 619 TYR A O 1
ATOM 4953 N N . ALA A 1 620 ? -15.152 14.611 0.265 1.00 13.39 620 ALA A N 1
ATOM 4954 C CA . ALA A 1 620 ? -13.743 15.015 0.194 1.00 14.03 620 ALA A CA 1
ATOM 4955 C C . ALA A 1 620 ? -13.438 15.623 -1.159 1.00 13.19 620 ALA A C 1
ATOM 4956 O O . ALA A 1 620 ? -13.972 15.176 -2.180 1.00 14.42 620 ALA A O 1
ATOM 4958 N N . GLU A 1 621 ? -12.506 16.579 -1.159 1.00 14.96 621 GLU A N 1
ATOM 4959 C CA . GLU A 1 621 ? -11.957 17.073 -2.448 1.00 15.66 621 GLU A CA 1
ATOM 4960 C C . GLU A 1 621 ? -11.546 15.886 -3.292 1.00 15.37 621 GLU A C 1
ATOM 4961 O O . GLU A 1 621 ? -10.793 15.036 -2.826 1.00 14.65 621 GLU A O 1
ATOM 4967 N N . PRO A 1 622 ? -12.052 15.730 -4.539 1.00 15.84 622 PRO A N 1
ATOM 4968 C CA . PRO A 1 622 ? -11.909 14.473 -5.250 1.00 15.68 622 PRO A CA 1
ATOM 4969 C C . PRO A 1 622 ? -10.489 14.104 -5.662 1.00 17.62 622 PRO A C 1
ATOM 4970 O O . PRO A 1 622 ? -10.164 12.927 -5.757 1.00 16.96 622 PRO A O 1
ATOM 4974 N N . GLY A 1 623 ? -9.678 15.131 -5.899 1.00 17.33 623 GLY A N 1
ATOM 4975 C CA . GLY A 1 623 ? -8.274 14.836 -6.260 1.00 17.56 623 GLY A CA 1
ATOM 4976 C C . GLY A 1 623 ? -7.547 14.192 -5.089 1.00 16.24 623 GLY A C 1
ATOM 4977 O O . GLY A 1 623 ? -6.915 13.125 -5.257 1.00 17.98 623 GLY A O 1
ATOM 4978 N N . TRP A 1 624 ? -7.665 14.792 -3.923 1.00 16.92 624 TRP A N 1
ATOM 4979 C CA . TRP A 1 624 ? -7.081 14.249 -2.674 1.00 15.38 624 TRP A CA 1
ATOM 4980 C C . TRP A 1 624 ? -7.687 12.847 -2.429 1.00 15.20 624 TRP A C 1
ATOM 4981 O O . TRP A 1 624 ? -7.000 11.906 -2.085 1.00 15.23 624 TRP A O 1
ATOM 4992 N N . ALA A 1 625 ? -9.001 12.696 -2.608 1.00 15.56 625 ALA A N 1
ATOM 4993 C CA . ALA A 1 625 ? -9.630 11.394 -2.289 1.00 15.62 625 ALA A CA 1
ATOM 4994 C C . ALA A 1 625 ? -9.033 10.295 -3.165 1.00 14.86 625 ALA A C 1
ATOM 4995 O O . ALA A 1 625 ? -8.780 9.167 -2.682 1.00 14.67 625 ALA A O 1
ATOM 4997 N N . ARG A 1 626 ? -8.848 10.541 -4.466 1.00 15.80 626 ARG A N 1
ATOM 4998 C CA . ARG A 1 626 ? -8.335 9.504 -5.366 1.00 17.23 626 ARG A CA 1
ATOM 4999 C C . ARG A 1 626 ? -6.852 9.235 -5.081 1.00 16.61 626 ARG A C 1
ATOM 5000 O O . ARG A 1 626 ? -6.474 8.064 -5.076 1.00 17.61 626 ARG A O 1
ATOM 5008 N N . GLU A 1 627 ? -6.053 10.278 -4.869 1.00 16.83 627 GLU A N 1
ATOM 5009 C CA . GLU A 1 627 ? -4.573 10.164 -4.867 1.00 19.65 627 GLU A CA 1
ATOM 5010 C C . GLU A 1 627 ? -4.105 9.735 -3.481 1.00 18.66 627 GLU A C 1
ATOM 5011 O O . GLU A 1 627 ? -3.122 9.018 -3.383 1.00 20.07 627 GLU A O 1
ATOM 5017 N N . ARG A 1 628 ? -4.813 10.109 -2.407 1.00 17.25 628 ARG A N 1
ATOM 5018 C CA . ARG A 1 628 ? -4.346 9.909 -1.013 1.00 16.89 628 ARG A CA 1
ATOM 5019 C C . ARG A 1 628 ? -5.423 9.266 -0.127 1.00 14.99 628 ARG A C 1
ATOM 5020 O O . ARG A 1 628 ? -5.103 8.346 0.588 1.00 16.07 628 ARG A O 1
ATOM 5028 N N . GLY A 1 629 ? -6.631 9.843 -0.064 1.00 13.90 629 GLY A N 1
ATOM 5029 C CA . GLY A 1 629 ? -7.601 9.444 0.962 1.00 12.30 629 GLY A CA 1
ATOM 5030 C C . GLY A 1 629 ? -8.041 7.999 0.813 1.00 11.99 629 GLY A C 1
ATOM 5031 O O . GLY A 1 629 ? -7.969 7.254 1.796 1.00 12.25 629 GLY A O 1
ATOM 5032 N N . TRP A 1 630 ? -8.503 7.609 -0.361 1.00 11.01 630 TRP A N 1
ATOM 5033 C CA . TRP A 1 630 ? -8.943 6.207 -0.563 1.00 11.64 630 TRP A CA 1
ATOM 5034 C C . TRP A 1 630 ? -7.789 5.244 -0.352 1.00 12.53 630 TRP A C 1
ATOM 5035 O O . TRP A 1 630 ? -7.955 4.251 0.358 1.00 12.20 630 TRP A O 1
ATOM 5046 N N . PRO A 1 631 ? -6.606 5.419 -1.007 1.00 11.97 631 PRO A N 1
ATOM 5047 C CA . PRO A 1 631 ? -5.574 4.407 -0.816 1.00 12.43 631 PRO A CA 1
ATOM 5048 C C . PRO A 1 631 ? -5.092 4.299 0.631 1.00 12.06 631 PRO A C 1
ATOM 5049 O O . PRO A 1 631 ? -4.866 3.170 1.111 1.00 11.86 631 PRO A O 1
ATOM 5053 N N . GLN A 1 632 ? -4.998 5.425 1.327 1.00 12.13 632 GLN A N 1
ATOM 5054 C CA . GLN A 1 632 ? -4.637 5.413 2.758 1.00 12.59 632 GLN A CA 1
ATOM 5055 C C . GLN A 1 632 ? -5.698 4.698 3.612 1.00 12.64 632 GLN A C 1
ATOM 5056 O O . GLN A 1 632 ? -5.344 3.901 4.495 1.00 13.52 632 GLN A O 1
ATOM 5062 N N . PHE A 1 633 ? -6.973 4.927 3.293 1.00 11.32 633 PHE A N 1
ATOM 5063 C CA . PHE A 1 633 ? -8.038 4.294 4.070 1.00 12.05 633 PHE A CA 1
ATOM 5064 C C . PHE A 1 633 ? -8.011 2.774 3.814 1.00 10.88 633 PHE A C 1
ATOM 5065 O O . PHE A 1 633 ? -8.117 1.978 4.750 1.00 11.47 633 PHE A O 1
ATOM 5073 N N . ALA A 1 634 ? -7.826 2.359 2.564 1.00 11.64 634 ALA A N 1
ATOM 5074 C CA . ALA A 1 634 ? -7.720 0.930 2.217 1.00 11.62 634 ALA A CA 1
ATOM 5075 C C . ALA A 1 634 ? -6.495 0.311 2.931 1.00 10.29 634 ALA A C 1
ATOM 5076 O O . ALA A 1 634 ? -6.601 -0.751 3.483 1.00 11.07 634 ALA A O 1
ATOM 5078 N N . ASP A 1 635 ? -5.373 1.015 2.915 1.00 10.74 635 ASP A N 1
ATOM 5079 C CA . ASP A 1 635 ? -4.169 0.508 3.610 1.00 11.26 635 ASP A CA 1
ATOM 5080 C C . ASP A 1 635 ? -4.452 0.375 5.116 1.00 11.71 635 ASP A C 1
ATOM 5081 O O . ASP A 1 635 ? -4.032 -0.608 5.742 1.00 11.60 635 ASP A O 1
ATOM 5086 N N . ARG A 1 636 ? -5.167 1.346 5.697 1.00 10.96 636 ARG A N 1
ATOM 5087 C CA . ARG A 1 636 ? -5.464 1.276 7.133 1.00 11.57 636 ARG A CA 1
ATOM 5088 C C . ARG A 1 636 ? -6.413 0.114 7.426 1.00 11.54 636 ARG A C 1
ATOM 5089 O O . ARG A 1 636 ? -6.276 -0.555 8.424 1.00 11.66 636 ARG A O 1
ATOM 5097 N N . LEU A 1 637 ? -7.411 -0.110 6.574 1.00 11.35 637 LEU A N 1
ATOM 5098 C CA . LEU A 1 637 ? -8.336 -1.222 6.813 1.00 11.41 637 LEU A CA 1
ATOM 5099 C C . LEU A 1 637 ? -7.573 -2.546 6.832 1.00 10.97 637 LEU A C 1
ATOM 5100 O O . LEU A 1 637 ? -7.913 -3.426 7.641 1.00 11.10 637 LEU A O 1
ATOM 5105 N N . LEU A 1 638 ? -6.600 -2.705 5.922 1.00 11.32 638 LEU A N 1
ATOM 5106 C CA . LEU A 1 638 ? -5.866 -3.984 5.902 1.00 11.82 638 LEU A CA 1
ATOM 5107 C C . LEU A 1 638 ? -4.963 -4.080 7.128 1.00 12.73 638 LEU A C 1
ATOM 5108 O O . LEU A 1 638 ? -4.889 -5.180 7.716 1.00 11.78 638 LEU A O 1
ATOM 5113 N N . GLU A 1 639 ? -4.368 -2.991 7.577 1.00 11.78 639 GLU A N 1
ATOM 5114 C CA . GLU A 1 639 ? -3.568 -3.009 8.838 1.00 12.59 639 GLU A CA 1
ATOM 5115 C C . GLU A 1 639 ? -4.474 -3.347 10.025 1.00 12.70 639 GLU A C 1
ATOM 5116 O O . GLU A 1 639 ? -4.145 -4.204 10.843 1.00 13.69 639 GLU A O 1
ATOM 5122 N N . LEU A 1 640 ? -5.659 -2.732 10.068 1.00 12.39 640 LEU A N 1
ATOM 5123 C CA . LEU A 1 640 ? -6.617 -2.977 11.165 1.00 12.36 640 LEU A CA 1
ATOM 5124 C C . LEU A 1 640 ? -7.044 -4.451 11.138 1.00 13.39 640 LEU A C 1
ATOM 5125 O O . LEU A 1 640 ? -7.124 -5.126 12.182 1.00 12.19 640 LEU A O 1
ATOM 5130 N N . ALA A 1 641 ? -7.335 -4.977 9.932 1.00 11.47 641 ALA A N 1
ATOM 5131 C CA . ALA A 1 641 ? -7.738 -6.386 9.820 1.00 13.38 641 ALA A CA 1
ATOM 5132 C C . ALA A 1 641 ? -6.624 -7.304 10.304 1.00 13.52 641 ALA A C 1
ATOM 5133 O O . ALA A 1 641 ? -6.917 -8.299 10.968 1.00 13.70 641 ALA A O 1
ATOM 5135 N N . ARG A 1 642 ? -5.379 -6.991 9.952 1.00 13.21 642 ARG A N 1
ATOM 5136 C CA . ARG A 1 642 ? -4.208 -7.845 10.286 1.00 13.44 642 ARG A CA 1
ATOM 5137 C C . ARG A 1 642 ? -3.896 -7.751 11.772 1.00 13.68 642 ARG A C 1
ATOM 5138 O O . ARG A 1 642 ? -3.337 -8.750 12.316 1.00 15.59 642 ARG A O 1
ATOM 5146 N N . GLU A 1 643 ? -4.209 -6.646 12.446 1.00 13.85 643 GLU A N 1
ATOM 5147 C CA . GLU A 1 643 ? -3.966 -6.485 13.902 1.00 15.92 643 GLU A CA 1
ATOM 5148 C C . GLU A 1 643 ? -5.122 -7.074 14.721 1.00 16.28 643 GLU A C 1
ATOM 5149 O O . GLU A 1 643 ? -4.930 -7.436 15.878 1.00 18.40 643 GLU A O 1
ATOM 5155 N N . ALA A 1 644 ? -6.288 -7.282 14.111 1.00 13.33 644 ALA A N 1
ATOM 5156 C CA . ALA A 1 644 ? -7.458 -7.808 14.843 1.00 13.85 644 ALA A CA 1
ATOM 5157 C C . ALA A 1 644 ? -7.255 -9.270 15.252 1.00 13.63 644 ALA A C 1
ATOM 5158 O O . ALA A 1 644 ? -6.481 -10.023 14.607 1.00 15.20 644 ALA A O 1
ATOM 5160 N N . GLU A 1 645 ? -8.053 -9.684 16.233 1.00 15.50 645 GLU A N 1
ATOM 5161 C CA . GLU A 1 645 ? -8.006 -11.077 16.691 1.00 17.73 645 GLU A CA 1
ATOM 5162 C C . GLU A 1 645 ? -8.456 -11.991 15.568 1.00 15.77 645 GLU A C 1
ATOM 5163 O O . GLU A 1 645 ? -9.431 -11.758 14.867 1.00 14.51 645 GLU A O 1
ATOM 5169 N N . PRO A 1 646 ? -7.827 -13.145 15.422 1.00 16.13 646 PRO A N 1
ATOM 5170 C CA . PRO A 1 646 ? -8.227 -14.102 14.420 1.00 16.01 646 PRO A CA 1
ATOM 5171 C C . PRO A 1 646 ? -9.666 -14.584 14.604 1.00 15.37 646 PRO A C 1
ATOM 5172 O O . PRO A 1 646 ? -10.088 -14.922 15.723 1.00 17.57 646 PRO A O 1
ATOM 5176 N N . GLY A 1 647 ? -10.426 -14.526 13.520 1.00 14.50 647 GLY A N 1
ATOM 5177 C CA . GLY A 1 647 ? -11.818 -15.004 13.525 1.00 14.59 647 GLY A CA 1
ATOM 5178 C C . GLY A 1 647 ? -12.757 -13.984 14.163 1.00 13.87 647 GLY A C 1
ATOM 5179 O O . GLY A 1 647 ? -13.958 -14.328 14.319 1.00 15.55 647 GLY A O 1
ATOM 5180 N N . SER A 1 648 ? -12.263 -12.827 14.563 1.00 13.02 648 SER A N 1
ATOM 5181 C CA . SER A 1 648 ? -13.100 -11.871 15.289 1.00 12.33 648 SER A CA 1
ATOM 5182 C C . SER A 1 648 ? -14.104 -11.166 14.358 1.00 10.75 648 SER A C 1
ATOM 5183 O O . SER A 1 648 ? -13.886 -11.012 13.171 1.00 12.14 648 SER A O 1
ATOM 5186 N N . ASP A 1 649 ? -15.098 -10.551 14.982 1.00 11.48 649 ASP A N 1
ATOM 5187 C CA . ASP A 1 649 ? -16.061 -9.688 14.271 1.00 10.68 649 ASP A CA 1
ATOM 5188 C C . ASP A 1 649 ? -15.327 -8.501 13.641 1.00 10.30 649 ASP A C 1
ATOM 5189 O O . ASP A 1 649 ? -15.641 -8.123 12.527 1.00 11.59 649 ASP A O 1
ATOM 5194 N N . HIS A 1 650 ? -14.384 -7.901 14.370 1.00 11.23 650 HIS A N 1
ATOM 5195 C CA . HIS A 1 650 ? -13.676 -6.710 13.843 1.00 11.59 650 HIS A CA 1
ATOM 5196 C C . HIS A 1 650 ? -12.830 -7.112 12.627 1.00 11.08 650 HIS A C 1
ATOM 5197 O O . HIS A 1 650 ? -12.793 -6.374 11.631 1.00 11.02 650 HIS A O 1
ATOM 5204 N N . GLN A 1 651 ? -12.158 -8.253 12.710 1.00 10.65 651 GLN A N 1
ATOM 5205 C CA . GLN A 1 651 ? -11.370 -8.733 11.543 1.00 10.43 651 GLN A CA 1
ATOM 5206 C C . GLN A 1 651 ? -12.236 -8.786 10.273 1.00 11.28 651 GLN A C 1
ATOM 5207 O O . GLN A 1 651 ? -11.835 -8.257 9.233 1.00 11.20 651 GLN A O 1
ATOM 5213 N N . LEU A 1 652 ? -13.416 -9.357 10.410 1.00 10.84 652 LEU A N 1
ATOM 5214 C CA . LEU A 1 652 ? -14.360 -9.507 9.285 1.00 10.35 652 LEU A CA 1
ATOM 5215 C C . LEU A 1 652 ? -14.863 -8.120 8.871 1.00 10.76 652 LEU A C 1
ATOM 5216 O O . LEU A 1 652 ? -14.901 -7.808 7.674 1.00 11.19 652 LEU A O 1
ATOM 5221 N N . ALA A 1 653 ? -15.248 -7.268 9.811 1.00 10.24 653 ALA A N 1
ATOM 5222 C CA . ALA A 1 653 ? -15.744 -5.934 9.449 1.00 10.01 653 ALA A CA 1
ATOM 5223 C C . ALA A 1 653 ? -14.737 -5.174 8.606 1.00 10.51 653 ALA A C 1
ATOM 5224 O O . ALA A 1 653 ? -15.118 -4.479 7.681 1.00 10.67 653 ALA A O 1
ATOM 5226 N N . TYR A 1 654 ? -13.453 -5.191 9.012 1.00 10.78 654 TYR A N 1
ATOM 5227 C CA . TYR A 1 654 ? -12.435 -4.412 8.266 1.00 10.09 654 TYR A CA 1
ATOM 5228 C C . TYR A 1 654 ? -12.284 -4.958 6.845 1.00 10.62 654 TYR A C 1
ATOM 5229 O O . TYR A 1 654 ? -12.164 -4.174 5.891 1.00 10.74 654 TYR A O 1
ATOM 5238 N N . ILE A 1 655 ? -12.278 -6.287 6.682 1.00 11.26 655 ILE A N 1
ATOM 5239 C CA . ILE A 1 655 ? -12.194 -6.858 5.330 1.00 10.62 655 ILE A CA 1
ATOM 5240 C C . ILE A 1 655 ? -13.461 -6.584 4.510 1.00 10.21 655 ILE A C 1
ATOM 5241 O O . ILE A 1 655 ? -13.355 -6.234 3.336 1.00 11.62 655 ILE A O 1
ATOM 5246 N N . ASN A 1 656 ? -14.648 -6.638 5.131 1.00 10.19 656 ASN A N 1
ATOM 5247 C CA . ASN A 1 656 ? -15.878 -6.271 4.413 1.00 10.17 656 ASN A CA 1
ATOM 5248 C C . ASN A 1 656 ? -15.787 -4.839 3.921 1.00 10.47 656 ASN A C 1
ATOM 5249 O O . ASN A 1 656 ? -16.168 -4.545 2.767 1.00 10.83 656 ASN A O 1
ATOM 5254 N N . SER A 1 657 ? -15.260 -3.930 4.760 1.00 9.89 657 SER A N 1
ATOM 5255 C CA . SER A 1 657 ? -15.119 -2.518 4.331 1.00 10.45 657 SER A CA 1
ATOM 5256 C C . SER A 1 657 ? -14.079 -2.382 3.221 1.00 10.63 657 SER A C 1
ATOM 5257 O O . SER A 1 657 ? -14.240 -1.538 2.366 1.00 10.27 657 SER A O 1
ATOM 5260 N N . LEU A 1 658 ? -12.997 -3.176 3.278 1.00 10.45 658 LEU A N 1
ATOM 5261 C CA . LEU A 1 658 ? -12.009 -3.135 2.187 1.00 10.82 658 LEU A CA 1
ATOM 5262 C C . LEU A 1 658 ? -12.705 -3.517 0.886 1.00 11.27 658 LEU A C 1
ATOM 5263 O O . LEU A 1 658 ? -12.471 -2.845 -0.142 1.00 10.88 658 LEU A O 1
ATOM 5268 N N . CYS A 1 659 ? -13.598 -4.488 0.903 1.00 10.69 659 CYS A N 1
ATOM 5269 C CA . CYS A 1 659 ? -14.275 -4.951 -0.331 1.00 11.93 659 CYS A CA 1
ATOM 5270 C C . CYS A 1 659 ? -15.167 -3.876 -0.953 1.00 12.37 659 CYS A C 1
ATOM 5271 O O . CYS A 1 659 ? -15.399 -3.914 -2.158 1.00 13.34 659 CYS A O 1
ATOM 5274 N N . SER A 1 660 ? -15.676 -2.942 -0.179 1.00 11.35 660 SER A N 1
ATOM 5275 C CA . SER A 1 660 ? -16.558 -1.877 -0.675 1.00 10.65 660 SER A CA 1
ATOM 5276 C C . SER A 1 660 ? -15.820 -0.553 -0.904 1.00 10.69 660 SER A C 1
ATOM 5277 O O . SER A 1 660 ? -16.458 0.458 -1.209 1.00 12.09 660 SER A O 1
ATOM 5280 N N . SER A 1 661 ? -14.475 -0.547 -0.765 1.00 10.33 661 SER A N 1
ATOM 5281 C CA . SER A 1 661 ? -13.675 0.689 -0.944 1.00 10.42 661 SER A CA 1
ATOM 5282 C C . SER A 1 661 ? -13.180 0.836 -2.394 1.00 11.07 661 SER A C 1
ATOM 5283 O O . SER A 1 661 ? -13.299 -0.085 -3.214 1.00 12.14 661 SER A O 1
ATOM 5286 N N . VAL A 1 662 ? -12.603 1.998 -2.684 1.00 11.30 662 VAL A N 1
ATOM 5287 C CA . VAL A 1 662 ? -11.935 2.218 -3.980 1.00 11.44 662 VAL A CA 1
ATOM 5288 C C . VAL A 1 662 ? -10.495 1.747 -3.824 1.00 12.08 662 VAL A C 1
ATOM 5289 O O . VAL A 1 662 ? -9.806 2.279 -2.942 1.00 13.37 662 VAL A O 1
ATOM 5293 N N . LEU A 1 663 ? -10.095 0.789 -4.642 1.00 11.88 663 LEU A N 1
ATOM 5294 C CA . LEU A 1 663 ? -8.879 -0.028 -4.432 1.00 12.31 663 LEU A CA 1
ATOM 5295 C C . LEU A 1 663 ? -7.759 0.382 -5.392 1.00 13.49 663 LEU A C 1
ATOM 5296 O O . LEU A 1 663 ? -7.984 0.781 -6.538 1.00 15.92 663 LEU A O 1
ATOM 5301 N N . SER A 1 664 ? -6.560 0.214 -4.854 1.00 13.11 664 SER A N 1
ATOM 5302 C CA . SER A 1 664 ? -5.294 0.277 -5.613 1.00 13.26 664 SER A CA 1
ATOM 5303 C C . SER A 1 664 ? -4.871 -1.119 -5.997 1.00 13.54 664 SER A C 1
ATOM 5304 O O . SER A 1 664 ? -5.370 -2.126 -5.443 1.00 12.81 664 SER A O 1
ATOM 5307 N N . PRO A 1 665 ? -3.875 -1.293 -6.899 1.00 13.14 665 PRO A N 1
ATOM 5308 C CA . PRO A 1 665 ? -3.509 -2.633 -7.343 1.00 12.57 665 PRO A CA 1
ATOM 5309 C C . PRO A 1 665 ? -3.112 -3.556 -6.192 1.00 12.24 665 PRO A C 1
ATOM 5310 O O . PRO A 1 665 ? -3.409 -4.742 -6.180 1.00 12.88 665 PRO A O 1
ATOM 5314 N N . ARG A 1 666 ? -2.379 -3.031 -5.196 1.00 11.48 666 ARG A N 1
ATOM 5315 C CA . ARG A 1 666 ? -1.997 -3.910 -4.058 1.00 11.43 666 ARG A CA 1
ATOM 5316 C C . ARG A 1 666 ? -3.228 -4.519 -3.364 1.00 11.83 666 ARG A C 1
ATOM 5317 O O . ARG A 1 666 ? -3.167 -5.671 -2.922 1.00 12.33 666 ARG A O 1
ATOM 5325 N N . HIS A 1 667 ? -4.297 -3.744 -3.217 1.00 11.36 667 HIS A N 1
ATOM 5326 C CA . HIS A 1 667 ? -5.481 -4.221 -2.462 1.00 11.79 667 HIS A CA 1
ATOM 5327 C C . HIS A 1 667 ? -6.207 -5.272 -3.298 1.00 12.20 667 HIS A C 1
ATOM 5328 O O . HIS A 1 667 ? -6.698 -6.270 -2.755 1.00 12.35 667 HIS A O 1
ATOM 5335 N N . VAL A 1 668 ? -6.212 -5.078 -4.598 1.00 12.25 668 VAL A N 1
ATOM 5336 C CA . VAL A 1 668 ? -6.800 -6.049 -5.561 1.00 13.24 668 VAL A CA 1
ATOM 5337 C C . VAL A 1 668 ? -6.042 -7.372 -5.478 1.00 13.09 668 VAL A C 1
ATOM 5338 O O . VAL A 1 668 ? -6.666 -8.444 -5.450 1.00 14.13 668 VAL A O 1
ATOM 5342 N N . GLN A 1 669 ? -4.706 -7.331 -5.365 1.00 12.64 669 GLN A N 1
ATOM 5343 C CA . GLN A 1 669 ? -3.883 -8.558 -5.258 1.00 13.86 669 GLN A CA 1
ATOM 5344 C C . GLN A 1 669 ? -4.244 -9.283 -3.958 1.00 12.89 669 GLN A C 1
ATOM 5345 O O . GLN A 1 669 ? -4.403 -10.477 -3.976 1.00 14.41 669 GLN A O 1
ATOM 5351 N N . THR A 1 670 ? -4.332 -8.551 -2.845 1.00 12.73 670 THR A N 1
ATOM 5352 C CA . THR A 1 670 ? -4.576 -9.106 -1.506 1.00 12.81 670 THR A CA 1
ATOM 5353 C C . THR A 1 670 ? -5.941 -9.809 -1.523 1.00 12.65 670 THR A C 1
ATOM 5354 O O . THR A 1 670 ? -6.043 -10.972 -1.107 1.00 13.20 670 THR A O 1
ATOM 5358 N N . LEU A 1 671 ? -6.945 -9.114 -2.028 1.00 12.70 671 LEU A N 1
ATOM 5359 C CA . LEU A 1 671 ? -8.293 -9.715 -2.012 1.00 14.30 671 LEU A CA 1
ATOM 5360 C C . LEU A 1 671 ? -8.316 -10.920 -2.949 1.00 14.24 671 LEU A C 1
ATOM 5361 O O . LEU A 1 671 ? -8.933 -11.937 -2.543 1.00 14.22 671 LEU A O 1
ATOM 5366 N N . GLY A 1 672 ? -7.696 -10.870 -4.126 1.00 14.64 672 GLY A N 1
ATOM 5367 C CA . GLY A 1 672 ? -7.695 -12.056 -5.009 1.00 14.38 672 GLY A CA 1
ATOM 5368 C C . GLY A 1 672 ? -6.955 -13.213 -4.379 1.00 15.73 672 GLY A C 1
ATOM 5369 O O . GLY A 1 672 ? -7.388 -14.365 -4.529 1.00 17.09 672 GLY A O 1
ATOM 5370 N N . ALA A 1 673 ? -5.909 -12.945 -3.589 1.00 14.94 673 ALA A N 1
ATOM 5371 C CA . ALA A 1 673 ? -5.162 -14.026 -2.934 1.00 14.96 673 ALA A CA 1
ATOM 5372 C C . ALA A 1 673 ? -6.027 -14.741 -1.900 1.00 15.95 673 ALA A C 1
ATOM 5373 O O . ALA A 1 673 ? -5.889 -15.970 -1.728 1.00 16.48 673 ALA A O 1
ATOM 5375 N N . LEU A 1 674 ? -6.945 -14.030 -1.254 1.00 15.61 674 LEU A N 1
ATOM 5376 C CA . LEU A 1 674 ? -7.822 -14.637 -0.247 1.00 16.28 674 LEU A CA 1
ATOM 5377 C C . LEU A 1 674 ? -8.772 -15.663 -0.865 1.00 17.87 674 LEU A C 1
ATOM 5378 O O . LEU A 1 674 ? -9.210 -16.493 -0.078 1.00 17.88 674 LEU A O 1
ATOM 5383 N N . LEU A 1 675 ? -9.075 -15.581 -2.164 1.00 17.55 675 LEU A N 1
ATOM 5384 C CA . LEU A 1 675 ? -9.940 -16.584 -2.840 1.00 18.55 675 LEU A CA 1
ATOM 5385 C C . LEU A 1 675 ? -9.223 -17.914 -3.112 1.00 23.93 675 LEU A C 1
ATOM 5386 O O . LEU A 1 675 ? -9.907 -18.892 -3.399 1.00 23.94 675 LEU A O 1
ATOM 5391 N N . GLU A 1 676 ? -7.897 -17.945 -3.072 1.00 24.66 676 GLU A N 1
ATOM 5392 C CA . GLU A 1 676 ? -7.096 -19.049 -3.684 1.00 34.19 676 GLU A CA 1
ATOM 5393 C C . GLU A 1 676 ? -6.290 -19.756 -2.620 1.00 36.36 676 GLU A C 1
ATOM 5394 O O . GLU A 1 676 ? -5.792 -20.865 -2.896 1.00 42.69 676 GLU A O 1
ATOM 5400 N N . GLY A 1 677 ? -6.068 -19.077 -1.501 1.00 31.42 677 GLY A N 1
ATOM 5401 C CA . GLY A 1 677 ? -5.003 -19.429 -0.560 1.00 34.68 677 GLY A CA 1
ATOM 5402 C C . GLY A 1 677 ? -5.528 -19.438 0.851 1.00 32.29 677 GLY A C 1
ATOM 5403 O O . GLY A 1 677 ? -6.673 -18.994 1.065 1.00 32.10 677 GLY A O 1
ATOM 5404 N N . GLU A 1 678 ? -4.717 -19.941 1.771 1.00 27.75 678 GLU A N 1
ATOM 5405 C CA . GLU A 1 678 ? -5.029 -19.940 3.212 1.00 30.01 678 GLU A CA 1
ATOM 5406 C C . GLU A 1 678 ? -4.986 -18.488 3.657 1.00 24.40 678 GLU A C 1
ATOM 5407 O O . GLU A 1 678 ? -4.033 -17.765 3.373 1.00 22.18 678 GLU A O 1
ATOM 5413 N N . PRO A 1 679 ? -6.009 -18.010 4.390 1.00 19.92 679 PRO A N 1
ATOM 5414 C CA . PRO A 1 679 ? -6.000 -16.614 4.802 1.00 19.09 679 PRO A CA 1
ATOM 5415 C C . PRO A 1 679 ? -4.824 -16.297 5.736 1.00 20.22 679 PRO A C 1
ATOM 5416 O O . PRO A 1 679 ? -4.395 -15.153 5.766 1.00 18.63 679 PRO A O 1
ATOM 5420 N N . ALA A 1 680 ? -4.299 -17.283 6.482 1.00 18.59 680 ALA A N 1
ATOM 5421 C CA . ALA A 1 680 ? -3.129 -17.045 7.351 1.00 21.21 680 ALA A CA 1
ATOM 5422 C C . ALA A 1 680 ? -1.954 -16.531 6.518 1.00 20.92 680 ALA A C 1
ATOM 5423 O O . ALA A 1 680 ? -1.165 -15.715 7.046 1.00 23.82 680 ALA A O 1
ATOM 5425 N N . ALA A 1 681 ? -1.841 -16.959 5.273 1.00 22.54 681 ALA A N 1
ATOM 5426 C CA . ALA A 1 681 ? -0.731 -16.584 4.365 1.00 24.23 681 ALA A CA 1
ATOM 5427 C C . ALA A 1 681 ? -0.806 -15.079 4.088 1.00 25.38 681 ALA A C 1
ATOM 5428 O O . ALA A 1 681 ? 0.235 -14.460 3.812 1.00 27.16 681 ALA A O 1
ATOM 5430 N N A CYS A 1 682 ? -2.017 -14.501 4.139 0.50 21.96 682 CYS A N 1
ATOM 5431 N N B CYS A 1 682 ? -2.002 -14.515 4.234 0.50 24.00 682 CYS A N 1
ATOM 5432 C CA A CYS A 1 682 ? -2.301 -13.049 3.920 0.50 20.45 682 CYS A CA 1
ATOM 5433 C CA B CYS A 1 682 ? -2.315 -13.089 3.979 0.50 23.59 682 CYS A CA 1
ATOM 5434 C C A CYS A 1 682 ? -2.275 -12.265 5.255 0.50 18.64 682 CYS A C 1
ATOM 5435 C C B CYS A 1 682 ? -2.250 -12.254 5.265 0.50 20.19 682 CYS A C 1
ATOM 5436 O O A CYS A 1 682 ? -2.658 -11.081 5.227 0.50 18.54 682 CYS A O 1
ATOM 5437 O O B CYS A 1 682 ? -2.588 -11.055 5.209 0.50 20.07 682 CYS A O 1
ATOM 5442 N N . GLY A 1 683 ? -1.827 -12.843 6.375 1.00 17.42 683 GLY A N 1
ATOM 5443 C CA . GLY A 1 683 ? -1.871 -12.214 7.699 1.00 17.48 683 GLY A CA 1
ATOM 5444 C C . GLY A 1 683 ? -3.276 -12.140 8.265 1.00 17.60 683 GLY A C 1
ATOM 5445 O O . GLY A 1 683 ? -3.484 -11.319 9.156 1.00 17.36 683 GLY A O 1
ATOM 5446 N N . LEU A 1 684 ? -4.195 -12.974 7.786 1.00 16.47 684 LEU A N 1
ATOM 5447 C CA . LEU A 1 684 ? -5.625 -12.942 8.204 1.00 15.87 684 LEU A CA 1
ATOM 5448 C C . LEU A 1 684 ? -6.033 -14.323 8.710 1.00 17.09 684 LEU A C 1
ATOM 5449 O O . LEU A 1 684 ? -7.066 -14.851 8.366 1.00 14.64 684 LEU A O 1
ATOM 5454 N N . ALA A 1 685 ? -5.206 -14.915 9.561 1.00 17.93 685 ALA A N 1
ATOM 5455 C CA . ALA A 1 685 ? -5.560 -16.206 10.161 1.00 18.12 685 ALA A CA 1
ATOM 5456 C C . ALA A 1 685 ? -6.935 -16.128 10.838 1.00 17.57 685 ALA A C 1
ATOM 5457 O O . ALA A 1 685 ? -7.301 -15.115 11.483 1.00 16.65 685 ALA A O 1
ATOM 5459 N N . GLY A 1 686 ? -7.752 -17.153 10.645 1.00 17.45 686 GLY A N 1
ATOM 5460 C CA . GLY A 1 686 ? -9.055 -17.237 11.312 1.00 16.44 686 GLY A CA 1
ATOM 5461 C C . GLY A 1 686 ? -10.152 -16.566 10.499 1.00 14.98 686 GLY A C 1
ATOM 5462 O O . GLY A 1 686 ? -11.318 -16.711 10.902 1.00 16.45 686 GLY A O 1
ATOM 5463 N N . LEU A 1 687 ? -9.830 -15.889 9.410 1.00 14.09 687 LEU A N 1
ATOM 5464 C CA . LEU A 1 687 ? -10.867 -15.259 8.534 1.00 14.03 687 LEU A CA 1
ATOM 5465 C C . LEU A 1 687 ? -11.492 -16.382 7.710 1.00 15.47 687 LEU A C 1
ATOM 5466 O O . LEU A 1 687 ? -10.783 -17.076 6.988 1.00 16.93 687 LEU A O 1
ATOM 5471 N N . ALA A 1 688 ? -12.802 -16.548 7.806 1.00 14.02 688 ALA A N 1
ATOM 5472 C CA . ALA A 1 688 ? -13.544 -17.569 7.044 1.00 13.50 688 ALA A CA 1
ATOM 5473 C C . ALA A 1 688 ? -13.869 -16.979 5.678 1.00 13.97 688 ALA A C 1
ATOM 5474 O O . ALA A 1 688 ? -14.749 -16.119 5.563 1.00 13.72 688 ALA A O 1
ATOM 5476 N N . VAL A 1 689 ? -13.220 -17.456 4.632 1.00 14.36 689 VAL A N 1
ATOM 5477 C CA . VAL A 1 689 ? -13.510 -16.957 3.273 1.00 14.22 689 VAL A CA 1
ATOM 5478 C C . VAL A 1 689 ? -14.636 -17.814 2.735 1.00 14.17 689 VAL A C 1
ATOM 5479 O O . VAL A 1 689 ? -14.425 -18.741 1.945 1.00 14.65 689 VAL A O 1
ATOM 5483 N N . ASP A 1 690 ? -15.825 -17.531 3.243 1.00 12.97 690 ASP A N 1
ATOM 5484 C CA . ASP A 1 690 ? -17.005 -18.381 3.051 1.00 12.59 690 ASP A CA 1
ATOM 5485 C C . ASP A 1 690 ? -17.843 -17.860 1.901 1.00 12.11 690 ASP A C 1
ATOM 5486 O O . ASP A 1 690 ? -17.431 -16.984 1.148 1.00 12.87 690 ASP A O 1
ATOM 5491 N N . THR A 1 691 ? -19.046 -18.371 1.755 1.00 13.31 691 THR A N 1
ATOM 5492 C CA . THR A 1 691 ? -19.804 -18.165 0.496 1.00 13.58 691 THR A CA 1
ATOM 5493 C C . THR A 1 691 ? -19.986 -16.670 0.248 1.00 13.17 691 THR A C 1
ATOM 5494 O O . THR A 1 691 ? -19.677 -16.201 -0.871 1.00 13.82 691 THR A O 1
ATOM 5498 N N . ASP A 1 692 ? -20.437 -15.947 1.252 1.00 12.53 692 ASP A N 1
ATOM 5499 C CA . ASP A 1 692 ? -20.777 -14.532 1.029 1.00 14.04 692 ASP A CA 1
ATOM 5500 C C . ASP A 1 692 ? -19.527 -13.655 1.073 1.00 12.89 692 ASP A C 1
ATOM 5501 O O . ASP A 1 692 ? -19.505 -12.642 0.363 1.00 12.87 692 ASP A O 1
ATOM 5506 N N . LEU A 1 693 ? -18.509 -13.979 1.846 1.00 12.01 693 LEU A N 1
ATOM 5507 C CA . LEU A 1 693 ? -17.293 -13.150 1.770 1.00 11.77 693 LEU A CA 1
ATOM 5508 C C . LEU A 1 693 ? -16.651 -13.360 0.396 1.00 10.89 693 LEU A C 1
ATOM 5509 O O . LEU A 1 693 ? -16.185 -12.393 -0.190 1.00 11.15 693 LEU A O 1
ATOM 5514 N N . ARG A 1 694 ? -16.666 -14.584 -0.133 1.00 11.06 694 ARG A N 1
ATOM 5515 C CA . ARG A 1 694 ? -16.219 -14.805 -1.529 1.00 11.04 694 ARG A CA 1
ATOM 5516 C C . ARG A 1 694 ? -16.965 -13.868 -2.457 1.00 11.45 694 ARG A C 1
ATOM 5517 O O . ARG A 1 694 ? -16.360 -13.242 -3.318 1.00 10.82 694 ARG A O 1
ATOM 5525 N N . TRP A 1 695 ? -18.286 -13.770 -2.349 1.00 11.54 695 TRP A N 1
ATOM 5526 C CA . TRP A 1 695 ? -19.027 -12.898 -3.267 1.00 11.79 695 TRP A CA 1
ATOM 5527 C C . TRP A 1 695 ? -18.631 -11.430 -3.073 1.00 10.76 695 TRP A C 1
ATOM 5528 O O . TRP A 1 695 ? -18.549 -10.689 -4.054 1.00 10.88 695 TRP A O 1
ATOM 5539 N N . ARG A 1 696 ? -18.382 -10.974 -1.866 1.00 10.34 696 ARG A N 1
ATOM 5540 C CA . ARG A 1 696 ? -17.995 -9.571 -1.607 1.00 10.57 696 ARG A CA 1
ATOM 5541 C C . ARG A 1 696 ? -16.638 -9.312 -2.241 1.00 10.47 696 ARG A C 1
ATOM 5542 O O . ARG A 1 696 ? -16.426 -8.275 -2.862 1.00 11.31 696 ARG A O 1
ATOM 5550 N N . ILE A 1 697 ? -15.744 -10.301 -2.179 1.00 10.77 697 ILE A N 1
ATOM 5551 C CA . ILE A 1 697 ? -14.413 -10.166 -2.836 1.00 11.01 697 ILE A CA 1
ATOM 5552 C C . ILE A 1 697 ? -14.566 -10.194 -4.359 1.00 10.77 697 ILE A C 1
ATOM 5553 O O . ILE A 1 697 ? -13.994 -9.328 -5.061 1.00 11.26 697 ILE A O 1
ATOM 5558 N N . VAL A 1 698 ? -15.346 -11.127 -4.899 1.00 10.87 698 VAL A N 1
ATOM 5559 C CA . VAL A 1 698 ? -15.577 -11.192 -6.378 1.00 11.16 698 VAL A CA 1
ATOM 5560 C C . VAL A 1 698 ? -16.147 -9.849 -6.860 1.00 10.87 698 VAL A C 1
ATOM 5561 O O . VAL A 1 698 ? -15.713 -9.307 -7.890 1.00 11.89 698 VAL A O 1
ATOM 5565 N N . THR A 1 699 ? -17.073 -9.269 -6.099 1.00 10.65 699 THR A N 1
ATOM 5566 C CA . THR A 1 699 ? -17.715 -8.002 -6.497 1.00 11.30 699 THR A CA 1
ATOM 5567 C C . THR A 1 699 ? -16.624 -6.900 -6.472 1.00 10.65 699 THR A C 1
ATOM 5568 O O . THR A 1 699 ? -16.599 -6.055 -7.372 1.00 12.00 699 THR A O 1
ATOM 5572 N N . ALA A 1 700 ? -15.728 -6.881 -5.459 1.00 10.93 700 ALA A N 1
ATOM 5573 C CA . ALA A 1 700 ? -14.634 -5.881 -5.393 1.00 11.21 700 ALA A CA 1
ATOM 5574 C C . ALA A 1 700 ? -13.709 -6.035 -6.604 1.00 10.86 700 ALA A C 1
ATOM 5575 O O . ALA A 1 700 ? -13.305 -5.025 -7.188 1.00 11.73 700 ALA A O 1
ATOM 5577 N N . LEU A 1 701 ? -13.366 -7.262 -6.968 1.00 11.72 701 LEU A N 1
ATOM 5578 C CA . LEU A 1 701 ? -12.445 -7.497 -8.095 1.00 11.93 701 LEU A CA 1
ATOM 5579 C C . LEU A 1 701 ? -13.138 -7.090 -9.394 1.00 12.41 701 LEU A C 1
ATOM 5580 O O . LEU A 1 701 ? -12.493 -6.503 -10.289 1.00 12.49 701 LEU A O 1
ATOM 5585 N N . ALA A 1 702 ? -14.423 -7.364 -9.547 1.00 11.92 702 ALA A N 1
ATOM 5586 C CA . ALA A 1 702 ? -15.164 -6.934 -10.742 1.00 12.24 702 ALA A CA 1
ATOM 5587 C C . ALA A 1 702 ? -15.178 -5.408 -10.806 1.00 11.07 702 ALA A C 1
ATOM 5588 O O . ALA A 1 702 ? -14.934 -4.815 -11.903 1.00 11.81 702 ALA A O 1
ATOM 5590 N N . THR A 1 703 ? -15.447 -4.753 -9.687 1.00 10.55 703 THR A N 1
ATOM 5591 C CA . THR A 1 703 ? -15.517 -3.281 -9.633 1.00 11.85 703 THR A CA 1
ATOM 5592 C C . THR A 1 703 ? -14.184 -2.668 -10.068 1.00 12.41 703 THR A C 1
ATOM 5593 O O . THR A 1 703 ? -14.156 -1.665 -10.804 1.00 14.54 703 THR A O 1
ATOM 5597 N N . ALA A 1 704 ? -13.099 -3.281 -9.633 1.00 12.59 704 ALA A N 1
ATOM 5598 C CA . ALA A 1 704 ? -11.736 -2.756 -9.886 1.00 11.73 704 ALA A CA 1
ATOM 5599 C C . ALA A 1 704 ? -11.251 -3.084 -11.291 1.00 14.07 704 ALA A C 1
ATOM 5600 O O . ALA A 1 704 ? -10.139 -2.648 -11.623 1.00 16.78 704 ALA A O 1
ATOM 5602 N N . GLY A 1 705 ? -12.011 -3.800 -12.101 1.00 12.61 705 GLY A N 1
ATOM 5603 C CA . GLY A 1 705 ? -11.524 -4.152 -13.452 1.00 12.80 705 GLY A CA 1
ATOM 5604 C C . GLY A 1 705 ? -10.543 -5.292 -13.427 1.00 14.12 705 GLY A C 1
ATOM 5605 O O . GLY A 1 705 ? -9.831 -5.490 -14.455 1.00 16.23 705 GLY A O 1
ATOM 5606 N N . ALA A 1 706 ? -10.485 -6.129 -12.402 1.00 14.34 706 ALA A N 1
ATOM 5607 C CA . ALA A 1 706 ? -9.463 -7.176 -12.211 1.00 15.96 706 ALA A CA 1
ATOM 5608 C C . ALA A 1 706 ? -9.943 -8.520 -12.748 1.00 18.42 706 ALA A C 1
ATOM 5609 O O . ALA A 1 706 ? -9.099 -9.342 -13.088 1.00 21.97 706 ALA A O 1
ATOM 5611 N N . ILE A 1 707 ? -11.254 -8.737 -12.842 1.00 16.23 707 ILE A N 1
ATOM 5612 C CA . ILE A 1 707 ? -11.819 -9.996 -13.396 1.00 17.43 707 ILE A CA 1
ATOM 5613 C C . ILE A 1 707 ? -12.886 -9.660 -14.432 1.00 15.50 707 ILE A C 1
ATOM 5614 O O . ILE A 1 707 ? -13.597 -8.654 -14.313 1.00 16.02 707 ILE A O 1
ATOM 5619 N N . ASP A 1 708 ? -13.048 -10.529 -15.416 1.00 15.95 708 ASP A N 1
ATOM 5620 C CA . ASP A 1 708 ? -14.044 -10.391 -16.484 1.00 14.37 708 ASP A CA 1
ATOM 5621 C C . ASP A 1 708 ? -13.969 -8.988 -17.084 1.00 14.83 708 ASP A C 1
ATOM 5622 O O . ASP A 1 708 ? -14.985 -8.351 -17.367 1.00 14.84 708 ASP A O 1
ATOM 5627 N N . ALA A 1 709 ? -12.744 -8.535 -17.395 1.00 15.68 709 ALA A N 1
ATOM 5628 C CA . ALA A 1 709 ? -12.483 -7.186 -17.922 1.00 16.22 709 ALA A CA 1
ATOM 5629 C C . ALA A 1 709 ? -12.147 -7.220 -19.426 1.00 19.51 709 ALA A C 1
ATOM 5630 O O . ALA A 1 709 ? -11.975 -6.140 -19.995 1.00 24.55 709 ALA A O 1
ATOM 5632 N N . ASP A 1 710 ? -12.233 -8.360 -20.074 1.00 21.95 710 ASP A N 1
ATOM 5633 C CA . ASP A 1 710 ? -11.890 -8.489 -21.524 1.00 26.09 710 ASP A CA 1
ATOM 5634 C C . ASP A 1 710 ? -13.050 -8.030 -22.403 1.00 28.62 710 ASP A C 1
ATOM 5635 O O . ASP A 1 710 ? -12.837 -7.748 -23.579 1.00 32.31 710 ASP A O 1
ATOM 5640 N N . GLY A 1 711 ? -14.269 -8.068 -21.893 1.00 26.84 711 GLY A N 1
ATOM 5641 C CA . GLY A 1 711 ? -15.469 -7.731 -22.659 1.00 26.65 711 GLY A CA 1
ATOM 5642 C C . GLY A 1 711 ? -16.680 -7.987 -21.787 1.00 26.14 711 GLY A C 1
ATOM 5643 O O . GLY A 1 711 ? -16.517 -8.256 -20.602 1.00 22.52 711 GLY A O 1
ATOM 5644 N N . PRO A 1 712 ? -17.894 -7.934 -22.356 1.00 24.72 712 PRO A N 1
ATOM 5645 C CA . PRO A 1 712 ? -19.109 -8.144 -21.586 1.00 26.24 712 PRO A CA 1
ATOM 5646 C C . PRO A 1 712 ? -19.255 -9.579 -21.072 1.00 22.52 712 PRO A C 1
ATOM 5647 O O . PRO A 1 712 ? -19.973 -9.733 -20.124 1.00 20.84 712 PRO A O 1
ATOM 5651 N N . GLU A 1 713 ? -18.552 -10.578 -21.626 1.00 21.82 713 GLU A N 1
ATOM 5652 C CA . GLU A 1 713 ? -18.653 -11.973 -21.121 1.00 22.21 713 GLU A CA 1
ATOM 5653 C C . GLU A 1 713 ? -18.103 -12.016 -19.679 1.00 19.90 713 GLU A C 1
ATOM 5654 O O . GLU A 1 713 ? -17.221 -11.221 -19.331 1.00 17.55 713 GLU A O 1
ATOM 5660 N N . THR A 1 714 ? -18.566 -12.950 -18.883 1.00 17.95 714 THR A N 1
ATOM 5661 C CA . THR A 1 714 ? -18.184 -13.057 -17.449 1.00 16.62 714 THR A CA 1
ATOM 5662 C C . THR A 1 714 ? -17.857 -14.493 -17.041 1.00 19.72 714 THR A C 1
ATOM 5663 O O . THR A 1 714 ? -18.484 -15.086 -16.173 1.00 19.47 714 THR A O 1
ATOM 5667 N N . PRO A 1 715 ? -16.822 -15.121 -17.623 1.00 18.93 715 PRO A N 1
ATOM 5668 C CA . PRO A 1 715 ? -16.493 -16.486 -17.242 1.00 18.79 715 PRO A CA 1
ATOM 5669 C C . PRO A 1 715 ? -16.168 -16.655 -15.752 1.00 18.67 715 PRO A C 1
ATOM 5670 O O . PRO A 1 715 ? -16.537 -17.655 -15.203 1.00 18.29 715 PRO A O 1
ATOM 5674 N N . ARG A 1 716 ? -15.474 -15.713 -15.128 1.00 16.99 716 ARG A N 1
ATOM 5675 C CA . ARG A 1 716 ? -15.075 -15.836 -13.713 1.00 16.73 716 ARG A CA 1
ATOM 5676 C C . ARG A 1 716 ? -16.315 -15.703 -12.825 1.00 16.06 716 ARG A C 1
ATOM 5677 O O . ARG A 1 716 ? -16.490 -16.479 -11.908 1.00 16.48 716 ARG A O 1
ATOM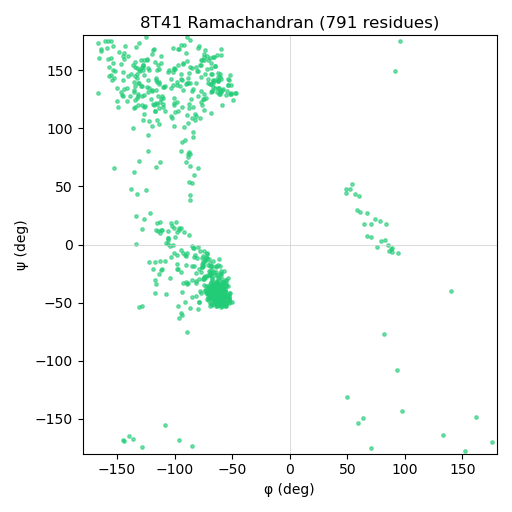 5685 N N . ILE A 1 717 ? -17.158 -14.734 -13.099 1.00 15.32 717 ILE A N 1
ATOM 5686 C CA . ILE A 1 717 ? -18.367 -14.596 -12.252 1.00 14.62 717 ILE A CA 1
ATOM 5687 C C . ILE A 1 717 ? -19.265 -15.809 -12.511 1.00 15.60 717 ILE A C 1
ATOM 5688 O O . ILE A 1 717 ? -19.856 -16.352 -11.551 1.00 13.98 717 ILE A O 1
ATOM 5693 N N . ASP A 1 718 ? -19.321 -16.305 -13.747 1.00 15.15 718 ASP A N 1
ATOM 5694 C CA . ASP A 1 718 ? -20.197 -17.467 -14.056 1.00 15.98 718 ASP A CA 1
ATOM 5695 C C . ASP A 1 718 ? -19.645 -18.670 -13.268 1.00 16.86 718 ASP A C 1
ATOM 5696 O O . ASP A 1 718 ? -20.434 -19.492 -12.811 1.00 16.56 718 ASP A O 1
ATOM 5701 N N . ALA A 1 719 ? -18.327 -18.804 -13.116 1.00 16.48 719 ALA A N 1
ATOM 5702 C CA . ALA A 1 719 ? -17.742 -19.934 -12.358 1.00 16.32 719 ALA A CA 1
ATOM 5703 C C . ALA A 1 719 ? -18.141 -19.808 -10.880 1.00 15.64 719 ALA A C 1
ATOM 5704 O O . ALA A 1 719 ? -18.308 -20.810 -10.211 1.00 17.43 719 ALA A O 1
ATOM 5706 N N . GLU A 1 720 ? -18.216 -18.588 -10.352 1.00 14.65 720 GLU A N 1
ATOM 5707 C CA . GLU A 1 720 ? -18.634 -18.403 -8.956 1.00 15.03 720 GLU A CA 1
ATOM 5708 C C . GLU A 1 720 ? -20.106 -18.838 -8.835 1.00 13.71 720 GLU A C 1
ATOM 5709 O O . GLU A 1 720 ? -20.473 -19.378 -7.793 1.00 14.49 720 GLU A O 1
ATOM 5715 N N . VAL A 1 721 ? -20.956 -18.539 -9.806 1.00 13.61 721 VAL A N 1
ATOM 5716 C CA . VAL A 1 721 ? -22.363 -19.010 -9.739 1.00 14.35 721 VAL A CA 1
ATOM 5717 C C . VAL A 1 721 ? -22.370 -20.527 -9.754 1.00 16.57 721 VAL A C 1
ATOM 5718 O O . VAL A 1 721 ? -23.178 -21.139 -9.059 1.00 15.17 721 VAL A O 1
ATOM 5722 N N . GLN A 1 722 ? -21.491 -21.165 -10.503 1.00 16.86 722 GLN A N 1
ATOM 5723 C CA . GLN A 1 722 ? -21.503 -22.643 -10.514 1.00 18.23 722 GLN A CA 1
ATOM 5724 C C . GLN A 1 722 ? -21.189 -23.168 -9.122 1.00 16.85 722 GLN A C 1
ATOM 5725 O O . GLN A 1 722 ? -21.727 -24.225 -8.722 1.00 20.12 722 GLN A O 1
ATOM 5731 N N . ARG A 1 723 ? -20.301 -22.515 -8.404 1.00 15.40 723 ARG A N 1
ATOM 5732 C CA . ARG A 1 723 ? -19.952 -22.821 -7.016 1.00 16.70 723 ARG A CA 1
ATOM 5733 C C . ARG A 1 723 ? -21.149 -22.587 -6.088 1.00 15.89 723 ARG A C 1
ATOM 5734 O O . ARG A 1 723 ? -21.273 -23.336 -5.106 1.00 16.97 723 ARG A O 1
ATOM 5742 N N . ASP A 1 724 ? -21.918 -21.525 -6.339 1.00 14.41 724 ASP A N 1
ATOM 5743 C CA . ASP A 1 724 ? -23.036 -21.115 -5.464 1.00 13.71 724 ASP A CA 1
ATOM 5744 C C . ASP A 1 724 ? -24.277 -20.872 -6.314 1.00 13.29 724 ASP A C 1
ATOM 5745 O O . ASP A 1 724 ? -24.635 -19.736 -6.560 1.00 13.96 724 ASP A O 1
ATOM 5750 N N . PRO A 1 725 ? -24.918 -21.939 -6.847 1.00 15.36 725 PRO A N 1
ATOM 5751 C CA . PRO A 1 725 ? -25.956 -21.781 -7.882 1.00 15.37 725 PRO A CA 1
ATOM 5752 C C . PRO A 1 725 ? -27.363 -21.532 -7.322 1.00 17.85 725 PRO A C 1
ATOM 5753 O O . PRO A 1 725 ? -28.379 -22.037 -7.810 1.00 25.92 725 PRO A O 1
ATOM 5757 N N . THR A 1 726 ? -27.408 -20.762 -6.281 1.00 12.71 726 THR A N 1
ATOM 5758 C CA . THR A 1 726 ? -28.598 -20.493 -5.463 1.00 12.75 726 THR A CA 1
ATOM 5759 C C . THR A 1 726 ? -29.214 -19.189 -5.936 1.00 12.33 726 THR A C 1
ATOM 5760 O O . THR A 1 726 ? -28.580 -18.371 -6.687 1.00 12.86 726 THR A O 1
ATOM 5764 N N . ALA A 1 727 ? -30.425 -18.866 -5.507 1.00 12.60 727 ALA A N 1
ATOM 5765 C CA . ALA A 1 727 ? -31.033 -17.554 -5.824 1.00 12.35 727 ALA A CA 1
ATOM 5766 C C . ALA A 1 727 ? -30.147 -16.433 -5.280 1.00 12.48 727 ALA A C 1
ATOM 5767 O O . ALA A 1 727 ? -29.981 -15.405 -5.951 1.00 12.27 727 ALA A O 1
ATOM 5769 N N . ALA A 1 728 ? -29.566 -16.631 -4.102 1.00 12.27 728 ALA A N 1
ATOM 5770 C CA . ALA A 1 728 ? -28.672 -15.589 -3.532 1.00 13.24 728 ALA A CA 1
ATOM 5771 C C . ALA A 1 728 ? -27.411 -15.451 -4.408 1.00 12.96 728 ALA A C 1
ATOM 5772 O O . ALA A 1 728 ? -27.001 -14.322 -4.676 1.00 14.48 728 ALA A O 1
ATOM 5774 N N . GLY A 1 729 ? -26.848 -16.566 -4.832 1.00 12.43 729 GLY A N 1
ATOM 5775 C CA . GLY A 1 729 ? -25.620 -16.467 -5.642 1.00 11.68 729 GLY A CA 1
ATOM 5776 C C . GLY A 1 729 ? -25.921 -15.770 -6.953 1.00 12.54 729 GLY A C 1
ATOM 5777 O O . GLY A 1 729 ? -25.126 -14.929 -7.445 1.00 13.01 729 GLY A O 1
ATOM 5778 N N . LYS A 1 730 ? -27.062 -16.065 -7.569 1.00 12.06 730 LYS A N 1
ATOM 5779 C CA . LYS A 1 730 ? -27.445 -15.430 -8.846 1.00 13.14 730 LYS A CA 1
ATOM 5780 C C . LYS A 1 730 ? -27.615 -13.929 -8.642 1.00 12.99 730 LYS A C 1
ATOM 5781 O O . LYS A 1 730 ? -27.244 -13.168 -9.544 1.00 13.41 730 LYS A O 1
ATOM 5787 N N A ARG A 1 731 ? -28.168 -13.457 -7.513 0.50 12.47 731 ARG A N 1
ATOM 5788 N N B ARG A 1 731 ? -28.181 -13.527 -7.502 0.50 13.56 731 ARG A N 1
ATOM 5789 C CA A ARG A 1 731 ? -28.327 -11.990 -7.308 0.50 12.92 731 ARG A CA 1
ATOM 5790 C CA B ARG A 1 731 ? -28.370 -12.098 -7.180 0.50 14.52 731 ARG A CA 1
ATOM 5791 C C A ARG A 1 731 ? -26.948 -11.375 -7.052 0.50 12.71 731 ARG A C 1
ATOM 5792 C C B ARG A 1 731 ? -26.977 -11.467 -7.128 0.50 13.81 731 ARG A C 1
ATOM 5793 O O A ARG A 1 731 ? -26.694 -10.243 -7.469 0.50 12.46 731 ARG A O 1
ATOM 5794 O O B ARG A 1 731 ? -26.748 -10.485 -7.893 0.50 14.30 731 ARG A O 1
ATOM 5809 N N . HIS A 1 732 ? -26.090 -12.055 -6.323 1.00 12.79 732 HIS A N 1
ATOM 5810 C CA . HIS A 1 732 ? -24.731 -11.508 -6.111 1.00 13.06 732 HIS A CA 1
ATOM 5811 C C . HIS A 1 732 ? -24.000 -11.447 -7.446 1.00 12.64 732 HIS A C 1
ATOM 5812 O O . HIS A 1 732 ? -23.332 -10.452 -7.693 1.00 12.56 732 HIS A O 1
ATOM 5819 N N . ALA A 1 733 ? -24.176 -12.448 -8.298 1.00 11.34 733 ALA A N 1
ATOM 5820 C CA . ALA A 1 733 ? -23.549 -12.455 -9.638 1.00 12.32 733 ALA A CA 1
ATOM 5821 C C . ALA A 1 733 ? -24.095 -11.285 -10.435 1.00 12.58 733 ALA A C 1
ATOM 5822 O O . ALA A 1 733 ? -23.336 -10.621 -11.177 1.00 12.45 733 ALA A O 1
ATOM 5824 N N . ALA A 1 734 ? -25.392 -11.037 -10.407 1.00 12.50 734 ALA A N 1
ATOM 5825 C CA . ALA A 1 734 ? -25.960 -9.938 -11.195 1.00 14.19 734 ALA A CA 1
ATOM 5826 C C . ALA A 1 734 ? -25.346 -8.617 -10.734 1.00 13.05 734 ALA A C 1
ATOM 5827 O O . ALA A 1 734 ? -25.019 -7.730 -11.571 1.00 13.89 734 ALA A O 1
ATOM 5829 N N . GLN A 1 735 ? -25.174 -8.422 -9.446 1.00 11.67 735 GLN A N 1
ATOM 5830 C CA . GLN A 1 735 ? -24.490 -7.224 -8.921 1.00 11.66 735 GLN A CA 1
ATOM 5831 C C . GLN A 1 735 ? -23.053 -7.172 -9.457 1.00 11.87 735 GLN A C 1
ATOM 5832 O O . GLN A 1 735 ? -22.617 -6.098 -9.949 1.00 11.39 735 GLN A O 1
ATOM 5838 N N . ALA A 1 736 ? -22.305 -8.260 -9.335 1.00 10.98 736 ALA A N 1
ATOM 5839 C CA . ALA A 1 736 ? -20.870 -8.271 -9.718 1.00 11.34 736 ALA A CA 1
ATOM 5840 C C . ALA A 1 736 ? -20.746 -7.988 -11.220 1.00 12.00 736 ALA A C 1
ATOM 5841 O O . ALA A 1 736 ? -19.853 -7.220 -11.619 1.00 11.84 736 ALA A O 1
ATOM 5843 N N . ARG A 1 737 ? -21.622 -8.541 -12.044 1.00 10.83 737 ARG A N 1
ATOM 5844 C CA . ARG A 1 737 ? -21.482 -8.303 -13.498 1.00 11.65 737 ARG A CA 1
ATOM 5845 C C . ARG A 1 737 ? -21.706 -6.825 -13.793 1.00 12.00 737 ARG A C 1
ATOM 5846 O O . ARG A 1 737 ? -20.985 -6.257 -14.644 1.00 12.17 737 ARG A O 1
ATOM 5854 N N . ALA A 1 738 ? -22.654 -6.174 -13.135 1.00 10.58 738 ALA A N 1
ATOM 5855 C CA . ALA A 1 738 ? -23.020 -4.763 -13.409 1.00 11.31 738 ALA A CA 1
ATOM 5856 C C . ALA A 1 738 ? -21.981 -3.806 -12.813 1.00 10.75 738 ALA A C 1
ATOM 5857 O O . ALA A 1 738 ? -21.958 -2.640 -13.180 1.00 11.40 738 ALA A O 1
ATOM 5859 N N . ALA A 1 739 ? -21.192 -4.286 -11.846 1.00 11.05 739 ALA A N 1
ATOM 5860 C CA . ALA A 1 739 ? -20.193 -3.448 -11.149 1.00 11.71 739 ALA A CA 1
ATOM 5861 C C . ALA A 1 739 ? -18.972 -3.163 -12.012 1.00 11.25 739 ALA A C 1
ATOM 5862 O O . ALA A 1 739 ? -18.183 -2.308 -11.628 1.00 11.82 739 ALA A O 1
ATOM 5864 N N . ARG A 1 740 ? -18.776 -3.896 -13.113 1.00 11.89 740 ARG A N 1
ATOM 5865 C CA . ARG A 1 740 ? -17.564 -3.778 -13.948 1.00 11.99 740 ARG A CA 1
ATOM 5866 C C . ARG A 1 740 ? -17.505 -2.427 -14.618 1.00 11.58 740 ARG A C 1
ATOM 5867 O O . ARG A 1 740 ? -18.477 -1.877 -15.127 1.00 12.27 740 ARG A O 1
ATOM 5875 N N . PRO A 1 741 ? -16.302 -1.821 -14.661 1.00 11.57 741 PRO A N 1
ATOM 5876 C CA . PRO A 1 741 ? -16.143 -0.472 -15.206 1.00 11.66 741 PRO A CA 1
ATOM 5877 C C . PRO A 1 741 ? -16.021 -0.445 -16.738 1.00 13.80 741 PRO A C 1
ATOM 5878 O O . PRO A 1 741 ? -15.038 0.050 -17.306 1.00 16.08 741 PRO A O 1
ATOM 5882 N N . GLN A 1 742 ? -17.052 -0.948 -17.387 1.00 13.64 742 GLN A N 1
ATOM 5883 C CA . GLN A 1 742 ? -17.216 -0.918 -18.859 1.00 13.49 742 GLN A CA 1
ATOM 5884 C C . GLN A 1 742 ? -18.502 -0.152 -19.147 1.00 13.82 742 GLN A C 1
ATOM 5885 O O . GLN A 1 742 ? -19.585 -0.554 -18.673 1.00 13.45 742 GLN A O 1
ATOM 5891 N N . PHE A 1 743 ? -18.456 0.887 -19.966 1.00 12.59 743 PHE A N 1
ATOM 5892 C CA . PHE A 1 743 ? -19.670 1.657 -20.306 1.00 12.52 743 PHE A CA 1
ATOM 5893 C C . PHE A 1 743 ? -20.717 0.721 -20.894 1.00 12.57 743 PHE A C 1
ATOM 5894 O O . PHE A 1 743 ? -21.925 0.851 -20.569 1.00 12.66 743 PHE A O 1
ATOM 5902 N N . VAL A 1 744 ? -20.349 -0.186 -21.788 1.00 12.85 744 VAL A N 1
ATOM 5903 C CA . VAL A 1 744 ? -21.384 -1.013 -22.468 1.00 14.10 744 VAL A CA 1
ATOM 5904 C C . VAL A 1 744 ? -22.084 -1.870 -21.398 1.00 12.78 744 VAL A C 1
ATOM 5905 O O . VAL A 1 744 ? -23.281 -2.187 -21.616 1.00 15.07 744 VAL A O 1
ATOM 5909 N N . VAL A 1 745 ? -21.361 -2.317 -20.376 1.00 12.18 745 VAL A N 1
ATOM 5910 C CA . VAL A 1 745 ? -21.969 -3.144 -19.310 1.00 12.83 745 VAL A CA 1
ATOM 5911 C C . VAL A 1 745 ? -22.925 -2.260 -18.496 1.00 12.99 745 VAL A C 1
ATOM 5912 O O . VAL A 1 745 ? -24.072 -2.719 -18.246 1.00 12.52 745 VAL A O 1
ATOM 5916 N N . LYS A 1 746 ? -22.533 -1.063 -18.144 1.00 12.28 746 LYS A N 1
ATOM 5917 C CA . LYS A 1 746 ? -23.402 -0.129 -17.406 1.00 12.38 746 LYS A CA 1
ATOM 5918 C C . LYS A 1 746 ? -24.651 0.146 -18.231 1.00 12.73 746 LYS A C 1
ATOM 5919 O O . LYS A 1 746 ? -25.768 0.136 -17.714 1.00 13.78 746 LYS A O 1
ATOM 5925 N N . ASP A 1 747 ? -24.490 0.395 -19.526 1.00 13.33 747 ASP A N 1
ATOM 5926 C CA . ASP A 1 747 ? -25.636 0.767 -20.387 1.00 13.18 747 ASP A CA 1
ATOM 5927 C C . ASP A 1 747 ? -26.607 -0.416 -20.493 1.00 14.15 747 ASP A C 1
ATOM 5928 O O . ASP A 1 747 ? -27.853 -0.189 -20.358 1.00 15.78 747 ASP A O 1
ATOM 5933 N N . GLU A 1 748 ? -26.113 -1.644 -20.654 1.00 13.31 748 GLU A N 1
ATOM 5934 C CA . GLU A 1 748 ? -27.017 -2.841 -20.793 1.00 16.90 748 GLU A CA 1
ATOM 5935 C C . GLU A 1 748 ? -27.776 -3.006 -19.470 1.00 16.85 748 GLU A C 1
ATOM 5936 O O . GLU A 1 748 ? -29.023 -3.221 -19.463 1.00 15.45 748 GLU A O 1
ATOM 5942 N N . ALA A 1 749 ? -27.080 -2.924 -18.358 1.00 13.79 749 ALA A N 1
ATOM 5943 C CA . ALA A 1 749 ? -27.719 -3.092 -17.044 1.00 12.35 749 ALA A CA 1
ATOM 5944 C C . ALA A 1 749 ? -28.754 -1.978 -16.805 1.00 13.39 749 ALA A C 1
ATOM 5945 O O . ALA A 1 749 ? -29.849 -2.272 -16.324 1.00 12.61 749 ALA A O 1
ATOM 5947 N N . PHE A 1 750 ? -28.414 -0.736 -17.074 1.00 12.78 750 PHE A N 1
ATOM 5948 C CA . PHE A 1 750 ? -29.276 0.428 -16.841 1.00 11.61 750 PHE A CA 1
ATOM 5949 C C . PHE A 1 750 ? -30.547 0.223 -17.649 1.00 12.35 750 PHE A C 1
ATOM 5950 O O . PHE A 1 750 ? -31.663 0.323 -17.151 1.00 11.64 750 PHE A O 1
ATOM 5958 N N . THR A 1 751 ? -30.391 -0.041 -18.939 1.00 12.69 751 THR A N 1
ATOM 5959 C CA . THR A 1 751 ? -31.560 -0.176 -19.839 1.00 13.00 751 THR A CA 1
ATOM 5960 C C . THR A 1 751 ? -32.421 -1.340 -19.349 1.00 11.93 751 THR A C 1
ATOM 5961 O O . THR A 1 751 ? -33.616 -1.168 -19.243 1.00 13.33 751 THR A O 1
ATOM 5965 N N . THR A 1 752 ? -31.844 -2.474 -19.002 1.00 12.08 752 THR A N 1
ATOM 5966 C CA . THR A 1 752 ? -32.617 -3.628 -18.478 1.00 11.83 752 THR A CA 1
ATOM 5967 C C . THR A 1 752 ? -33.428 -3.188 -17.264 1.00 11.72 752 THR A C 1
ATOM 5968 O O . THR A 1 752 ? -34.659 -3.482 -17.189 1.00 12.55 752 THR A O 1
ATOM 5972 N N . VAL A 1 753 ? -32.787 -2.583 -16.277 1.00 11.43 753 VAL A N 1
ATOM 5973 C CA . VAL A 1 753 ? -33.544 -2.362 -15.028 1.00 11.76 753 VAL A CA 1
ATOM 5974 C C . VAL A 1 753 ? -34.621 -1.318 -15.234 1.00 12.28 753 VAL A C 1
ATOM 5975 O O . VAL A 1 753 ? -35.670 -1.427 -14.617 1.00 12.81 753 VAL A O 1
ATOM 5979 N N A VAL A 1 754 ? -34.436 -0.292 -16.063 0.50 10.60 754 VAL A N 1
ATOM 5980 N N B VAL A 1 754 ? -34.412 -0.306 -16.066 0.50 12.46 754 VAL A N 1
ATOM 5981 C CA A VAL A 1 754 ? -35.455 0.780 -16.199 0.50 11.24 754 VAL A CA 1
ATOM 5982 C CA B VAL A 1 754 ? -35.416 0.768 -16.248 0.50 14.51 754 VAL A CA 1
ATOM 5983 C C A VAL A 1 754 ? -36.516 0.380 -17.235 0.50 11.67 754 VAL A C 1
ATOM 5984 C C B VAL A 1 754 ? -36.558 0.279 -17.148 0.50 14.95 754 VAL A C 1
ATOM 5985 O O A VAL A 1 754 ? -37.547 1.026 -17.236 0.50 13.23 754 VAL A O 1
ATOM 5986 O O B VAL A 1 754 ? -37.671 0.732 -16.942 0.50 16.05 754 VAL A O 1
ATOM 5993 N N A GLU A 1 755 ? -36.262 -0.620 -18.093 0.50 10.87 755 GLU A N 1
ATOM 5994 N N B GLU A 1 755 ? -36.312 -0.617 -18.107 0.50 14.63 755 GLU A N 1
ATOM 5995 C CA A GLU A 1 755 ? -37.208 -1.033 -19.174 0.50 11.22 755 GLU A CA 1
ATOM 5996 C CA B GLU A 1 755 ? -37.350 -0.930 -19.130 0.50 15.57 755 GLU A CA 1
ATOM 5997 C C A GLU A 1 755 ? -38.006 -2.266 -18.798 0.50 12.75 755 GLU A C 1
ATOM 5998 C C B GLU A 1 755 ? -38.003 -2.297 -18.882 0.50 15.25 755 GLU A C 1
ATOM 5999 O O A GLU A 1 755 ? -39.217 -2.313 -19.082 0.50 14.43 755 GLU A O 1
ATOM 6000 O O B GLU A 1 755 ? -39.160 -2.462 -19.281 0.50 15.62 755 GLU A O 1
ATOM 6011 N N . ASP A 1 756 ? -37.321 -3.276 -18.293 1.00 12.84 756 ASP A N 1
ATOM 6012 C CA . ASP A 1 756 ? -37.909 -4.647 -18.187 1.00 13.10 756 ASP A CA 1
ATOM 6013 C C . ASP A 1 756 ? -38.805 -4.752 -16.951 1.00 14.08 756 ASP A C 1
ATOM 6014 O O . ASP A 1 756 ? -38.321 -5.091 -15.845 1.00 15.29 756 ASP A O 1
ATOM 6019 N N . ASP A 1 757 ? -40.091 -4.511 -17.143 1.00 14.55 757 ASP A N 1
ATOM 6020 C CA . ASP A 1 757 ? -41.045 -4.509 -16.012 1.00 14.33 757 ASP A CA 1
ATOM 6021 C C . ASP A 1 757 ? -41.244 -5.937 -15.530 1.00 14.66 757 ASP A C 1
ATOM 6022 O O . ASP A 1 757 ? -41.774 -6.067 -14.409 1.00 16.74 757 ASP A O 1
ATOM 6027 N N . THR A 1 758 ? -40.901 -6.953 -16.285 1.00 14.00 758 THR A N 1
ATOM 6028 C CA . THR A 1 758 ? -41.048 -8.365 -15.902 1.00 14.18 758 THR A CA 1
ATOM 6029 C C . THR A 1 758 ? -39.912 -8.827 -14.982 1.00 13.99 758 THR A C 1
ATOM 6030 O O . THR A 1 758 ? -40.013 -9.959 -14.407 1.00 14.58 758 THR A O 1
ATOM 6034 N N . LEU A 1 759 ? -38.832 -8.056 -14.821 1.00 12.31 759 LEU A N 1
ATOM 6035 C CA . LEU A 1 759 ? -37.665 -8.522 -14.043 1.00 12.97 759 LEU A CA 1
ATOM 6036 C C . LEU A 1 759 ? -37.996 -8.414 -12.563 1.00 11.19 759 LEU A C 1
ATOM 6037 O O . LEU A 1 759 ? -38.458 -7.345 -12.122 1.00 13.51 759 LEU A O 1
ATOM 6042 N N . ALA A 1 760 ? -37.728 -9.476 -11.821 1.00 11.02 760 ALA A N 1
ATOM 6043 C CA . ALA A 1 760 ? -37.975 -9.451 -10.365 1.00 10.56 760 ALA A CA 1
ATOM 6044 C C . ALA A 1 760 ? -37.333 -8.217 -9.739 1.00 11.02 760 ALA A C 1
ATOM 6045 O O . ALA A 1 760 ? -36.159 -7.924 -9.989 1.00 11.17 760 ALA A O 1
ATOM 6047 N N . ASN A 1 761 ? -38.017 -7.564 -8.852 1.00 10.33 761 ASN A N 1
ATOM 6048 C CA . ASN A 1 761 ? -37.519 -6.356 -8.173 1.00 10.75 761 ASN A CA 1
ATOM 6049 C C . ASN A 1 761 ? -36.227 -6.679 -7.442 1.00 10.71 761 ASN A C 1
ATOM 6050 O O . ASN A 1 761 ? -35.276 -5.868 -7.485 1.00 11.88 761 ASN A O 1
ATOM 6055 N N . ALA A 1 762 ? -36.099 -7.836 -6.812 1.00 10.87 762 ALA A N 1
ATOM 6056 C CA . ALA A 1 762 ? -34.874 -8.187 -6.040 1.00 11.28 762 ALA A CA 1
ATOM 6057 C C . ALA A 1 762 ? -33.672 -8.258 -6.998 1.00 11.63 762 ALA A C 1
ATOM 6058 O O . ALA A 1 762 ? -32.552 -7.847 -6.577 1.00 11.45 762 ALA A O 1
ATOM 6060 N N . THR A 1 763 ? -33.840 -8.785 -8.189 1.00 11.75 763 THR A N 1
ATOM 6061 C CA . THR A 1 763 ? -32.743 -8.859 -9.188 1.00 10.42 763 THR A CA 1
ATOM 6062 C C . THR A 1 763 ? -32.423 -7.466 -9.659 1.00 10.84 763 THR A C 1
ATOM 6063 O O . THR A 1 763 ? -31.238 -7.109 -9.753 1.00 11.36 763 THR A O 1
ATOM 6067 N N . GLY A 1 764 ? -33.419 -6.649 -9.992 1.00 9.99 764 GLY A N 1
ATOM 6068 C CA . GLY A 1 764 ? -33.202 -5.251 -10.374 1.00 10.59 764 GLY A CA 1
ATOM 6069 C C . GLY A 1 764 ? -32.370 -4.529 -9.336 1.00 10.18 764 GLY A C 1
ATOM 6070 O O . GLY A 1 764 ? -31.449 -3.746 -9.679 1.00 10.91 764 GLY A O 1
ATOM 6071 N N . ARG A 1 765 ? -32.759 -4.656 -8.075 1.00 10.01 765 ARG A N 1
ATOM 6072 C CA . ARG A 1 765 ? -32.038 -3.959 -6.991 1.00 9.98 765 ARG A CA 1
ATOM 6073 C C . ARG A 1 765 ? -30.553 -4.376 -7.001 1.00 10.28 765 ARG A C 1
ATOM 6074 O O . ARG A 1 765 ? -29.659 -3.525 -6.734 1.00 10.24 765 ARG A O 1
ATOM 6082 N N . ALA A 1 766 ? -30.284 -5.665 -7.153 1.00 10.13 766 ALA A N 1
ATOM 6083 C CA . ALA A 1 766 ? -28.892 -6.157 -7.137 1.00 10.27 766 ALA A CA 1
ATOM 6084 C C . ALA A 1 766 ? -28.122 -5.538 -8.318 1.00 10.33 766 ALA A C 1
ATOM 6085 O O . ALA A 1 766 ? -26.985 -5.068 -8.158 1.00 10.84 766 ALA A O 1
ATOM 6087 N N . MET A 1 767 ? -28.741 -5.507 -9.482 1.00 10.72 767 MET A N 1
ATOM 6088 C CA . MET A 1 767 ? -28.107 -4.870 -10.660 1.00 9.84 767 MET A CA 1
ATOM 6089 C C . MET A 1 767 ? -27.855 -3.396 -10.350 1.00 11.55 767 MET A C 1
ATOM 6090 O O . MET A 1 767 ? -26.764 -2.873 -10.710 1.00 11.19 767 MET A O 1
ATOM 6095 N N . ILE A 1 768 ? -28.788 -2.683 -9.749 1.00 11.25 768 ILE A N 1
ATOM 6096 C CA . ILE A 1 768 ? -28.602 -1.242 -9.444 1.00 10.79 768 ILE A CA 1
ATOM 6097 C C . ILE A 1 768 ? -27.424 -1.064 -8.483 1.00 10.79 768 ILE A C 1
ATOM 6098 O O . ILE A 1 768 ? -26.664 -0.102 -8.656 1.00 11.71 768 ILE A O 1
ATOM 6103 N N . ALA A 1 769 ? -27.275 -1.911 -7.476 1.00 10.40 769 ALA A N 1
ATOM 6104 C CA . ALA A 1 769 ? -26.140 -1.824 -6.544 1.00 11.38 769 ALA A CA 1
ATOM 6105 C C . ALA A 1 769 ? -24.846 -1.965 -7.328 1.00 11.63 769 ALA A C 1
ATOM 6106 O O . ALA A 1 769 ? -23.851 -1.361 -6.913 1.00 13.62 769 ALA A O 1
ATOM 6108 N N . GLY A 1 770 ? -24.826 -2.811 -8.350 1.00 11.22 770 GLY A N 1
ATOM 6109 C CA . GLY A 1 770 ? -23.630 -2.959 -9.201 1.00 11.07 770 GLY A CA 1
ATOM 6110 C C . GLY A 1 770 ? -23.437 -1.778 -10.120 1.00 10.87 770 GLY A C 1
ATOM 6111 O O . GLY A 1 770 ? -22.309 -1.278 -10.227 1.00 11.20 770 GLY A O 1
ATOM 6112 N N . ILE A 1 771 ? -24.486 -1.232 -10.707 1.00 10.36 771 ILE A N 1
ATOM 6113 C CA . ILE A 1 771 ? -24.345 -0.063 -11.598 1.00 10.62 771 ILE A CA 1
ATOM 6114 C C . ILE A 1 771 ? -23.645 1.059 -10.821 1.00 11.42 771 ILE A C 1
ATOM 6115 O O . ILE A 1 771 ? -22.651 1.646 -11.312 1.00 11.87 771 ILE A O 1
ATOM 6120 N N . ALA A 1 772 ? -24.156 1.404 -9.647 1.00 11.99 772 ALA A N 1
ATOM 6121 C CA . ALA A 1 772 ? -23.707 2.539 -8.826 1.00 12.17 772 ALA A CA 1
ATOM 6122 C C . ALA A 1 772 ? -22.564 2.149 -7.908 1.00 14.94 772 ALA A C 1
ATOM 6123 O O . ALA A 1 772 ? -22.654 2.370 -6.720 1.00 16.39 772 ALA A O 1
ATOM 6125 N N . ALA A 1 773 ? -21.507 1.592 -8.469 1.00 15.16 773 ALA A N 1
ATOM 6126 C CA . ALA A 1 773 ? -20.349 1.067 -7.733 1.00 14.20 773 ALA A CA 1
ATOM 6127 C C . ALA A 1 773 ? -19.443 2.233 -7.390 1.00 14.92 773 ALA A C 1
ATOM 6128 O O . ALA A 1 773 ? -19.398 3.269 -8.049 1.00 15.51 773 ALA A O 1
ATOM 6130 N N . PRO A 1 774 ? -18.658 2.110 -6.288 1.00 14.39 774 PRO A N 1
ATOM 6131 C CA . PRO A 1 774 ? -17.784 3.193 -5.849 1.00 15.14 774 PRO A CA 1
ATOM 6132 C C . PRO A 1 774 ? -16.641 3.447 -6.835 1.00 13.39 774 PRO A C 1
ATOM 6133 O O . PRO A 1 774 ? -16.199 2.547 -7.519 1.00 13.39 774 PRO A O 1
ATOM 6137 N N . GLY A 1 775 ? -16.263 4.708 -6.921 1.00 13.57 775 GLY A N 1
ATOM 6138 C CA . GLY A 1 775 ? -15.119 5.126 -7.725 1.00 12.83 775 GLY A CA 1
ATOM 6139 C C . GLY A 1 775 ? -15.425 5.302 -9.193 1.00 14.58 775 GLY A C 1
ATOM 6140 O O . GLY A 1 775 ? -14.465 5.510 -9.933 1.00 19.08 775 GLY A O 1
ATOM 6141 N N . GLN A 1 776 ? -16.672 5.158 -9.624 1.00 14.29 776 GLN A N 1
ATOM 6142 C CA . GLN A 1 776 ? -16.987 5.084 -11.068 1.00 13.17 776 GLN A CA 1
ATOM 6143 C C . GLN A 1 776 ? -17.772 6.324 -11.468 1.00 13.62 776 GLN A C 1
ATOM 6144 O O . GLN A 1 776 ? -18.445 6.258 -12.520 1.00 13.16 776 GLN A O 1
ATOM 6150 N N . GLY A 1 777 ? -17.739 7.402 -10.701 1.00 15.25 777 GLY A N 1
ATOM 6151 C CA . GLY A 1 777 ? -18.599 8.568 -11.038 1.00 14.97 777 GLY A CA 1
ATOM 6152 C C . GLY A 1 777 ? -18.331 9.106 -12.437 1.00 15.62 777 GLY A C 1
ATOM 6153 O O . GLY A 1 777 ? -19.351 9.465 -13.139 1.00 17.85 777 GLY A O 1
ATOM 6154 N N . GLU A 1 778 ? -17.119 9.129 -12.939 1.00 15.51 778 GLU A N 1
ATOM 6155 C CA . GLU A 1 778 ? -16.859 9.733 -14.269 1.00 17.27 778 GLU A CA 1
ATOM 6156 C C . GLU A 1 778 ? -17.477 8.835 -15.350 1.00 16.24 778 GLU A C 1
ATOM 6157 O O . GLU A 1 778 ? -18.232 9.327 -16.213 1.00 16.82 778 GLU A O 1
ATOM 6163 N N . LEU A 1 779 ? -17.336 7.524 -15.214 1.00 12.78 779 LEU A N 1
ATOM 6164 C CA . LEU A 1 779 ? -17.909 6.521 -16.130 1.00 12.72 779 LEU A CA 1
ATOM 6165 C C . LEU A 1 779 ? -19.437 6.652 -16.163 1.00 13.70 779 LEU A C 1
ATOM 6166 O O . LEU A 1 779 ? -20.059 6.525 -17.205 1.00 13.87 779 LEU A O 1
ATOM 6171 N N . LEU A 1 780 ? -20.038 6.888 -14.989 1.00 12.88 780 LEU A N 1
ATOM 6172 C CA . LEU A 1 780 ? -21.504 6.903 -14.863 1.00 13.22 780 LEU A CA 1
ATOM 6173 C C . LEU A 1 780 ? -22.116 8.252 -15.213 1.00 14.12 780 LEU A C 1
ATOM 6174 O O . LEU A 1 780 ? -23.354 8.306 -15.272 1.00 13.59 780 LEU A O 1
ATOM 6179 N N . LYS A 1 781 ? -21.344 9.291 -15.561 1.00 14.20 781 LYS A N 1
ATOM 6180 C CA . LYS A 1 781 ? -21.937 10.631 -15.814 1.00 15.85 781 LYS A CA 1
ATOM 6181 C C . LYS A 1 781 ? -23.075 10.603 -16.820 1.00 13.86 781 LYS A C 1
ATOM 6182 O O . LYS A 1 781 ? -24.087 11.241 -16.564 1.00 15.36 781 LYS A O 1
ATOM 6188 N N . PRO A 1 782 ? -23.002 9.851 -17.940 1.00 13.49 782 PRO A N 1
ATOM 6189 C CA . PRO A 1 782 ? -24.095 9.854 -18.916 1.00 14.11 782 PRO A CA 1
ATOM 6190 C C . PRO A 1 782 ? -25.439 9.402 -18.343 1.00 15.14 782 PRO A C 1
ATOM 6191 O O . PRO A 1 782 ? -26.492 9.739 -18.883 1.00 14.98 782 PRO A O 1
ATOM 6195 N N . PHE A 1 783 ? -25.399 8.590 -17.309 1.00 13.93 783 PHE A N 1
ATOM 6196 C CA . PHE A 1 783 ? -26.650 8.016 -16.751 1.00 14.33 783 PHE A CA 1
ATOM 6197 C C . PHE A 1 783 ? -27.404 9.065 -15.948 1.00 15.47 783 PHE A C 1
ATOM 6198 O O . PHE A 1 783 ? -28.574 8.774 -15.598 1.00 15.89 783 PHE A O 1
ATOM 6206 N N . ALA A 1 784 ? -26.848 10.231 -15.665 1.00 14.10 784 ALA A N 1
ATOM 6207 C CA . ALA A 1 784 ? -27.613 11.288 -14.958 1.00 14.24 784 ALA A CA 1
ATOM 6208 C C . ALA A 1 784 ? -28.771 11.747 -15.844 1.00 15.42 784 ALA A C 1
ATOM 6209 O O . ALA A 1 784 ? -29.928 11.713 -15.464 1.00 14.95 784 ALA A O 1
ATOM 6211 N N A ARG A 1 785 ? -28.500 12.194 -17.068 0.50 13.16 785 ARG A N 1
ATOM 6212 N N B ARG A 1 785 ? -28.467 12.139 -17.058 0.50 14.68 785 ARG A N 1
ATOM 6213 C CA A ARG A 1 785 ? -29.575 12.651 -17.986 0.50 12.97 785 ARG A CA 1
ATOM 6214 C CA B ARG A 1 785 ? -29.529 12.616 -17.949 0.50 15.18 785 ARG A CA 1
ATOM 6215 C C A ARG A 1 785 ? -30.516 11.472 -18.275 0.50 12.70 785 ARG A C 1
ATOM 6216 C C B ARG A 1 785 ? -30.500 11.470 -18.250 0.50 13.90 785 ARG A C 1
ATOM 6217 O O A ARG A 1 785 ? -31.732 11.671 -18.304 0.50 12.74 785 ARG A O 1
ATOM 6218 O O B ARG A 1 785 ? -31.709 11.694 -18.270 0.50 13.80 785 ARG A O 1
ATOM 6233 N N . ARG A 1 786 ? -29.983 10.280 -18.508 1.00 13.42 786 ARG A N 1
ATOM 6234 C CA . ARG A 1 786 ? -30.860 9.114 -18.825 1.00 13.67 786 ARG A CA 1
ATOM 6235 C C . ARG A 1 786 ? -31.818 8.836 -17.661 1.00 12.76 786 ARG A C 1
ATOM 6236 O O . ARG A 1 786 ? -32.996 8.540 -17.924 1.00 13.19 786 ARG A O 1
ATOM 6244 N N . TYR A 1 787 ? -31.327 9.011 -16.447 1.00 12.78 787 TYR A N 1
ATOM 6245 C CA . TYR A 1 787 ? -32.176 8.843 -15.236 1.00 11.78 787 TYR A CA 1
ATOM 6246 C C . TYR A 1 787 ? -33.330 9.847 -15.255 1.00 11.45 787 TYR A C 1
ATOM 6247 O O . TYR A 1 787 ? -34.516 9.504 -15.130 1.00 10.89 787 TYR A O 1
ATOM 6256 N N . PHE A 1 788 ? -33.032 11.137 -15.445 1.00 11.15 788 PHE A N 1
ATOM 6257 C CA . PHE A 1 788 ? -34.075 12.167 -15.433 1.00 11.02 788 PHE A CA 1
ATOM 6258 C C . PHE A 1 788 ? -35.090 11.927 -16.549 1.00 12.03 788 PHE A C 1
ATOM 6259 O O . PHE A 1 788 ? -36.299 12.192 -16.369 1.00 13.21 788 PHE A O 1
ATOM 6267 N N . GLN A 1 789 ? -34.632 11.457 -17.701 1.00 12.20 789 GLN A N 1
ATOM 6268 C CA . GLN A 1 789 ? -35.539 11.203 -18.834 1.00 13.24 789 GLN A CA 1
ATOM 6269 C C . GLN A 1 789 ? -36.369 9.936 -18.602 1.00 13.35 789 GLN A C 1
ATOM 6270 O O . GLN A 1 789 ? -37.525 9.898 -19.052 1.00 13.99 789 GLN A O 1
ATOM 6276 N N . ALA A 1 790 ? -35.851 8.956 -17.865 1.00 13.77 790 ALA A N 1
ATOM 6277 C CA . ALA A 1 790 ? -36.537 7.654 -17.702 1.00 13.24 790 ALA A CA 1
ATOM 6278 C C . ALA A 1 790 ? -37.519 7.640 -16.513 1.00 13.34 790 ALA A C 1
ATOM 6279 O O . ALA A 1 790 ? -38.482 6.848 -16.548 1.00 13.16 790 ALA A O 1
ATOM 6281 N N . ILE A 1 791 ? -37.260 8.351 -15.424 1.00 12.70 791 ILE A N 1
ATOM 6282 C CA . ILE A 1 791 ? -38.052 8.125 -14.193 1.00 12.77 791 ILE A CA 1
ATOM 6283 C C . ILE A 1 791 ? -39.523 8.455 -14.360 1.00 13.49 791 ILE A C 1
ATOM 6284 O O . ILE A 1 791 ? -40.300 7.771 -13.705 1.00 12.94 791 ILE A O 1
ATOM 6289 N N . PRO A 1 792 ? -40.024 9.408 -15.166 1.00 13.41 792 PRO A N 1
ATOM 6290 C CA . PRO A 1 792 ? -41.471 9.565 -15.218 1.00 13.81 792 PRO A CA 1
ATOM 6291 C C . PRO A 1 792 ? -42.165 8.303 -15.733 1.00 13.56 792 PRO A C 1
ATOM 6292 O O . PRO A 1 792 ? -43.228 7.952 -15.228 1.00 13.83 792 PRO A O 1
ATOM 6296 N N . GLY A 1 793 ? -41.611 7.648 -16.720 1.00 13.57 793 GLY A N 1
ATOM 6297 C CA . GLY A 1 793 ? -42.162 6.409 -17.275 1.00 13.07 793 GLY A CA 1
ATOM 6298 C C . GLY A 1 793 ? -42.116 5.295 -16.240 1.00 14.12 793 GLY A C 1
ATOM 6299 O O . GLY A 1 793 ? -43.084 4.544 -16.108 1.00 15.07 793 GLY A O 1
ATOM 6300 N N . VAL A 1 794 ? -40.981 5.117 -15.573 1.00 13.28 794 VAL A N 1
ATOM 6301 C CA . VAL A 1 794 ? -40.875 4.069 -14.516 1.00 11.95 794 VAL A CA 1
ATOM 6302 C C . VAL A 1 794 ? -41.951 4.357 -13.470 1.00 11.84 794 VAL A C 1
ATOM 6303 O O . VAL A 1 794 ? -42.602 3.387 -13.014 1.00 12.13 794 VAL A O 1
ATOM 6307 N N . TRP A 1 795 ? -42.132 5.605 -13.058 1.00 10.88 795 TRP A N 1
ATOM 6308 C CA . TRP A 1 795 ? -43.094 5.962 -12.004 1.00 11.47 795 TRP A CA 1
ATOM 6309 C C . TRP A 1 795 ? -44.519 5.672 -12.481 1.00 13.61 795 TRP A C 1
ATOM 6310 O O . TRP A 1 795 ? -45.379 5.301 -11.653 1.00 14.41 795 TRP A O 1
ATOM 6321 N N . ALA A 1 796 ? -44.784 5.862 -13.769 1.00 14.11 796 ALA A N 1
ATOM 6322 C CA . ALA A 1 796 ? -46.141 5.629 -14.301 1.00 14.00 796 ALA A CA 1
ATOM 6323 C C . ALA A 1 796 ? -46.418 4.124 -14.403 1.00 15.32 796 ALA A C 1
ATOM 6324 O O . ALA A 1 796 ? -47.615 3.758 -14.256 1.00 19.64 796 ALA A O 1
ATOM 6326 N N . ARG A 1 797 ? -45.449 3.269 -14.719 1.00 14.65 797 ARG A N 1
ATOM 6327 C CA . ARG A 1 797 ? -45.649 1.845 -15.060 1.00 14.32 797 ARG A CA 1
ATOM 6328 C C . ARG A 1 797 ? -45.583 0.950 -13.821 1.00 14.44 797 ARG A C 1
ATOM 6329 O O . ARG A 1 797 ? -46.099 -0.162 -13.872 1.00 15.71 797 ARG A O 1
ATOM 6337 N N . ARG A 1 798 ? -44.785 1.314 -12.840 1.00 12.09 798 ARG A N 1
ATOM 6338 C CA . ARG A 1 798 ? -44.534 0.445 -11.671 1.00 11.22 798 ARG A CA 1
ATOM 6339 C C . ARG A 1 798 ? -45.156 1.096 -10.450 1.00 11.11 798 ARG A C 1
ATOM 6340 O O . ARG A 1 798 ? -45.389 2.330 -10.426 1.00 13.40 798 ARG A O 1
ATOM 6348 N N . SER A 1 799 ? -45.464 0.280 -9.445 1.00 11.13 799 SER A N 1
ATOM 6349 C CA . SER A 1 799 ? -45.941 0.839 -8.171 1.00 9.97 799 SER A CA 1
ATOM 6350 C C . SER A 1 799 ? -44.890 1.774 -7.562 1.00 10.57 799 SER A C 1
ATOM 6351 O O . SER A 1 799 ? -43.694 1.709 -7.897 1.00 11.42 799 SER A O 1
ATOM 6354 N N . SER A 1 800 ? -45.287 2.607 -6.624 1.00 10.22 800 SER A N 1
ATOM 6355 C CA . SER A 1 800 ? -44.343 3.497 -5.942 1.00 10.24 800 SER A CA 1
ATOM 6356 C C . SER A 1 800 ? -43.220 2.666 -5.320 1.00 10.61 800 SER A C 1
ATOM 6357 O O . SER A 1 800 ? -42.015 2.964 -5.507 1.00 10.36 800 SER A O 1
ATOM 6360 N N . GLU A 1 801 ? -43.550 1.632 -4.564 1.00 9.89 801 GLU A N 1
ATOM 6361 C CA . GLU A 1 801 ? -42.534 0.889 -3.829 1.00 10.76 801 GLU A CA 1
ATOM 6362 C C . GLU A 1 801 ? -41.537 0.270 -4.792 1.00 10.20 801 GLU A C 1
ATOM 6363 O O . GLU A 1 801 ? -40.328 0.258 -4.469 1.00 10.70 801 GLU A O 1
ATOM 6369 N N . VAL A 1 802 ? -41.980 -0.268 -5.909 1.00 9.93 802 VAL A N 1
ATOM 6370 C CA . VAL A 1 802 ? -41.076 -0.920 -6.870 1.00 9.68 802 VAL A CA 1
ATOM 6371 C C . VAL A 1 802 ? -40.323 0.117 -7.682 1.00 10.29 802 VAL A C 1
ATOM 6372 O O . VAL A 1 802 ? -39.113 -0.024 -7.867 1.00 10.41 802 VAL A O 1
ATOM 6376 N N . ALA A 1 803 ? -40.996 1.183 -8.108 1.00 9.21 803 ALA A N 1
ATOM 6377 C CA . ALA A 1 803 ? -40.345 2.273 -8.873 1.00 8.90 803 ALA A CA 1
ATOM 6378 C C . ALA A 1 803 ? -39.232 2.870 -8.023 1.00 10.10 803 ALA A C 1
ATOM 6379 O O . ALA A 1 803 ? -38.225 3.384 -8.586 1.00 10.23 803 ALA A O 1
ATOM 6381 N N . GLN A 1 804 ? -39.390 2.938 -6.709 1.00 9.52 804 GLN A N 1
ATOM 6382 C CA . GLN A 1 804 ? -38.365 3.495 -5.827 1.00 9.85 804 GLN A CA 1
ATOM 6383 C C . GLN A 1 804 ? -37.025 2.790 -6.024 1.00 9.48 804 GLN A C 1
ATOM 6384 O O . GLN A 1 804 ? -35.984 3.428 -5.760 1.00 9.79 804 GLN A O 1
ATOM 6390 N N . SER A 1 805 ? -36.997 1.514 -6.385 1.00 9.53 805 SER A N 1
ATOM 6391 C CA . SER A 1 805 ? -35.687 0.851 -6.619 1.00 9.35 805 SER A CA 1
ATOM 6392 C C . SER A 1 805 ? -34.855 1.670 -7.619 1.00 10.40 805 SER A C 1
ATOM 6393 O O . SER A 1 805 ? -33.669 1.853 -7.391 1.00 10.58 805 SER A O 1
ATOM 6396 N N . VAL A 1 806 ? -35.474 2.113 -8.692 1.00 10.03 806 VAL A N 1
ATOM 6397 C CA . VAL A 1 806 ? -34.782 2.958 -9.699 1.00 10.14 806 VAL A CA 1
ATOM 6398 C C . VAL A 1 806 ? -34.686 4.387 -9.200 1.00 10.29 806 VAL A C 1
ATOM 6399 O O . VAL A 1 806 ? -33.619 5.017 -9.271 1.00 10.86 806 VAL A O 1
ATOM 6403 N N . VAL A 1 807 ? -35.789 4.983 -8.724 1.00 9.54 807 VAL A N 1
ATOM 6404 C CA . VAL A 1 807 ? -35.792 6.433 -8.441 1.00 10.73 807 VAL A CA 1
ATOM 6405 C C . VAL A 1 807 ? -34.784 6.709 -7.340 1.00 11.06 807 VAL A C 1
ATOM 6406 O O . VAL A 1 807 ? -34.035 7.704 -7.451 1.00 12.10 807 VAL A O 1
ATOM 6410 N N . ILE A 1 808 ? -34.777 5.925 -6.281 1.00 10.53 808 ILE A N 1
ATOM 6411 C CA . ILE A 1 808 ? -33.814 6.157 -5.176 1.00 11.44 808 ILE A CA 1
ATOM 6412 C C . ILE A 1 808 ? -32.457 5.599 -5.601 1.00 10.84 808 ILE A C 1
ATOM 6413 O O . ILE A 1 808 ? -31.421 6.306 -5.523 1.00 11.90 808 ILE A O 1
ATOM 6418 N N . GLY A 1 809 ? -32.414 4.365 -6.087 1.00 10.72 809 GLY A N 1
ATOM 6419 C CA . GLY A 1 809 ? -31.138 3.647 -6.218 1.00 10.41 809 GLY A CA 1
ATOM 6420 C C . GLY A 1 809 ? -30.284 4.167 -7.372 1.00 10.77 809 GLY A C 1
ATOM 6421 O O . GLY A 1 809 ? -29.040 4.022 -7.292 1.00 12.34 809 GLY A O 1
ATOM 6422 N N . LEU A 1 810 ? -30.884 4.746 -8.420 1.00 10.50 810 LEU A N 1
ATOM 6423 C CA . LEU A 1 810 ? -30.136 5.254 -9.592 1.00 10.70 810 LEU A CA 1
ATOM 6424 C C . LEU A 1 810 ? -30.070 6.777 -9.586 1.00 11.76 810 LEU A C 1
ATOM 6425 O O . LEU A 1 810 ? -29.549 7.361 -10.548 1.00 12.42 810 LEU A O 1
ATOM 6430 N N . TYR A 1 811 ? -30.532 7.473 -8.567 1.00 10.76 811 TYR A N 1
ATOM 6431 C CA . TYR A 1 811 ? -30.322 8.951 -8.514 1.00 11.04 811 TYR A CA 1
ATOM 6432 C C . TYR A 1 811 ? -28.824 9.176 -8.693 1.00 11.80 811 TYR A C 1
ATOM 6433 O O . TYR A 1 811 ? -28.012 8.507 -8.034 1.00 13.03 811 TYR A O 1
ATOM 6442 N N . PRO A 1 812 ? -28.435 10.183 -9.511 1.00 11.72 812 PRO A N 1
ATOM 6443 C CA . PRO A 1 812 ? -27.008 10.396 -9.807 1.00 12.28 812 PRO A CA 1
ATOM 6444 C C . PRO A 1 812 ? -26.238 11.133 -8.695 1.00 13.00 812 PRO A C 1
ATOM 6445 O O . PRO A 1 812 ? -25.758 12.229 -8.867 1.00 14.47 812 PRO A O 1
ATOM 6449 N N . HIS A 1 813 ? -26.138 10.468 -7.561 1.00 13.05 813 HIS A N 1
ATOM 6450 C CA . HIS A 1 813 ? -25.386 10.956 -6.374 1.00 14.93 813 HIS A CA 1
ATOM 6451 C C . HIS A 1 813 ? -23.926 11.166 -6.699 1.00 16.00 813 HIS A C 1
ATOM 6452 O O . HIS A 1 813 ? -23.310 11.955 -6.003 1.00 17.96 813 HIS A O 1
ATOM 6459 N N . TRP A 1 814 ? -23.414 10.474 -7.711 1.00 16.18 814 TRP A N 1
ATOM 6460 C CA . TRP A 1 814 ? -22.007 10.519 -8.182 1.00 17.87 814 TRP A CA 1
ATOM 6461 C C . TRP A 1 814 ? -21.747 11.804 -8.979 1.00 17.14 814 TRP A C 1
ATOM 6462 O O . TRP A 1 814 ? -20.560 12.109 -9.165 1.00 23.03 814 TRP A O 1
ATOM 6473 N N . ASP A 1 815 ? -22.739 12.527 -9.504 1.00 15.48 815 ASP A N 1
ATOM 6474 C CA . ASP A 1 815 ? -22.500 13.723 -10.324 1.00 16.85 815 ASP A CA 1
ATOM 6475 C C . ASP A 1 815 ? -22.570 14.923 -9.373 1.00 15.37 815 ASP A C 1
ATOM 6476 O O . ASP A 1 815 ? -23.613 15.609 -9.297 1.00 15.60 815 ASP A O 1
ATOM 6481 N N . ILE A 1 816 ? -21.478 15.154 -8.662 1.00 15.10 816 ILE A N 1
ATOM 6482 C CA . ILE A 1 816 ? -21.405 16.191 -7.597 1.00 15.97 816 ILE A CA 1
ATOM 6483 C C . ILE A 1 816 ? -20.869 17.448 -8.259 1.00 16.42 816 ILE A C 1
ATOM 6484 O O . ILE A 1 816 ? -19.645 17.668 -8.339 1.00 18.44 816 ILE A O 1
ATOM 6489 N N . SER A 1 817 ? -21.771 18.238 -8.802 1.00 16.94 817 SER A N 1
ATOM 6490 C CA . SER A 1 817 ? -21.402 19.401 -9.638 1.00 18.76 817 SER A CA 1
ATOM 6491 C C . SER A 1 817 ? -22.563 20.362 -9.642 1.00 17.28 817 SER A C 1
ATOM 6492 O O . SER A 1 817 ? -23.721 19.942 -9.430 1.00 16.86 817 SER A O 1
ATOM 6495 N N . GLU A 1 818 ? -22.337 21.627 -9.961 1.00 19.63 818 GLU A N 1
ATOM 6496 C CA . GLU A 1 818 ? -23.448 22.581 -10.147 1.00 20.67 818 GLU A CA 1
ATOM 6497 C C . GLU A 1 818 ? -24.296 22.138 -11.332 1.00 18.06 818 GLU A C 1
ATOM 6498 O O . GLU A 1 818 ? -25.509 22.323 -11.253 1.00 17.81 818 GLU A O 1
ATOM 6504 N N . GLN A 1 819 ? -23.717 21.524 -12.355 1.00 19.28 819 GLN A N 1
ATOM 6505 C CA . GLN A 1 819 ? -24.502 21.009 -13.499 1.00 20.27 819 GLN A CA 1
ATOM 6506 C C . GLN A 1 819 ? -25.450 19.919 -12.982 1.00 17.09 819 GLN A C 1
ATOM 6507 O O . GLN A 1 819 ? -26.564 19.892 -13.452 1.00 17.39 819 GLN A O 1
ATOM 6513 N N . GLY A 1 820 ? -24.988 19.071 -12.066 1.00 16.06 820 GLY A N 1
ATOM 6514 C CA . GLY A 1 820 ? -25.846 18.006 -11.524 1.00 15.43 820 GLY A CA 1
ATOM 6515 C C . GLY A 1 820 ? -27.007 18.586 -10.728 1.00 14.11 820 GLY A C 1
ATOM 6516 O O . GLY A 1 820 ? -28.148 18.121 -10.832 1.00 13.84 820 GLY A O 1
ATOM 6517 N N . ILE A 1 821 ? -26.747 19.632 -9.958 1.00 14.15 821 ILE A N 1
ATOM 6518 C CA . ILE A 1 821 ? -27.819 20.365 -9.252 1.00 13.35 821 ILE A CA 1
ATOM 6519 C C . ILE A 1 821 ? -28.833 20.948 -10.255 1.00 15.17 821 ILE A C 1
ATOM 6520 O O . ILE A 1 821 ? -30.040 20.820 -10.082 1.00 14.56 821 ILE A O 1
ATOM 6525 N N . THR A 1 822 ? -28.338 21.609 -11.302 1.00 14.70 822 THR A N 1
ATOM 6526 C CA . THR A 1 822 ? -29.171 22.236 -12.347 1.00 16.20 822 THR A CA 1
ATOM 6527 C C . THR A 1 822 ? -29.979 21.175 -13.091 1.00 15.00 822 THR A C 1
ATOM 6528 O O . THR A 1 822 ? -31.150 21.433 -13.387 1.00 15.49 822 THR A O 1
ATOM 6532 N N . ALA A 1 823 ? -29.424 19.993 -13.331 1.00 14.98 823 ALA A N 1
ATOM 6533 C CA . ALA A 1 823 ? -30.167 18.897 -13.999 1.00 14.50 823 ALA A CA 1
ATOM 6534 C C . ALA A 1 823 ? -31.422 18.547 -13.186 1.00 14.12 823 ALA A C 1
ATOM 6535 O O . ALA A 1 823 ? -32.523 18.408 -13.738 1.00 14.17 823 ALA A O 1
ATOM 6537 N N . ALA A 1 824 ? -31.299 18.423 -11.876 1.00 15.25 824 ALA A N 1
ATOM 6538 C CA . ALA A 1 824 ? -32.470 18.130 -11.038 1.00 13.55 824 ALA A CA 1
ATOM 6539 C C . ALA A 1 824 ? -33.411 19.338 -11.040 1.00 14.11 824 ALA A C 1
ATOM 6540 O O . ALA A 1 824 ? -34.616 19.142 -11.078 1.00 14.07 824 ALA A O 1
ATOM 6542 N N . GLU A 1 825 ? -32.865 20.552 -10.961 1.00 15.37 825 GLU A N 1
ATOM 6543 C CA . GLU A 1 825 ? -33.692 21.778 -10.983 1.00 15.87 825 GLU A CA 1
ATOM 6544 C C . GLU A 1 825 ? -34.547 21.809 -12.260 1.00 14.71 825 GLU A C 1
ATOM 6545 O O . GLU A 1 825 ? -35.758 22.074 -12.199 1.00 17.40 825 GLU A O 1
ATOM 6551 N N . GLU A 1 826 ? -33.951 21.450 -13.396 1.00 15.67 826 GLU A N 1
ATOM 6552 C CA . GLU A 1 826 ? -34.697 21.469 -14.684 1.00 18.01 826 GLU A CA 1
ATOM 6553 C C . GLU A 1 826 ? -35.793 20.399 -14.657 1.00 16.82 826 GLU A C 1
ATOM 6554 O O . GLU A 1 826 ? -36.953 20.705 -15.001 1.00 19.95 826 GLU A O 1
ATOM 6560 N N . PHE A 1 827 ? -35.505 19.194 -14.146 1.00 15.29 827 PHE A N 1
ATOM 6561 C CA . PHE A 1 827 ? -36.566 18.163 -13.969 1.00 17.92 827 PHE A CA 1
ATOM 6562 C C . PHE A 1 827 ? -37.687 18.694 -13.065 1.00 16.46 827 PHE A C 1
ATOM 6563 O O . PHE A 1 827 ? -38.870 18.500 -13.466 1.00 20.82 827 PHE A O 1
ATOM 6571 N N . LEU A 1 828 ? -37.381 19.345 -11.963 1.00 16.87 828 LEU A N 1
ATOM 6572 C CA . LEU A 1 828 ? -38.326 19.826 -10.909 1.00 18.12 828 LEU A CA 1
ATOM 6573 C C . LEU A 1 828 ? -39.121 21.036 -11.438 1.00 21.67 828 LEU A C 1
ATOM 6574 O O . LEU A 1 828 ? -40.085 21.443 -10.770 1.00 22.71 828 LEU A O 1
ATOM 6579 N N . SER A 1 829 ? -38.701 21.630 -12.553 1.00 21.12 829 SER A N 1
ATOM 6580 C CA . SER A 1 829 ? -39.351 22.875 -13.049 1.00 24.28 829 SER A CA 1
ATOM 6581 C C . SER A 1 829 ? -40.705 22.542 -13.681 1.00 25.97 829 SER A C 1
ATOM 6582 O O . SER A 1 829 ? -41.479 23.515 -13.909 1.00 25.53 829 SER A O 1
ATOM 6585 N N . ASP A 1 830 ? -40.988 21.271 -13.998 1.00 26.48 830 ASP A N 1
ATOM 6586 C CA . ASP A 1 830 ? -42.314 20.832 -14.519 1.00 25.77 830 ASP A CA 1
ATOM 6587 C C . ASP A 1 830 ? -43.312 20.645 -13.371 1.00 27.73 830 ASP A C 1
ATOM 6588 O O . ASP A 1 830 ? -43.176 19.715 -12.584 1.00 22.07 830 ASP A O 1
ATOM 6593 N N . PRO A 1 831 ? -44.370 21.489 -13.211 1.00 26.67 831 PRO A N 1
ATOM 6594 C CA . PRO A 1 831 ? -45.246 21.379 -12.041 1.00 25.49 831 PRO A CA 1
ATOM 6595 C C . PRO A 1 831 ? -46.214 20.189 -12.061 1.00 25.48 831 PRO A C 1
ATOM 6596 O O . PRO A 1 831 ? -46.838 19.945 -11.031 1.00 25.95 831 PRO A O 1
ATOM 6600 N N . GLU A 1 832 ? -46.255 19.441 -13.168 1.00 23.31 832 GLU A N 1
ATOM 6601 C CA . GLU A 1 832 ? -47.135 18.275 -13.332 1.00 25.76 832 GLU A CA 1
ATOM 6602 C C . GLU A 1 832 ? -46.454 16.972 -12.871 1.00 23.94 832 GLU A C 1
ATOM 6603 O O . GLU A 1 832 ? -47.139 15.947 -12.862 1.00 24.85 832 GLU A O 1
ATOM 6609 N N . VAL A 1 833 ? -45.153 16.975 -12.585 1.00 20.74 833 VAL A N 1
ATOM 6610 C CA . VAL A 1 833 ? -44.491 15.775 -11.995 1.00 21.07 833 VAL A CA 1
ATOM 6611 C C . VAL A 1 833 ? -45.223 15.508 -10.690 1.00 16.78 833 VAL A C 1
ATOM 6612 O O . VAL A 1 833 ? -45.435 16.444 -9.928 1.00 17.89 833 VAL A O 1
ATOM 6616 N N . PRO A 1 834 ? -45.628 14.247 -10.377 1.00 16.97 834 PRO A N 1
ATOM 6617 C CA . PRO A 1 834 ? -46.434 14.047 -9.179 1.00 16.79 834 PRO A CA 1
ATOM 6618 C C . PRO A 1 834 ? -45.608 14.310 -7.916 1.00 15.85 834 PRO A C 1
ATOM 6619 O O . PRO A 1 834 ? -44.374 14.154 -7.882 1.00 15.17 834 PRO A O 1
ATOM 6623 N N . PRO A 1 835 ? -46.254 14.727 -6.823 1.00 14.31 835 PRO A N 1
ATOM 6624 C CA . PRO A 1 835 ? -45.539 15.166 -5.627 1.00 13.67 835 PRO A CA 1
ATOM 6625 C C . PRO A 1 835 ? -44.553 14.132 -5.050 1.00 12.80 835 PRO A C 1
ATOM 6626 O O . PRO A 1 835 ? -43.502 14.552 -4.578 1.00 12.16 835 PRO A O 1
ATOM 6630 N N . ALA A 1 836 ? -44.906 12.850 -5.064 1.00 12.46 836 ALA A N 1
ATOM 6631 C CA . ALA A 1 836 ? -44.017 11.843 -4.439 1.00 11.68 836 ALA A CA 1
ATOM 6632 C C . ALA A 1 836 ? -42.759 11.685 -5.274 1.00 12.45 836 ALA A C 1
ATOM 6633 O O . ALA A 1 836 ? -41.678 11.474 -4.683 1.00 11.61 836 ALA A O 1
ATOM 6635 N N . LEU A 1 837 ? -42.848 11.788 -6.595 1.00 11.84 837 LEU A N 1
ATOM 6636 C CA . LEU A 1 837 ? -41.662 11.671 -7.459 1.00 11.20 837 LEU A CA 1
ATOM 6637 C C . LEU A 1 837 ? -40.821 12.942 -7.294 1.00 11.23 837 LEU A C 1
ATOM 6638 O O . LEU A 1 837 ? -39.588 12.877 -7.178 1.00 11.53 837 LEU A O 1
ATOM 6643 N N A ARG A 1 838 ? -41.454 14.118 -7.243 0.50 10.87 838 ARG A N 1
ATOM 6644 N N B ARG A 1 838 ? -41.482 14.090 -7.258 0.50 11.78 838 ARG A N 1
ATOM 6645 C CA A ARG A 1 838 ? -40.722 15.381 -6.983 0.50 11.24 838 ARG A CA 1
ATOM 6646 C CA B ARG A 1 838 ? -40.830 15.385 -6.989 0.50 12.68 838 ARG A CA 1
ATOM 6647 C C A ARG A 1 838 ? -39.974 15.273 -5.655 0.50 10.69 838 ARG A C 1
ATOM 6648 C C B ARG A 1 838 ? -40.023 15.284 -5.681 0.50 11.60 838 ARG A C 1
ATOM 6649 O O A ARG A 1 838 ? -38.831 15.723 -5.553 0.50 10.53 838 ARG A O 1
ATOM 6650 O O B ARG A 1 838 ? -38.852 15.676 -5.641 0.50 11.56 838 ARG A O 1
ATOM 6665 N N . ARG A 1 839 ? -40.637 14.729 -4.633 1.00 10.97 839 ARG A N 1
ATOM 6666 C CA . ARG A 1 839 ? -40.002 14.565 -3.301 1.00 10.67 839 ARG A CA 1
ATOM 6667 C C . ARG A 1 839 ? -38.687 13.816 -3.469 1.00 9.52 839 ARG A C 1
ATOM 6668 O O . ARG A 1 839 ? -37.678 14.268 -2.929 1.00 10.05 839 ARG A O 1
ATOM 6676 N N . LEU A 1 840 ? -38.685 12.665 -4.146 1.00 9.62 840 LEU A N 1
ATOM 6677 C CA . LEU A 1 840 ? -37.469 11.824 -4.173 1.00 9.87 840 LEU A CA 1
ATOM 6678 C C . LEU A 1 840 ? -36.384 12.543 -4.966 1.00 10.20 840 LEU A C 1
ATOM 6679 O O . LEU A 1 840 ? -35.206 12.404 -4.586 1.00 10.54 840 LEU A O 1
ATOM 6684 N N . VAL A 1 841 ? -36.747 13.307 -5.987 1.00 9.87 841 VAL A N 1
ATOM 6685 C CA . VAL A 1 841 ? -35.722 14.044 -6.748 1.00 10.72 841 VAL A CA 1
ATOM 6686 C C . VAL A 1 841 ? -35.182 15.209 -5.905 1.00 11.00 841 VAL A C 1
ATOM 6687 O O . VAL A 1 841 ? -33.967 15.465 -5.884 1.00 11.54 841 VAL A O 1
ATOM 6691 N N . LEU A 1 842 ? -36.056 15.909 -5.180 1.00 10.88 842 LEU A N 1
ATOM 6692 C CA . LEU A 1 842 ? -35.615 16.985 -4.285 1.00 10.80 842 LEU A CA 1
ATOM 6693 C C . LEU A 1 842 ? -34.624 16.418 -3.266 1.00 9.93 842 LEU A C 1
ATOM 6694 O O . LEU A 1 842 ? -33.654 17.110 -2.906 1.00 10.73 842 LEU A O 1
ATOM 6699 N N . GLU A 1 843 ? -34.916 15.215 -2.756 1.00 9.81 843 GLU A N 1
ATOM 6700 C CA . GLU A 1 843 ? -34.002 14.610 -1.774 1.00 10.73 843 GLU A CA 1
ATOM 6701 C C . GLU A 1 843 ? -32.654 14.267 -2.381 1.00 10.05 843 GLU A C 1
ATOM 6702 O O . GLU A 1 843 ? -31.598 14.543 -1.727 1.00 11.27 843 GLU A O 1
ATOM 6708 N N . GLY A 1 844 ? -32.645 13.722 -3.592 1.00 11.16 844 GLY A N 1
ATOM 6709 C CA . GLY A 1 844 ? -31.385 13.416 -4.272 1.00 10.45 844 GLY A CA 1
ATOM 6710 C C . GLY A 1 844 ? -30.570 14.686 -4.528 1.00 10.80 844 GLY A C 1
ATOM 6711 O O . GLY A 1 844 ? -29.363 14.731 -4.215 1.00 10.86 844 GLY A O 1
ATOM 6712 N N . GLN A 1 845 ? -31.230 15.710 -4.997 1.00 11.09 845 GLN A N 1
ATOM 6713 C CA . GLN A 1 845 ? -30.604 17.010 -5.291 1.00 10.91 845 GLN A CA 1
ATOM 6714 C C . GLN A 1 845 ? -30.011 17.582 -4.011 1.00 11.09 845 GLN A C 1
ATOM 6715 O O . GLN A 1 845 ? -28.896 18.124 -4.033 1.00 11.90 845 GLN A O 1
ATOM 6721 N N . ALA A 1 846 ? -30.716 17.485 -2.880 1.00 9.90 846 ALA A N 1
ATOM 6722 C CA . ALA A 1 846 ? -30.230 18.023 -1.600 1.00 10.32 846 ALA A CA 1
ATOM 6723 C C . ALA A 1 846 ? -29.008 17.257 -1.118 1.00 10.57 846 ALA A C 1
ATOM 6724 O O . ALA A 1 846 ? -28.082 17.875 -0.530 1.00 10.97 846 ALA A O 1
ATOM 6726 N N . ALA A 1 847 ? -28.947 15.950 -1.348 1.00 10.25 847 ALA A N 1
ATOM 6727 C CA . ALA A 1 847 ? -27.760 15.172 -0.962 1.00 10.50 847 ALA A CA 1
ATOM 6728 C C . ALA A 1 847 ? -26.545 15.627 -1.775 1.00 10.83 847 ALA A C 1
ATOM 6729 O O . ALA A 1 847 ? -25.437 15.749 -1.198 1.00 10.89 847 ALA A O 1
ATOM 6731 N N . VAL A 1 848 ? -26.746 15.887 -3.065 1.00 10.64 848 VAL A N 1
ATOM 6732 C CA . VAL A 1 848 ? -25.629 16.359 -3.928 1.00 11.73 848 VAL A CA 1
ATOM 6733 C C . VAL A 1 848 ? -25.241 17.770 -3.501 1.00 11.48 848 VAL A C 1
ATOM 6734 O O . VAL A 1 848 ? -24.028 18.081 -3.433 1.00 12.29 848 VAL A O 1
ATOM 6738 N N . GLN A 1 849 ? -26.208 18.624 -3.177 1.00 11.51 849 GLN A N 1
ATOM 6739 C CA . GLN A 1 849 ? -25.872 19.976 -2.697 1.00 12.11 849 GLN A CA 1
ATOM 6740 C C . GLN A 1 849 ? -25.021 19.928 -1.425 1.00 11.40 849 GLN A C 1
ATOM 6741 O O . GLN A 1 849 ? -24.034 20.687 -1.257 1.00 13.16 849 GLN A O 1
ATOM 6747 N N . ARG A 1 850 ? -25.378 19.046 -0.503 1.00 10.94 850 ARG A N 1
ATOM 6748 C CA . ARG A 1 850 ? -24.625 18.856 0.734 1.00 11.45 850 ARG A CA 1
ATOM 6749 C C . ARG A 1 850 ? -23.202 18.401 0.391 1.00 10.67 850 ARG A C 1
ATOM 6750 O O . ARG A 1 850 ? -22.264 18.867 1.056 1.00 11.40 850 ARG A O 1
ATOM 6758 N N . SER A 1 851 ? -23.059 17.474 -0.542 1.00 11.33 851 SER A N 1
ATOM 6759 C CA . SER A 1 851 ? -21.728 16.971 -0.967 1.00 11.42 851 SER A CA 1
ATOM 6760 C C . SER A 1 851 ? -20.902 18.121 -1.518 1.00 13.63 851 SER A C 1
ATOM 6761 O O . SER A 1 851 ? -19.723 18.222 -1.168 1.00 14.32 851 SER A O 1
ATOM 6764 N N A LEU A 1 852 ? -21.489 18.989 -2.332 0.50 13.34 852 LEU A N 1
ATOM 6765 N N B LEU A 1 852 ? -21.494 18.951 -2.362 0.50 14.14 852 LEU A N 1
ATOM 6766 C CA A LEU A 1 852 ? -20.706 20.112 -2.935 0.50 13.70 852 LEU A CA 1
ATOM 6767 C CA B LEU A 1 852 ? -20.708 20.028 -3.023 0.50 15.09 852 LEU A CA 1
ATOM 6768 C C A LEU A 1 852 ? -20.198 21.008 -1.822 0.50 13.76 852 LEU A C 1
ATOM 6769 C C B LEU A 1 852 ? -20.270 21.016 -1.942 0.50 14.24 852 LEU A C 1
ATOM 6770 O O A LEU A 1 852 ? -19.022 21.423 -1.836 0.50 13.86 852 LEU A O 1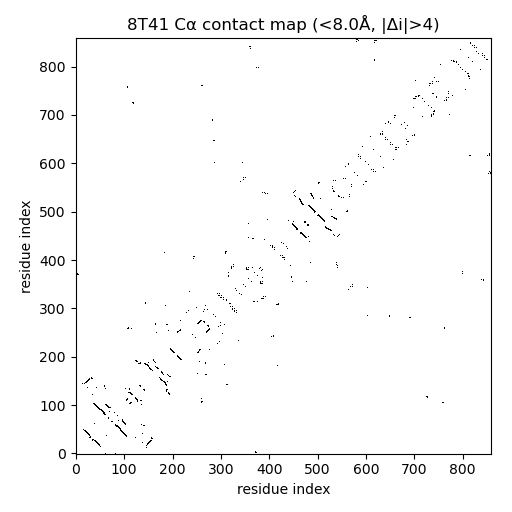
ATOM 6771 O O B LEU A 1 852 ? -19.104 21.469 -1.967 0.50 15.13 852 LEU A O 1
ATOM 6780 N N A ARG A 1 853 ? -21.039 21.332 -0.864 0.50 12.59 853 ARG A N 1
ATOM 6781 N N B ARG A 1 853 ? -21.101 21.295 -0.949 0.50 13.03 853 ARG A N 1
ATOM 6782 C CA A ARG A 1 853 ? -20.652 22.245 0.238 0.50 13.21 853 ARG A CA 1
ATOM 6783 C CA B ARG A 1 853 ? -20.726 22.188 0.186 0.50 13.27 853 ARG A CA 1
ATOM 6784 C C A ARG A 1 853 ? -19.570 21.578 1.077 0.50 13.37 853 ARG A C 1
ATOM 6785 C C B ARG A 1 853 ? -19.557 21.550 0.947 0.50 13.37 853 ARG A C 1
ATOM 6786 O O A ARG A 1 853 ? -18.660 22.285 1.577 0.50 13.56 853 ARG A O 1
ATOM 6787 O O B ARG A 1 853 ? -18.570 22.235 1.266 0.50 13.91 853 ARG A O 1
ATOM 6802 N N . ALA A 1 854 ? -19.671 20.264 1.265 1.00 12.32 854 ALA A N 1
ATOM 6803 C CA . ALA A 1 854 ? -18.636 19.551 2.046 1.00 12.92 854 ALA A CA 1
ATOM 6804 C C . ALA A 1 854 ? -17.327 19.552 1.273 1.00 13.89 854 ALA A C 1
ATOM 6805 O O . ALA A 1 854 ? -16.270 19.706 1.927 1.00 14.56 854 ALA A O 1
ATOM 6807 N N . ARG A 1 855 ? -17.364 19.329 -0.020 1.00 13.91 855 ARG A N 1
ATOM 6808 C CA . ARG A 1 855 ? -16.114 19.291 -0.820 1.00 14.80 855 ARG A CA 1
ATOM 6809 C C . ARG A 1 855 ? -15.443 20.660 -0.781 1.00 17.12 855 ARG A C 1
ATOM 6810 O O . ARG A 1 855 ? -14.215 20.699 -0.669 1.00 17.08 855 ARG A O 1
ATOM 6818 N N . ASN A 1 856 ? -16.206 21.725 -0.824 1.00 17.30 856 ASN A N 1
ATOM 6819 C CA . ASN A 1 856 ? -15.633 23.088 -0.747 1.00 18.31 856 ASN A CA 1
ATOM 6820 C C . ASN A 1 856 ? -14.972 23.256 0.611 1.00 16.36 856 ASN A C 1
ATOM 6821 O O . ASN A 1 856 ? -13.828 23.801 0.658 1.00 19.42 856 ASN A O 1
ATOM 6826 N N . PHE A 1 857 ? -15.552 22.757 1.690 1.00 15.97 857 PHE A N 1
ATOM 6827 C CA . PHE A 1 857 ? -14.997 22.860 3.048 1.00 16.91 857 PHE A CA 1
ATOM 6828 C C . PHE A 1 857 ? -13.752 21.990 3.172 1.00 16.89 857 PHE A C 1
ATOM 6829 O O . PHE A 1 857 ? -12.737 22.462 3.750 1.00 18.80 857 PHE A O 1
ATOM 6837 N N . ASP A 1 858 ? -13.750 20.793 2.591 1.00 15.70 858 ASP A N 1
ATOM 6838 C CA . ASP A 1 858 ? -12.586 19.881 2.694 1.00 15.82 858 ASP A CA 1
ATOM 6839 C C . ASP A 1 858 ? -11.384 20.453 1.939 1.00 16.82 858 ASP A C 1
ATOM 6840 O O . ASP A 1 858 ? -10.250 20.282 2.418 1.00 17.58 858 ASP A O 1
ATOM 6845 N N . ALA A 1 859 ? -11.623 21.113 0.819 1.00 17.42 859 ALA A N 1
ATOM 6846 C CA . ALA A 1 859 ? -10.554 21.666 -0.041 1.00 20.49 859 ALA A CA 1
ATOM 6847 C C . ALA A 1 859 ? -9.894 22.871 0.648 1.00 24.76 859 ALA A C 1
ATOM 6848 O O . ALA A 1 859 ? -8.723 23.119 0.289 1.00 29.96 859 ALA A O 1
ATOM 6850 N N . ASP A 1 860 ? -10.573 23.597 1.540 1.00 27.18 860 ASP A N 1
ATOM 6851 C CA . ASP A 1 860 ? -10.157 24.965 1.963 1.00 37.88 860 ASP A CA 1
ATOM 6852 C C . ASP A 1 860 ? -9.880 24.948 3.466 1.00 41.85 860 ASP A C 1
ATOM 6853 O O . ASP A 1 860 ? -9.180 24.051 3.955 1.00 43.48 860 ASP A O 1
#

Secondary structure (DSSP, 8-state):
-----BHHHHHHHHHHEEEEEEEEEEE-B-SSSSBPSSEEEEEEEEEEEE-TT--EEEB---SEEEEEEETTEEP--TT-BTTTBEEE-S--SEEEEEEEEEEEPBSSSSEEEEEE-TTT--EEEEEE-TTTTGGGTS-B--STTS-BEEEEEEE--TT-EEEESSPBPPPBTTEEEBPPPPSB-GGG--EEEES-EEEEEEEEETTEEEEEEEEE-GGGGGG--HHHHHHHHHHHHHHHHHHHSSPP-SS-EEEEEETT-SSSEE--TTEEEEEGGGS-SS---HHHHHHHHHHHHHHHHTTTBTTTEEESSGGGTHHHHHHHHHHHHHHHHHHSS-TTHHHHIIIIIHHHHHHHHHSTT---SS----BHHHHHT-SSTIIIIIHHHHHHHHHHHH-HHHHHHHHHHHHHHHTTEEE-HHHHHHHHHHHHTS--HHHHHHHHS---B-EEEEEEEE-TTSBEEEEEEEEPPPBTTT-----EEEEEEEEEE--SSS---EEEEEEEEEEE-SSEEE-GGGTT-B--SEEETTGGG-S-SEE---HHHHHHHHHHGGGB-SHHHHHHHHHHHHHHHHTTSS-HHHHHHHHHHHGGG---HHHHHHHHHHHHHIIIIIS-HHHIIIIIHHHHHHHHHHHHHHSPTT-HHHHHHHHHHHTS---HHHHHHHHHHTTS-GGGGT-TT----HHHHHHHHHHHHHTT-SS-SSS--HHHHHHHHHS-SHHHHHHHHHHHHTSS-HHHHHHHHHHHHH-TTS-HHHHHHHHHHHT-TT-HHHHTHHHHHHHHHHHHHHHHS-HHHHHHHHHHTS-TT--SHHHHHHHHHHHT-TTS-HHHHHHHHHHHHHHHHHHHHHHHHH-

Organism: Mycobacterium tuberculosis (strain ATCC 25618 / H37Rv) (NCBI:txid83332)

Nearest PDB structures (foldseek):
  8t41-assembly1_A  TM=1.001E+00  e=0.000E+00  Mycobacterium tuberculosis
  7v9o-assembly1_A  TM=9.745E-01  e=3.896E-96  Saccharopolyspora erythraea NRRL 2338
  7v9q-assembly1_A  TM=7.676E-01  e=3.327E-88  Saccharopolyspora erythraea NRRL 2338
  8sw1-assembly1_A  TM=6.931E-01  e=5.895E-36  Homo sapiens
  4kxb-assembly1_A  TM=7.377E-01  e=2.459E-33  Homo sapiens

Foldseek 3Di:
DAAFFFPVLLVVVVVFKAWAAKEWEKEQPCVPQHGDDWWIKIKMKTKMFGDFQAKDAWAADAPFWPWKDKQNHTDDCVVPDNNGHHIGGGHHRIIMMIIIGIATEDLAAAAWHWDAWPVPRWIKIKHAQPPHRLNRRYTGPQFWFNWYKYKYKYFHRPQKDKDWLFPWDDADPRMITGDIWFTGHSRLTIIIMINWDKDWDWAQDPVGIAIEMETEHPVLVVLDPVVLVVLLLNLLQVVCVVQQVDHQRRGHAYEYEYPQHQDAWAQRRNYIYGPNVLSPPDDAAVLSVLVVSLVSNLSVQLSQQDTQEHANHLLQLLSNALRSQLRSLVSCCPRHPPVCSVLLLLQPLLLQLQLQLQFPPHFFLSGDAGTPLRSLLVPGSRSHNLSNQLVLFVCLVQNVNLLSQLSSVLSVVAGSRYDHPVSSLVSSCVSSVHHCPVVCCQHRGWTAAKEWEKDFDADPQQATQWIKIFIWFGPPTDTAWHKTFAKKWAWAAPDDVDRAATETPDMDTDIDTPGIGTDPVRGRPHNHQAIWGRPVSSHRHQYDYDPRNLVCLLVHLLRHQDSRVSSVSLRNQLVCLLVLNHALLSLLVSLLPRLLSNPPVSSNLSSLVSNQCSLQQQAQVVCSVPPVQAVSLVSLLVQLLPDDALHNSVQSSLLSNLQTQDDVVSLVLLVCVVPDACVVSSRHNDDCDLVVVLSSLLSCQLNCNAPNPDLDHPPLVVSCVVVVTPVSVLSSLLSSLLHLDLVSLVVLLCCLLPVPVDRLSSNLSSLNSSPGTPNLVSCVVVQLVLLVRLVVLPVPDPPSSSCSSLQSVNSSSPLDVVSLVSLVVSLVDVPRDPSSNSSSSSSSVSSVSSNSSNVSNVD

Solvent-accessible surface area: 31202 Å² total; per-residue (Å²): 96,46,34,77,19,42,71,91,90,4,97,102,18,33,82,48,4,87,2,81,31,2,53,0,70,1,46,0,16,81,71,131,51,42,38,2,108,162,43,2,91,1,18,2,34,0,36,0,50,12,108,83,61,14,78,12,54,0,10,1,10,15,127,56,13,117,114,1,20,15,64,140,119,97,35,128,31,109,69,53,75,46,56,58,5,7,52,0,165,51,4,42,127,159,0,60,0,26,2,2,1,20,0,94,18,19,54,28,0,6,0,0,1,52,12,66,0,63,78,64,53,50,9,0,1,0,0,17,0,14,6,8,10,0,3,67,0,0,1,0,0,3,3,2,34,7,4,0,32,0,31,4,74,0,39,4,2,98,103,9,85,12,9,1,5,9,44,92,97,106,52,65,156,22,59,26,38,10,41,80,9,43,84,0,0,1,2,0,0,0,0,0,0,0,20,0,22,43,67,111,50,47,18,110,42,157,104,34,117,11,71,5,2,0,28,0,6,46,32,12,32,145,69,23,32,10,146,106,3,11,63,5,0,69,60,0,0,30,13,0,16,162,29,5,36,60,45,21,34,12,50,14,0,14,3,0,1,0,0,28,8,25,59,29,16,6,4,1,0,0,0,0,0,0,46,12,90,16,4,28,35,14,102,32,5,89,18,33,56,12,146,1,0,28,20,2,0,19,8,0,0,1,3,3,4,0,0,5,4,1,1,53,13,4,33,12,2,2,4,1,2,0,2,0,1,6,5,0,3,17,0,2,22,110,30,12,100,2,91,50,2,38,2,24,3,3,4,29,26,2,5,73,0,21,99,17,0,34,25,79,21,30,23,32,2,18,12,109,5,66,29,14,37,24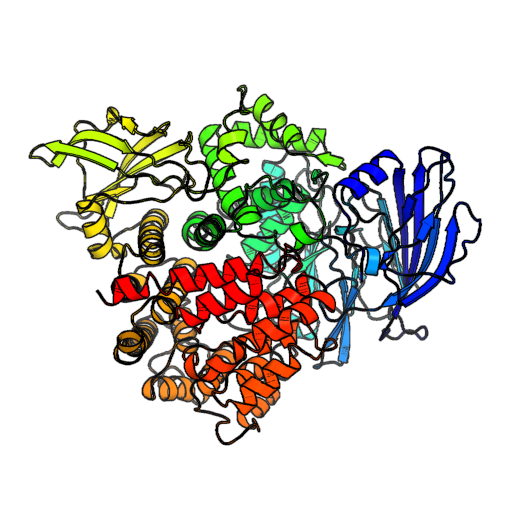,0,30,13,7,60,10,0,0,1,44,0,0,0,0,1,0,1,21,0,2,24,30,58,22,27,44,130,123,3,10,37,0,1,70,35,6,0,141,91,31,34,76,20,36,0,36,21,102,47,2,16,58,11,4,48,163,29,5,64,116,97,0,56,104,6,0,87,25,0,4,89,23,21,0,5,0,38,0,99,11,58,42,88,63,52,108,122,22,107,2,73,77,0,2,0,36,7,50,27,3,59,53,54,90,45,41,41,1,34,2,60,0,0,0,0,1,6,30,46,83,28,106,196,68,61,31,97,1,40,106,78,53,80,35,94,20,104,2,64,18,89,120,21,84,6,93,62,0,84,37,28,47,15,7,59,0,0,0,0,4,1,40,1,35,0,0,4,20,16,15,10,21,161,122,0,46,94,14,1,57,99,44,6,26,43,2,40,105,16,28,10,8,0,10,3,2,18,8,4,15,14,17,1,14,74,30,81,16,71,2,56,62,0,10,71,14,0,14,47,3,0,118,19,1,100,27,10,14,0,0,52,53,1,1,94,14,0,21,51,0,2,35,36,16,0,52,62,21,57,5,152,124,134,2,17,22,64,3,0,41,51,0,16,83,10,0,109,134,22,127,86,34,31,37,37,4,8,2,6,0,41,14,0,12,54,4,42,33,19,116,127,2,30,120,15,0,19,29,3,22,158,39,133,28,63,94,18,41,0,45,49,8,54,34,37,46,25,0,20,4,73,0,0,25,3,8,0,22,46,28,50,29,13,54,144,11,86,104,11,88,71,0,65,54,4,14,139,155,9,63,30,9,16,0,86,38,54,0,15,53,0,77,3,2,7,56,33,80,91,13,0,43,118,6,3,45,36,5,16,119,50,63,109,45,14,12,18,33,9,106,14,27,10,50,0,0,39,9,56,63,13,22,140,49,1,86,68,1,8,147,81,1,16,122,26,0,59,31,1,38,84,120,37,36,24,46,12,0,30,20,2,1,93,32,1,6,6,75,47,17,20,31,117,139,9,20,65,23,0,103,106,26,20,88,67,111,147,16,57,111,6,0,54,33,14,0,54,26,4,20,24,34,4,41,45,7,23,150,4,44,96,80,0,51,141

Sequence (859 aa):
ALPNLTRDQAVERAALITVDSYQIILDVTDGNGAPGERTFRSTTTVVFDALPGADTVIDISAHTVRRRASLNDQDLDVSGYDEAAGIPLRRGLAQRNVVVVVDADCHYSNTGEGLHRFVDPVDGETYLYSQFETADAKRMFACFDQPDLKATFDVRVTAPAHWKKVISNGAPLAAANGVHTFATTPRMSTYLVALIAGPYAAWTDTTYIDDHGEIPLGIYCRASLAEYMDAERLFTQTKQGFGFYHKHFGLPYAFGKYDQLFVPEFNAGAMENAGAVTFLEDYVFRSKVTRASYERRRAETVLHEMAHMWFGDLVTMTWWDDDLWLNESFATFASVLCQSSEEATEFTEAWTTFATVEKSWAYRQDQLPSTHPIAADIPDLAAVEVNFDGITYAKGASVLKQLVAYVGLERFLAGLRDYFRTHAFGNASSFDDLLLAALEKASGRDLSNNWGEQWLKTTGLNTLRRPDFEVDAEGRFTRFAVTQSGAAPGAGETRVHRLAVGIYDDDGSKSSGKLVRVHREELDVSGPITNVPALVGVSRGKLILVNDDDLTYCSLRLDERSLQTALDRIADIAEEPLPRTLVWSAAWEMTREAELRRARDFVSSLVSGGVHAETEVGVAQRLLLQAQTALGCYAEPGWARERGWPQFADRLLELAREAEPGSDHQLAYINSLCSSVLSPRHVQTLGALLEGEPAACCGLAGLAVDTDLRWRIVTALATAGAIDADGPETPRIDAEVQRDPTAAGKRRHAAQARAARPQFVVKDEAFTTVVVEEDDTLANATGRAMIAGIAAPGQGELLKPFARRRYFQAIPGVWARRSSEVAQSVVIGLYPHWDISEQGITAAEEFLSDPEVPPALRRRLVLEGQAAVQRSLLRRARNFDAD

B-factor: mean 17.16, std 8.82, range [8.02, 108.24]

InterPro domains:
  IPR001930 Peptidase M1, alanine aminopeptidase/leukotriene A4 hydrolase [PR00756] (136-151)
  IPR001930 Peptidase M1, alanine aminopeptidase/leukotriene A4 hydrolase [PR00756] (179-194)
  IPR001930 Peptidase M1, alanine aminopeptidase/leukotriene A4 hydrolase [PR00756] (262-272)
  IPR001930 Peptidase M1, alanine aminopeptidase/leukotriene A4 hydrolase [PR00756] (296-311)
  IPR001930 Peptidase M1, alanine aminopeptidase/leukotriene A4 hydrolase [PR00756] (315-327)
  IPR012778 Peptidase M1, aminopeptidase [TIGR02412] (5-856)
  IPR014782 Peptidase M1, membrane alanine aminopeptidase [PF01433] (233-444)
  IPR024571 ERAP1-like C-terminal domain [PF11838] (531-850)
  IPR027268 Peptidase M4/M1, CTD superfamily [G3DSA:1.10.390.10] (206-449)
  IPR042097 Aminopeptidase N-like , N-terminal domain superfamliy [G3DSA:2.60.40.1730] (19-197)
  IPR042097 Aminopeptidase N-like , N-terminal domain superfamliy [SSF63737] (6-196)
  IPR045357 Aminopeptidase N-like , N-terminal domain [PF17900] (111-189)
  IPR050344 Peptidase M1 family aminopeptidases [PTHR11533] (60-561)

Radius of gyration: 27.65 Å; Cα contacts (8 Å, |Δi|>4): 1837; chains: 1; bounding box: 79×64×64 Å